Protein AF-A0A535MWT5-F1 (afdb_monomer_lite)

Radius of gyration: 46.68 Å; chains: 1; bounding box: 156×73×146 Å

Sequence (1055 aa):
MPNCHVFVDGTRLALDEEARLVSVDVDLDGELFGRCEVSFHDPSLKLIDGRQFQSGTAVQIDLGFGSQLSRIFDGEVVGLEPRFRRDVPPALHVICYERLHRLALSPATRAFNNVDDDEIVKNVARDHGLTGEAPTGSKSHILQSNVTDAVLLRRIAQKDGNRVRLDGKKIVVAAPSTSSQVVIAPGDGLKKVKVRINALSQVEEVTVHGWDPQARQEIVGKAKAAGGQRDEGAKKYGAGKTLSIAGHEHAPTDTATADRMAKGRLQKIADGFVTAEMELIGDPRLRPEVQVELQKVGTQIDGIYRVDRARHRFSKHGYLVSLKAVRISTPPPPAQAQQAPPPQQPQSAPAQPAAAAPPAALAAPAPQSAPKPAPKAKVDPVIGPAKVDVVVKKFFKDSTGATKPYTKPKRQKVVLSTSESFEAAGSGTFTRSNDSIKFFKSADKDDEIKFDGKDNVFKGSQLSGGVALYAEGAKPSAALDDVKLTLKLAGGSKTIGPDAVCKATSVEVTLDICKGRLSPAGDPPPLSQDDKIAVGRNLLVQDAAGHFERAQLIVRQVKPAAFSGSLVISAKGGVTAFTNEKPTKGEKEALPYTIADASKIPAKGDRTLWAEGKAPSADMLDAGFILALKGVEDDADHVVATAVQIQLDICQSRKKAGADPDAMSAENKVKVGRFVHEQDTASHHGRALLVVRKVKPEKFKGTLVLKGNNTARIELFPNELKTGGEAATAVPHEIDFDPKDATKKNEDKKFWVQGKTVSVALRDVSLWIHLKDDNPTNADTVLITVVKFKKLTADIPSTPAITNRAGNSPVNRHAWKIADPTPAANDFNEDYAVNKPIVLLENSILDKDRIKLSVAIEPAGVPVRWAVIRDRRPAPDGDHKDVIALKDNPEAPTLGSDAEGLTNTLLADAVGSFHICPFVNCNEGKTFEFMAKDGTRIDREPFIMMNLVLVRVQGVSNDSKGQKANCSPSPAVGQTAANFAGFTTSSSGGGAWTGANSGWHADAKVDVIGGGQDGKRGLDKVFGGWIQHIFLNNISSAYNLPPVGGVTPPARNHK

pLDDT: mean 84.39, std 17.43, range [23.22, 98.38]

Structure (mmCIF, N/CA/C/O backbone):
data_AF-A0A535MWT5-F1
#
_entry.id   AF-A0A535MWT5-F1
#
loop_
_atom_site.group_PDB
_atom_site.id
_atom_site.type_symbol
_atom_site.label_atom_id
_atom_site.label_alt_id
_atom_site.label_comp_id
_atom_site.label_asym_id
_atom_site.label_entity_id
_atom_site.label_seq_id
_atom_site.pdbx_PDB_ins_code
_atom_site.Cartn_x
_atom_site.Cartn_y
_atom_site.Cartn_z
_atom_site.occupancy
_atom_site.B_iso_or_equiv
_atom_site.auth_seq_id
_atom_site.auth_comp_id
_atom_site.auth_asym_id
_atom_site.auth_atom_id
_atom_site.pdbx_PDB_model_num
ATOM 1 N N . MET A 1 1 ? -30.677 -35.866 -1.584 1.00 81.38 1 MET A N 1
ATOM 2 C CA . MET A 1 1 ? -29.263 -35.506 -1.312 1.00 81.38 1 MET A CA 1
ATOM 3 C C . MET A 1 1 ? -28.815 -34.459 -2.325 1.00 81.38 1 MET A C 1
ATOM 5 O O . MET A 1 1 ? -29.409 -34.440 -3.403 1.00 81.38 1 MET A O 1
ATOM 9 N N . PRO A 1 2 ? -27.850 -33.577 -2.000 1.00 90.62 2 PRO A N 1
ATOM 10 C CA . PRO A 1 2 ? -27.228 -32.711 -3.000 1.00 90.62 2 PRO A CA 1
ATOM 11 C C . PRO A 1 2 ? -26.492 -33.564 -4.037 1.00 90.62 2 PRO A C 1
ATOM 13 O O . PRO A 1 2 ? -25.994 -34.638 -3.700 1.00 90.62 2 PRO A O 1
ATOM 16 N N . ASN A 1 3 ? -26.441 -33.096 -5.278 1.00 91.12 3 ASN A N 1
ATOM 17 C CA . ASN A 1 3 ? -25.836 -33.803 -6.404 1.00 91.12 3 ASN A CA 1
ATOM 18 C C . ASN A 1 3 ? -25.091 -32.796 -7.306 1.00 91.12 3 ASN A C 1
ATOM 20 O O . ASN A 1 3 ? -25.417 -31.606 -7.315 1.00 91.12 3 ASN A O 1
ATOM 24 N N . CYS A 1 4 ? -24.065 -33.269 -8.010 1.00 93.25 4 CYS A N 1
ATOM 25 C CA . CYS A 1 4 ? -23.170 -32.473 -8.845 1.00 93.25 4 CYS A CA 1
ATOM 26 C C . CYS A 1 4 ? -22.736 -33.307 -10.053 1.00 93.25 4 CYS A C 1
ATOM 28 O O . CYS A 1 4 ? -22.273 -34.432 -9.864 1.00 93.25 4 CYS A O 1
ATOM 30 N N . HIS A 1 5 ? -22.848 -32.755 -11.262 1.00 93.81 5 HIS A N 1
ATOM 31 C CA . HIS A 1 5 ? -22.303 -33.368 -12.474 1.00 93.81 5 HIS A CA 1
ATOM 32 C C . HIS A 1 5 ? -21.278 -32.445 -13.124 1.00 93.81 5 HIS A C 1
ATOM 34 O O . HIS A 1 5 ? -21.525 -31.254 -13.331 1.00 93.81 5 HIS A O 1
ATOM 40 N N . VAL A 1 6 ? -20.119 -33.022 -13.438 1.00 94.81 6 VAL A N 1
ATOM 41 C CA . VAL A 1 6 ? -19.010 -32.348 -14.116 1.00 94.81 6 VAL A CA 1
ATOM 42 C C . VAL A 1 6 ? -18.967 -32.847 -15.555 1.00 94.81 6 VAL A C 1
ATOM 44 O O . VAL A 1 6 ? -18.882 -34.053 -15.804 1.00 94.81 6 VAL A O 1
ATOM 47 N N . PHE A 1 7 ? -19.025 -31.912 -16.495 1.00 94.88 7 PHE A N 1
ATOM 48 C CA . PHE A 1 7 ? -18.915 -32.170 -17.925 1.00 94.88 7 PHE A CA 1
ATOM 49 C C . PHE A 1 7 ? -17.609 -31.574 -18.448 1.00 94.88 7 PHE A C 1
ATOM 51 O O . PHE A 1 7 ? -17.239 -30.458 -18.083 1.00 94.88 7 PHE A O 1
ATOM 58 N N . VAL A 1 8 ? -16.939 -32.325 -19.314 1.00 93.56 8 VAL A N 1
ATOM 59 C CA . VAL A 1 8 ? -15.618 -32.056 -19.882 1.00 93.56 8 VAL A CA 1
ATOM 60 C C . VAL A 1 8 ? -15.718 -32.260 -21.393 1.00 93.56 8 VAL A C 1
ATOM 62 O O . VAL A 1 8 ? -16.163 -33.314 -21.844 1.00 93.56 8 VAL A O 1
ATOM 65 N N . ASP A 1 9 ? -15.416 -31.217 -22.170 1.00 90.31 9 ASP A N 1
ATOM 66 C CA . ASP A 1 9 ? -15.679 -31.137 -23.619 1.00 90.31 9 ASP A CA 1
ATOM 67 C C . ASP A 1 9 ? -17.087 -31.647 -24.008 1.00 90.31 9 ASP A C 1
ATOM 69 O O . ASP A 1 9 ? -17.294 -32.383 -24.972 1.00 90.31 9 ASP A O 1
ATOM 73 N N . GLY A 1 10 ? -18.087 -31.260 -23.205 1.00 89.00 10 GLY A N 1
ATOM 74 C CA . GLY A 1 10 ? -19.501 -31.617 -23.383 1.00 89.00 10 GLY A CA 1
ATOM 75 C C . GLY A 1 10 ? -19.887 -33.035 -22.939 1.00 89.00 10 GLY A C 1
ATOM 76 O O . GLY A 1 10 ? -21.077 -33.338 -22.861 1.00 89.00 10 GLY A O 1
ATOM 77 N N . THR A 1 11 ? -18.923 -33.887 -22.591 1.00 92.50 11 THR A N 1
ATOM 78 C CA . THR A 1 11 ? -19.157 -35.256 -22.106 1.00 92.50 11 THR A CA 1
ATOM 79 C C . THR A 1 11 ? -19.148 -35.274 -20.578 1.00 92.50 11 THR A C 1
ATOM 81 O O . THR A 1 11 ? -18.255 -34.701 -19.960 1.00 92.50 11 THR A O 1
ATOM 84 N N . ARG A 1 12 ? -20.126 -35.915 -19.925 1.00 92.69 12 ARG A N 1
ATOM 85 C CA . ARG A 1 12 ? -20.088 -36.095 -18.459 1.00 92.69 12 ARG A CA 1
ATOM 86 C C . ARG A 1 12 ? -18.927 -37.020 -18.082 1.00 92.69 12 ARG A C 1
ATOM 88 O O . ARG A 1 12 ? -18.710 -38.016 -18.769 1.00 92.69 12 ARG A O 1
ATOM 95 N N . LEU A 1 13 ? -18.216 -36.712 -16.994 1.00 91.88 13 LEU A N 1
ATOM 96 C CA . LEU A 1 13 ? -17.162 -37.587 -16.468 1.00 91.88 13 LEU A CA 1
ATOM 97 C C . LEU A 1 13 ? -17.668 -39.018 -16.241 1.00 91.88 13 LEU A C 1
ATOM 99 O O . LEU A 1 13 ? -18.818 -39.237 -15.850 1.00 91.88 13 LEU A O 1
ATOM 103 N N . ALA A 1 14 ? -16.784 -39.995 -16.450 1.00 88.69 14 ALA A N 1
ATOM 104 C CA . ALA A 1 14 ? -17.088 -41.390 -16.161 1.00 88.69 14 ALA A CA 1
ATOM 105 C C . ALA A 1 14 ? -17.350 -41.589 -14.657 1.00 88.69 14 ALA A C 1
ATOM 107 O O . ALA A 1 14 ? -16.787 -40.889 -13.815 1.00 88.69 14 ALA A O 1
ATOM 108 N N . LEU A 1 15 ? -18.198 -42.559 -14.300 1.00 86.19 15 LEU A N 1
ATOM 109 C CA . LEU A 1 15 ? -18.636 -42.759 -12.911 1.00 86.19 15 LEU A CA 1
ATOM 110 C C . LEU A 1 15 ? -17.475 -43.053 -11.937 1.00 86.19 15 LEU A C 1
ATOM 112 O O . LEU A 1 15 ? -17.569 -42.695 -10.767 1.00 86.19 15 LEU A O 1
ATOM 116 N N . ASP A 1 16 ? -16.369 -43.646 -12.402 1.00 85.56 16 ASP A N 1
ATOM 117 C CA . ASP A 1 16 ? -15.155 -43.901 -11.605 1.00 85.56 16 ASP A CA 1
ATOM 118 C C . ASP A 1 16 ? -14.273 -42.655 -11.380 1.00 85.56 16 ASP A C 1
ATOM 120 O O . ASP A 1 16 ? -13.364 -42.673 -10.544 1.00 85.56 16 ASP A O 1
ATOM 124 N N . GLU A 1 17 ? -14.541 -41.577 -12.117 1.00 86.06 17 GLU A N 1
ATOM 125 C CA . GLU A 1 17 ? -13.866 -40.277 -12.037 1.00 86.06 17 GLU A CA 1
ATOM 126 C C . GLU A 1 17 ? -14.745 -39.251 -11.319 1.00 86.06 17 GLU A C 1
ATOM 128 O O . GLU A 1 17 ? -14.272 -38.511 -10.460 1.00 86.06 17 GLU A O 1
ATOM 133 N N . GLU A 1 18 ? -16.053 -39.266 -11.578 1.00 85.44 18 GLU A N 1
ATOM 134 C CA . GLU A 1 18 ? -17.039 -38.496 -10.820 1.00 85.44 18 GLU A CA 1
ATOM 135 C C . GLU A 1 18 ? -17.079 -38.952 -9.347 1.00 85.44 18 GLU A C 1
ATOM 137 O O . GLU A 1 18 ? -17.141 -38.119 -8.446 1.00 85.44 18 GLU A O 1
ATOM 142 N N . ALA A 1 19 ? -16.891 -40.251 -9.070 1.00 86.81 19 ALA A N 1
ATOM 143 C CA . ALA A 1 19 ? -16.713 -40.776 -7.711 1.00 86.81 19 ALA A CA 1
ATOM 144 C C . ALA A 1 19 ? -15.422 -40.304 -7.003 1.00 86.81 19 ALA A C 1
ATOM 146 O O . ALA A 1 19 ? -15.302 -40.467 -5.787 1.00 86.81 19 ALA A O 1
ATOM 147 N N . ARG A 1 20 ? -14.458 -39.705 -7.722 1.00 90.94 20 ARG A N 1
ATOM 148 C CA . ARG A 1 20 ? -13.252 -39.088 -7.132 1.00 90.94 20 ARG A CA 1
ATOM 149 C C . ARG A 1 20 ? -13.481 -37.643 -6.685 1.00 90.94 20 ARG A C 1
ATOM 151 O O . ARG A 1 20 ? -12.601 -37.072 -6.041 1.00 90.94 20 ARG A O 1
ATOM 158 N N . LEU A 1 21 ? -14.626 -37.041 -7.016 1.00 93.56 21 LEU A N 1
ATOM 159 C CA . LEU A 1 21 ? -14.931 -35.638 -6.747 1.00 93.56 21 LEU A CA 1
ATOM 160 C C . LEU A 1 21 ? -15.078 -35.357 -5.240 1.00 93.56 21 LEU A C 1
ATOM 162 O O . LEU A 1 21 ? -15.971 -35.867 -4.567 1.00 93.56 21 LEU A O 1
ATOM 166 N N . VAL A 1 22 ? -14.213 -34.492 -4.711 1.00 93.56 22 VAL A N 1
ATOM 167 C CA . VAL A 1 22 ? -14.158 -34.099 -3.290 1.00 93.56 22 VAL A CA 1
ATOM 168 C C . VAL A 1 22 ? -14.965 -32.829 -3.033 1.00 93.56 22 VAL A C 1
ATOM 170 O O . VAL A 1 22 ? -15.670 -32.714 -2.024 1.00 93.56 22 VAL A O 1
ATOM 173 N N . SER A 1 23 ? -14.836 -31.857 -3.936 1.00 95.75 23 SER A N 1
ATOM 174 C CA . SER A 1 23 ? -15.544 -30.582 -3.863 1.00 95.75 23 SER A CA 1
ATOM 175 C C . SER A 1 23 ? -15.542 -29.835 -5.191 1.00 95.75 23 SER A C 1
ATOM 177 O O . SER A 1 23 ? -14.571 -29.905 -5.946 1.00 95.75 23 SER A O 1
ATOM 179 N N . VAL A 1 24 ? -16.596 -29.048 -5.407 1.00 97.25 24 VAL A N 1
ATOM 180 C CA . VAL A 1 24 ? -16.644 -27.993 -6.425 1.00 97.25 24 VAL A CA 1
ATOM 181 C C . VAL A 1 24 ? -16.940 -26.671 -5.736 1.00 97.25 24 VAL A C 1
ATOM 183 O O . VAL A 1 24 ? -17.850 -26.590 -4.908 1.00 97.25 24 VAL A O 1
ATOM 186 N N . ASP A 1 25 ? -16.178 -25.643 -6.077 1.00 97.62 25 ASP A N 1
ATOM 187 C CA . ASP A 1 25 ? -16.343 -24.289 -5.566 1.00 97.62 25 ASP A CA 1
ATOM 188 C C . ASP A 1 25 ? -16.425 -23.329 -6.762 1.00 97.62 25 ASP A C 1
ATOM 190 O O . ASP A 1 25 ? -15.437 -23.125 -7.465 1.00 97.62 25 ASP A O 1
ATOM 194 N N . VAL A 1 26 ? -17.624 -22.808 -7.041 1.00 97.19 26 VAL A N 1
ATOM 195 C CA . VAL A 1 26 ? -17.880 -21.841 -8.120 1.00 97.19 26 VAL A CA 1
ATOM 196 C C . VAL A 1 26 ? -18.125 -20.475 -7.495 1.00 97.19 26 VAL A C 1
ATOM 198 O O . VAL A 1 26 ? -19.036 -20.326 -6.685 1.00 97.19 26 VAL A O 1
ATOM 201 N N . ASP A 1 27 ? -17.341 -19.477 -7.882 1.00 95.81 27 ASP A N 1
ATOM 202 C CA . ASP A 1 27 ? -17.408 -18.104 -7.383 1.00 95.81 27 ASP A CA 1
ATOM 203 C C . ASP A 1 27 ? -17.802 -17.187 -8.557 1.00 95.81 27 ASP A C 1
ATOM 205 O O . ASP A 1 27 ? -16.973 -16.868 -9.412 1.00 95.81 27 ASP A O 1
ATOM 209 N N . LEU A 1 28 ? -19.094 -16.843 -8.636 1.00 92.19 28 LEU A N 1
ATOM 210 C CA . LEU A 1 28 ? -19.694 -16.001 -9.679 1.00 92.19 28 LEU A CA 1
ATOM 211 C C . LEU A 1 28 ? -19.853 -14.569 -9.159 1.00 92.19 28 LEU A C 1
ATOM 213 O O . LEU A 1 28 ? -20.407 -14.361 -8.080 1.00 92.19 28 LEU A O 1
ATOM 217 N N . ASP A 1 29 ? -19.418 -13.576 -9.929 1.00 88.81 29 ASP A N 1
ATOM 218 C CA . ASP A 1 29 ? -19.327 -12.171 -9.515 1.00 88.81 29 ASP A CA 1
ATOM 219 C C . ASP A 1 29 ? -19.817 -11.260 -10.654 1.00 88.81 29 ASP A C 1
ATOM 221 O O . ASP A 1 29 ? -19.516 -11.516 -11.815 1.00 88.81 29 ASP A O 1
ATOM 225 N N . GLY A 1 30 ? -20.599 -10.225 -10.340 1.00 81.56 30 GLY A N 1
ATOM 226 C CA . GLY A 1 30 ? -21.219 -9.342 -11.336 1.00 81.56 30 GLY A CA 1
ATOM 227 C C . GLY A 1 30 ? -20.289 -8.286 -11.948 1.00 81.56 30 GLY A C 1
ATOM 228 O O . GLY A 1 30 ? -20.705 -7.578 -12.864 1.00 81.56 30 GLY A O 1
ATOM 229 N N . GLU A 1 31 ? -19.055 -8.130 -11.454 1.00 77.38 31 GLU A N 1
ATOM 230 C CA . GLU A 1 31 ? -18.044 -7.236 -12.050 1.00 77.38 31 GLU A CA 1
ATOM 231 C C . GLU A 1 31 ? -16.746 -7.964 -12.446 1.00 77.38 31 GLU A C 1
ATOM 233 O O . GLU A 1 31 ? -16.036 -7.510 -13.355 1.00 77.38 31 GLU A O 1
ATOM 238 N N . LEU A 1 32 ? -16.432 -9.097 -11.811 1.00 79.88 32 LEU A N 1
ATOM 239 C CA . LEU A 1 32 ? -15.292 -9.961 -12.146 1.00 79.88 32 LEU A CA 1
ATOM 240 C C . LEU A 1 32 ? -15.692 -11.110 -13.096 1.00 79.88 32 LEU A C 1
ATOM 242 O O . LEU A 1 32 ? -16.793 -11.128 -13.625 1.00 79.88 32 LEU A O 1
ATOM 246 N N . PHE A 1 33 ? -14.761 -12.016 -13.400 1.00 85.38 33 PHE A N 1
ATOM 247 C CA . PHE A 1 33 ? -15.061 -13.237 -14.159 1.00 85.38 33 PHE A CA 1
ATOM 248 C C . PHE A 1 33 ? -15.381 -14.377 -13.197 1.00 85.38 33 PHE A C 1
ATOM 250 O O . PHE A 1 33 ? -14.698 -14.513 -12.177 1.00 85.38 33 PHE A O 1
ATOM 257 N N . GLY A 1 34 ? -16.346 -15.222 -13.551 1.00 89.50 34 GLY A N 1
ATOM 258 C CA . GLY A 1 34 ? -16.626 -16.454 -12.827 1.00 89.50 34 GLY A CA 1
ATOM 259 C C . GLY A 1 34 ? -15.412 -17.387 -12.807 1.00 89.50 34 GLY A C 1
ATOM 260 O O . GLY A 1 34 ? -14.774 -17.639 -13.835 1.00 89.50 34 GLY A O 1
ATOM 261 N N . ARG A 1 35 ? -15.105 -17.913 -11.619 1.00 94.62 35 ARG A N 1
ATOM 262 C CA . ARG A 1 35 ? -14.041 -18.897 -11.363 1.00 94.62 35 ARG A CA 1
ATOM 263 C C . ARG A 1 35 ? -14.668 -20.180 -10.830 1.00 94.62 35 ARG A C 1
ATOM 265 O O . ARG A 1 35 ? -15.569 -20.121 -9.998 1.00 94.62 35 ARG A O 1
ATOM 272 N N . CYS A 1 36 ? -14.160 -21.330 -11.255 1.00 96.69 36 CYS A N 1
ATOM 273 C CA . CYS A 1 36 ? -14.532 -22.630 -10.707 1.00 96.69 36 CYS A CA 1
ATOM 274 C C . CYS A 1 36 ? -13.282 -23.422 -10.311 1.00 96.69 36 CYS A C 1
ATOM 276 O O . CYS A 1 36 ? -12.339 -23.542 -11.089 1.00 96.69 36 CYS A O 1
ATOM 278 N N . GLU A 1 37 ? -13.291 -23.995 -9.111 1.00 97.44 37 GLU A N 1
ATOM 279 C CA . GLU A 1 37 ? -12.282 -24.933 -8.623 1.00 97.44 37 GLU A CA 1
ATOM 280 C C . GLU A 1 37 ? -12.924 -26.311 -8.430 1.00 97.44 37 GLU A C 1
ATOM 282 O O . GLU A 1 37 ? -13.798 -26.493 -7.578 1.00 97.44 37 GLU A O 1
ATOM 287 N N . VAL A 1 38 ? -12.485 -27.292 -9.222 1.00 97.06 38 VAL A N 1
ATOM 288 C CA . VAL A 1 38 ? -12.937 -28.691 -9.151 1.00 97.06 38 VAL A CA 1
ATOM 289 C C . VAL A 1 38 ? -11.822 -29.514 -8.511 1.00 97.06 38 VAL A C 1
ATOM 291 O O . VAL A 1 38 ? -10.671 -29.419 -8.926 1.00 97.06 38 VAL A O 1
ATOM 294 N N . SER A 1 39 ? -12.128 -30.281 -7.466 1.00 95.94 39 SER A N 1
ATOM 295 C CA . SER A 1 39 ? -11.116 -30.980 -6.657 1.00 95.94 39 SER A CA 1
ATOM 296 C C . SER A 1 39 ? -11.386 -32.481 -6.609 1.00 95.94 39 SER A C 1
ATOM 298 O O . SER A 1 39 ? -12.457 -32.884 -6.157 1.00 95.94 39 SER A O 1
ATOM 300 N N . PHE A 1 40 ? -10.412 -33.301 -7.005 1.00 95.38 40 PHE A N 1
ATOM 301 C CA . PHE A 1 40 ? -10.508 -34.764 -7.044 1.00 95.38 40 PHE A CA 1
ATOM 302 C C . PHE A 1 40 ? -9.455 -35.428 -6.147 1.00 95.38 40 PHE A C 1
ATOM 304 O O . PHE A 1 40 ? -8.310 -34.982 -6.117 1.00 95.38 40 PHE A O 1
ATOM 311 N N . HIS A 1 41 ? -9.804 -36.526 -5.468 1.00 94.75 41 HIS A N 1
ATOM 312 C CA . HIS A 1 41 ? -8.821 -37.450 -4.891 1.00 94.75 41 HIS A CA 1
ATOM 313 C C . HIS A 1 41 ? -8.368 -38.428 -5.973 1.00 94.75 41 HIS A C 1
ATOM 315 O O . HIS A 1 41 ? -9.176 -39.188 -6.502 1.00 94.75 41 HIS A O 1
ATOM 321 N N . ASP A 1 42 ? -7.075 -38.458 -6.268 1.00 93.06 42 ASP A N 1
ATOM 322 C CA . ASP A 1 42 ? -6.520 -39.268 -7.346 1.00 93.06 42 ASP A CA 1
ATOM 323 C C . ASP A 1 42 ? -5.339 -40.135 -6.868 1.00 93.06 42 ASP A C 1
ATOM 325 O O . ASP A 1 42 ? -4.202 -39.956 -7.306 1.00 93.06 42 ASP A O 1
ATOM 329 N N . PRO A 1 43 ? -5.580 -41.106 -5.963 1.00 91.06 43 PRO A N 1
ATOM 330 C CA . PRO A 1 43 ? -4.526 -41.944 -5.382 1.00 91.06 43 PRO A CA 1
ATOM 331 C C . PRO A 1 43 ? -3.799 -42.837 -6.398 1.00 91.06 43 PRO A C 1
ATOM 333 O O . PRO A 1 43 ? -2.765 -43.406 -6.065 1.00 91.06 43 PRO A O 1
ATOM 336 N N . SER A 1 44 ? -4.337 -42.974 -7.614 1.00 88.88 44 SER A N 1
ATOM 337 C CA . SER A 1 44 ? -3.747 -43.742 -8.714 1.00 88.88 44 SER A CA 1
ATOM 338 C C . SER A 1 44 ? -3.211 -42.864 -9.853 1.00 88.88 44 SER A C 1
ATOM 340 O O . SER A 1 44 ? -2.959 -43.401 -10.925 1.00 88.88 44 SER A O 1
ATOM 342 N N . LEU A 1 45 ? -3.127 -41.540 -9.654 1.00 90.50 45 LEU A N 1
ATOM 343 C CA . LEU A 1 45 ? -2.645 -40.537 -10.621 1.00 90.50 45 LEU A CA 1
ATOM 344 C C . LEU A 1 45 ? -3.351 -40.544 -12.002 1.00 90.50 45 LEU A C 1
ATOM 346 O O . LEU A 1 45 ? -2.845 -39.970 -12.961 1.00 90.50 45 LEU A O 1
ATOM 350 N N . LYS A 1 46 ? -4.546 -41.149 -12.118 1.00 90.44 46 LYS A N 1
ATOM 351 C CA . LYS A 1 46 ? -5.266 -41.349 -13.396 1.00 90.44 46 LYS A CA 1
ATOM 352 C C . LYS A 1 46 ? -5.672 -40.019 -14.045 1.00 90.44 46 LYS A C 1
ATOM 354 O O . LYS A 1 46 ? -5.663 -39.899 -15.265 1.00 90.44 46 LYS A O 1
ATOM 359 N N . LEU A 1 47 ? -6.064 -39.048 -13.223 1.00 90.50 47 LEU A N 1
ATOM 360 C CA . LEU A 1 47 ? -6.491 -37.712 -13.635 1.00 90.50 47 LEU A CA 1
ATOM 361 C C . LEU A 1 47 ? -5.292 -36.760 -13.753 1.00 90.50 47 LEU A C 1
ATOM 363 O O . LEU A 1 47 ? -5.313 -35.869 -14.596 1.00 90.50 47 LEU A O 1
ATOM 367 N N . ILE A 1 48 ? -4.262 -36.948 -12.915 1.00 91.50 48 ILE A N 1
ATOM 368 C CA . ILE A 1 48 ? -3.021 -36.152 -12.911 1.00 91.50 48 ILE A CA 1
ATOM 369 C C . ILE A 1 48 ? -2.173 -36.431 -14.163 1.00 91.50 48 ILE A C 1
ATOM 371 O O . ILE A 1 48 ? -1.740 -35.484 -14.816 1.00 91.50 48 ILE A O 1
ATOM 375 N N . ASP A 1 49 ? -1.992 -37.703 -14.524 1.00 90.06 49 ASP A N 1
ATOM 376 C CA . ASP A 1 49 ? -1.274 -38.129 -15.738 1.00 90.06 49 ASP A CA 1
ATOM 377 C C . ASP A 1 49 ? -2.200 -38.172 -16.979 1.00 90.06 49 ASP A C 1
ATOM 379 O O . ASP A 1 49 ? -1.767 -38.433 -18.106 1.00 90.06 49 ASP A O 1
ATOM 383 N N . GLY A 1 50 ? -3.498 -37.923 -16.772 1.00 87.31 50 GLY A N 1
ATOM 384 C CA . GLY A 1 50 ? -4.538 -37.903 -17.796 1.00 87.31 50 GLY A CA 1
ATOM 385 C C . GLY A 1 50 ? -4.501 -36.661 -18.693 1.00 87.31 50 GLY A C 1
ATOM 386 O O . GLY A 1 50 ? -3.853 -35.654 -18.413 1.00 87.31 50 GLY A O 1
ATOM 387 N N . ARG A 1 51 ? -5.238 -36.713 -19.811 1.00 88.25 51 ARG A N 1
ATOM 388 C CA . ARG A 1 51 ? -5.347 -35.590 -20.769 1.00 88.25 51 ARG A CA 1
ATOM 389 C C . ARG A 1 51 ? -6.686 -34.851 -20.723 1.00 88.25 51 ARG A C 1
ATOM 391 O O . ARG A 1 51 ? -6.832 -33.846 -21.407 1.00 88.25 51 ARG A O 1
ATOM 398 N N . GLN A 1 52 ? -7.645 -35.304 -19.913 1.00 88.00 52 GLN A N 1
ATOM 399 C CA . GLN A 1 52 ? -9.011 -34.760 -19.906 1.00 88.00 52 GLN A CA 1
ATOM 400 C C . GLN A 1 52 ? -9.162 -33.363 -19.280 1.00 88.00 52 GLN A C 1
ATOM 402 O O . GLN A 1 52 ? -10.233 -32.787 -19.367 1.00 88.00 52 GLN A O 1
ATOM 407 N N . PHE A 1 53 ? -8.129 -32.799 -18.651 1.00 92.50 53 PHE A N 1
ATOM 408 C CA . PHE A 1 53 ? -8.176 -31.439 -18.096 1.00 92.50 53 PHE A CA 1
ATOM 409 C C . PHE A 1 53 ? -7.047 -30.553 -18.646 1.00 92.50 53 PHE A C 1
ATOM 411 O O . PHE A 1 53 ? -6.454 -29.760 -17.917 1.00 92.50 53 PHE A O 1
ATOM 418 N N . GLN A 1 54 ? -6.697 -30.698 -19.926 1.00 91.44 54 GLN A N 1
ATOM 419 C CA . GLN A 1 54 ? -5.703 -29.820 -20.552 1.00 91.44 54 GLN A CA 1
ATOM 420 C C . GLN A 1 54 ? -6.198 -28.364 -20.619 1.00 91.44 54 GLN A C 1
ATOM 422 O O . GLN A 1 54 ? -7.396 -28.088 -20.631 1.00 91.44 54 GLN A O 1
ATOM 427 N N . SER A 1 55 ? -5.265 -27.407 -20.626 1.00 90.06 55 SER A N 1
ATOM 428 C CA . SER A 1 55 ? -5.621 -25.983 -20.675 1.00 90.06 55 SER A CA 1
ATOM 429 C C . SER A 1 55 ? -6.386 -25.663 -21.965 1.00 90.06 55 SER A C 1
ATOM 431 O O . SER A 1 55 ? -5.967 -26.062 -23.052 1.00 90.06 55 SER A O 1
ATOM 433 N N . GLY A 1 56 ? -7.520 -24.974 -21.838 1.00 89.62 56 GLY A N 1
ATOM 434 C CA . GLY A 1 56 ? -8.473 -24.715 -22.919 1.00 89.62 56 GLY A CA 1
ATOM 435 C C . GLY A 1 56 ? -9.591 -25.757 -23.086 1.00 89.62 56 GLY A C 1
ATOM 436 O O . GLY A 1 56 ? -10.548 -25.464 -23.802 1.00 89.62 56 GLY A O 1
ATOM 437 N N . THR A 1 57 ? -9.531 -26.921 -22.421 1.00 94.50 57 THR A N 1
ATOM 438 C CA . THR A 1 57 ? -10.642 -27.895 -22.376 1.00 94.50 57 THR A CA 1
ATOM 439 C C . THR A 1 57 ? -11.882 -27.262 -21.743 1.00 94.50 57 THR A C 1
ATOM 441 O O . THR A 1 57 ? -11.787 -26.624 -20.690 1.00 94.50 57 THR A O 1
ATOM 444 N N . ALA A 1 58 ? -13.053 -27.441 -22.359 1.00 92.94 58 ALA A N 1
ATOM 445 C CA . ALA A 1 58 ? -14.299 -26.849 -21.882 1.00 92.94 58 ALA A CA 1
ATOM 446 C C . ALA A 1 58 ? -14.843 -27.602 -20.657 1.00 92.94 58 ALA A C 1
ATOM 448 O O . ALA A 1 58 ? -14.918 -28.830 -20.659 1.00 92.94 58 ALA A O 1
ATOM 449 N N . VAL A 1 59 ? -15.274 -26.865 -19.630 1.00 94.88 59 VAL A N 1
ATOM 450 C CA . VAL A 1 59 ? -15.816 -27.424 -18.382 1.00 94.88 59 VAL A CA 1
ATOM 451 C C . VAL A 1 59 ? -17.170 -26.800 -18.054 1.00 94.88 59 VAL A C 1
ATOM 453 O O . VAL A 1 59 ? -17.303 -25.578 -17.959 1.00 94.88 59 VAL A O 1
ATOM 456 N N . GLN A 1 60 ? -18.164 -27.658 -17.832 1.00 95.12 60 GLN A N 1
ATOM 457 C CA . GLN A 1 60 ? -19.499 -27.304 -17.346 1.00 95.12 60 GLN A CA 1
ATOM 458 C C . GLN A 1 60 ? -19.738 -27.964 -15.980 1.00 95.12 60 GLN A C 1
ATOM 460 O O . GLN A 1 60 ? -19.386 -29.127 -15.773 1.00 95.12 60 GLN A O 1
ATOM 465 N N . ILE A 1 61 ? -20.384 -27.232 -15.067 1.00 95.38 61 ILE A N 1
ATOM 466 C CA . ILE A 1 61 ? -20.795 -27.731 -13.746 1.00 95.38 61 ILE A CA 1
ATOM 467 C C . ILE A 1 61 ? -22.306 -27.582 -13.590 1.00 95.38 61 ILE A C 1
ATOM 469 O O . ILE A 1 61 ? -22.819 -26.458 -13.617 1.00 95.38 61 ILE A O 1
ATOM 473 N N . ASP A 1 62 ? -22.987 -28.692 -13.315 1.00 94.94 62 ASP A N 1
ATOM 474 C CA . ASP A 1 62 ? -24.412 -28.726 -12.987 1.00 94.94 62 ASP A CA 1
ATOM 475 C C . ASP A 1 62 ? -24.597 -29.098 -11.506 1.00 94.94 62 ASP A C 1
ATOM 477 O O . ASP A 1 62 ? -24.033 -30.085 -11.032 1.00 94.94 62 ASP A O 1
ATOM 481 N N . LEU A 1 63 ? -25.385 -28.313 -10.763 1.00 94.38 63 LEU A N 1
ATOM 482 C CA . LEU A 1 63 ? -25.591 -28.463 -9.312 1.00 94.38 63 LEU A CA 1
ATOM 483 C C . LEU A 1 63 ? -27.075 -28.434 -8.934 1.00 94.38 63 LEU A C 1
ATOM 485 O O . LEU A 1 63 ? -27.888 -27.794 -9.603 1.00 94.38 63 LEU A O 1
ATOM 489 N N . GLY A 1 64 ? -27.416 -29.100 -7.827 1.00 92.56 64 GLY A N 1
ATOM 490 C CA . GLY A 1 64 ? -28.771 -29.124 -7.276 1.00 92.56 64 GLY A CA 1
ATOM 491 C C . GLY A 1 64 ? -29.020 -30.302 -6.329 1.00 92.56 64 GLY A C 1
ATOM 492 O O . GLY A 1 64 ? -28.130 -30.704 -5.574 1.00 92.56 64 GLY A O 1
ATOM 493 N N . PHE A 1 65 ? -30.236 -30.854 -6.351 1.00 90.25 65 PHE A N 1
ATOM 494 C CA . PHE A 1 65 ? -30.681 -31.920 -5.446 1.00 90.25 65 PHE A CA 1
ATOM 495 C C . PHE A 1 65 ? -31.396 -33.052 -6.191 1.00 90.25 65 PHE A C 1
ATOM 497 O O . PHE A 1 65 ? -32.339 -32.832 -6.948 1.00 90.25 65 PHE A O 1
ATOM 504 N N . GLY A 1 66 ? -30.984 -34.295 -5.922 1.00 86.00 66 GLY A N 1
ATOM 505 C CA . GLY A 1 66 ? -31.539 -35.474 -6.592 1.00 86.00 66 GLY A CA 1
ATOM 506 C C . GLY A 1 66 ? -31.337 -35.408 -8.109 1.00 86.00 66 GLY A C 1
ATOM 507 O O . GLY A 1 66 ? -30.204 -35.290 -8.574 1.00 86.00 66 GLY A O 1
ATOM 508 N N . SER A 1 67 ? -32.439 -35.480 -8.858 1.00 82.56 67 SER A N 1
ATOM 509 C CA . SER A 1 67 ? -32.484 -35.323 -10.319 1.00 82.56 67 SER A CA 1
ATOM 510 C C . SER A 1 67 ? -32.658 -33.873 -10.791 1.00 82.56 67 SER A C 1
ATOM 512 O O . SER A 1 67 ? -32.515 -33.611 -11.982 1.00 82.56 67 SER A O 1
ATOM 514 N N . GLN A 1 68 ? -32.960 -32.926 -9.896 1.00 87.75 68 GLN A N 1
ATOM 515 C CA . GLN A 1 68 ? -33.093 -31.511 -10.242 1.00 87.75 68 GLN A CA 1
ATOM 516 C C . GLN A 1 68 ? -31.723 -30.834 -10.153 1.00 87.75 68 GLN A C 1
ATOM 518 O O . GLN A 1 68 ? -31.284 -30.425 -9.076 1.00 87.75 68 GLN A O 1
ATOM 523 N N . LEU A 1 69 ? -31.053 -30.747 -11.301 1.00 91.06 69 LEU A N 1
ATOM 524 C CA . LEU A 1 69 ? -29.767 -30.079 -11.491 1.00 91.06 69 LEU A CA 1
ATOM 525 C C . LEU A 1 69 ? -29.903 -28.941 -12.504 1.00 91.06 69 LEU A C 1
ATOM 527 O O . LEU A 1 69 ? -30.646 -29.062 -13.477 1.00 91.06 69 LEU A O 1
ATOM 531 N N . SER A 1 70 ? -29.130 -27.875 -12.306 1.00 91.69 70 SER A N 1
ATOM 532 C CA . SER A 1 70 ? -29.040 -26.749 -13.238 1.00 91.69 70 SER A CA 1
ATOM 533 C C . SER A 1 70 ? -27.582 -26.360 -13.471 1.00 91.69 70 SER A C 1
ATOM 535 O O . SER A 1 70 ? -26.798 -26.310 -12.521 1.00 91.69 70 SER A O 1
ATOM 537 N N . ARG A 1 71 ? -27.230 -26.007 -14.716 1.00 92.25 71 ARG A N 1
ATOM 538 C CA . ARG A 1 71 ? -25.896 -25.502 -15.080 1.00 92.25 71 ARG A CA 1
ATOM 539 C C . ARG A 1 71 ? -25.567 -24.226 -14.318 1.00 92.25 71 ARG A C 1
ATOM 541 O O . ARG A 1 71 ? -26.224 -23.208 -14.533 1.00 92.25 71 ARG A O 1
ATOM 548 N N . ILE A 1 72 ? -24.562 -24.277 -13.449 1.00 92.31 72 ILE A N 1
ATOM 549 C CA . ILE A 1 72 ? -24.052 -23.149 -12.656 1.00 92.31 72 ILE A CA 1
ATOM 550 C C . ILE A 1 72 ? -22.837 -22.492 -13.313 1.00 92.31 72 ILE A C 1
ATOM 552 O O . ILE A 1 72 ? -22.685 -21.280 -13.205 1.00 92.31 72 ILE A O 1
ATOM 556 N N . PHE A 1 73 ? -21.999 -23.267 -14.004 1.00 92.56 73 PHE A N 1
ATOM 557 C CA . PHE A 1 73 ? -20.763 -22.780 -14.619 1.00 92.56 73 PHE A CA 1
ATOM 558 C C . PHE A 1 73 ? -20.606 -23.316 -16.045 1.00 92.56 73 PHE A C 1
ATOM 560 O O . PHE A 1 73 ? -20.944 -24.472 -16.309 1.00 92.56 73 PHE A O 1
ATOM 567 N N . ASP A 1 74 ? -20.073 -22.479 -16.936 1.00 90.94 74 ASP A N 1
ATOM 568 C CA . ASP A 1 74 ? -19.666 -22.813 -18.305 1.00 90.94 74 ASP A CA 1
ATOM 569 C C . ASP A 1 74 ? -18.377 -22.039 -18.617 1.00 90.94 74 ASP A C 1
ATOM 571 O O . ASP A 1 74 ? -18.360 -20.806 -18.665 1.00 90.94 74 ASP A O 1
ATOM 575 N N . GLY A 1 75 ? -17.269 -22.754 -18.765 1.00 91.88 75 GLY A N 1
ATOM 576 C CA . GLY A 1 75 ? -15.949 -22.152 -18.891 1.00 91.88 75 GLY A CA 1
ATOM 577 C C . GLY A 1 75 ? -14.940 -23.130 -19.464 1.00 91.88 75 GLY A C 1
ATOM 578 O O . GLY A 1 75 ? -15.292 -24.051 -20.200 1.00 91.88 75 GLY A O 1
ATOM 579 N N . GLU A 1 76 ? -13.676 -22.921 -19.129 1.00 93.31 76 GLU A N 1
ATOM 580 C CA . GLU A 1 76 ? -12.563 -23.748 -19.591 1.00 93.31 76 GLU A CA 1
ATOM 581 C C . GLU A 1 76 ? -11.463 -23.843 -18.533 1.00 93.31 76 GLU A C 1
ATOM 583 O O . GLU A 1 76 ? -11.319 -22.946 -17.694 1.00 93.31 76 GLU A O 1
ATOM 588 N N . VAL A 1 77 ? -10.696 -24.936 -18.564 1.00 96.12 77 VAL A N 1
ATOM 589 C CA . VAL A 1 77 ? -9.524 -25.117 -17.698 1.00 96.12 77 VAL A CA 1
ATOM 590 C C . VAL A 1 77 ? -8.458 -24.090 -18.071 1.00 96.12 77 VAL A C 1
ATOM 592 O O . VAL A 1 77 ? -8.097 -23.971 -19.239 1.00 96.12 77 VAL A O 1
ATOM 595 N N . VAL A 1 78 ? -7.917 -23.388 -17.076 1.00 95.06 78 VAL A N 1
ATOM 596 C CA . VAL A 1 78 ? -6.785 -22.455 -17.244 1.00 95.06 78 VAL A CA 1
ATOM 597 C C . VAL A 1 78 ? -5.534 -22.892 -16.482 1.00 95.06 78 VAL A C 1
ATOM 599 O O . VAL A 1 78 ? -4.443 -22.401 -16.759 1.00 95.06 78 VAL A O 1
ATOM 602 N N . GLY A 1 79 ? -5.669 -23.812 -15.522 1.00 93.56 79 GLY A N 1
ATOM 603 C CA . GLY A 1 79 ? -4.546 -24.312 -14.736 1.00 93.56 79 GLY A CA 1
ATOM 604 C C . GLY A 1 79 ? -4.864 -25.602 -13.987 1.00 93.56 79 GLY A C 1
ATOM 605 O O . GLY A 1 79 ? -6.007 -25.851 -13.598 1.00 93.56 79 GLY A O 1
ATOM 606 N N . LEU A 1 80 ? -3.824 -26.405 -13.769 1.00 95.94 80 LEU A N 1
ATOM 607 C CA . LEU A 1 80 ? -3.859 -27.628 -12.974 1.00 95.94 80 LEU A CA 1
ATOM 608 C C . LEU A 1 80 ? -2.910 -27.495 -11.788 1.00 95.94 80 LEU A C 1
ATOM 610 O O . LEU A 1 80 ? -1.744 -27.146 -11.956 1.00 95.94 80 LEU A O 1
ATOM 614 N N . GLU A 1 81 ? -3.396 -27.844 -10.603 1.00 95.69 81 GLU A N 1
ATOM 615 C CA . GLU A 1 81 ? -2.589 -27.997 -9.397 1.00 95.69 81 GLU A CA 1
ATOM 616 C C . GLU A 1 81 ? -2.679 -29.448 -8.887 1.00 95.69 81 GLU A C 1
ATOM 618 O O . GLU A 1 81 ? -3.559 -29.775 -8.079 1.00 95.69 81 GLU A O 1
ATOM 623 N N . PRO A 1 82 ? -1.771 -30.341 -9.322 1.00 94.75 82 PRO A N 1
ATOM 624 C CA . PRO A 1 82 ? -1.505 -31.593 -8.625 1.00 94.75 82 PRO A CA 1
ATOM 625 C C . PRO A 1 82 ? -0.946 -31.284 -7.230 1.00 94.75 82 PRO A C 1
ATOM 627 O O . PRO A 1 82 ? 0.099 -30.645 -7.089 1.00 94.75 82 PRO A O 1
ATOM 630 N N . ARG A 1 83 ? -1.646 -31.711 -6.176 1.00 93.69 83 ARG A N 1
ATOM 631 C CA . ARG A 1 83 ? -1.263 -31.465 -4.781 1.00 93.69 83 ARG A CA 1
ATOM 632 C C . ARG A 1 83 ? -0.904 -32.775 -4.089 1.00 93.69 83 ARG A C 1
ATOM 634 O O . ARG A 1 83 ? -1.752 -33.633 -3.850 1.00 93.69 83 ARG A O 1
ATOM 641 N N . PHE A 1 84 ? 0.366 -32.878 -3.709 1.00 92.62 84 PHE A N 1
ATOM 642 C CA . PHE A 1 84 ? 0.927 -33.992 -2.951 1.00 92.62 84 PHE A CA 1
ATOM 643 C C . PHE A 1 84 ? 1.170 -33.554 -1.504 1.00 92.62 84 PHE A C 1
ATOM 645 O O . PHE A 1 84 ? 1.802 -32.528 -1.247 1.00 92.62 84 PHE A O 1
ATOM 652 N N . ARG A 1 85 ? 0.657 -34.322 -0.543 1.00 89.88 85 ARG A N 1
ATOM 653 C CA . ARG A 1 85 ? 0.827 -34.095 0.899 1.00 89.88 85 ARG A CA 1
ATOM 654 C C . ARG A 1 85 ? 1.029 -35.443 1.582 1.00 89.88 85 ARG A C 1
ATOM 656 O O . ARG A 1 85 ? 0.508 -36.443 1.111 1.00 89.88 85 ARG A O 1
ATOM 663 N N . ARG A 1 86 ? 1.768 -35.474 2.693 1.00 84.06 86 ARG A N 1
ATOM 664 C CA . ARG A 1 86 ? 2.085 -36.727 3.403 1.00 84.06 86 ARG A CA 1
ATOM 665 C C . ARG A 1 86 ? 0.849 -37.407 4.008 1.00 84.06 86 ARG A C 1
ATOM 667 O O . ARG A 1 86 ? 0.805 -38.628 4.071 1.00 84.06 86 ARG A O 1
ATOM 674 N N . ASP A 1 87 ? -0.130 -36.614 4.437 1.00 88.94 87 ASP A N 1
ATOM 675 C CA . ASP A 1 87 ? -1.194 -37.054 5.354 1.00 88.94 87 ASP A CA 1
ATOM 676 C C . ASP A 1 87 ? -2.580 -37.176 4.685 1.00 88.94 87 ASP A C 1
ATOM 678 O O . ASP A 1 87 ? -3.584 -37.392 5.361 1.00 88.94 87 ASP A O 1
ATOM 682 N N . VAL A 1 88 ? -2.655 -37.005 3.359 1.00 87.25 88 VAL A N 1
ATOM 683 C CA . VAL A 1 88 ? -3.865 -37.197 2.537 1.00 87.25 88 VAL A CA 1
ATOM 684 C C . VAL A 1 88 ? -3.482 -37.797 1.177 1.00 87.25 88 VAL A C 1
ATOM 686 O O . VAL A 1 88 ? -2.348 -37.594 0.742 1.00 87.25 88 VAL A O 1
ATOM 689 N N . PRO A 1 89 ? -4.392 -38.505 0.478 1.00 88.62 89 PRO A N 1
ATOM 690 C CA . PRO A 1 89 ? -4.135 -38.985 -0.879 1.00 88.62 89 PRO A CA 1
ATOM 691 C C . PRO A 1 89 ? -3.710 -37.857 -1.838 1.00 88.62 89 PRO A C 1
ATOM 693 O O . PRO A 1 89 ? -4.165 -36.721 -1.661 1.00 88.62 89 PRO A O 1
ATOM 696 N N . PRO A 1 90 ? -2.905 -38.157 -2.878 1.00 94.88 90 PRO A N 1
ATOM 697 C CA . PRO A 1 90 ? -2.697 -37.252 -4.005 1.00 94.88 90 PRO A CA 1
ATOM 698 C C . PRO A 1 90 ? -4.027 -36.718 -4.543 1.00 94.88 90 PRO A C 1
ATOM 700 O O . PRO A 1 90 ? -5.012 -37.456 -4.634 1.00 94.88 90 PRO A O 1
ATOM 703 N N . ALA A 1 91 ? -4.062 -35.432 -4.881 1.00 94.88 91 ALA A N 1
ATOM 704 C CA . ALA A 1 91 ? -5.271 -34.759 -5.336 1.00 94.88 91 ALA A CA 1
ATOM 705 C C . ALA A 1 91 ? -4.994 -33.881 -6.557 1.00 94.88 91 ALA A C 1
ATOM 707 O O . ALA A 1 91 ? -3.954 -33.227 -6.628 1.00 94.88 91 ALA A O 1
ATOM 708 N N . LEU A 1 92 ? -5.948 -33.818 -7.485 1.00 95.38 92 LEU A N 1
ATOM 709 C CA . LEU A 1 92 ? -5.932 -32.862 -8.588 1.00 95.38 92 LEU A CA 1
ATOM 710 C C . LEU A 1 92 ? -6.913 -31.731 -8.286 1.00 95.38 92 LEU A C 1
ATOM 712 O O . LEU A 1 92 ? -8.104 -31.977 -8.092 1.00 95.38 92 LEU A O 1
ATOM 716 N N . HIS A 1 93 ? -6.425 -30.492 -8.287 1.00 96.31 93 HIS A N 1
ATOM 717 C CA . HIS A 1 93 ? -7.275 -29.307 -8.316 1.00 96.31 93 HIS A CA 1
ATOM 718 C C . HIS 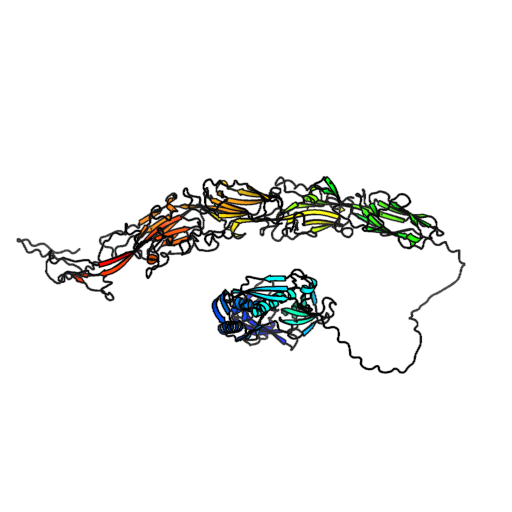A 1 93 ? -7.231 -28.694 -9.719 1.00 96.31 93 HIS A C 1
ATOM 720 O O . HIS A 1 93 ? -6.180 -28.264 -10.190 1.00 96.31 93 HIS A O 1
ATOM 726 N N . VAL A 1 94 ? -8.381 -28.669 -10.386 1.00 96.94 94 VAL A N 1
ATOM 727 C CA . VAL A 1 94 ? -8.575 -28.087 -11.716 1.00 96.94 94 VAL A CA 1
ATOM 728 C C . VAL A 1 94 ? -9.137 -26.680 -11.537 1.00 96.94 94 VAL A C 1
ATOM 730 O O . VAL A 1 94 ? -10.207 -26.508 -10.946 1.00 96.94 94 VAL A O 1
ATOM 733 N N . ILE A 1 95 ? -8.423 -25.672 -12.039 1.00 96.88 95 ILE A N 1
ATOM 734 C CA . ILE A 1 95 ? -8.845 -24.270 -12.002 1.00 96.88 95 ILE A CA 1
ATOM 735 C C . ILE A 1 95 ? -9.416 -23.909 -13.368 1.00 96.88 95 ILE A C 1
ATOM 737 O O . ILE A 1 95 ? -8.715 -23.953 -14.380 1.00 96.88 95 ILE A O 1
ATOM 741 N N . CYS A 1 96 ? -10.686 -23.518 -13.380 1.00 95.44 96 CYS A N 1
ATOM 742 C CA . CYS A 1 96 ? -11.412 -23.090 -14.567 1.00 95.44 96 CYS A CA 1
ATOM 743 C C . CYS A 1 96 ? -11.856 -21.631 -14.431 1.00 95.44 96 CYS A C 1
ATOM 745 O O . CYS A 1 96 ? -12.178 -21.167 -13.333 1.00 95.44 96 CYS A O 1
ATOM 747 N N . TYR A 1 97 ? -11.930 -20.921 -15.553 1.00 93.00 97 TYR A N 1
ATOM 748 C CA . TYR A 1 97 ? -12.520 -19.583 -15.641 1.00 93.00 97 TYR A CA 1
ATOM 749 C C . TYR A 1 97 ? -13.559 -19.543 -16.763 1.00 93.00 97 TYR A C 1
ATOM 751 O O . TYR A 1 97 ? -13.471 -20.290 -17.739 1.00 93.00 97 TYR A O 1
ATOM 759 N N . GLU A 1 98 ? -14.543 -18.654 -16.639 1.00 90.12 98 GLU A N 1
ATOM 760 C CA . GLU A 1 98 ? -15.427 -18.310 -17.755 1.00 90.12 98 GLU A CA 1
ATOM 761 C C . GLU A 1 98 ? -14.604 -17.864 -18.971 1.00 90.12 98 GLU A C 1
ATOM 763 O O . GLU A 1 98 ? -13.572 -17.198 -18.839 1.00 90.12 98 GLU A O 1
ATOM 768 N N . ARG A 1 99 ? -15.079 -18.170 -20.182 1.00 85.00 99 ARG A N 1
ATOM 769 C CA . ARG A 1 99 ? -14.350 -17.877 -21.435 1.00 85.00 99 ARG A CA 1
ATOM 770 C C . ARG A 1 99 ? -14.102 -16.377 -21.650 1.00 85.00 99 ARG A C 1
ATOM 772 O O . ARG A 1 99 ? -13.167 -15.996 -22.349 1.00 85.00 99 ARG A O 1
ATOM 779 N N . LEU A 1 100 ? -14.880 -15.523 -20.977 1.00 83.62 100 LEU A N 1
ATOM 780 C CA . LEU A 1 100 ? -14.702 -14.068 -20.941 1.00 83.62 100 LEU A CA 1
ATOM 781 C C . LEU A 1 100 ? -13.336 -13.639 -20.361 1.00 83.62 100 LEU A C 1
ATOM 783 O O . LEU A 1 100 ? -12.873 -12.538 -20.656 1.00 83.62 100 LEU A O 1
ATOM 787 N N . HIS A 1 101 ? -12.642 -14.505 -19.607 1.00 87.50 101 HIS A N 1
ATOM 788 C CA . HIS A 1 101 ? -11.283 -14.226 -19.134 1.00 87.50 101 HIS A CA 1
ATOM 789 C C . HIS A 1 101 ? -10.268 -14.060 -20.280 1.00 87.50 101 HIS A C 1
ATOM 791 O O . HIS A 1 101 ? -9.275 -13.355 -20.098 1.00 87.50 101 HIS A O 1
ATOM 797 N N . ARG A 1 102 ? -10.522 -14.636 -21.471 1.00 88.06 102 ARG A N 1
ATOM 798 C CA . ARG A 1 102 ? -9.655 -14.472 -22.654 1.00 88.06 102 ARG A CA 1
ATOM 799 C C . ARG A 1 102 ? -9.485 -13.005 -23.053 1.00 88.06 102 ARG A C 1
ATOM 801 O O . ARG A 1 102 ? -8.392 -12.600 -23.440 1.00 88.06 102 ARG A O 1
ATOM 808 N N . LEU A 1 103 ? -10.515 -12.181 -22.824 1.00 88.88 103 LEU A N 1
ATOM 809 C CA . LEU A 1 103 ? -10.478 -10.727 -23.026 1.00 88.88 103 LEU A CA 1
ATOM 810 C C . LEU A 1 103 ? -9.434 -10.008 -22.148 1.00 88.88 103 LEU A C 1
ATOM 812 O O . LEU A 1 103 ? -9.161 -8.829 -22.365 1.00 88.88 103 LEU A O 1
ATOM 816 N N . ALA A 1 104 ? -8.884 -10.670 -21.125 1.00 89.31 104 ALA A N 1
ATOM 817 C CA . ALA A 1 104 ? -7.893 -10.120 -20.204 1.00 89.31 104 ALA A CA 1
ATOM 818 C C . ALA A 1 104 ? -6.459 -10.639 -20.436 1.00 89.31 104 ALA A C 1
ATOM 820 O O . ALA A 1 104 ? -5.558 -10.214 -19.718 1.00 89.31 104 ALA A O 1
ATOM 821 N N . LEU A 1 105 ? -6.230 -11.529 -21.412 1.00 87.06 105 LEU A N 1
ATOM 822 C CA . LEU A 1 105 ? -4.924 -12.175 -21.626 1.00 87.06 105 LEU A CA 1
ATOM 823 C C . LEU A 1 105 ? -3.891 -11.294 -22.341 1.00 87.06 105 LEU A C 1
ATOM 825 O O . LEU A 1 105 ? -2.694 -11.556 -22.246 1.00 87.06 105 LEU A O 1
ATOM 829 N N . SER A 1 106 ? -4.315 -10.277 -23.092 1.00 87.31 106 SER A N 1
ATOM 830 C CA . SER A 1 106 ? -3.402 -9.424 -23.862 1.00 87.31 106 SER A CA 1
ATOM 831 C C . SER A 1 106 ? -3.905 -7.982 -23.922 1.00 87.31 106 SER A C 1
ATOM 833 O O . SER A 1 106 ? -5.100 -7.768 -24.143 1.00 87.31 106 SER A O 1
ATOM 835 N N . PRO A 1 107 ? -3.037 -6.976 -23.703 1.00 90.94 107 PRO A N 1
ATOM 836 C CA . PRO A 1 107 ? -3.378 -5.589 -23.966 1.00 90.94 107 PRO A CA 1
ATOM 837 C C . PRO A 1 107 ? -3.372 -5.322 -25.473 1.00 90.94 107 PRO A C 1
ATOM 839 O O . PRO A 1 107 ? -2.588 -5.913 -26.216 1.00 90.94 107 PRO A O 1
ATOM 842 N N . ALA A 1 108 ? -4.219 -4.400 -25.920 1.00 88.50 108 ALA A N 1
ATOM 843 C CA . ALA A 1 108 ? -4.233 -3.922 -27.294 1.00 88.50 108 ALA A CA 1
ATOM 844 C C . ALA A 1 108 ? -4.186 -2.389 -27.333 1.00 88.50 108 ALA A C 1
ATOM 846 O O . ALA A 1 108 ? -4.575 -1.710 -26.377 1.00 88.50 108 ALA A O 1
ATOM 847 N N . THR A 1 109 ? -3.729 -1.852 -28.465 1.00 91.50 109 THR A N 1
ATOM 848 C CA . THR A 1 109 ? -3.767 -0.418 -28.764 1.00 91.50 109 THR A CA 1
ATOM 849 C C . THR A 1 109 ? -4.578 -0.208 -30.037 1.00 91.50 109 THR A C 1
ATOM 851 O O . THR A 1 109 ? -4.155 -0.633 -31.110 1.00 91.50 109 THR A O 1
ATOM 854 N N . ARG A 1 110 ? -5.771 0.386 -29.915 1.00 91.25 110 ARG A N 1
ATOM 855 C CA . ARG A 1 110 ? -6.771 0.486 -30.992 1.00 91.25 110 ARG A CA 1
ATOM 856 C C . ARG A 1 110 ? -7.555 1.792 -30.918 1.00 91.25 110 ARG A C 1
ATOM 858 O O . ARG A 1 110 ? -8.055 2.153 -29.856 1.00 91.25 110 ARG A O 1
ATOM 865 N N . ALA A 1 111 ? -7.688 2.476 -32.052 1.00 90.38 111 ALA A N 1
ATOM 866 C CA . ALA A 1 111 ? -8.498 3.684 -32.179 1.00 90.38 111 ALA A CA 1
ATOM 867 C C . ALA A 1 111 ? -9.881 3.345 -32.755 1.00 90.38 111 ALA A C 1
ATOM 869 O O . ALA A 1 111 ? -10.007 2.958 -33.917 1.00 90.38 111 ALA A O 1
ATOM 870 N N . PHE A 1 112 ? -10.914 3.515 -31.938 1.00 90.00 112 PHE A N 1
ATOM 871 C CA . PHE A 1 112 ? -12.316 3.395 -32.315 1.00 90.00 112 PHE A CA 1
ATOM 872 C C . PHE A 1 112 ? -12.825 4.792 -32.693 1.00 90.00 112 PHE A C 1
ATOM 874 O O . PHE A 1 112 ? -12.974 5.649 -31.827 1.00 90.00 112 PHE A O 1
ATOM 881 N N . ASN A 1 113 ? -13.019 5.051 -33.991 1.00 90.44 113 ASN A N 1
ATOM 882 C CA . ASN A 1 113 ? -13.277 6.391 -34.532 1.00 90.44 113 ASN A CA 1
ATOM 883 C C . ASN A 1 113 ? -14.711 6.540 -35.052 1.00 90.44 113 ASN A C 1
ATOM 885 O O . ASN A 1 113 ? -15.109 5.791 -35.941 1.00 90.44 113 ASN A O 1
ATOM 889 N N . ASN A 1 114 ? -15.442 7.547 -34.561 1.00 88.62 114 ASN A N 1
ATOM 890 C CA . ASN A 1 114 ? -16.840 7.827 -34.915 1.00 88.62 114 ASN A CA 1
ATOM 891 C C . ASN A 1 114 ? -17.767 6.599 -34.758 1.00 88.62 114 ASN A C 1
ATOM 893 O O . ASN A 1 114 ? -18.585 6.281 -35.630 1.00 88.62 114 ASN A O 1
ATOM 897 N N . VAL A 1 115 ? -17.619 5.901 -33.629 1.00 90.69 115 VAL A N 1
ATOM 898 C CA . VAL A 1 115 ? -18.417 4.717 -33.273 1.00 90.69 115 VAL A CA 1
ATOM 899 C C . VAL A 1 115 ? -19.061 4.849 -31.898 1.00 90.69 115 VAL A C 1
ATOM 901 O O . VAL A 1 115 ? -18.578 5.609 -31.054 1.00 90.69 115 VAL A O 1
ATOM 904 N N . ASP A 1 116 ? -20.169 4.143 -31.689 1.00 90.75 116 ASP A N 1
ATOM 905 C CA . ASP A 1 116 ? -20.868 4.092 -30.404 1.00 90.75 116 ASP A CA 1
ATOM 906 C C . ASP A 1 116 ? -20.456 2.878 -29.547 1.00 90.75 116 ASP A C 1
ATOM 908 O O . ASP A 1 116 ? -19.618 2.057 -29.934 1.00 90.75 116 ASP A O 1
ATOM 912 N N . ASP A 1 117 ? -21.010 2.791 -28.335 1.00 90.06 117 ASP A N 1
ATOM 913 C CA . ASP A 1 117 ? -20.649 1.753 -27.364 1.00 90.06 117 ASP A CA 1
ATOM 914 C C . ASP A 1 117 ? -21.010 0.329 -27.860 1.00 90.06 117 ASP A C 1
ATOM 916 O O . ASP A 1 117 ? -20.301 -0.632 -27.548 1.00 90.06 117 ASP A O 1
ATOM 920 N N . ASP A 1 118 ? -22.066 0.183 -28.669 1.00 93.56 118 ASP A N 1
ATOM 921 C CA . ASP A 1 118 ? -22.531 -1.089 -29.240 1.00 93.56 118 ASP A CA 1
ATOM 922 C C . ASP A 1 118 ? -21.674 -1.544 -30.431 1.00 93.56 118 ASP A C 1
ATOM 924 O O . ASP A 1 118 ? -21.278 -2.710 -30.501 1.00 93.56 118 ASP A O 1
ATOM 928 N N . GLU A 1 119 ? -21.285 -0.629 -31.322 1.00 93.94 119 GLU A N 1
ATOM 929 C CA . GLU A 1 119 ? -20.313 -0.907 -32.383 1.00 93.94 119 GLU A CA 1
ATOM 930 C C . GLU A 1 119 ? -18.956 -1.351 -31.810 1.00 93.94 119 GLU A C 1
ATOM 932 O O . GLU A 1 119 ? -18.350 -2.293 -32.331 1.00 93.94 119 GLU A O 1
ATOM 937 N N . ILE A 1 120 ? -18.487 -0.746 -30.708 1.00 92.56 120 ILE A N 1
ATOM 938 C CA . ILE A 1 120 ? -17.255 -1.182 -30.025 1.00 92.56 120 ILE A CA 1
ATOM 939 C C . ILE A 1 120 ? -17.427 -2.587 -29.433 1.00 92.56 120 ILE A C 1
ATOM 941 O O . ILE A 1 120 ? -16.583 -3.454 -29.674 1.00 92.56 120 ILE A O 1
ATOM 945 N N . VAL A 1 121 ? -18.523 -2.848 -28.710 1.00 94.19 121 VAL A N 1
ATOM 946 C CA . VAL A 1 121 ? -18.812 -4.165 -28.111 1.00 94.19 121 VAL A CA 1
ATOM 947 C C . VAL A 1 121 ? -18.928 -5.255 -29.184 1.00 94.19 121 VAL A C 1
ATOM 949 O O . VAL A 1 121 ? -18.370 -6.340 -29.014 1.00 94.19 121 VAL A O 1
ATOM 952 N N . LYS A 1 122 ? -19.569 -4.969 -30.323 1.00 94.69 122 LYS A N 1
ATOM 953 C CA . LYS A 1 122 ? -19.665 -5.879 -31.477 1.00 94.69 122 LYS A CA 1
ATOM 954 C C . LYS A 1 122 ? -18.323 -6.127 -32.157 1.00 94.69 122 LYS A C 1
ATOM 956 O O . LYS A 1 122 ? -18.080 -7.248 -32.600 1.00 94.69 122 LYS A O 1
ATOM 961 N N . ASN A 1 123 ? -17.456 -5.119 -32.237 1.00 93.06 123 ASN A N 1
ATOM 962 C CA . ASN A 1 123 ? -16.111 -5.283 -32.783 1.00 93.06 123 ASN A CA 1
ATOM 963 C C . ASN A 1 123 ? -15.250 -6.172 -31.877 1.00 93.06 123 ASN A C 1
ATOM 965 O O . ASN A 1 123 ? -14.785 -7.211 -32.339 1.00 93.06 123 ASN A O 1
ATOM 969 N N . VAL A 1 124 ? -15.150 -5.842 -30.585 1.00 92.81 124 VAL A N 1
ATOM 970 C CA . VAL A 1 124 ? -14.401 -6.643 -29.601 1.00 92.81 124 VAL A CA 1
ATOM 971 C C . VAL A 1 124 ? -14.930 -8.079 -29.525 1.00 92.81 124 VAL A C 1
ATOM 973 O O . VAL A 1 124 ? -14.142 -9.018 -29.488 1.00 92.81 124 VAL A O 1
ATOM 976 N N . ALA A 1 125 ? -16.250 -8.287 -29.550 1.00 92.00 125 ALA A N 1
ATOM 977 C CA . ALA A 1 125 ? -16.811 -9.636 -29.551 1.00 92.00 125 ALA A CA 1
ATOM 978 C C . ALA A 1 125 ? -16.376 -10.452 -30.783 1.00 92.00 125 ALA A C 1
ATOM 980 O O . ALA A 1 125 ? -15.982 -11.612 -30.637 1.00 92.00 125 ALA A O 1
ATOM 981 N N . ARG A 1 126 ? -16.389 -9.842 -31.978 1.00 91.81 126 ARG A N 1
ATOM 982 C CA . ARG A 1 126 ? -16.016 -10.503 -33.239 1.00 91.81 126 ARG A CA 1
ATOM 983 C C . ARG A 1 126 ? -14.585 -11.037 -33.207 1.00 91.81 126 ARG A C 1
ATOM 985 O O . ARG A 1 126 ? -14.359 -12.163 -33.644 1.00 91.81 126 ARG A O 1
ATOM 992 N N . ASP A 1 127 ? -13.652 -10.264 -32.655 1.00 89.56 127 ASP A N 1
ATOM 993 C CA . ASP A 1 127 ? -12.229 -10.623 -32.586 1.00 89.56 127 ASP A CA 1
ATOM 994 C C . ASP A 1 127 ? -11.970 -11.883 -31.737 1.00 89.56 127 ASP A C 1
ATOM 996 O O . ASP A 1 127 ? -11.015 -12.616 -31.983 1.00 89.56 127 ASP A O 1
ATOM 1000 N N . HIS A 1 128 ? -12.854 -12.173 -30.774 1.00 87.56 128 HIS A N 1
ATOM 1001 C CA . HIS A 1 128 ? -12.801 -13.368 -29.918 1.00 87.56 128 HIS A CA 1
ATOM 1002 C C . HIS A 1 128 ? -13.785 -14.473 -30.353 1.00 87.56 128 HIS A C 1
ATOM 1004 O O . HIS A 1 128 ? -14.001 -15.436 -29.617 1.00 87.56 128 HIS A O 1
ATOM 1010 N N . GLY A 1 129 ? -14.390 -14.364 -31.544 1.00 87.81 129 GLY A N 1
ATOM 1011 C CA . GLY A 1 129 ? -15.335 -15.358 -32.077 1.00 87.81 129 GLY A CA 1
ATOM 1012 C C . GLY A 1 129 ? -16.707 -15.371 -31.385 1.00 87.81 129 GLY A C 1
ATOM 1013 O O . GLY A 1 129 ? -17.393 -16.397 -31.384 1.00 87.81 129 GLY A O 1
ATOM 1014 N N . LEU A 1 130 ? -17.095 -14.247 -30.779 1.00 90.12 130 LEU A N 1
ATOM 1015 C CA . LEU A 1 130 ? -18.341 -14.034 -30.041 1.00 90.12 130 LEU A CA 1
ATOM 1016 C C . LEU A 1 130 ? -19.251 -13.029 -30.771 1.00 90.12 130 LEU A C 1
ATOM 1018 O O . LEU A 1 130 ? -18.849 -12.359 -31.724 1.00 90.12 130 LEU A O 1
ATOM 1022 N N . THR A 1 131 ? -20.495 -12.898 -30.310 1.00 93.19 131 THR A N 1
ATOM 1023 C CA . THR A 1 131 ? -21.406 -11.808 -30.702 1.00 93.19 131 THR A CA 1
ATOM 1024 C C . THR A 1 131 ? -21.493 -10.752 -29.598 1.00 93.19 131 THR A C 1
ATOM 1026 O O . THR A 1 131 ? -21.152 -11.030 -28.450 1.00 93.19 131 THR A O 1
ATOM 1029 N N . GLY A 1 132 ? -21.907 -9.528 -29.932 1.00 92.56 132 GLY A N 1
ATOM 1030 C CA . GLY A 1 132 ? -21.948 -8.397 -28.999 1.00 92.56 132 GLY A CA 1
ATOM 1031 C C . GLY A 1 132 ? -23.261 -7.614 -29.066 1.00 92.56 132 GLY A C 1
ATOM 1032 O O . GLY A 1 132 ? -23.894 -7.558 -30.122 1.00 92.56 132 GLY A O 1
ATOM 1033 N N . GLU A 1 133 ? -23.657 -7.023 -27.941 1.00 94.00 133 GLU A N 1
ATOM 1034 C CA . GLU A 1 133 ? -24.796 -6.107 -27.808 1.00 94.00 133 GLU A CA 1
ATOM 1035 C C . GLU A 1 133 ? -24.571 -5.119 -26.656 1.00 94.00 133 GLU A C 1
ATOM 1037 O O . GLU A 1 133 ? -24.197 -5.522 -25.550 1.00 94.00 133 GLU A O 1
ATOM 1042 N N . ALA A 1 134 ? -24.859 -3.843 -26.906 1.00 91.50 134 ALA A N 1
ATOM 1043 C CA . ALA A 1 134 ? -24.991 -2.802 -25.889 1.00 91.50 134 ALA A CA 1
ATOM 1044 C C . ALA A 1 134 ? -26.102 -1.797 -26.268 1.00 91.50 134 ALA A C 1
ATOM 1046 O O . ALA A 1 134 ? -26.602 -1.825 -27.395 1.00 91.50 134 ALA A O 1
ATOM 1047 N N . PRO A 1 135 ? -26.503 -0.885 -25.362 1.00 86.62 135 PRO A N 1
ATOM 1048 C CA . PRO A 1 135 ? -27.271 0.296 -25.730 1.00 86.62 135 PRO A CA 1
ATOM 1049 C C . PRO A 1 135 ? -26.552 1.117 -26.805 1.00 86.62 135 PRO A C 1
ATOM 1051 O O . PRO A 1 135 ? -25.425 1.566 -26.600 1.00 86.62 135 PRO A O 1
ATOM 1054 N N . THR A 1 136 ? -27.234 1.352 -27.924 1.00 85.12 136 THR A N 1
ATOM 1055 C CA . THR A 1 136 ? -26.792 2.303 -28.950 1.00 85.12 136 THR A CA 1
ATOM 1056 C C . THR A 1 136 ? -26.768 3.725 -28.394 1.00 85.12 136 THR A C 1
ATOM 1058 O O . THR A 1 136 ? -27.626 4.084 -27.579 1.00 85.12 136 THR A O 1
ATOM 1061 N N . GLY A 1 137 ? -25.853 4.570 -28.864 1.00 81.94 137 GLY A N 1
ATOM 1062 C CA . GLY A 1 137 ? -25.711 5.932 -28.346 1.00 81.94 137 GLY A CA 1
ATOM 1063 C C . GLY A 1 137 ? -24.930 6.883 -29.247 1.00 81.94 137 GLY A C 1
ATOM 1064 O O . GLY A 1 137 ? -24.726 6.639 -30.433 1.00 81.94 137 GLY A O 1
ATOM 1065 N N . SER A 1 138 ? -24.500 8.003 -28.668 1.00 83.62 138 SER A N 1
ATOM 1066 C CA . SER A 1 138 ? -23.676 8.998 -29.353 1.00 83.62 138 SER A CA 1
ATOM 1067 C C . SER A 1 138 ? -22.354 8.395 -29.825 1.00 83.62 138 SER A C 1
ATOM 1069 O O . SER A 1 138 ? -21.598 7.826 -29.033 1.00 83.62 138 SER A O 1
ATOM 1071 N N . LYS A 1 139 ? -22.057 8.561 -31.116 1.00 86.06 139 LYS A N 1
ATOM 1072 C CA . LYS A 1 139 ? -20.773 8.168 -31.701 1.00 86.06 139 LYS A CA 1
ATOM 1073 C C . LYS A 1 139 ? -19.645 9.050 -31.165 1.00 86.06 139 LYS A C 1
ATOM 1075 O O . LYS A 1 139 ? -19.815 10.251 -30.965 1.00 86.06 139 LYS A O 1
ATOM 1080 N N . SER A 1 140 ? -18.488 8.443 -30.924 1.00 82.50 140 SER A N 1
ATOM 1081 C CA . SER A 1 140 ? -17.356 9.067 -30.237 1.00 82.50 140 SER A CA 1
ATOM 1082 C C . SER A 1 140 ? -16.009 8.585 -30.792 1.00 82.50 140 SER A C 1
ATOM 1084 O O . SER A 1 140 ? -15.954 7.735 -31.685 1.00 82.50 140 SER A O 1
ATOM 1086 N N . HIS A 1 141 ? -14.915 9.145 -30.272 1.00 85.00 141 HIS A N 1
ATOM 1087 C CA . HIS A 1 141 ? -13.554 8.674 -30.527 1.00 85.00 141 HIS A CA 1
ATOM 1088 C C . HIS A 1 141 ? -12.965 8.110 -29.231 1.00 85.00 141 HIS A C 1
ATOM 1090 O O . HIS A 1 141 ? -12.754 8.855 -28.275 1.00 85.00 141 HIS A O 1
ATOM 1096 N N . ILE A 1 142 ? -12.700 6.803 -29.194 1.00 86.50 142 ILE A N 1
ATOM 1097 C CA . ILE A 1 142 ? -12.166 6.100 -28.020 1.00 86.50 142 ILE A CA 1
ATOM 1098 C C . ILE A 1 142 ? -10.850 5.415 -28.393 1.00 86.50 142 ILE A C 1
ATOM 1100 O O . ILE A 1 142 ? -10.788 4.589 -29.303 1.00 86.50 142 ILE A O 1
ATOM 1104 N N . LEU A 1 143 ? -9.784 5.740 -27.660 1.00 87.50 143 LEU A N 1
ATOM 1105 C CA . LEU A 1 143 ? -8.495 5.065 -27.771 1.00 87.50 143 LEU A CA 1
ATOM 1106 C C . LEU A 1 143 ? -8.384 3.987 -26.689 1.00 87.50 143 LEU A C 1
ATOM 1108 O O . LEU A 1 143 ? -8.179 4.281 -25.510 1.00 87.50 143 LEU A O 1
ATOM 1112 N N . GLN A 1 144 ? -8.431 2.723 -27.100 1.00 90.25 144 GLN A N 1
ATOM 1113 C CA . GLN A 1 144 ? -7.860 1.645 -26.306 1.00 90.25 144 GLN A CA 1
ATOM 1114 C C . GLN A 1 144 ? -6.341 1.861 -26.301 1.00 90.25 144 GLN A C 1
ATOM 1116 O O . GLN A 1 144 ? -5.702 1.713 -27.338 1.00 90.25 144 GLN A O 1
ATOM 1121 N N . SER A 1 145 ? -5.772 2.282 -25.170 1.00 88.31 145 SER A N 1
ATOM 1122 C CA . SER A 1 145 ? -4.343 2.607 -25.044 1.00 88.31 145 SER A CA 1
ATOM 1123 C C . SER A 1 145 ? -3.647 1.578 -24.157 1.00 88.31 145 SER A C 1
ATOM 1125 O O . SER A 1 145 ? -3.745 1.663 -22.934 1.00 88.31 145 SER A O 1
ATOM 1127 N N . ASN A 1 146 ? -3.004 0.579 -24.773 1.00 90.81 146 ASN A N 1
ATOM 1128 C CA . ASN A 1 146 ? -2.284 -0.516 -24.110 1.00 90.81 146 ASN A CA 1
ATOM 1129 C C . ASN A 1 146 ? -3.041 -1.159 -22.923 1.00 90.81 146 ASN A C 1
ATOM 1131 O O . ASN A 1 146 ? -2.472 -1.415 -21.861 1.00 90.81 146 ASN A O 1
ATOM 1135 N N . VAL A 1 147 ? -4.341 -1.416 -23.093 1.00 93.25 147 VAL A N 1
ATOM 1136 C CA . VAL A 1 147 ? -5.180 -2.106 -22.096 1.00 93.25 147 VAL A CA 1
ATOM 1137 C C . VAL A 1 147 ? -5.886 -3.299 -22.715 1.00 93.25 147 VAL A C 1
ATOM 1139 O O . VAL A 1 147 ? -6.120 -3.340 -23.920 1.00 93.25 147 VAL A O 1
ATOM 1142 N N . THR A 1 148 ? -6.241 -4.273 -21.885 1.00 94.44 148 THR A N 1
ATOM 1143 C CA . THR A 1 148 ? -6.950 -5.476 -22.327 1.00 94.44 148 THR A CA 1
ATOM 1144 C C . THR A 1 148 ? -8.400 -5.163 -22.703 1.00 94.44 148 THR A C 1
ATOM 1146 O O . THR A 1 148 ? -8.991 -4.191 -22.219 1.00 94.44 148 THR A O 1
ATOM 1149 N N . ASP A 1 149 ? -8.995 -5.997 -23.551 1.00 92.88 149 ASP A N 1
ATOM 1150 C CA . ASP A 1 149 ? -10.387 -5.840 -23.991 1.00 92.88 149 ASP A CA 1
ATOM 1151 C C . ASP A 1 149 ? -11.360 -5.893 -22.804 1.00 92.88 149 ASP A C 1
ATOM 1153 O O . ASP A 1 149 ? -12.315 -5.123 -22.729 1.00 92.88 149 ASP A O 1
ATOM 1157 N N . ALA A 1 150 ? -11.051 -6.713 -21.797 1.00 90.94 150 ALA A N 1
ATOM 1158 C CA . ALA A 1 150 ? -11.766 -6.765 -20.527 1.00 90.94 150 ALA A CA 1
ATOM 1159 C C . ALA A 1 150 ? -11.811 -5.413 -19.796 1.00 90.94 150 ALA A C 1
ATOM 1161 O O . ALA A 1 150 ? -12.816 -5.084 -19.166 1.00 90.94 150 ALA A O 1
ATOM 1162 N N . VAL A 1 151 ? -10.727 -4.632 -19.853 1.00 91.31 151 VAL A N 1
ATOM 1163 C CA . VAL A 1 151 ? -10.659 -3.294 -19.246 1.00 91.31 151 VAL A CA 1
ATOM 1164 C C . VAL A 1 151 ? -11.441 -2.283 -20.085 1.00 91.31 151 VAL A C 1
ATOM 1166 O O . VAL A 1 151 ? -12.166 -1.470 -19.514 1.00 91.31 151 VAL A O 1
ATOM 1169 N N . LEU A 1 152 ? -11.366 -2.362 -21.419 1.00 91.00 152 LEU A N 1
ATOM 1170 C CA . LEU A 1 152 ? -12.162 -1.519 -22.319 1.00 91.00 152 LEU A CA 1
ATOM 1171 C C . LEU A 1 152 ? -13.671 -1.736 -22.109 1.00 91.00 152 LEU A C 1
ATOM 1173 O O . LEU A 1 152 ? -14.395 -0.779 -21.842 1.00 91.00 152 LEU A O 1
ATOM 1177 N N . LEU A 1 153 ? -14.140 -2.988 -22.140 1.00 90.62 153 LEU A N 1
ATOM 1178 C CA . LEU A 1 153 ? -15.559 -3.301 -21.949 1.00 90.62 153 LEU A CA 1
ATOM 1179 C C . LEU A 1 153 ? -16.053 -2.937 -20.541 1.00 90.62 153 LEU A C 1
ATOM 1181 O O . LEU A 1 153 ? -17.157 -2.414 -20.399 1.00 90.62 153 LEU A O 1
ATOM 1185 N N . ARG A 1 154 ? -15.237 -3.141 -19.494 1.00 89.25 154 ARG A N 1
ATOM 1186 C CA . ARG A 1 154 ? -15.580 -2.690 -18.132 1.00 89.25 154 ARG A CA 1
ATOM 1187 C C . ARG A 1 154 ? -15.681 -1.167 -18.032 1.00 89.25 154 ARG A C 1
ATOM 1189 O O . ARG A 1 154 ? -16.590 -0.693 -17.358 1.00 89.25 154 ARG A O 1
ATOM 1196 N N . ARG A 1 155 ? -14.808 -0.403 -18.702 1.00 87.69 155 ARG A N 1
ATOM 1197 C CA . ARG A 1 155 ? -14.900 1.069 -18.773 1.00 87.69 155 ARG A CA 1
ATOM 1198 C C . ARG A 1 155 ? -16.201 1.512 -19.449 1.00 87.69 155 ARG A C 1
ATOM 1200 O O . ARG A 1 155 ? -16.932 2.308 -18.864 1.00 87.69 155 ARG A O 1
ATOM 1207 N N . ILE A 1 156 ? -16.526 0.932 -20.607 1.00 88.06 156 ILE A N 1
ATOM 1208 C CA . ILE A 1 156 ? -17.768 1.201 -21.354 1.00 88.06 156 ILE A CA 1
ATOM 1209 C C . ILE A 1 156 ? -19.011 0.853 -20.520 1.00 88.06 156 ILE A C 1
ATOM 1211 O O . ILE A 1 156 ? -19.945 1.641 -20.453 1.00 88.06 156 ILE A O 1
ATOM 1215 N N . ALA A 1 157 ? -19.018 -0.274 -19.804 1.00 88.38 157 ALA A N 1
ATOM 1216 C CA . ALA A 1 157 ? -20.133 -0.623 -18.923 1.00 88.38 157 ALA A CA 1
ATOM 1217 C C . ALA A 1 157 ? -20.253 0.328 -17.714 1.00 88.38 157 ALA A C 1
ATOM 1219 O O . ALA A 1 157 ? -21.340 0.811 -17.396 1.00 88.38 157 ALA A O 1
ATOM 1220 N N . GLN A 1 158 ? -19.138 0.636 -17.043 1.00 84.06 158 GLN A N 1
ATOM 1221 C CA . GLN A 1 158 ? -19.135 1.499 -15.857 1.00 84.06 158 GLN A CA 1
ATOM 1222 C C . GLN A 1 158 ? -19.436 2.974 -16.157 1.00 84.06 158 GLN A C 1
ATOM 1224 O O . GLN A 1 158 ? -19.811 3.685 -15.224 1.00 84.06 158 GLN A O 1
ATOM 1229 N N . LYS A 1 159 ? -19.311 3.407 -17.421 1.00 81.25 159 LYS A N 1
ATOM 1230 C CA . LYS A 1 159 ? -19.764 4.704 -17.954 1.00 81.25 159 LYS A CA 1
ATOM 1231 C C . LYS A 1 159 ? -21.189 5.012 -17.491 1.00 81.25 159 LYS A C 1
ATOM 1233 O O . LYS A 1 159 ? -21.383 5.962 -16.747 1.00 81.25 159 LYS A O 1
ATOM 1238 N N . ASP A 1 160 ? -22.134 4.134 -17.823 1.00 80.88 160 ASP A N 1
ATOM 1239 C CA . ASP A 1 160 ? -23.577 4.314 -17.592 1.00 80.88 160 ASP A CA 1
ATOM 1240 C C . ASP A 1 160 ? -24.096 3.558 -16.350 1.00 80.88 160 ASP A C 1
ATOM 1242 O O . ASP A 1 160 ? -25.289 3.562 -16.052 1.00 80.88 160 ASP A O 1
ATOM 1246 N N . GLY A 1 161 ? -23.212 2.880 -15.609 1.00 80.25 161 GLY A N 1
ATOM 1247 C CA . GLY A 1 161 ? -23.588 2.005 -14.490 1.00 80.25 161 GLY A CA 1
ATOM 1248 C C . GLY A 1 161 ? -24.080 0.610 -14.903 1.00 80.25 161 GLY A C 1
ATOM 1249 O O . GLY A 1 161 ? -24.581 -0.128 -14.050 1.00 80.25 161 GLY A O 1
ATOM 1250 N N . ASN A 1 162 ? -23.893 0.234 -16.170 1.00 87.94 162 ASN A N 1
ATOM 1251 C CA . ASN A 1 162 ? -24.155 -1.093 -16.735 1.00 87.94 162 ASN A CA 1
ATOM 1252 C C . ASN A 1 162 ? -23.164 -2.155 -16.198 1.00 87.94 162 ASN A C 1
ATOM 1254 O O . ASN A 1 162 ? -22.237 -1.853 -15.438 1.00 87.94 162 ASN A O 1
ATOM 1258 N N . ARG A 1 163 ? -23.347 -3.421 -16.584 1.00 86.69 163 ARG A N 1
ATOM 1259 C CA . ARG A 1 163 ? -22.414 -4.542 -16.368 1.00 86.69 163 ARG A CA 1
ATOM 1260 C C . ARG A 1 163 ? -22.110 -5.258 -17.679 1.00 86.69 163 ARG A C 1
ATOM 1262 O O . ARG A 1 163 ? -22.876 -5.152 -18.630 1.00 86.69 163 ARG A O 1
ATOM 1269 N N . VAL A 1 164 ? -20.973 -5.955 -17.716 1.00 87.44 164 VAL A N 1
ATOM 1270 C CA . VAL A 1 164 ? -20.570 -6.837 -18.822 1.00 87.44 164 VAL A CA 1
ATOM 1271 C C . VAL A 1 164 ? -20.863 -8.269 -18.388 1.00 87.44 164 VAL A C 1
ATOM 1273 O O . VAL A 1 164 ? -20.293 -8.719 -17.397 1.00 87.44 164 VAL A O 1
ATOM 1276 N N . ARG A 1 165 ? -21.714 -8.985 -19.124 1.00 83.69 165 ARG A N 1
ATOM 1277 C CA . ARG A 1 165 ? -22.028 -10.402 -18.878 1.00 83.69 165 ARG A CA 1
ATOM 1278 C C . ARG A 1 165 ? -21.885 -11.225 -20.158 1.00 83.69 165 ARG A C 1
ATOM 1280 O O . ARG A 1 165 ? -21.973 -10.681 -21.259 1.00 83.69 165 ARG A O 1
ATOM 1287 N N . LEU A 1 166 ? -21.674 -12.533 -20.016 1.00 82.25 166 LEU A N 1
ATOM 1288 C CA . LEU A 1 166 ? -21.644 -13.480 -21.132 1.00 82.25 166 LEU A CA 1
ATOM 1289 C C . LEU A 1 166 ? -22.937 -14.307 -21.143 1.00 82.25 166 LEU A C 1
ATOM 1291 O O . LEU A 1 166 ? -23.261 -14.983 -20.171 1.00 82.25 166 LEU A O 1
ATOM 1295 N N . ASP A 1 167 ? -23.667 -14.251 -22.252 1.00 79.94 167 ASP A N 1
ATOM 1296 C CA . ASP A 1 167 ? -24.915 -14.973 -22.498 1.00 79.94 167 ASP A CA 1
ATOM 1297 C C . ASP A 1 167 ? -24.652 -16.051 -23.566 1.00 79.94 167 ASP A C 1
ATOM 1299 O O . ASP A 1 167 ? -24.747 -15.822 -24.777 1.00 79.94 167 ASP A O 1
ATOM 1303 N N . GLY A 1 168 ? -24.145 -17.206 -23.123 1.00 78.38 168 GLY A N 1
ATOM 1304 C CA . GLY A 1 168 ? -23.647 -18.274 -23.997 1.00 78.38 168 GLY A CA 1
ATOM 1305 C C . GLY A 1 168 ? -22.437 -17.839 -24.837 1.00 78.38 168 GLY A C 1
ATOM 1306 O O . GLY A 1 168 ? -21.297 -17.930 -24.390 1.00 78.38 168 GLY A O 1
ATOM 1307 N N . LYS A 1 169 ? -22.685 -17.375 -26.071 1.00 83.44 169 LYS A N 1
ATOM 1308 C CA . LYS A 1 169 ? -21.669 -16.810 -26.987 1.00 83.44 169 LYS A CA 1
ATOM 1309 C C . LYS A 1 169 ? -21.852 -15.308 -27.266 1.00 83.44 169 LYS A C 1
ATOM 1311 O O . LYS A 1 169 ? -21.192 -14.777 -28.158 1.00 83.44 169 LYS A O 1
ATOM 1316 N N . LYS A 1 170 ? -22.737 -14.628 -26.531 1.00 89.19 170 LYS A N 1
ATOM 1317 C CA . LYS A 1 170 ? -23.052 -13.205 -26.699 1.00 89.19 170 LYS A CA 1
ATOM 1318 C C . LYS A 1 170 ? -22.533 -12.396 -25.511 1.00 89.19 170 LYS A C 1
ATOM 1320 O O . LYS A 1 170 ? -22.975 -12.601 -24.386 1.00 89.19 170 LYS A O 1
ATOM 1325 N N . ILE A 1 171 ? -21.611 -11.470 -25.746 1.00 90.62 171 ILE A N 1
ATOM 1326 C CA . ILE A 1 171 ? -21.265 -10.430 -24.774 1.00 90.62 171 ILE A CA 1
ATOM 1327 C C . ILE A 1 171 ? -22.430 -9.440 -24.733 1.00 90.62 171 ILE A C 1
ATOM 1329 O O . ILE A 1 171 ? -22.800 -8.875 -25.762 1.00 90.62 171 ILE A O 1
ATOM 1333 N N . VAL A 1 172 ? -22.992 -9.221 -23.548 1.00 89.50 172 VAL A N 1
ATOM 1334 C CA . VAL A 1 172 ? -24.054 -8.238 -23.319 1.00 89.50 172 VAL A CA 1
ATOM 1335 C C . VAL A 1 172 ? -23.537 -7.188 -22.343 1.00 89.50 172 VAL A C 1
ATOM 1337 O O . VAL A 1 172 ? -23.118 -7.520 -21.231 1.00 89.50 172 VAL A O 1
ATOM 1340 N N . VAL A 1 173 ? -23.580 -5.921 -22.752 1.00 91.00 173 VAL A N 1
ATOM 1341 C CA . VAL A 1 173 ? -23.356 -4.770 -21.873 1.00 91.00 173 VAL A CA 1
ATOM 1342 C C . VAL A 1 173 ? -24.702 -4.113 -21.604 1.00 91.00 173 VAL A C 1
ATOM 1344 O O . VAL A 1 173 ? -25.263 -3.488 -22.493 1.00 91.00 173 VAL A O 1
ATOM 1347 N N . ALA A 1 174 ? -25.249 -4.259 -20.398 1.00 87.81 174 ALA A N 1
ATOM 1348 C CA . ALA A 1 174 ? -26.599 -3.785 -20.077 1.00 87.81 174 ALA A CA 1
ATOM 1349 C C . ALA A 1 174 ? -26.734 -3.352 -18.611 1.00 87.81 174 ALA A C 1
ATOM 1351 O O . ALA A 1 174 ? -25.867 -3.638 -17.784 1.00 87.81 174 ALA A O 1
ATOM 1352 N N . ALA A 1 175 ? -27.830 -2.671 -18.277 1.00 83.06 175 ALA A N 1
ATOM 1353 C CA . ALA A 1 175 ? -28.202 -2.451 -16.883 1.00 83.06 175 ALA A CA 1
ATOM 1354 C C . ALA A 1 175 ? -28.480 -3.810 -16.200 1.00 83.06 175 ALA A C 1
ATOM 1356 O O . ALA A 1 175 ? -29.020 -4.697 -16.869 1.00 83.06 175 ALA A O 1
ATOM 1357 N N . PRO A 1 176 ? -28.153 -3.986 -14.901 1.00 75.56 176 PRO A N 1
ATOM 1358 C CA . PRO A 1 176 ? -28.383 -5.248 -14.199 1.00 75.56 176 PRO A CA 1
ATOM 1359 C C . PRO A 1 176 ? -29.836 -5.713 -14.321 1.00 75.56 176 PRO A C 1
ATOM 1361 O O . PRO A 1 176 ? -30.759 -4.938 -14.057 1.00 75.56 176 PRO A O 1
ATOM 1364 N N . SER A 1 177 ? -30.034 -6.961 -14.740 1.00 68.12 177 SER A N 1
ATOM 1365 C CA . SER A 1 177 ? -31.351 -7.468 -15.117 1.00 68.12 177 SER A CA 1
ATOM 1366 C C . SER A 1 177 ? -32.321 -7.586 -13.935 1.00 68.12 177 SER A C 1
ATOM 1368 O O . SER A 1 177 ? -31.967 -7.948 -12.814 1.00 68.12 177 SER A O 1
ATOM 1370 N N . THR A 1 178 ? -33.596 -7.294 -14.195 1.00 63.16 178 THR A N 1
ATOM 1371 C CA . THR A 1 178 ? -34.697 -7.468 -13.234 1.00 63.16 178 THR A CA 1
ATOM 1372 C C . THR A 1 178 ? -35.168 -8.926 -13.256 1.00 63.16 178 THR A C 1
ATOM 1374 O O . THR A 1 178 ? -36.277 -9.223 -13.700 1.00 63.16 178 THR A O 1
ATOM 1377 N N . SER A 1 179 ? -34.287 -9.859 -12.886 1.00 62.78 179 SER A N 1
ATOM 1378 C CA . SER A 1 179 ? -34.565 -11.295 -12.991 1.00 62.78 179 SER A CA 1
ATOM 1379 C C . SER A 1 179 ? -35.404 -11.832 -11.819 1.00 62.78 179 SER A C 1
ATOM 1381 O O . SER A 1 179 ? -35.761 -11.108 -10.891 1.00 62.78 179 SER A O 1
ATOM 1383 N N . SER A 1 180 ? -35.732 -13.126 -11.876 1.00 66.38 180 SER A N 1
ATOM 1384 C CA . SER A 1 180 ? -36.634 -13.819 -10.947 1.00 66.38 180 SER A CA 1
ATOM 1385 C C . SER A 1 180 ? -36.328 -13.594 -9.460 1.00 66.38 180 SER A C 1
ATOM 1387 O O . SER A 1 180 ? -35.185 -13.682 -9.018 1.00 66.38 180 SER A O 1
ATOM 1389 N N . GLN A 1 181 ? -37.391 -13.370 -8.685 1.00 79.38 181 GLN A N 1
ATOM 1390 C CA . GLN A 1 181 ? -37.357 -13.170 -7.238 1.00 79.38 181 GLN A CA 1
ATOM 1391 C C . GLN A 1 181 ? -37.331 -14.518 -6.498 1.00 79.38 181 GLN A C 1
ATOM 1393 O O . GLN A 1 181 ? -38.260 -15.319 -6.611 1.00 79.38 181 GLN A O 1
ATOM 1398 N N . VAL A 1 182 ? -36.269 -14.771 -5.730 1.00 87.12 182 VAL A N 1
ATOM 1399 C CA . VAL A 1 182 ? -36.144 -15.925 -4.827 1.00 87.12 182 VAL A CA 1
ATOM 1400 C C . VAL A 1 182 ? -36.432 -15.467 -3.399 1.00 87.12 182 VAL A C 1
ATOM 1402 O O . VAL A 1 182 ? -35.691 -14.661 -2.841 1.00 87.12 182 VAL A O 1
ATOM 1405 N N . VAL A 1 183 ? -37.508 -15.971 -2.796 1.00 89.56 183 VAL A N 1
ATOM 1406 C CA . VAL A 1 183 ? -37.832 -15.689 -1.388 1.00 89.56 183 VAL A CA 1
ATOM 1407 C C . VAL A 1 183 ? -36.916 -16.508 -0.478 1.00 89.56 183 VAL A C 1
ATOM 1409 O O . VAL A 1 183 ? -36.715 -17.698 -0.718 1.00 89.56 183 VAL A O 1
ATOM 1412 N N . ILE A 1 184 ? -36.369 -15.873 0.561 1.00 89.62 184 ILE A N 1
ATOM 1413 C CA . ILE A 1 184 ? -35.568 -16.512 1.609 1.00 89.62 184 ILE A CA 1
ATOM 1414 C C . ILE A 1 184 ? -36.054 -16.017 2.978 1.00 89.62 184 ILE A C 1
ATOM 1416 O O . ILE A 1 184 ? -35.902 -14.844 3.327 1.00 89.62 184 ILE A O 1
ATOM 1420 N N . ALA A 1 185 ? -36.583 -16.928 3.787 1.00 87.50 185 ALA A N 1
ATOM 1421 C CA . ALA A 1 185 ? -36.850 -16.742 5.208 1.00 87.50 185 ALA A CA 1
ATOM 1422 C C . ALA A 1 185 ? -35.925 -17.641 6.063 1.00 87.50 185 ALA A C 1
ATOM 1424 O O . ALA A 1 185 ? -35.288 -18.559 5.539 1.00 87.50 185 ALA A O 1
ATOM 1425 N N . PRO A 1 186 ? -35.854 -17.449 7.398 1.00 85.12 186 PRO A N 1
ATOM 1426 C CA . PRO A 1 186 ? -35.056 -18.302 8.287 1.00 85.12 186 PRO A CA 1
ATOM 1427 C C . PRO A 1 186 ? -35.344 -19.811 8.195 1.00 85.12 186 PRO A C 1
ATOM 1429 O O . PRO A 1 186 ? -34.469 -20.614 8.505 1.00 85.12 186 PRO A O 1
ATOM 1432 N N . GLY A 1 187 ? -36.549 -20.204 7.766 1.00 82.25 187 GLY A N 1
ATOM 1433 C CA . GLY A 1 187 ? -36.919 -21.609 7.564 1.00 82.25 187 GLY A CA 1
ATOM 1434 C C . GLY A 1 187 ? -36.292 -22.257 6.323 1.00 82.25 187 GLY A C 1
ATOM 1435 O O . GLY A 1 187 ? -36.106 -23.472 6.306 1.00 82.25 187 GLY A O 1
ATOM 1436 N N . ASP A 1 188 ? -35.897 -21.470 5.319 1.00 82.38 188 ASP A N 1
ATOM 1437 C CA . ASP A 1 188 ? -35.494 -21.953 3.988 1.00 82.38 188 ASP A CA 1
ATOM 1438 C C . ASP A 1 188 ? -34.006 -22.359 3.930 1.00 82.38 188 ASP A C 1
ATOM 1440 O O . ASP A 1 188 ? -33.294 -22.132 2.952 1.00 82.38 188 ASP A O 1
ATOM 1444 N N . GLY A 1 189 ? -33.494 -22.941 5.020 1.00 82.62 189 GLY A N 1
ATOM 1445 C CA . GLY A 1 189 ? -32.097 -23.373 5.131 1.00 82.62 189 GLY A CA 1
ATOM 1446 C C . GLY A 1 189 ? -31.082 -22.237 5.313 1.00 82.62 189 GLY A C 1
ATOM 1447 O O . GLY A 1 189 ? -29.888 -22.445 5.081 1.00 82.62 189 GLY A O 1
ATOM 1448 N N . LEU A 1 190 ? -31.533 -21.048 5.716 1.00 91.69 190 LEU A N 1
ATOM 1449 C CA . LEU A 1 190 ? -30.701 -19.871 5.963 1.00 91.69 190 LEU A CA 1
ATOM 1450 C C . LEU A 1 190 ? -29.835 -20.058 7.222 1.00 91.69 190 LEU A C 1
ATOM 1452 O O . LEU A 1 190 ? -30.339 -20.113 8.340 1.00 91.69 190 LEU A O 1
ATOM 1456 N N . LYS A 1 191 ? -28.512 -20.148 7.046 1.00 91.69 191 LYS A N 1
ATOM 1457 C CA . LYS A 1 191 ? -27.550 -20.426 8.130 1.00 91.69 191 LYS A CA 1
ATOM 1458 C C . LYS A 1 191 ? -26.978 -19.175 8.778 1.00 91.69 191 LYS A C 1
ATOM 1460 O O . LYS A 1 191 ? -26.651 -19.187 9.963 1.00 91.69 191 LYS A O 1
ATOM 1465 N N . LYS A 1 192 ? -26.772 -18.118 7.991 1.00 92.19 192 LYS A N 1
ATOM 1466 C CA . LYS A 1 192 ? -26.086 -16.901 8.433 1.00 92.19 192 LYS A CA 1
ATOM 1467 C C . LYS A 1 192 ? -26.552 -15.701 7.625 1.00 92.19 192 LYS A C 1
ATOM 1469 O O . LYS A 1 192 ? -26.600 -15.763 6.401 1.00 92.19 192 LYS A O 1
ATOM 1474 N N . VAL A 1 193 ? -26.800 -14.592 8.312 1.00 92.38 193 VAL A N 1
ATOM 1475 C CA . VAL A 1 193 ? -27.009 -13.272 7.710 1.00 92.38 193 VAL A CA 1
ATOM 1476 C C . VAL A 1 193 ? -26.128 -12.266 8.435 1.00 92.38 193 VAL A C 1
ATOM 1478 O O . VAL A 1 193 ? -25.991 -12.306 9.658 1.00 92.38 193 VAL A O 1
ATOM 1481 N N . LYS A 1 194 ? -25.535 -11.349 7.678 1.00 93.94 194 LYS A N 1
ATOM 1482 C CA . LYS A 1 194 ? -24.829 -10.173 8.179 1.00 93.94 194 LYS A CA 1
ATOM 1483 C C . LYS A 1 194 ? -25.177 -8.997 7.275 1.00 93.94 194 LYS A C 1
ATOM 1485 O O . LYS A 1 194 ? -24.671 -8.905 6.159 1.00 93.94 194 LYS A O 1
ATOM 1490 N N . VAL A 1 195 ? -26.027 -8.101 7.765 1.00 92.38 195 VAL A N 1
ATOM 1491 C CA . VAL A 1 195 ? -26.351 -6.845 7.078 1.00 92.38 195 VAL A CA 1
ATOM 1492 C C . VAL A 1 195 ? -25.435 -5.735 7.587 1.00 92.38 195 VAL A C 1
ATOM 1494 O O . VAL A 1 195 ? -25.175 -5.627 8.785 1.00 92.38 195 VAL A O 1
ATOM 1497 N N . ARG A 1 196 ? -24.936 -4.909 6.670 1.00 92.50 196 ARG A N 1
ATOM 1498 C CA . ARG A 1 196 ? -24.181 -3.685 6.938 1.00 92.50 196 ARG A CA 1
ATOM 1499 C C . ARG A 1 196 ? -24.928 -2.518 6.301 1.00 92.50 196 ARG A C 1
ATOM 1501 O O . ARG A 1 196 ? -25.080 -2.474 5.081 1.00 92.50 196 ARG A O 1
ATOM 1508 N N . ILE A 1 197 ? -25.309 -1.560 7.138 1.00 89.81 197 ILE A N 1
ATOM 1509 C CA . ILE A 1 197 ? -25.826 -0.252 6.731 1.00 89.81 197 ILE A CA 1
ATOM 1510 C C . ILE A 1 197 ? -24.658 0.742 6.808 1.00 89.81 197 ILE A C 1
ATOM 1512 O O . ILE A 1 197 ? -23.963 0.784 7.824 1.00 89.81 197 ILE A O 1
ATOM 1516 N N . ASN A 1 198 ? -24.392 1.497 5.740 1.00 89.19 198 ASN A N 1
ATOM 1517 C CA . ASN A 1 198 ? -23.232 2.385 5.628 1.00 89.19 198 ASN A CA 1
ATOM 1518 C C . ASN A 1 198 ? -23.587 3.728 4.969 1.00 89.19 198 ASN A C 1
ATOM 1520 O O . ASN A 1 198 ? -23.728 3.827 3.751 1.00 89.19 198 ASN A O 1
ATOM 1524 N N . ALA A 1 199 ? -23.658 4.787 5.775 1.00 86.00 199 ALA A N 1
ATOM 1525 C CA . ALA A 1 199 ? -23.952 6.140 5.303 1.00 86.00 199 ALA A CA 1
ATOM 1526 C C . ALA A 1 199 ? -22.729 6.909 4.750 1.00 86.00 199 ALA A C 1
ATOM 1528 O O . ALA A 1 199 ? -22.917 7.946 4.121 1.00 86.00 199 ALA A O 1
ATOM 1529 N N . LEU A 1 200 ? -21.491 6.430 4.960 1.00 85.56 200 LEU A N 1
ATOM 1530 C CA . LEU A 1 200 ? -20.257 7.227 4.796 1.00 85.56 200 LEU A CA 1
ATOM 1531 C C . LEU A 1 200 ? -20.043 7.842 3.403 1.00 85.56 200 LEU A C 1
ATOM 1533 O O . LEU A 1 200 ? -19.376 8.866 3.293 1.00 85.56 200 LEU A O 1
ATOM 1537 N N . SER A 1 201 ? -20.575 7.216 2.354 1.00 84.81 201 SER A N 1
ATOM 1538 C CA . SER A 1 201 ? -20.372 7.631 0.957 1.00 84.81 201 SER A CA 1
ATOM 1539 C C . SER A 1 201 ? -21.630 8.201 0.294 1.00 84.81 201 SER A C 1
ATOM 1541 O O . SER A 1 201 ? -21.608 8.449 -0.906 1.00 84.81 201 SER A O 1
ATOM 1543 N N . GLN A 1 202 ? -22.733 8.367 1.032 1.00 89.81 202 GLN A N 1
ATOM 1544 C CA . GLN A 1 202 ? -24.016 8.790 0.463 1.00 89.81 202 GLN A CA 1
ATOM 1545 C C . GLN A 1 202 ? -24.017 10.284 0.100 1.00 89.81 202 GLN A C 1
ATOM 1547 O O . GLN A 1 202 ? -23.553 11.122 0.873 1.00 89.81 202 GLN A O 1
ATOM 1552 N N . VAL A 1 203 ? -24.570 10.610 -1.070 1.00 90.62 203 VAL A N 1
ATOM 1553 C CA . VAL A 1 203 ? -24.701 11.973 -1.618 1.00 90.62 203 VAL A CA 1
ATOM 1554 C C . VAL A 1 203 ? -26.100 12.154 -2.202 1.00 90.62 203 VAL A C 1
ATOM 1556 O O . VAL A 1 203 ? -26.734 11.172 -2.580 1.00 90.62 203 VAL A O 1
ATOM 1559 N N . GLU A 1 204 ? -26.604 13.385 -2.251 1.00 88.75 204 GLU A N 1
ATOM 1560 C CA . GLU A 1 204 ? -27.962 13.673 -2.737 1.00 88.75 204 GLU A CA 1
ATOM 1561 C C . GLU A 1 204 ? -28.019 13.812 -4.268 1.00 88.75 204 GLU A C 1
ATOM 1563 O O . GLU A 1 204 ? -29.021 13.465 -4.895 1.00 88.75 204 GLU A O 1
ATOM 1568 N N . GLU A 1 205 ? -26.933 14.296 -4.870 1.00 90.75 205 GLU A N 1
ATOM 1569 C CA . GLU A 1 205 ? -26.797 14.538 -6.306 1.00 90.75 205 GLU A CA 1
ATOM 1570 C C . GLU A 1 205 ? -25.388 14.145 -6.780 1.00 90.75 205 GLU A C 1
ATOM 1572 O O . GLU A 1 205 ? -24.410 14.251 -6.037 1.00 90.75 205 GLU A O 1
ATOM 1577 N N . VAL A 1 206 ? -25.275 13.712 -8.034 1.00 92.19 206 VAL A N 1
ATOM 1578 C CA . VAL A 1 206 ? -24.014 13.607 -8.777 1.00 92.19 206 VAL A CA 1
ATOM 1579 C C . VAL A 1 206 ? -24.117 14.503 -10.008 1.00 92.19 206 VAL A C 1
ATOM 1581 O O . VAL A 1 206 ? -25.115 14.442 -10.729 1.00 92.19 206 VAL A O 1
ATOM 1584 N N . THR A 1 207 ? -23.082 15.298 -10.279 1.00 92.62 207 THR A N 1
ATOM 1585 C CA . THR A 1 207 ? -22.952 16.050 -11.536 1.00 92.62 207 THR A CA 1
ATOM 1586 C C . THR A 1 207 ? -21.714 15.591 -12.296 1.00 92.62 207 THR A C 1
ATOM 1588 O O . THR A 1 207 ? -20.656 15.368 -11.708 1.00 92.62 207 THR A O 1
ATOM 1591 N N . VAL A 1 208 ? -21.846 15.419 -13.611 1.00 91.38 208 VAL A N 1
ATOM 1592 C CA . VAL A 1 208 ? -20.763 14.978 -14.499 1.00 91.38 208 VAL A CA 1
ATOM 1593 C C . VAL A 1 208 ? -20.515 16.063 -15.533 1.00 91.38 208 VAL A C 1
ATOM 1595 O O . VAL A 1 208 ? -21.428 16.460 -16.256 1.00 91.38 208 VAL A O 1
ATOM 1598 N N . HIS A 1 209 ? -19.273 16.535 -15.572 1.00 89.50 209 HIS A N 1
ATOM 1599 C CA . HIS A 1 209 ? -18.849 17.698 -16.337 1.00 89.50 209 HIS A CA 1
ATOM 1600 C C . HIS A 1 209 ? -17.935 17.279 -17.496 1.00 89.50 209 HIS A C 1
ATOM 1602 O O . HIS A 1 209 ? -17.003 16.485 -17.325 1.00 89.50 209 HIS A O 1
ATOM 1608 N N . GLY A 1 210 ? -18.196 17.839 -18.672 1.00 87.31 210 GLY A N 1
ATOM 1609 C CA . GLY A 1 210 ? -17.402 17.709 -19.889 1.00 87.31 210 GLY A CA 1
ATOM 1610 C C . GLY A 1 210 ? -17.366 19.025 -20.665 1.00 87.31 210 GLY A C 1
ATOM 1611 O O . GLY A 1 210 ? -17.848 20.055 -20.197 1.00 87.31 210 GLY A O 1
ATOM 1612 N N . TRP A 1 211 ? -16.793 18.995 -21.863 1.00 87.31 211 TRP A N 1
ATOM 1613 C CA . TRP A 1 211 ? -16.611 20.183 -22.693 1.00 87.31 211 TRP A CA 1
ATOM 1614 C C . TRP A 1 211 ? -16.855 19.849 -24.160 1.00 87.31 211 TRP A C 1
ATOM 1616 O O . TRP A 1 211 ? -16.231 18.927 -24.687 1.00 87.31 211 TRP A O 1
ATOM 1626 N N . ASP A 1 212 ? -17.720 20.616 -24.819 1.00 83.44 212 ASP A N 1
ATOM 1627 C CA . ASP A 1 212 ? -17.902 20.560 -26.267 1.00 83.44 212 ASP A CA 1
ATOM 1628 C C . ASP A 1 212 ? -16.855 21.473 -26.943 1.00 83.44 212 ASP A C 1
ATOM 1630 O O . ASP A 1 212 ? -16.925 22.699 -26.801 1.00 83.44 212 ASP A O 1
ATOM 1634 N N . PRO A 1 213 ? -15.877 20.927 -27.694 1.00 80.06 213 PRO A N 1
ATOM 1635 C CA . PRO A 1 213 ? -14.864 21.732 -28.374 1.00 80.06 213 PRO A CA 1
ATOM 1636 C C . PRO A 1 213 ? -15.394 22.484 -29.610 1.00 80.06 213 PRO A C 1
ATOM 1638 O O . PRO A 1 213 ? -14.754 23.445 -30.039 1.00 80.06 213 PRO A O 1
ATOM 1641 N N . GLN A 1 214 ? -16.534 22.073 -30.179 1.00 81.25 214 GLN A N 1
ATOM 1642 C CA . GLN A 1 214 ? -17.176 22.720 -31.328 1.00 81.25 214 GLN A CA 1
ATOM 1643 C C . GLN A 1 214 ? -18.076 23.870 -30.869 1.00 81.25 214 GLN A C 1
ATOM 1645 O O . GLN A 1 214 ? -17.884 25.007 -31.302 1.00 81.25 214 GLN A O 1
ATOM 1650 N N . ALA A 1 215 ? -19.004 23.607 -29.940 1.00 84.06 215 ALA A N 1
ATOM 1651 C CA . ALA A 1 215 ? -19.869 24.641 -29.364 1.00 84.06 215 ALA A CA 1
ATOM 1652 C C . ALA A 1 215 ? -19.122 25.587 -28.406 1.00 84.06 215 ALA A C 1
ATOM 1654 O O . ALA A 1 215 ? -19.578 26.707 -28.176 1.00 84.06 215 ALA A O 1
ATOM 1655 N N . ARG A 1 216 ? -17.966 25.157 -27.871 1.00 86.88 216 ARG A N 1
ATOM 1656 C CA . ARG A 1 216 ? -17.167 25.856 -26.842 1.00 86.88 216 ARG A CA 1
ATOM 1657 C C . ARG A 1 216 ? -17.969 26.106 -25.562 1.00 86.88 216 ARG A C 1
ATOM 1659 O O . ARG A 1 216 ? -17.948 27.204 -25.007 1.00 86.88 216 ARG A O 1
ATOM 1666 N N . GLN A 1 217 ? -18.704 25.084 -25.132 1.00 87.94 217 GLN A N 1
ATOM 1667 C CA . GLN A 1 217 ? -19.615 25.128 -23.989 1.00 87.94 217 GLN A CA 1
ATOM 1668 C C . GLN A 1 217 ? -19.376 23.946 -23.046 1.00 87.94 217 GLN A C 1
ATOM 1670 O O . GLN A 1 217 ? -18.899 22.883 -23.448 1.00 87.94 217 GLN A O 1
ATOM 1675 N N . GLU A 1 218 ? -19.721 24.142 -21.775 1.00 89.94 218 GLU A N 1
ATOM 1676 C CA . GLU A 1 218 ? -19.670 23.093 -20.762 1.00 89.94 218 GLU A CA 1
ATOM 1677 C C . GLU A 1 218 ? -20.840 22.115 -20.941 1.00 89.94 218 GLU A C 1
ATOM 1679 O O . GLU A 1 218 ? -21.999 22.518 -21.047 1.00 89.94 218 GLU A O 1
ATOM 1684 N N . ILE A 1 219 ? -20.539 20.818 -20.933 1.00 90.25 219 ILE A N 1
ATOM 1685 C CA . ILE A 1 219 ? -21.536 19.747 -20.901 1.00 90.25 219 ILE A CA 1
ATOM 1686 C C . ILE A 1 219 ? -21.737 19.371 -19.433 1.00 90.25 219 ILE A C 1
ATOM 1688 O O . ILE A 1 219 ? -20.820 18.832 -18.817 1.00 90.25 219 ILE A O 1
ATOM 1692 N N . VAL A 1 220 ? -22.922 19.622 -18.871 1.00 91.12 220 VAL A N 1
ATOM 1693 C CA . VAL A 1 220 ? -23.236 19.290 -17.469 1.00 91.12 220 VAL A CA 1
ATOM 1694 C C . VAL A 1 220 ? -24.431 18.348 -17.408 1.00 91.12 220 VAL A C 1
ATOM 1696 O O . VAL A 1 220 ? -25.571 18.779 -17.562 1.00 91.12 220 VAL A O 1
ATOM 1699 N N . GLY A 1 221 ? -24.166 17.071 -17.138 1.00 90.31 221 GLY A N 1
ATOM 1700 C CA . GLY A 1 221 ? -25.200 16.090 -16.808 1.00 90.31 221 GLY A CA 1
ATOM 1701 C C . GLY A 1 221 ? -25.417 15.991 -15.303 1.00 90.31 221 GLY A C 1
ATOM 1702 O O . GLY A 1 221 ? -24.477 16.171 -14.520 1.00 90.31 221 GLY A O 1
ATOM 1703 N N . LYS A 1 222 ? -26.651 15.710 -14.879 1.00 92.38 222 LYS A N 1
ATOM 1704 C CA . LYS A 1 222 ? -27.043 15.698 -13.464 1.00 92.38 222 LYS A CA 1
ATOM 1705 C C . LYS A 1 222 ? -27.955 14.525 -13.130 1.00 92.38 222 LYS A C 1
ATOM 1707 O O . LYS A 1 222 ? -28.959 14.282 -13.790 1.00 92.38 222 LYS A O 1
ATOM 1712 N N . ALA A 1 223 ? -27.660 13.854 -12.022 1.00 91.00 223 ALA A N 1
ATOM 1713 C CA . ALA A 1 223 ? -28.551 12.869 -11.429 1.00 91.00 223 ALA A CA 1
ATOM 1714 C C . ALA A 1 223 ? -28.752 13.178 -9.950 1.00 91.00 223 ALA A C 1
ATOM 1716 O O . ALA A 1 223 ? -27.805 13.159 -9.165 1.00 91.00 223 ALA A O 1
ATOM 1717 N N . LYS A 1 224 ? -30.004 13.423 -9.572 1.00 89.12 224 LYS A N 1
ATOM 1718 C CA . LYS A 1 224 ? -30.430 13.616 -8.188 1.00 89.12 224 LYS A CA 1
ATOM 1719 C C . LYS A 1 224 ? -31.192 12.387 -7.700 1.00 89.12 224 LYS A C 1
ATOM 1721 O O . LYS A 1 224 ? -31.900 11.753 -8.481 1.00 89.12 224 LYS A O 1
ATOM 1726 N N . ALA A 1 225 ? -31.053 12.062 -6.417 1.00 83.06 225 ALA A N 1
ATOM 1727 C CA . ALA A 1 225 ? -31.805 10.997 -5.764 1.00 83.06 225 ALA A CA 1
ATOM 1728 C C . ALA A 1 225 ? -33.316 11.179 -5.998 1.00 83.06 225 ALA A C 1
ATOM 1730 O O . ALA A 1 225 ? -33.895 12.196 -5.612 1.00 83.06 225 ALA A O 1
ATOM 1731 N N . ALA A 1 226 ? -33.965 10.178 -6.597 1.00 72.81 226 ALA A N 1
ATOM 1732 C CA . ALA A 1 226 ? -35.394 10.206 -6.917 1.00 72.81 226 ALA A CA 1
ATOM 1733 C C . ALA A 1 226 ? -36.277 9.988 -5.672 1.00 72.81 226 ALA A C 1
ATOM 1735 O O . ALA A 1 226 ? -37.503 10.054 -5.739 1.00 72.81 226 ALA A O 1
ATOM 1736 N N . GLY A 1 227 ? -35.657 9.715 -4.520 1.00 60.34 227 GLY A N 1
ATOM 1737 C CA . GLY A 1 227 ? -36.327 9.558 -3.232 1.00 60.34 227 GLY A CA 1
ATOM 1738 C C . GLY A 1 227 ? -37.038 8.216 -3.054 1.00 60.34 227 GLY A C 1
ATOM 1739 O O . GLY A 1 227 ? -37.786 8.068 -2.082 1.00 60.34 227 GLY A O 1
ATOM 1740 N N . GLY A 1 228 ? -36.796 7.265 -3.963 1.00 67.19 228 GLY A N 1
ATOM 1741 C CA . GLY A 1 228 ? -37.206 5.868 -3.841 1.00 67.19 228 GLY A CA 1
ATOM 1742 C C . GLY A 1 228 ? -36.385 5.109 -2.794 1.00 67.19 228 GLY A C 1
ATOM 1743 O O . GLY A 1 228 ? -35.417 5.620 -2.238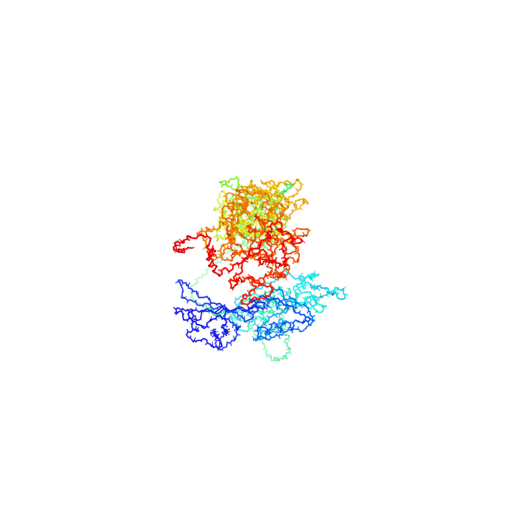 1.00 67.19 228 GLY A O 1
ATOM 1744 N N . GLN A 1 229 ? -36.762 3.861 -2.519 1.00 70.62 229 GLN A N 1
ATOM 1745 C CA . GLN A 1 229 ? -36.186 3.083 -1.411 1.00 70.62 229 GLN A CA 1
ATOM 1746 C C . GLN A 1 229 ? -34.712 2.694 -1.619 1.00 70.62 229 GLN A C 1
ATOM 1748 O O . GLN A 1 229 ? -33.969 2.592 -0.648 1.00 70.62 229 GLN A O 1
ATOM 1753 N N . ARG A 1 230 ? -34.265 2.549 -2.872 1.00 73.56 230 ARG A N 1
ATOM 1754 C CA . ARG A 1 230 ? -32.842 2.382 -3.216 1.00 73.56 230 ARG A CA 1
ATOM 1755 C C . ARG A 1 230 ? -32.009 3.621 -2.856 1.00 73.56 230 ARG A C 1
ATOM 1757 O O . ARG A 1 230 ? -30.862 3.491 -2.451 1.00 73.56 230 ARG A O 1
ATOM 1764 N N . ASP A 1 231 ? -32.627 4.801 -2.900 1.00 77.50 231 ASP A N 1
ATOM 1765 C CA . ASP A 1 231 ? -32.010 6.092 -2.581 1.00 77.50 231 ASP A CA 1
ATOM 1766 C C . ASP A 1 231 ? -32.194 6.483 -1.096 1.00 77.50 231 ASP A C 1
ATOM 1768 O O . ASP A 1 231 ? -31.982 7.639 -0.722 1.00 77.50 231 ASP A O 1
ATOM 1772 N N . GLU A 1 232 ? -32.605 5.551 -0.222 1.00 81.62 232 GLU A N 1
ATOM 1773 C CA . GLU A 1 232 ? -32.848 5.818 1.205 1.00 81.62 232 GLU A CA 1
ATOM 1774 C C . GLU A 1 232 ? -31.618 6.444 1.888 1.00 81.62 232 GLU A C 1
ATOM 1776 O O . GLU A 1 232 ? -31.758 7.383 2.676 1.00 81.62 232 GLU A O 1
ATOM 1781 N N . GLY A 1 233 ? -30.417 5.966 1.545 1.00 80.62 233 GLY A N 1
ATOM 1782 C CA . GLY A 1 233 ? -29.150 6.484 2.059 1.00 80.62 233 GLY A CA 1
ATOM 1783 C C . GLY A 1 233 ? -28.883 7.924 1.622 1.00 80.62 233 GLY A C 1
ATOM 1784 O O . GLY A 1 233 ? -28.641 8.789 2.465 1.00 80.62 233 GLY A O 1
ATOM 1785 N N . ALA A 1 234 ? -29.003 8.195 0.322 1.00 81.19 234 ALA A N 1
ATOM 1786 C CA . ALA A 1 234 ? -28.895 9.530 -0.261 1.00 81.19 234 ALA A CA 1
ATOM 1787 C C . ALA A 1 234 ? -29.885 10.517 0.382 1.00 81.19 234 ALA A C 1
ATOM 1789 O O . ALA A 1 234 ? -29.494 11.605 0.801 1.00 81.19 234 ALA A O 1
ATOM 1790 N N . LYS A 1 235 ? -31.150 10.113 0.553 1.00 80.38 235 LYS A N 1
ATOM 1791 C CA . LYS A 1 235 ? -32.206 10.959 1.131 1.00 80.38 235 LYS A CA 1
ATOM 1792 C C . LYS A 1 235 ? -32.028 11.229 2.630 1.00 80.38 235 LYS A C 1
ATOM 1794 O O . LYS A 1 235 ? -32.370 12.316 3.086 1.00 80.38 235 LYS A O 1
ATOM 1799 N N . LYS A 1 236 ? -31.530 10.259 3.408 1.00 82.06 236 LYS A N 1
ATOM 1800 C CA . LYS A 1 236 ? -31.344 10.404 4.866 1.00 82.06 236 LYS A CA 1
ATOM 1801 C C . LYS A 1 236 ? -30.009 11.037 5.265 1.00 82.06 236 LYS A C 1
ATOM 1803 O O . LYS A 1 236 ? -29.951 11.678 6.309 1.00 82.06 236 LYS A O 1
ATOM 1808 N N . TYR A 1 237 ? -28.952 10.838 4.474 1.00 84.25 237 TYR A N 1
ATOM 1809 C CA . TYR A 1 237 ? -27.575 11.173 4.867 1.00 84.25 237 TYR A CA 1
ATOM 1810 C C . TYR A 1 237 ? -26.796 12.000 3.831 1.00 84.25 237 TYR A C 1
ATOM 1812 O O . TYR A 1 237 ? -25.751 12.549 4.175 1.00 84.25 237 TYR A O 1
ATOM 1820 N N . GLY A 1 238 ? -27.297 12.138 2.596 1.00 77.69 238 GLY A N 1
ATOM 1821 C CA . GLY A 1 238 ? -26.685 12.980 1.561 1.00 77.69 238 GLY A CA 1
ATOM 1822 C C . GLY A 1 238 ? -26.761 14.478 1.876 1.00 77.69 238 GLY A C 1
ATOM 1823 O O . GLY A 1 238 ? -25.812 15.199 1.585 1.00 77.69 238 GLY A O 1
ATOM 1824 N N . ALA A 1 239 ? -27.836 14.927 2.536 1.00 79.06 239 ALA A N 1
ATOM 1825 C CA . ALA A 1 239 ? -27.958 16.241 3.182 1.00 79.06 239 ALA A CA 1
ATOM 1826 C C . ALA A 1 239 ? -27.486 17.436 2.320 1.00 79.06 239 ALA A C 1
ATOM 1828 O O . ALA A 1 239 ? -26.617 18.208 2.732 1.00 79.06 239 ALA A O 1
ATOM 1829 N N . GLY A 1 240 ? -28.026 17.570 1.105 1.00 78.38 240 GLY A N 1
ATOM 1830 C CA . GLY A 1 240 ? -27.699 18.647 0.167 1.00 78.38 240 GLY A CA 1
ATOM 1831 C C . GLY A 1 240 ? -26.328 18.541 -0.510 1.00 78.38 240 GLY A C 1
ATOM 1832 O O . GLY A 1 240 ? -25.951 19.454 -1.240 1.00 78.38 240 GLY A O 1
ATOM 1833 N N . LYS A 1 241 ? -25.558 17.466 -0.286 1.00 86.44 241 LYS A N 1
ATOM 1834 C CA . LYS A 1 241 ? -24.236 17.292 -0.904 1.00 86.44 241 LYS A CA 1
ATOM 1835 C C . LYS A 1 241 ? -24.345 16.776 -2.334 1.00 86.44 241 LYS A C 1
ATOM 1837 O O . LYS A 1 241 ? -24.839 15.669 -2.564 1.00 86.44 241 LYS A O 1
ATOM 1842 N N . THR A 1 242 ? -23.778 17.546 -3.252 1.00 90.06 242 THR A N 1
ATOM 1843 C CA . THR A 1 242 ? -23.541 17.172 -4.647 1.00 90.06 242 THR A CA 1
ATOM 1844 C C . THR A 1 242 ? -22.107 16.666 -4.820 1.00 90.06 242 THR A C 1
ATOM 1846 O O . THR A 1 242 ? -21.158 17.325 -4.395 1.00 90.06 242 THR A O 1
ATOM 1849 N N . LEU A 1 243 ? -21.928 15.504 -5.453 1.00 89.44 243 LEU A N 1
ATOM 1850 C CA . LEU A 1 243 ? -20.626 15.013 -5.912 1.00 89.44 243 LEU A CA 1
ATOM 1851 C C . LEU A 1 243 ? -20.409 15.443 -7.366 1.00 89.44 243 LEU A C 1
ATOM 1853 O O . LEU A 1 243 ? -20.926 14.812 -8.287 1.00 89.44 243 LEU A O 1
ATOM 1857 N N . SER A 1 244 ? -19.638 16.507 -7.568 1.00 88.94 244 SER A N 1
ATOM 1858 C CA . SER A 1 244 ? -19.252 16.964 -8.905 1.00 88.94 244 SER A CA 1
ATOM 1859 C C . SER A 1 244 ? -18.006 16.238 -9.401 1.00 88.94 244 SER A C 1
ATOM 1861 O O . SER A 1 244 ? -17.021 16.107 -8.674 1.00 88.94 244 SER A O 1
ATOM 1863 N N . ILE A 1 245 ? -18.050 15.764 -10.647 1.00 83.31 245 ILE A N 1
ATOM 1864 C CA . ILE A 1 245 ? -16.982 14.981 -11.267 1.00 83.31 245 ILE A CA 1
ATOM 1865 C C . ILE A 1 245 ? -16.607 15.590 -12.620 1.00 83.31 245 ILE A C 1
ATOM 1867 O O . ILE A 1 245 ? -17.432 15.669 -13.528 1.00 83.31 245 ILE A O 1
ATOM 1871 N N . ALA A 1 246 ? -15.335 15.954 -12.761 1.00 76.88 246 ALA A N 1
ATOM 1872 C CA . ALA A 1 246 ? -14.698 16.372 -14.007 1.00 76.88 246 ALA A CA 1
ATOM 1873 C C . ALA A 1 246 ? -13.430 15.529 -14.238 1.00 76.88 246 ALA A C 1
ATOM 1875 O O . ALA A 1 246 ? -12.854 15.005 -13.284 1.00 76.88 246 ALA A O 1
ATOM 1876 N N . GLY A 1 247 ? -12.987 15.388 -15.491 1.00 59.03 247 GLY A N 1
ATOM 1877 C CA . GLY A 1 247 ? -11.733 14.686 -15.813 1.00 59.03 247 GLY A CA 1
ATOM 1878 C C . GLY A 1 247 ? -11.770 13.158 -15.655 1.00 59.03 247 GLY A C 1
ATOM 1879 O O . GLY A 1 247 ? -10.757 12.547 -15.323 1.00 59.03 247 GLY A O 1
ATOM 1880 N N . HIS A 1 248 ? -12.924 12.519 -15.876 1.00 56.16 248 HIS A N 1
ATOM 1881 C CA . HIS A 1 248 ? -12.997 11.059 -16.019 1.00 56.16 248 HIS A CA 1
ATOM 1882 C C . HIS A 1 248 ? -12.233 10.559 -17.260 1.00 56.16 248 HIS A C 1
ATOM 1884 O O . HIS A 1 248 ? -12.090 11.285 -18.239 1.00 56.16 248 HIS A O 1
ATOM 1890 N N . GLU A 1 249 ? -11.829 9.279 -17.256 1.00 57.72 249 GLU A N 1
ATOM 1891 C CA . GLU A 1 249 ? -11.171 8.613 -18.403 1.00 57.72 249 GLU A CA 1
ATOM 1892 C C . GLU A 1 249 ? -11.975 8.693 -19.713 1.00 57.72 249 GLU A C 1
ATOM 1894 O O . GLU A 1 249 ? -11.413 8.531 -20.791 1.00 57.72 249 GLU A O 1
ATOM 1899 N N . HIS A 1 250 ? -13.290 8.903 -19.614 1.00 69.06 250 HIS A N 1
ATOM 1900 C CA . HIS A 1 250 ? -14.183 9.197 -20.728 1.00 69.06 250 HIS A CA 1
ATOM 1901 C C . HIS A 1 250 ? -14.946 10.477 -20.374 1.00 69.06 250 HIS A C 1
ATOM 1903 O O . HIS A 1 250 ? -15.740 10.478 -19.431 1.00 69.06 250 HIS A O 1
ATOM 1909 N N . ALA A 1 251 ? -14.703 11.560 -21.112 1.00 75.88 251 ALA A N 1
ATOM 1910 C CA . ALA A 1 251 ? -15.550 12.747 -21.053 1.00 75.88 251 ALA A CA 1
ATOM 1911 C C . ALA A 1 251 ? -16.901 12.453 -21.739 1.00 75.88 251 ALA A C 1
ATOM 1913 O O . ALA A 1 251 ? -16.929 11.690 -22.711 1.00 75.88 251 ALA A O 1
ATOM 1914 N N . PRO A 1 252 ? -18.024 13.027 -21.272 1.00 83.31 252 PRO A N 1
ATOM 1915 C CA . PRO A 1 252 ? -19.282 12.928 -21.998 1.00 83.31 252 PRO A CA 1
ATOM 1916 C C . PRO A 1 252 ? -19.199 13.717 -23.311 1.00 83.31 252 PRO A C 1
ATOM 1918 O O . PRO A 1 252 ? -18.723 14.849 -23.331 1.00 83.31 252 PRO A O 1
ATOM 1921 N N . THR A 1 253 ? -19.691 13.122 -24.396 1.00 81.06 253 THR A N 1
ATOM 1922 C CA . THR A 1 253 ? -19.804 13.753 -25.724 1.00 81.06 253 THR A CA 1
ATOM 1923 C C . THR A 1 253 ? -20.965 14.737 -25.835 1.00 81.06 253 THR A C 1
ATOM 1925 O O . THR A 1 253 ? -20.999 15.546 -26.753 1.00 81.06 253 THR A O 1
ATOM 1928 N N . ASP A 1 254 ? -21.935 14.629 -24.929 1.00 85.50 254 ASP A N 1
ATOM 1929 C CA . ASP A 1 254 ? -23.219 15.321 -24.959 1.00 85.50 254 ASP A CA 1
ATOM 1930 C C . ASP A 1 254 ? -23.913 15.192 -23.590 1.00 85.50 254 ASP A C 1
ATOM 1932 O O . ASP A 1 254 ? -23.541 14.348 -22.763 1.00 85.50 254 ASP A O 1
ATOM 1936 N N . THR A 1 255 ? -24.946 16.003 -23.353 1.00 87.50 255 THR A N 1
ATOM 1937 C CA . THR A 1 255 ? -25.671 16.040 -22.073 1.00 87.50 255 THR A CA 1
ATOM 1938 C C . THR A 1 255 ? -26.368 14.719 -21.741 1.00 87.50 255 THR A C 1
ATOM 1940 O O . THR A 1 255 ? -26.302 14.280 -20.599 1.00 87.50 255 THR A O 1
ATOM 1943 N N . ALA A 1 256 ? -26.956 14.019 -22.719 1.00 86.44 256 ALA A N 1
ATOM 1944 C CA . ALA A 1 256 ? -27.648 12.748 -22.471 1.00 86.44 256 ALA A CA 1
ATOM 1945 C C . ALA A 1 256 ? -26.674 11.618 -22.078 1.00 86.44 256 ALA A C 1
ATOM 1947 O O . ALA A 1 256 ? -27.019 10.707 -21.322 1.00 86.44 256 ALA A O 1
ATOM 1948 N N . THR A 1 257 ? -25.430 11.677 -22.551 1.00 85.56 257 THR A N 1
ATOM 1949 C CA . THR A 1 257 ? -24.321 10.836 -22.088 1.00 85.56 257 THR A CA 1
ATOM 1950 C C . THR A 1 257 ? -23.864 11.240 -20.686 1.00 85.56 257 THR A C 1
ATOM 1952 O O . THR A 1 257 ? -23.665 10.368 -19.842 1.00 85.56 257 THR A O 1
ATOM 1955 N N . ALA A 1 258 ? -23.768 12.538 -20.386 1.00 88.00 258 ALA A N 1
ATOM 1956 C CA . ALA A 1 258 ? -23.427 13.018 -19.045 1.00 88.00 258 ALA A CA 1
ATOM 1957 C C . ALA A 1 258 ? -24.493 12.650 -17.988 1.00 88.00 258 ALA A C 1
ATOM 1959 O O . ALA A 1 258 ? -24.144 12.257 -16.875 1.00 88.00 258 ALA A O 1
ATOM 1960 N N . ASP A 1 259 ? -25.783 12.705 -18.333 1.00 89.44 259 ASP A N 1
ATOM 1961 C CA . ASP A 1 259 ? -26.897 12.312 -17.459 1.00 89.44 259 ASP A CA 1
ATOM 1962 C C . ASP A 1 259 ? -26.892 10.804 -17.169 1.00 89.44 259 ASP A C 1
ATOM 1964 O O . ASP A 1 259 ? -27.077 10.387 -16.021 1.00 89.44 259 ASP A O 1
ATOM 1968 N N . ARG A 1 260 ? -26.616 9.968 -18.185 1.00 87.06 260 ARG A N 1
ATOM 1969 C CA . ARG A 1 260 ? -26.406 8.520 -18.000 1.00 87.06 260 ARG A CA 1
ATOM 1970 C C . ARG A 1 260 ? -25.226 8.242 -17.070 1.00 87.06 260 ARG A C 1
ATOM 1972 O O . ARG A 1 260 ? -25.380 7.460 -16.130 1.00 87.06 260 ARG A O 1
ATOM 1979 N N . MET A 1 261 ? -24.101 8.937 -17.259 1.00 88.12 261 MET A N 1
ATOM 1980 C CA . MET A 1 261 ? -22.941 8.834 -16.369 1.00 88.12 261 MET A CA 1
ATOM 1981 C C . MET A 1 261 ? -23.280 9.229 -14.928 1.00 88.12 261 MET A C 1
ATOM 1983 O O . MET A 1 261 ? -22.991 8.478 -13.993 1.00 88.12 261 MET A O 1
ATOM 1987 N N . ALA A 1 262 ? -23.936 10.375 -14.728 1.00 89.38 262 ALA A N 1
ATOM 1988 C CA . ALA A 1 262 ? -24.335 10.844 -13.406 1.00 89.38 262 ALA A CA 1
ATOM 1989 C C . ALA A 1 262 ? -25.269 9.836 -12.713 1.00 89.38 262 ALA A C 1
ATOM 1991 O O . ALA A 1 262 ? -25.058 9.487 -11.548 1.00 89.38 262 ALA A O 1
ATOM 1992 N N . LYS A 1 263 ? -26.251 9.295 -13.447 1.00 88.88 263 LYS A N 1
ATOM 1993 C CA . LYS A 1 263 ? -27.211 8.296 -12.954 1.00 88.88 263 LYS A CA 1
ATOM 1994 C C . LYS A 1 263 ? -26.528 6.984 -12.570 1.00 88.88 263 LYS A C 1
ATOM 1996 O O . LYS A 1 263 ? -26.790 6.463 -11.485 1.00 88.88 263 LYS A O 1
ATOM 2001 N N . GLY A 1 264 ? -25.626 6.474 -13.410 1.00 87.00 264 GLY A N 1
ATOM 2002 C CA . GLY A 1 264 ? -24.849 5.264 -13.134 1.00 87.00 264 GLY A CA 1
ATOM 2003 C C . GLY A 1 264 ? -23.939 5.405 -11.909 1.00 87.00 264 GLY A C 1
ATOM 2004 O O . GLY A 1 264 ? -23.864 4.498 -11.075 1.00 87.00 264 GLY A O 1
ATOM 2005 N N . ARG A 1 265 ? -23.295 6.571 -11.749 1.00 88.56 265 ARG A N 1
ATOM 2006 C CA . ARG A 1 265 ? -22.462 6.898 -10.579 1.00 88.56 265 ARG A CA 1
ATOM 2007 C C . ARG A 1 265 ? -23.283 7.021 -9.295 1.00 88.56 265 ARG A C 1
ATOM 2009 O O . ARG A 1 265 ? -22.943 6.355 -8.317 1.00 88.56 265 ARG A O 1
ATOM 2016 N N . LEU A 1 266 ? -24.376 7.791 -9.303 1.00 87.94 266 LEU A N 1
ATOM 2017 C CA . LEU A 1 266 ? -25.289 7.916 -8.159 1.00 87.94 266 LEU A CA 1
ATOM 2018 C C . LEU A 1 266 ? -25.824 6.542 -7.733 1.00 87.94 266 LEU A C 1
ATOM 2020 O O . LEU A 1 266 ? -25.822 6.210 -6.550 1.00 87.94 266 LEU A O 1
ATOM 2024 N N . GLN A 1 267 ? -26.211 5.705 -8.696 1.00 86.19 267 GLN A N 1
ATOM 2025 C CA . GLN A 1 267 ? -26.754 4.382 -8.411 1.00 86.19 267 GLN A CA 1
ATOM 2026 C C . GLN A 1 267 ? -25.713 3.411 -7.825 1.00 86.19 267 GLN A C 1
ATOM 2028 O O . GLN A 1 267 ? -26.047 2.649 -6.919 1.00 86.19 267 GLN A O 1
ATOM 2033 N N . LYS A 1 268 ? -24.441 3.468 -8.252 1.00 87.06 268 LYS A N 1
ATOM 2034 C CA . LYS A 1 268 ? -23.366 2.676 -7.619 1.00 87.06 268 LYS A CA 1
ATOM 2035 C C . LYS A 1 268 ? -23.022 3.162 -6.201 1.00 87.06 268 LYS A C 1
ATOM 2037 O O . LYS A 1 268 ? -22.566 2.362 -5.388 1.00 87.06 268 LYS A O 1
ATOM 2042 N N . ILE A 1 269 ? -23.275 4.434 -5.881 1.00 89.12 269 ILE A N 1
ATOM 2043 C CA . ILE A 1 269 ? -23.182 4.964 -4.510 1.00 89.12 269 ILE A CA 1
ATOM 2044 C C . ILE A 1 269 ? -24.364 4.482 -3.653 1.00 89.12 269 ILE A C 1
ATOM 2046 O O . ILE A 1 269 ? -24.157 4.021 -2.528 1.00 89.12 269 ILE A O 1
ATOM 2050 N N . ALA A 1 270 ? -25.588 4.542 -4.185 1.00 87.56 270 ALA A N 1
ATOM 2051 C CA . ALA A 1 270 ? -26.807 4.104 -3.504 1.00 87.56 270 ALA A CA 1
ATOM 2052 C C . ALA A 1 270 ? -26.759 2.610 -3.123 1.00 87.56 270 ALA A C 1
ATOM 2054 O O . ALA A 1 270 ? -27.021 2.258 -1.973 1.00 87.56 270 ALA A O 1
ATOM 2055 N N . ASP A 1 271 ? -26.300 1.745 -4.037 1.00 88.00 271 ASP A N 1
ATOM 2056 C CA . ASP A 1 271 ? -26.111 0.303 -3.794 1.00 88.00 271 ASP A CA 1
ATOM 2057 C C . ASP A 1 271 ? -25.165 0.008 -2.607 1.00 88.00 271 ASP A C 1
ATOM 2059 O O . ASP A 1 271 ? -25.282 -1.026 -1.949 1.00 88.00 271 ASP A O 1
ATOM 2063 N N . GLY A 1 272 ? -24.256 0.932 -2.273 1.00 89.38 272 GLY A N 1
ATOM 2064 C CA . GLY A 1 272 ? -23.370 0.826 -1.111 1.00 89.38 272 GLY A CA 1
ATOM 2065 C C . GLY A 1 272 ? -24.035 1.089 0.250 1.00 89.38 272 GLY A C 1
ATOM 2066 O O . GLY A 1 272 ? -23.385 0.870 1.277 1.00 89.38 272 GLY A O 1
ATOM 2067 N N . PHE A 1 273 ? -25.290 1.558 0.290 1.00 90.06 273 PHE A N 1
ATOM 2068 C CA . PHE A 1 273 ? -25.962 1.958 1.533 1.00 90.06 273 PHE A CA 1
ATOM 2069 C C . PHE A 1 273 ? -26.367 0.771 2.415 1.00 90.06 273 PHE A C 1
ATOM 2071 O O . PHE A 1 273 ? -26.092 0.797 3.614 1.00 90.06 273 PHE A O 1
ATOM 2078 N N . VAL A 1 274 ? -26.989 -0.273 1.854 1.00 91.00 274 VAL A N 1
ATOM 2079 C CA . VAL A 1 274 ? -27.362 -1.494 2.593 1.00 91.00 274 VAL A CA 1
ATOM 2080 C C . VAL A 1 274 ? -26.867 -2.722 1.839 1.00 91.00 274 VAL A C 1
ATOM 2082 O O . VAL A 1 274 ? -27.360 -3.060 0.765 1.00 91.00 274 VAL A O 1
ATOM 2085 N N . THR A 1 275 ? -25.905 -3.414 2.446 1.00 93.44 275 THR A N 1
ATOM 2086 C CA . THR A 1 275 ? -25.277 -4.631 1.912 1.00 93.44 275 THR A CA 1
ATOM 2087 C C . THR A 1 275 ? -25.573 -5.818 2.822 1.00 93.44 275 THR A C 1
ATOM 2089 O O . THR A 1 275 ? -25.532 -5.685 4.045 1.00 93.44 275 THR A O 1
ATOM 2092 N N . ALA A 1 276 ? -25.843 -6.986 2.245 1.00 93.44 276 ALA A N 1
ATOM 2093 C CA . ALA A 1 276 ? -26.074 -8.235 2.962 1.00 93.44 276 ALA A CA 1
ATOM 2094 C C . ALA A 1 276 ? -25.070 -9.309 2.521 1.00 93.44 276 ALA A C 1
ATOM 2096 O O . ALA A 1 276 ? -24.909 -9.580 1.331 1.00 93.44 276 ALA A O 1
ATOM 2097 N N . GLU A 1 277 ? -24.412 -9.942 3.492 1.00 96.19 277 GLU A N 1
ATOM 2098 C CA . GLU A 1 277 ? -23.662 -11.187 3.310 1.00 96.19 277 GLU A CA 1
ATOM 2099 C C . GLU A 1 277 ? -24.508 -12.329 3.898 1.00 96.19 277 GLU A C 1
ATOM 2101 O O . GLU A 1 277 ? -24.863 -12.289 5.080 1.00 96.19 277 GLU A O 1
ATOM 2106 N N . MET A 1 278 ? -24.866 -13.323 3.082 1.00 94.12 278 MET A N 1
ATOM 2107 C CA . MET A 1 278 ? -25.776 -14.418 3.458 1.00 94.12 278 MET A CA 1
ATOM 2108 C C . MET A 1 278 ? -25.135 -15.781 3.180 1.00 94.12 278 MET A C 1
ATOM 2110 O O . MET A 1 278 ? -24.385 -15.923 2.220 1.00 94.12 278 MET A O 1
ATOM 2114 N N . GLU A 1 279 ? -25.435 -16.793 3.992 1.00 95.50 279 GLU A N 1
ATOM 2115 C CA . GLU A 1 279 ? -25.078 -18.195 3.735 1.00 95.50 279 GLU A CA 1
ATOM 2116 C C . GLU A 1 279 ? -26.298 -19.083 3.981 1.00 95.50 279 GLU A C 1
ATOM 2118 O O . GLU A 1 279 ? -26.931 -18.987 5.036 1.00 95.50 279 GLU A O 1
ATOM 2123 N N . LEU A 1 280 ? -26.615 -19.952 3.023 1.00 94.75 280 LEU A N 1
ATOM 2124 C CA . LEU A 1 280 ? -27.748 -20.872 3.091 1.00 94.75 280 LEU A CA 1
ATOM 2125 C C . LEU A 1 280 ? -27.457 -22.207 2.386 1.00 94.75 280 LEU A C 1
ATOM 2127 O O . LEU A 1 280 ? -26.402 -22.397 1.772 1.00 94.75 280 LEU A O 1
ATOM 2131 N N . ILE A 1 281 ? -28.400 -23.145 2.494 1.00 93.00 281 ILE A N 1
ATOM 2132 C CA . ILE A 1 281 ? -28.450 -24.348 1.652 1.00 93.00 281 ILE A CA 1
ATOM 2133 C C . ILE A 1 281 ? -28.470 -23.924 0.171 1.00 93.00 281 ILE A C 1
ATOM 2135 O O . ILE A 1 281 ? -29.144 -22.967 -0.197 1.00 93.00 281 ILE A O 1
ATOM 2139 N N . GLY A 1 282 ? -27.674 -24.590 -0.669 1.00 88.62 282 GLY A N 1
ATOM 2140 C CA . GLY A 1 282 ? -27.418 -24.149 -2.041 1.00 88.62 282 GLY A CA 1
ATOM 2141 C C . GLY A 1 282 ? -28.642 -24.219 -2.957 1.00 88.62 282 GLY A C 1
ATOM 2142 O O . GLY A 1 282 ? -29.148 -25.302 -3.217 1.00 88.62 282 GLY A O 1
ATOM 2143 N N . ASP A 1 283 ? -29.067 -23.084 -3.509 1.00 91.25 283 ASP A N 1
ATOM 2144 C CA . ASP A 1 283 ? -30.070 -23.013 -4.578 1.00 91.25 283 ASP A CA 1
ATOM 2145 C C . ASP A 1 283 ? -29.385 -22.586 -5.893 1.00 91.25 283 ASP A C 1
ATOM 2147 O O . ASP A 1 283 ? -28.782 -21.506 -5.937 1.00 91.25 283 ASP A O 1
ATOM 2151 N N . PRO A 1 284 ? -29.458 -23.386 -6.977 1.00 90.25 284 PRO A N 1
ATOM 2152 C CA . PRO A 1 284 ? -28.781 -23.084 -8.237 1.00 90.25 284 PRO A CA 1
ATOM 2153 C C . PRO A 1 284 ? -29.472 -21.984 -9.072 1.00 90.25 284 PRO A C 1
ATOM 2155 O O . PRO A 1 284 ? -29.011 -21.637 -10.168 1.00 90.25 284 PRO A O 1
ATOM 2158 N N . ARG A 1 285 ? -30.577 -21.414 -8.577 1.00 89.81 285 ARG A N 1
ATOM 2159 C CA . ARG A 1 285 ? -31.189 -20.189 -9.111 1.00 89.81 285 ARG A CA 1
ATOM 2160 C C . ARG A 1 285 ? -30.458 -18.925 -8.653 1.00 89.81 285 ARG A C 1
ATOM 2162 O O . ARG A 1 285 ? -30.560 -17.918 -9.335 1.00 89.81 285 ARG A O 1
ATOM 2169 N N . LEU A 1 286 ? -29.727 -18.959 -7.535 1.00 91.38 286 LEU A N 1
ATOM 2170 C CA . LEU A 1 286 ? -29.090 -17.779 -6.936 1.00 91.38 286 LEU A CA 1
ATOM 2171 C C . LEU A 1 286 ? -27.759 -17.451 -7.627 1.00 91.38 286 LEU A C 1
ATOM 2173 O O . LEU A 1 286 ? -26.773 -18.147 -7.426 1.00 91.38 286 LEU A O 1
ATOM 2177 N N . ARG A 1 287 ? -27.731 -16.385 -8.432 1.00 89.94 287 ARG A N 1
ATOM 2178 C CA . ARG A 1 287 ? -26.589 -15.952 -9.266 1.00 89.94 287 ARG A CA 1
ATOM 2179 C C . ARG A 1 287 ? -26.446 -14.425 -9.204 1.00 89.94 287 ARG A C 1
ATOM 2181 O O . ARG A 1 287 ? -27.365 -13.781 -8.702 1.00 89.94 287 ARG A O 1
ATOM 2188 N N . PRO A 1 288 ? -25.357 -13.814 -9.705 1.00 89.62 288 PRO A N 1
ATOM 2189 C CA . PRO A 1 288 ? -25.326 -12.369 -9.931 1.00 89.62 288 PRO A CA 1
ATOM 2190 C C . PRO A 1 288 ? -26.551 -11.880 -10.725 1.00 89.62 288 PRO A C 1
ATOM 2192 O O . PRO A 1 288 ? -27.096 -12.615 -11.545 1.00 89.62 288 PRO A O 1
ATOM 2195 N N . GLU A 1 289 ? -26.988 -10.654 -10.441 1.00 85.38 289 GLU A N 1
ATOM 2196 C CA . GLU A 1 289 ? -28.230 -10.010 -10.913 1.00 85.38 289 GLU A CA 1
ATOM 2197 C C . GLU A 1 289 ? -29.553 -10.596 -10.374 1.00 85.38 289 GLU A C 1
ATOM 2199 O O . GLU A 1 289 ? -30.583 -9.931 -10.463 1.00 85.38 289 GLU A O 1
ATOM 2204 N N . VAL A 1 290 ? -29.544 -11.759 -9.710 1.00 89.19 290 VAL A N 1
ATOM 2205 C CA . VAL A 1 290 ? -30.770 -12.373 -9.167 1.00 89.19 290 VAL A CA 1
ATOM 2206 C C . VAL A 1 290 ? -31.323 -11.591 -7.981 1.00 89.19 290 VAL A C 1
ATOM 2208 O O . VAL A 1 290 ? -30.580 -11.166 -7.092 1.00 89.19 290 VAL A O 1
ATOM 2211 N N . GLN A 1 291 ? -32.645 -11.410 -7.955 1.00 91.12 291 GLN A N 1
ATOM 2212 C CA . GLN A 1 291 ? -33.333 -10.737 -6.861 1.00 91.12 291 GLN A CA 1
ATOM 2213 C C . GLN A 1 291 ? -33.698 -11.732 -5.760 1.00 91.12 291 GLN A C 1
ATOM 2215 O O . GLN A 1 291 ? -34.236 -12.809 -6.008 1.00 91.12 291 GLN A O 1
ATOM 2220 N N . VAL A 1 292 ? -33.400 -11.358 -4.523 1.00 91.25 292 VAL A N 1
ATOM 2221 C CA . VAL A 1 292 ? -33.616 -12.147 -3.314 1.00 91.25 292 VAL A CA 1
ATOM 2222 C C . VAL A 1 292 ? -34.508 -11.352 -2.380 1.00 91.25 292 VAL A C 1
ATOM 2224 O O . VAL A 1 292 ? -34.129 -10.267 -1.944 1.00 91.25 292 VAL A O 1
ATOM 2227 N N . GLU A 1 293 ? -35.682 -11.879 -2.053 1.00 91.12 293 GLU A N 1
ATOM 2228 C CA . GLU A 1 293 ? -36.548 -11.278 -1.043 1.00 91.12 293 GLU A CA 1
ATOM 2229 C C . GLU A 1 293 ? -36.252 -11.904 0.319 1.00 91.12 293 GLU A C 1
ATOM 2231 O O . GLU A 1 293 ? -36.624 -13.045 0.591 1.00 91.12 293 GLU A O 1
ATOM 2236 N N . LEU A 1 294 ? -35.579 -11.144 1.180 1.00 90.62 294 LEU A N 1
ATOM 2237 C CA . LEU A 1 294 ? -35.313 -11.540 2.554 1.00 90.62 294 LEU A CA 1
ATOM 2238 C C . LEU A 1 294 ? -36.542 -11.206 3.413 1.00 90.62 294 LEU A C 1
ATOM 2240 O O . LEU A 1 294 ? -36.917 -10.036 3.519 1.00 90.62 294 LEU A O 1
ATOM 2244 N N . GLN A 1 295 ? -37.159 -12.219 4.022 1.00 89.69 295 GLN A N 1
ATOM 2245 C CA . GLN A 1 295 ? -38.354 -12.078 4.864 1.00 89.69 295 GLN A CA 1
ATOM 2246 C C . GLN A 1 295 ? -38.129 -12.634 6.274 1.00 89.69 295 GLN A C 1
ATOM 2248 O O . GLN A 1 295 ? -37.432 -13.632 6.452 1.00 89.69 295 GLN A O 1
ATOM 2253 N N . LYS A 1 296 ? -38.833 -12.081 7.271 1.00 84.00 296 LYS A N 1
ATOM 2254 C CA . LYS A 1 296 ? -38.933 -12.614 8.645 1.00 84.00 296 LYS A CA 1
ATOM 2255 C C . LYS A 1 296 ? -37.583 -12.676 9.381 1.00 84.00 296 LYS A C 1
ATOM 2257 O O . LYS A 1 296 ? -37.435 -13.455 10.320 1.00 84.00 296 LYS A O 1
ATOM 2262 N N . VAL A 1 297 ? -36.611 -11.850 8.983 1.00 84.81 297 VAL A N 1
ATOM 2263 C CA . VAL A 1 297 ? -35.326 -11.666 9.682 1.00 84.81 297 VAL A CA 1
ATOM 2264 C C . VAL A 1 297 ? -35.394 -10.448 10.608 1.00 84.81 297 VAL A C 1
ATOM 2266 O O . VAL A 1 297 ? -34.859 -10.480 11.715 1.00 84.81 297 VAL A O 1
ATOM 2269 N N . GLY A 1 298 ? -36.091 -9.388 10.194 1.00 82.25 298 GLY A N 1
ATOM 2270 C CA . GLY A 1 298 ? -36.412 -8.235 11.034 1.00 82.25 298 GLY A CA 1
ATOM 2271 C C . GLY A 1 298 ? -36.864 -7.030 10.212 1.00 82.25 298 GLY A C 1
ATOM 2272 O O . GLY A 1 298 ? -36.361 -6.795 9.120 1.00 82.25 298 GLY A O 1
ATOM 2273 N N . THR A 1 299 ? -37.769 -6.209 10.747 1.00 78.00 299 THR A N 1
ATOM 2274 C CA . THR A 1 299 ? -38.480 -5.150 9.993 1.00 78.00 299 THR A CA 1
ATOM 2275 C C . THR A 1 299 ? -37.596 -4.090 9.324 1.00 78.00 299 THR A C 1
ATOM 2277 O O . THR A 1 299 ? -38.032 -3.452 8.371 1.00 78.00 299 THR A O 1
ATOM 2280 N N . GLN A 1 300 ? -36.359 -3.889 9.790 1.00 76.00 300 GLN A N 1
ATOM 2281 C CA . GLN A 1 300 ? -35.386 -2.991 9.148 1.00 76.00 300 GLN A CA 1
ATOM 2282 C C . GLN A 1 300 ? -34.511 -3.697 8.093 1.00 76.00 300 GLN A C 1
ATOM 2284 O O . GLN A 1 300 ? -33.976 -3.032 7.206 1.00 76.00 300 GLN A O 1
ATOM 2289 N N . ILE A 1 301 ? -34.385 -5.024 8.183 1.00 83.56 301 ILE A N 1
ATOM 2290 C CA . ILE A 1 301 ? -33.523 -5.893 7.366 1.00 83.56 301 ILE A CA 1
ATOM 2291 C C . ILE A 1 301 ? -34.280 -6.481 6.170 1.00 83.56 301 ILE A C 1
ATOM 2293 O O . ILE A 1 301 ? -33.713 -6.542 5.077 1.00 83.56 301 ILE A O 1
ATOM 2297 N N . ASP A 1 302 ? -35.534 -6.888 6.371 1.00 87.81 302 ASP A N 1
ATOM 2298 C CA . ASP A 1 302 ? -36.384 -7.499 5.348 1.00 87.81 302 ASP A CA 1
ATOM 2299 C C . ASP A 1 302 ? -36.489 -6.592 4.103 1.00 87.81 302 ASP A C 1
ATOM 2301 O O . ASP A 1 302 ? -36.509 -5.359 4.206 1.00 87.81 302 ASP A O 1
ATOM 2305 N N . GLY A 1 303 ? -36.522 -7.177 2.906 1.00 88.38 303 GLY A N 1
ATOM 2306 C CA . GLY A 1 303 ? -36.529 -6.425 1.647 1.00 88.38 303 GLY A CA 1
ATOM 2307 C C . GLY A 1 303 ? -36.001 -7.198 0.449 1.00 88.38 303 GLY A C 1
ATOM 2308 O O . GLY A 1 303 ? -35.570 -8.342 0.577 1.00 88.38 303 GLY A O 1
ATOM 2309 N N . ILE A 1 304 ? -36.024 -6.550 -0.716 1.00 90.12 304 ILE A N 1
ATOM 2310 C CA . ILE A 1 304 ? -35.505 -7.120 -1.960 1.00 90.12 304 ILE A CA 1
ATOM 2311 C C . ILE A 1 304 ? -34.048 -6.686 -2.131 1.00 90.12 304 ILE A C 1
ATOM 2313 O O . ILE A 1 304 ? -33.720 -5.495 -2.105 1.00 90.12 304 ILE A O 1
ATOM 2317 N N . TYR A 1 305 ? -33.177 -7.671 -2.316 1.00 91.31 305 TYR A N 1
ATOM 2318 C CA . TYR A 1 305 ? -31.741 -7.532 -2.500 1.00 91.31 305 TYR A CA 1
ATOM 2319 C C . TYR A 1 305 ? -31.333 -8.076 -3.874 1.00 91.31 305 TYR A C 1
ATOM 2321 O O . TYR A 1 305 ? -31.666 -9.210 -4.204 1.00 91.31 305 TYR A O 1
ATOM 2329 N N . ARG A 1 306 ? -30.572 -7.316 -4.666 1.00 91.06 306 ARG A N 1
ATOM 2330 C CA . ARG A 1 306 ? -29.906 -7.840 -5.870 1.00 91.06 306 ARG A CA 1
ATOM 2331 C C . ARG A 1 306 ? -28.611 -8.528 -5.455 1.00 91.06 306 ARG A C 1
ATOM 2333 O O . ARG A 1 306 ? -27.782 -7.909 -4.789 1.00 91.06 306 ARG A O 1
ATOM 2340 N N . VAL A 1 307 ? -28.414 -9.777 -5.856 1.00 92.69 307 VAL A N 1
ATOM 2341 C CA . VAL A 1 307 ? -27.146 -10.491 -5.684 1.00 92.69 307 VAL A CA 1
ATOM 2342 C C . VAL A 1 307 ? -26.093 -9.895 -6.621 1.00 92.69 307 VAL A C 1
ATOM 2344 O O . VAL A 1 307 ? -26.280 -9.857 -7.832 1.00 92.69 307 VAL A O 1
ATOM 2347 N N . ASP A 1 308 ? -24.965 -9.468 -6.058 1.00 91.25 308 ASP A N 1
ATOM 2348 C CA . ASP A 1 308 ? -23.791 -9.005 -6.812 1.00 91.25 308 ASP A CA 1
ATOM 2349 C C . ASP A 1 308 ? -22.716 -10.096 -6.919 1.00 91.25 308 ASP A C 1
ATOM 2351 O O . ASP A 1 308 ? -21.889 -10.067 -7.827 1.00 91.25 308 ASP A O 1
ATOM 2355 N N . ARG A 1 309 ? -22.729 -11.083 -6.012 1.00 94.25 309 ARG A N 1
ATOM 2356 C CA . ARG A 1 309 ? -21.827 -12.242 -6.041 1.00 94.25 309 ARG A CA 1
ATOM 2357 C C . ARG A 1 309 ? -22.489 -13.468 -5.417 1.00 94.25 309 ARG A C 1
ATOM 2359 O O . ARG A 1 309 ? -23.033 -13.369 -4.316 1.00 94.25 309 ARG A O 1
ATOM 2366 N N . ALA A 1 310 ? -22.388 -14.617 -6.079 1.00 95.44 310 ALA A N 1
ATOM 2367 C CA . ALA A 1 310 ? -22.873 -15.907 -5.598 1.00 95.44 310 ALA A CA 1
ATOM 2368 C C . ALA A 1 310 ? -21.747 -16.947 -5.635 1.00 95.44 310 ALA A C 1
ATOM 2370 O O . ALA A 1 310 ? -21.227 -17.280 -6.698 1.00 95.44 310 ALA A O 1
ATOM 2371 N N . ARG A 1 311 ? -21.383 -17.477 -4.464 1.00 96.94 311 ARG A N 1
ATOM 2372 C CA . ARG A 1 311 ? -20.370 -18.524 -4.324 1.00 96.94 311 ARG A CA 1
ATOM 2373 C C . ARG A 1 311 ? -21.015 -19.847 -3.931 1.00 96.94 311 ARG A C 1
ATOM 2375 O O . ARG A 1 311 ? -21.417 -20.029 -2.783 1.00 96.94 311 ARG A O 1
ATOM 2382 N N . HIS A 1 312 ? -21.107 -20.767 -4.880 1.00 97.25 312 HIS A N 1
ATOM 2383 C CA . HIS A 1 312 ? -21.639 -22.114 -4.707 1.00 97.25 312 HIS A CA 1
ATOM 2384 C C . HIS A 1 312 ? -20.531 -23.074 -4.263 1.00 97.25 312 HIS A C 1
ATOM 2386 O O . HIS A 1 312 ? -19.508 -23.186 -4.932 1.00 97.25 312 HIS A O 1
ATOM 2392 N N . ARG A 1 313 ? -20.746 -23.817 -3.174 1.00 97.06 313 ARG A N 1
ATOM 2393 C CA . ARG A 1 313 ? -19.814 -24.846 -2.695 1.00 97.06 313 ARG A CA 1
ATOM 2394 C C . ARG A 1 313 ? -20.520 -26.182 -2.515 1.00 97.06 313 ARG A C 1
ATOM 2396 O O . ARG A 1 313 ? -21.356 -26.328 -1.625 1.00 97.06 313 ARG A O 1
ATOM 2403 N N . PHE A 1 314 ? -20.126 -27.165 -3.313 1.00 96.38 314 PHE A N 1
ATOM 2404 C CA . PHE A 1 314 ? -20.444 -28.579 -3.134 1.00 96.38 314 PHE A CA 1
ATOM 2405 C C . PHE A 1 314 ? -19.256 -29.283 -2.472 1.00 96.38 314 PHE A C 1
ATOM 2407 O O . PHE A 1 314 ? -18.112 -29.089 -2.879 1.00 96.38 314 PHE A O 1
ATOM 2414 N N . SER A 1 315 ? -19.498 -30.069 -1.422 1.00 94.69 315 SER A N 1
ATOM 2415 C CA . SER A 1 315 ? -18.453 -30.790 -0.679 1.00 94.69 315 SER A CA 1
ATOM 2416 C C . SER A 1 315 ? -19.053 -31.883 0.214 1.00 94.69 315 SER A C 1
ATOM 2418 O O . SER A 1 315 ? -20.274 -31.994 0.334 1.00 94.69 315 SER A O 1
ATOM 2420 N N . LYS A 1 316 ? -18.210 -32.596 0.976 1.00 90.38 316 LYS A N 1
ATOM 2421 C CA . LYS A 1 316 ? -18.643 -33.480 2.082 1.00 90.38 316 LYS A CA 1
ATOM 2422 C C . LYS A 1 316 ? -19.553 -32.820 3.140 1.00 90.38 316 LYS A C 1
ATOM 2424 O O . LYS A 1 316 ? -20.183 -33.526 3.917 1.00 90.38 316 LYS A O 1
ATOM 2429 N N . HIS A 1 317 ? -19.621 -31.486 3.193 1.00 88.25 317 HIS A N 1
ATOM 2430 C CA . HIS A 1 317 ? -20.523 -30.729 4.075 1.00 88.25 317 HIS A CA 1
ATOM 2431 C C . HIS A 1 317 ? -21.867 -30.365 3.406 1.00 88.25 317 HIS A C 1
ATOM 2433 O O . HIS A 1 317 ? -22.639 -29.574 3.952 1.00 88.25 317 HIS A O 1
ATOM 2439 N N . GLY A 1 318 ? -22.148 -30.941 2.233 1.00 91.81 318 GLY A N 1
ATOM 2440 C CA . GLY A 1 318 ? -23.326 -30.680 1.411 1.00 91.81 318 GLY A CA 1
ATOM 2441 C C . GLY A 1 318 ? -23.105 -29.588 0.360 1.00 91.81 318 GLY A C 1
ATOM 2442 O O . GLY A 1 318 ? -21.973 -29.183 0.081 1.00 91.81 318 GLY A O 1
ATOM 2443 N N . TYR A 1 319 ? -24.215 -29.125 -0.219 1.00 94.88 319 TYR A N 1
ATOM 2444 C CA . TYR A 1 319 ? -24.270 -27.984 -1.132 1.00 94.88 319 TYR A CA 1
ATOM 2445 C C . TYR A 1 319 ? -24.725 -26.738 -0.367 1.00 94.88 319 TYR A C 1
ATOM 2447 O O . TYR A 1 319 ? -25.821 -26.717 0.198 1.00 94.88 319 TYR A O 1
ATOM 2455 N N . LEU A 1 320 ? -23.877 -25.712 -0.341 1.00 95.31 320 LEU A N 1
ATOM 2456 C CA . LEU A 1 320 ? -24.139 -24.404 0.261 1.00 95.31 320 LEU A CA 1
ATOM 2457 C C . LEU A 1 320 ? -23.929 -23.300 -0.776 1.00 95.31 320 LEU A C 1
ATOM 2459 O O . LEU A 1 320 ? -23.191 -23.479 -1.748 1.00 95.31 320 LEU A O 1
ATOM 2463 N N . VAL A 1 321 ? -24.539 -22.143 -0.541 1.00 96.19 321 VAL A N 1
ATOM 2464 C CA . VAL A 1 321 ? -24.252 -20.921 -1.296 1.00 96.19 321 VAL A CA 1
ATOM 2465 C C . VAL A 1 321 ? -24.030 -19.749 -0.346 1.00 96.19 321 VAL A C 1
ATOM 2467 O O . VAL A 1 321 ? -24.785 -19.547 0.607 1.00 96.19 321 VAL A O 1
ATOM 2470 N N . SER A 1 322 ? -22.969 -18.987 -0.603 1.00 96.88 322 SER A N 1
ATOM 2471 C CA . SER A 1 322 ? -22.670 -17.723 0.066 1.00 96.88 322 SER A CA 1
ATOM 2472 C C . SER A 1 322 ? -22.939 -16.569 -0.898 1.00 96.88 322 SER A C 1
ATOM 2474 O O . SER A 1 322 ? -22.362 -16.524 -1.984 1.00 96.88 322 SER A O 1
ATOM 2476 N N . LEU A 1 323 ? -23.795 -15.630 -0.508 1.00 96.12 323 LEU A N 1
ATOM 2477 C CA . LEU A 1 323 ? -24.177 -14.473 -1.315 1.00 96.12 323 LEU A CA 1
ATOM 2478 C C . LEU A 1 323 ? -23.558 -13.187 -0.769 1.00 96.12 323 LEU A C 1
ATOM 2480 O O . LEU A 1 323 ? -23.463 -13.000 0.448 1.00 96.12 323 LEU A O 1
ATOM 2484 N N . LYS A 1 324 ? -23.248 -12.258 -1.675 1.00 95.94 324 LYS A N 1
ATOM 2485 C CA . LYS A 1 324 ? -23.195 -10.823 -1.379 1.00 95.94 324 LYS A CA 1
ATOM 2486 C C . LYS A 1 324 ? -24.250 -10.117 -2.215 1.00 95.94 324 LYS A C 1
ATOM 2488 O O . LYS A 1 324 ? -24.316 -10.336 -3.424 1.00 95.94 324 LYS A O 1
ATOM 2493 N N . ALA A 1 325 ? -25.066 -9.292 -1.574 1.00 93.31 325 ALA A N 1
ATOM 2494 C CA . ALA A 1 325 ? -26.202 -8.641 -2.209 1.00 93.31 325 ALA A CA 1
ATOM 2495 C C . ALA A 1 325 ? -26.399 -7.203 -1.701 1.00 93.31 325 ALA A C 1
ATOM 2497 O O . ALA A 1 325 ? -26.047 -6.888 -0.561 1.00 93.31 325 ALA A O 1
ATOM 2498 N N . VAL A 1 326 ? -26.979 -6.342 -2.535 1.00 91.81 326 VAL A N 1
ATOM 2499 C CA . VAL A 1 326 ? -27.294 -4.934 -2.235 1.00 91.81 326 VAL A CA 1
ATOM 2500 C C . VAL A 1 326 ? -28.805 -4.734 -2.183 1.00 91.81 326 VAL A C 1
ATOM 2502 O O . VAL A 1 326 ? -29.528 -5.293 -3.007 1.00 91.81 326 VAL A O 1
ATOM 2505 N N . ARG A 1 327 ? -29.315 -3.963 -1.218 1.00 89.25 327 ARG A N 1
ATOM 2506 C CA . ARG A 1 327 ? -30.761 -3.712 -1.107 1.00 89.25 327 ARG A CA 1
ATOM 2507 C C . ARG A 1 327 ? -31.219 -2.802 -2.246 1.00 89.25 327 ARG A C 1
ATOM 2509 O O . ARG A 1 327 ? -30.671 -1.719 -2.429 1.00 89.25 327 ARG A O 1
ATOM 2516 N N . ILE A 1 328 ? -32.253 -3.218 -2.970 1.00 85.69 328 ILE A N 1
ATOM 2517 C CA . ILE A 1 328 ? -32.880 -2.427 -4.039 1.00 85.69 328 ILE A CA 1
ATOM 2518 C C . ILE A 1 328 ? -34.277 -1.916 -3.653 1.00 85.69 328 ILE A C 1
ATOM 2520 O O . ILE A 1 328 ? -34.696 -0.879 -4.166 1.00 85.69 328 ILE A O 1
ATOM 2524 N N . SER A 1 329 ? -34.967 -2.570 -2.709 1.00 80.31 329 SER A N 1
ATOM 2525 C CA . SER A 1 329 ? -36.203 -2.064 -2.093 1.00 80.31 329 SER A CA 1
ATOM 2526 C C . SER A 1 329 ? -36.460 -2.672 -0.703 1.00 80.31 329 SER A C 1
ATOM 2528 O O . SER A 1 329 ? -35.813 -3.635 -0.284 1.00 80.31 329 SER A O 1
ATOM 2530 N N . THR A 1 330 ? -37.439 -2.134 0.025 1.00 63.25 330 THR A N 1
ATOM 2531 C CA . THR A 1 330 ? -38.110 -2.857 1.121 1.00 63.25 330 THR A CA 1
ATOM 2532 C C . THR A 1 330 ? -39.154 -3.818 0.525 1.00 63.25 330 THR A C 1
ATOM 2534 O O . THR A 1 330 ? -39.405 -3.762 -0.685 1.00 63.25 330 THR A O 1
ATOM 2537 N N . PRO A 1 331 ? -39.797 -4.691 1.322 1.00 53.69 331 PRO A N 1
ATOM 2538 C CA . PRO A 1 331 ? -40.957 -5.435 0.850 1.00 53.69 331 PRO A CA 1
ATOM 2539 C C . PRO A 1 331 ? -42.098 -4.453 0.530 1.00 53.69 331 PRO A C 1
ATOM 2541 O O . PRO A 1 331 ? -42.141 -3.363 1.124 1.00 53.69 331 PRO A O 1
ATOM 2544 N N . PRO A 1 332 ? -43.033 -4.810 -0.368 1.00 43.84 332 PRO A N 1
ATOM 2545 C CA . PRO A 1 332 ? -44.292 -4.084 -0.480 1.00 43.84 332 PRO A CA 1
ATOM 2546 C C . PRO A 1 332 ? -45.061 -4.155 0.854 1.00 43.84 332 PRO A C 1
ATOM 2548 O O . PRO A 1 332 ? -44.889 -5.116 1.612 1.00 43.84 332 PRO A O 1
ATOM 2551 N N . PRO A 1 333 ? -45.943 -3.185 1.158 1.00 40.00 333 PRO A N 1
ATOM 2552 C CA . PRO A 1 333 ? -46.913 -3.356 2.234 1.00 40.00 333 PRO A CA 1
ATOM 2553 C C . PRO A 1 333 ? -47.703 -4.653 2.002 1.00 40.00 333 PRO A C 1
ATOM 2555 O O . PRO A 1 333 ? -48.023 -4.946 0.845 1.00 40.00 333 PRO A O 1
ATOM 2558 N N . PRO A 1 334 ? -48.044 -5.428 3.050 1.00 35.56 334 PRO A N 1
ATOM 2559 C CA . PRO A 1 334 ? -48.893 -6.600 2.878 1.00 35.56 334 PRO A CA 1
ATOM 2560 C C . PRO A 1 334 ? -50.189 -6.160 2.196 1.00 35.56 334 PRO A C 1
ATOM 2562 O O . PRO A 1 334 ? -50.853 -5.231 2.665 1.00 35.56 334 PRO A O 1
ATOM 2565 N N . ALA A 1 335 ? -50.507 -6.788 1.062 1.00 32.66 335 ALA A N 1
ATOM 2566 C CA . ALA A 1 335 ? -51.682 -6.436 0.279 1.00 32.66 335 ALA A CA 1
ATOM 2567 C C . ALA A 1 335 ? -52.917 -6.473 1.186 1.00 32.66 335 ALA A C 1
ATOM 2569 O O . ALA A 1 335 ? -53.130 -7.453 1.903 1.00 32.66 335 ALA A O 1
ATOM 2570 N N . GLN A 1 336 ? -53.709 -5.397 1.175 1.00 33.94 336 GLN A N 1
ATOM 2571 C CA . GLN A 1 336 ? -54.947 -5.346 1.944 1.00 33.94 336 GLN A CA 1
ATOM 2572 C C . GLN A 1 336 ? -55.847 -6.483 1.463 1.00 33.94 336 GLN A C 1
ATOM 2574 O O . GLN A 1 336 ? -56.338 -6.453 0.333 1.00 33.94 336 GLN A O 1
ATOM 2579 N N . ALA A 1 337 ? -56.020 -7.501 2.308 1.00 30.86 337 ALA A N 1
ATOM 2580 C CA . ALA A 1 337 ? -56.890 -8.623 2.006 1.00 30.86 337 ALA A CA 1
ATOM 2581 C C . ALA A 1 337 ? -58.297 -8.077 1.747 1.00 30.86 337 ALA A C 1
ATOM 2583 O O . ALA A 1 337 ? -58.892 -7.436 2.617 1.00 30.86 337 ALA A O 1
ATOM 2584 N N . GLN A 1 338 ? -58.796 -8.289 0.530 1.00 31.03 338 GLN A N 1
ATOM 2585 C CA . GLN A 1 338 ? -60.122 -7.834 0.132 1.00 31.03 338 GLN A CA 1
ATOM 2586 C C . GLN A 1 338 ? -61.158 -8.432 1.087 1.00 31.03 338 GLN A C 1
ATOM 2588 O O . GLN A 1 338 ? -61.130 -9.629 1.375 1.00 31.03 338 GLN A O 1
ATOM 2593 N N . GLN A 1 339 ? -62.058 -7.591 1.595 1.00 37.84 339 GLN A N 1
ATOM 2594 C CA . GLN A 1 339 ? -63.100 -8.020 2.522 1.00 37.84 339 GLN A CA 1
ATOM 2595 C C . GLN A 1 339 ? -64.090 -8.940 1.797 1.00 37.84 339 GLN A C 1
ATOM 2597 O O . GLN A 1 339 ? -64.980 -8.476 1.086 1.00 37.84 339 GLN A O 1
ATOM 2602 N N . ALA A 1 340 ? -63.934 -10.250 1.985 1.00 28.11 340 ALA A N 1
ATOM 2603 C CA . ALA A 1 340 ? -64.969 -11.221 1.657 1.00 28.11 340 ALA A CA 1
ATOM 2604 C C . ALA A 1 340 ? -66.115 -11.140 2.696 1.00 28.11 340 ALA A C 1
ATOM 2606 O O . ALA A 1 340 ? -65.857 -10.774 3.848 1.00 28.11 340 ALA A O 1
ATOM 2607 N N . PRO A 1 341 ? -67.376 -11.451 2.329 1.00 28.72 341 PRO A N 1
ATOM 2608 C CA . PRO A 1 341 ? -68.527 -11.179 3.193 1.00 28.72 341 PRO A CA 1
ATOM 2609 C C . PRO A 1 341 ? -68.568 -12.051 4.462 1.00 28.72 341 PRO A C 1
ATOM 2611 O O . PRO A 1 341 ? -68.097 -13.189 4.432 1.00 28.72 341 PRO A O 1
ATOM 2614 N N . PRO A 1 342 ? -69.178 -11.570 5.563 1.00 27.00 342 PRO A N 1
ATOM 2615 C CA . PRO A 1 342 ? -69.302 -12.336 6.800 1.00 27.00 342 PRO A CA 1
ATOM 2616 C C . PRO A 1 342 ? -70.362 -13.451 6.687 1.00 27.00 342 PRO A C 1
ATOM 2618 O O . PRO A 1 342 ? -71.534 -13.151 6.440 1.00 27.00 342 PRO A O 1
ATOM 2621 N N . PRO A 1 343 ? -70.016 -14.727 6.946 1.00 26.38 343 PRO A N 1
ATOM 2622 C CA . PRO A 1 343 ? -71.004 -15.766 7.218 1.00 26.38 343 PRO A CA 1
ATOM 2623 C C . PRO A 1 343 ? -71.670 -15.499 8.574 1.00 26.38 343 PRO A C 1
ATOM 2625 O O . PRO A 1 343 ? -70.990 -15.243 9.569 1.00 26.38 343 PRO A O 1
ATOM 2628 N N . GLN A 1 344 ? -73.000 -15.543 8.625 1.00 28.11 344 GLN A N 1
ATOM 2629 C CA . GLN A 1 344 ? -73.756 -15.266 9.847 1.00 28.11 344 GLN A CA 1
ATOM 2630 C C . GLN A 1 344 ? -73.703 -16.437 10.841 1.00 28.11 344 GLN A C 1
ATOM 2632 O O . GLN A 1 344 ? -73.741 -17.606 10.460 1.00 28.11 344 GLN A O 1
ATOM 2637 N N . GLN A 1 345 ? -73.669 -16.107 12.134 1.00 27.62 345 GLN A N 1
ATOM 2638 C CA . GLN A 1 345 ? -73.886 -17.060 13.224 1.00 27.62 345 GLN A CA 1
ATOM 2639 C C . GLN A 1 345 ? -75.356 -17.499 13.283 1.00 27.62 345 GLN A C 1
ATOM 2641 O O . GLN A 1 345 ? -76.253 -16.682 13.067 1.00 27.62 345 GLN A O 1
ATOM 2646 N N . PRO A 1 346 ? -75.607 -18.739 13.722 1.00 26.23 346 PRO A N 1
ATOM 2647 C CA . PRO A 1 346 ? -76.587 -18.955 14.789 1.00 26.23 346 PRO A CA 1
ATOM 2648 C C . PRO A 1 346 ? -75.951 -18.959 16.189 1.00 26.23 346 PRO A C 1
ATOM 2650 O O . PRO A 1 346 ? -74.788 -19.315 16.371 1.00 26.23 346 PRO A O 1
ATOM 2653 N N . GLN A 1 347 ? -76.733 -18.532 17.179 1.00 29.73 347 GLN A N 1
ATOM 2654 C CA . GLN A 1 347 ? -76.398 -18.497 18.614 1.00 29.73 347 GLN A CA 1
ATOM 2655 C C . GLN A 1 347 ? -76.515 -19.925 19.223 1.00 29.73 347 GLN A C 1
ATOM 2657 O O . GLN A 1 347 ? -77.020 -20.821 18.554 1.00 29.73 347 GLN A O 1
ATOM 2662 N N . SER A 1 348 ? -76.061 -20.257 20.441 1.00 24.59 348 SER A N 1
ATOM 2663 C CA . SER A 1 348 ? -76.046 -19.482 21.697 1.00 24.59 348 SER A CA 1
ATOM 2664 C C . SER A 1 348 ? -74.950 -19.905 22.705 1.00 24.59 348 SER A C 1
ATOM 2666 O O . SER A 1 348 ? -74.195 -20.844 22.476 1.00 24.59 348 SER A O 1
ATOM 2668 N N . ALA A 1 349 ? -74.873 -19.202 23.843 1.00 26.42 349 ALA A N 1
ATOM 2669 C CA . ALA A 1 349 ? -73.906 -19.387 24.945 1.00 26.42 349 ALA A CA 1
ATOM 2670 C C . ALA A 1 349 ? -74.655 -19.599 26.296 1.00 26.42 349 ALA A C 1
ATOM 2672 O O . ALA A 1 349 ? -75.879 -19.741 26.238 1.00 26.42 349 ALA A O 1
ATOM 2673 N N . PRO A 1 350 ? -74.045 -19.510 27.507 1.00 41.72 350 PRO A N 1
ATOM 2674 C CA . PRO A 1 350 ? -72.635 -19.658 27.929 1.00 41.72 350 PRO A CA 1
ATOM 2675 C C . PRO A 1 350 ? -72.432 -20.613 29.150 1.00 41.72 350 PRO A C 1
ATOM 2677 O O . PRO A 1 350 ? -73.386 -20.973 29.834 1.00 41.72 350 PRO A O 1
ATOM 2680 N N . ALA A 1 351 ? -71.178 -20.931 29.516 1.00 23.31 351 ALA A N 1
ATOM 2681 C CA . ALA A 1 351 ? -70.809 -21.470 30.844 1.00 23.31 351 ALA A CA 1
ATOM 2682 C C . ALA A 1 351 ? -69.351 -21.113 31.238 1.00 23.31 351 ALA A C 1
ATOM 2684 O O . ALA A 1 351 ? -68.548 -20.755 30.377 1.00 23.31 351 ALA A O 1
ATOM 2685 N N . GLN A 1 352 ? -69.017 -21.180 32.535 1.00 26.30 352 GLN A N 1
ATOM 2686 C CA . GLN A 1 352 ? -67.720 -20.767 33.114 1.00 26.30 352 GLN A CA 1
ATOM 2687 C C . GLN A 1 352 ? -66.700 -21.930 33.239 1.00 26.30 352 GLN A C 1
ATOM 2689 O O . GLN A 1 352 ? -67.115 -23.083 33.346 1.00 26.30 352 GLN A O 1
ATOM 2694 N N . PRO A 1 353 ? -65.375 -21.656 33.269 1.00 29.44 353 PRO A N 1
ATOM 2695 C CA . PRO A 1 353 ? -64.327 -22.677 33.405 1.00 29.44 353 PRO A CA 1
ATOM 2696 C C . PRO A 1 353 ? -63.959 -23.003 34.867 1.00 29.44 353 PRO A C 1
ATOM 2698 O O . PRO A 1 353 ? -64.012 -22.128 35.732 1.00 29.44 353 PRO A O 1
ATOM 2701 N N . ALA A 1 354 ? -63.488 -24.231 35.134 1.00 23.22 354 ALA A N 1
ATOM 2702 C CA . ALA A 1 354 ? -62.966 -24.634 36.446 1.00 23.22 354 ALA A CA 1
ATOM 2703 C C . ALA A 1 354 ? -61.903 -25.759 36.395 1.00 23.22 354 ALA A C 1
ATOM 2705 O O . ALA A 1 354 ? -62.070 -26.731 35.668 1.00 23.22 354 ALA A O 1
ATOM 2706 N N . ALA A 1 355 ? -60.903 -25.633 37.282 1.00 25.70 355 ALA A N 1
ATOM 2707 C CA . ALA A 1 355 ? -60.075 -26.679 37.917 1.00 25.70 355 ALA A CA 1
ATOM 2708 C C . ALA A 1 355 ? -59.140 -27.608 37.090 1.00 25.70 355 ALA A C 1
ATOM 2710 O O . ALA A 1 355 ? -59.323 -27.876 35.909 1.00 25.70 355 ALA A O 1
ATOM 2711 N N . ALA A 1 356 ? -58.125 -28.135 37.794 1.00 34.53 356 ALA A N 1
ATOM 2712 C CA . ALA A 1 356 ? -57.192 -29.196 37.384 1.00 34.53 356 ALA A CA 1
ATOM 2713 C C . ALA A 1 356 ? -56.893 -30.118 38.596 1.00 34.53 356 ALA A C 1
ATOM 2715 O O . ALA A 1 356 ? -56.952 -29.640 39.729 1.00 34.53 356 ALA A O 1
ATOM 2716 N N . ALA A 1 357 ? -56.602 -31.413 38.386 1.00 27.33 357 ALA A N 1
ATOM 2717 C CA . ALA A 1 357 ? -56.376 -32.439 39.436 1.00 27.33 357 ALA A CA 1
ATOM 2718 C C . ALA A 1 357 ? -55.868 -33.780 38.832 1.00 27.33 357 ALA A C 1
ATOM 2720 O O . ALA A 1 357 ? -55.872 -33.882 37.600 1.00 27.33 357 ALA A O 1
ATOM 2721 N N . PRO A 1 358 ? -55.556 -34.850 39.617 1.00 52.06 358 PRO A N 1
ATOM 2722 C CA . PRO A 1 358 ? -55.253 -34.980 41.064 1.00 52.06 358 PRO A CA 1
ATOM 2723 C C . PRO A 1 358 ? -53.719 -35.231 41.215 1.00 52.06 358 PRO A C 1
ATOM 2725 O O . PRO A 1 358 ? -53.007 -34.453 40.575 1.00 52.06 358 PRO A O 1
ATOM 2728 N N . PRO A 1 359 ? -53.123 -36.271 41.879 1.00 39.94 359 PRO A N 1
ATOM 2729 C CA . PRO A 1 359 ? -53.448 -37.122 43.073 1.00 39.94 359 PRO A CA 1
ATOM 2730 C C . PRO A 1 359 ? -53.664 -36.342 44.408 1.00 39.94 359 PRO A C 1
ATOM 2732 O O . PRO A 1 359 ? -53.708 -35.119 44.355 1.00 39.94 359 PRO A O 1
ATOM 2735 N N . ALA A 1 360 ? -53.905 -36.871 45.634 1.00 30.09 360 ALA A N 1
ATOM 2736 C CA . ALA A 1 360 ? -53.878 -38.211 46.293 1.00 30.09 360 ALA A CA 1
ATOM 2737 C C . ALA A 1 360 ? -52.481 -38.792 46.687 1.00 30.09 360 ALA A C 1
ATOM 2739 O O . ALA A 1 360 ? -51.513 -38.536 45.988 1.00 30.09 360 ALA A O 1
ATOM 2740 N N . ALA A 1 361 ? -52.247 -39.605 47.739 1.00 30.08 361 ALA A N 1
ATOM 2741 C CA . ALA A 1 361 ? -52.929 -40.011 49.001 1.00 30.08 361 ALA A CA 1
ATOM 2742 C C . ALA A 1 361 ? -51.938 -40.937 49.806 1.00 30.08 361 ALA A C 1
ATOM 2744 O O . ALA A 1 361 ? -50.979 -41.398 49.196 1.00 30.08 361 ALA A O 1
ATOM 2745 N N . LEU A 1 362 ? -52.030 -41.320 51.100 1.00 29.38 362 LEU A N 1
ATOM 2746 C CA . LEU A 1 362 ? -52.852 -40.977 52.289 1.00 29.38 362 LEU A CA 1
ATOM 2747 C C . LEU A 1 362 ? -52.186 -41.552 53.583 1.00 29.38 362 LEU A C 1
ATOM 2749 O O . LEU A 1 362 ? -51.736 -42.692 53.537 1.00 29.38 362 LEU A O 1
ATOM 2753 N N . ALA A 1 363 ? -52.201 -40.850 54.734 1.00 28.58 363 ALA A N 1
ATOM 2754 C CA . ALA A 1 363 ? -52.042 -41.409 56.106 1.00 28.58 363 ALA A CA 1
ATOM 2755 C C . ALA A 1 363 ? -52.425 -40.369 57.204 1.00 28.58 363 ALA A C 1
ATOM 2757 O O . ALA A 1 363 ? -52.460 -39.176 56.913 1.00 28.58 363 ALA A O 1
ATOM 2758 N N . ALA A 1 364 ? -52.719 -40.802 58.444 1.00 33.91 364 ALA A N 1
ATOM 2759 C CA . ALA A 1 364 ? -53.250 -39.996 59.580 1.00 33.91 364 ALA A CA 1
ATOM 2760 C C . ALA A 1 364 ? -52.420 -40.238 60.892 1.00 33.91 364 ALA A C 1
ATOM 2762 O O . ALA A 1 364 ? -51.479 -41.028 60.775 1.00 33.91 364 ALA A O 1
ATOM 2763 N N . PRO A 1 365 ? -52.666 -39.654 62.112 1.00 38.53 365 PRO A N 1
ATOM 2764 C CA . PRO A 1 365 ? -53.940 -39.208 62.732 1.00 38.53 365 PRO A CA 1
ATOM 2765 C C . PRO A 1 365 ? -53.907 -37.852 63.525 1.00 38.53 365 PRO A C 1
ATOM 2767 O O . PRO A 1 365 ? -53.040 -37.012 63.312 1.00 38.53 365 PRO A O 1
ATOM 2770 N N . ALA A 1 366 ? -54.900 -37.630 64.408 1.00 33.28 366 ALA A N 1
ATOM 2771 C CA . ALA A 1 366 ? -55.191 -36.429 65.238 1.00 33.28 366 ALA A CA 1
ATOM 2772 C C . ALA A 1 366 ? -54.679 -36.582 66.718 1.00 33.28 366 ALA A C 1
ATOM 2774 O O . ALA A 1 366 ? -54.112 -37.645 66.981 1.00 33.28 366 ALA A O 1
ATOM 2775 N N . PRO A 1 367 ? -54.872 -35.654 67.713 1.00 39.25 367 PRO A N 1
ATOM 2776 C CA . PRO A 1 367 ? -55.759 -34.472 67.793 1.00 39.25 367 PRO A CA 1
ATOM 2777 C C . PRO A 1 367 ? -55.119 -33.156 68.352 1.00 39.25 367 PRO A C 1
ATOM 2779 O O . PRO A 1 367 ? -53.923 -32.923 68.224 1.00 39.25 367 PRO A O 1
ATOM 2782 N N . GLN A 1 368 ? -55.950 -32.244 68.888 1.00 42.34 368 GLN A N 1
ATOM 2783 C CA . GLN A 1 368 ? -55.712 -30.796 69.087 1.00 42.34 368 GLN A CA 1
ATOM 2784 C C . GLN A 1 368 ? -55.005 -30.374 70.400 1.00 42.34 368 GLN A C 1
ATOM 2786 O O . GLN A 1 368 ? -55.142 -31.025 71.432 1.00 42.34 368 GLN A O 1
ATOM 2791 N N . SER A 1 369 ? -54.401 -29.173 70.400 1.00 27.98 369 SER A N 1
ATOM 2792 C CA . SER A 1 369 ? -54.271 -28.298 71.587 1.00 27.98 369 SER A CA 1
ATOM 2793 C C . SER A 1 369 ? -54.324 -26.800 71.194 1.00 27.98 369 SER A C 1
ATOM 2795 O O . SER A 1 369 ? -54.305 -26.470 70.008 1.00 27.98 369 SER A O 1
ATOM 2797 N N . ALA A 1 370 ? -54.517 -25.898 72.166 1.00 35.69 370 ALA A N 1
ATOM 2798 C CA . ALA A 1 370 ? -55.028 -24.531 71.951 1.00 35.69 370 ALA A CA 1
ATOM 2799 C C . ALA A 1 370 ? -53.993 -23.485 71.443 1.00 35.69 370 ALA A C 1
ATOM 2801 O O . ALA A 1 370 ? -52.800 -23.603 71.734 1.00 35.69 370 ALA A O 1
ATOM 2802 N N . PRO A 1 371 ? -54.428 -22.422 70.726 1.00 38.69 371 PRO A N 1
ATOM 2803 C CA . PRO A 1 371 ? -53.530 -21.422 70.141 1.00 38.69 371 PRO A CA 1
ATOM 2804 C C . PRO A 1 371 ? -52.980 -20.402 71.154 1.00 38.69 371 PRO A C 1
ATOM 2806 O O . PRO A 1 371 ? -53.674 -19.940 72.059 1.00 38.69 371 PRO A O 1
ATOM 2809 N N . LYS A 1 372 ? -51.725 -19.991 70.939 1.00 39.16 372 LYS A N 1
ATOM 2810 C CA . LYS A 1 372 ? -51.005 -18.945 71.691 1.00 39.16 372 LYS A CA 1
ATOM 2811 C C . LYS A 1 372 ? -51.033 -17.612 70.907 1.00 39.16 372 LYS A C 1
ATOM 2813 O O . LYS A 1 372 ? -51.075 -17.670 69.678 1.00 39.16 372 LYS A O 1
ATOM 2818 N N . PRO A 1 373 ? -51.010 -16.423 71.551 1.00 38.03 373 PRO A N 1
ATOM 2819 C CA . PRO A 1 373 ? -51.164 -15.145 70.844 1.00 38.03 373 PRO A CA 1
ATOM 2820 C C . PRO A 1 373 ? -50.102 -14.884 69.768 1.00 38.03 373 PRO A C 1
ATOM 2822 O O . PRO A 1 373 ? -48.923 -15.190 69.958 1.00 38.03 373 PRO A O 1
ATOM 2825 N N . ALA A 1 374 ? -50.521 -14.277 68.655 1.00 43.41 374 ALA A N 1
ATOM 2826 C CA . ALA A 1 374 ? -49.642 -13.944 67.537 1.00 43.41 374 ALA A CA 1
ATOM 2827 C C . ALA A 1 374 ? -48.652 -12.808 67.890 1.00 43.41 374 ALA A C 1
ATOM 2829 O O . ALA A 1 374 ? -49.037 -11.845 68.560 1.00 43.41 374 ALA A O 1
ATOM 2830 N N . PRO A 1 375 ? -47.386 -12.878 67.433 1.00 47.00 375 PRO A N 1
ATOM 2831 C CA . PRO A 1 375 ? -46.419 -11.798 67.612 1.00 47.00 375 PRO A CA 1
ATOM 2832 C C . PRO A 1 375 ? -46.749 -10.585 66.727 1.00 47.00 375 PRO A C 1
ATOM 2834 O O . PRO A 1 375 ? -47.368 -10.711 65.670 1.00 47.00 375 PRO A O 1
ATOM 2837 N N . LYS A 1 376 ? -46.284 -9.397 67.136 1.00 52.19 376 LYS A N 1
ATOM 2838 C CA . LYS A 1 376 ? -46.354 -8.182 66.307 1.00 52.19 376 LYS A CA 1
ATOM 2839 C C . LYS A 1 376 ? -45.552 -8.360 65.014 1.00 52.19 376 LYS A C 1
ATOM 2841 O O . LYS A 1 376 ? -44.505 -9.007 65.017 1.00 52.19 376 LYS A O 1
ATOM 2846 N N . ALA A 1 377 ? -46.008 -7.727 63.933 1.00 66.19 377 ALA A N 1
ATOM 2847 C CA . ALA A 1 377 ? -45.277 -7.701 62.669 1.00 66.19 377 ALA A CA 1
ATOM 2848 C C . ALA A 1 377 ? -43.873 -7.093 62.854 1.00 66.19 377 ALA A C 1
ATOM 2850 O O . ALA A 1 377 ? -43.713 -6.038 63.478 1.00 66.19 377 ALA A O 1
ATOM 2851 N N . LYS A 1 378 ? -42.867 -7.774 62.301 1.00 83.00 378 LYS A N 1
ATOM 2852 C CA . LYS A 1 378 ? -41.457 -7.375 62.324 1.00 83.00 378 LYS A CA 1
ATOM 2853 C C . LYS A 1 378 ? -41.101 -6.624 61.040 1.00 83.00 378 LYS A C 1
ATOM 2855 O O . LYS A 1 378 ? -41.658 -6.917 59.986 1.00 83.00 378 LYS A O 1
ATOM 2860 N N . VAL A 1 379 ? -40.187 -5.662 61.132 1.00 88.69 379 VAL A N 1
ATOM 2861 C CA . VAL A 1 379 ? -39.639 -4.942 59.978 1.00 88.69 379 VAL A CA 1
ATOM 2862 C C . VAL A 1 379 ? -38.121 -4.847 60.099 1.00 88.69 379 VAL A C 1
ATOM 2864 O O . VAL A 1 379 ? -37.591 -4.298 61.066 1.00 88.69 379 VAL A O 1
ATOM 2867 N N . ASP A 1 380 ? -37.413 -5.415 59.128 1.00 91.19 380 ASP A N 1
ATOM 2868 C CA . ASP A 1 380 ? -35.956 -5.372 59.044 1.00 91.19 380 ASP A CA 1
ATOM 2869 C C . ASP A 1 380 ? -35.519 -4.314 58.017 1.00 91.19 380 ASP A C 1
ATOM 2871 O O . ASP A 1 380 ? -36.128 -4.218 56.947 1.00 91.19 380 ASP A O 1
ATOM 2875 N N . PRO A 1 381 ? -34.472 -3.517 58.288 1.00 93.62 381 PRO A N 1
ATOM 2876 C CA . PRO A 1 381 ? -33.810 -2.734 57.249 1.00 93.62 381 PRO A CA 1
ATOM 2877 C C . PRO A 1 381 ? -33.119 -3.647 56.225 1.00 93.62 381 PRO A C 1
ATOM 2879 O O . PRO A 1 381 ? -32.685 -4.755 56.542 1.00 93.62 381 PRO A O 1
ATOM 2882 N N . VAL A 1 382 ? -32.970 -3.162 54.993 1.00 93.25 382 VAL A N 1
ATOM 2883 C CA . VAL A 1 382 ? -32.292 -3.862 53.895 1.00 93.25 382 VAL A CA 1
ATOM 2884 C C . VAL A 1 382 ? -31.417 -2.874 53.118 1.00 93.25 382 VAL A C 1
ATOM 2886 O O . VAL A 1 382 ? -31.839 -1.762 52.803 1.00 93.25 382 VAL A O 1
ATOM 2889 N N . ILE A 1 383 ? -30.191 -3.295 52.794 1.00 94.38 383 ILE A N 1
ATOM 2890 C CA . ILE A 1 383 ? -29.297 -2.613 51.848 1.00 94.38 383 ILE A CA 1
ATOM 2891 C C . ILE A 1 383 ? -28.979 -3.606 50.727 1.00 94.38 383 ILE A C 1
ATOM 2893 O O . ILE A 1 383 ? -28.499 -4.706 51.003 1.00 94.38 383 ILE A O 1
ATOM 2897 N N . GLY A 1 384 ? -29.250 -3.233 49.476 1.00 89.88 384 GLY A N 1
ATOM 2898 C CA . GLY A 1 384 ? -28.944 -4.046 48.294 1.00 89.88 384 GLY A CA 1
ATOM 2899 C C . GLY A 1 384 ? -28.098 -3.279 47.268 1.00 89.88 384 GLY A C 1
ATOM 2900 O O . GLY A 1 384 ? -28.413 -2.119 47.008 1.00 89.88 384 GLY A O 1
ATOM 2901 N N . PRO A 1 385 ? -27.075 -3.884 46.635 1.00 90.31 385 PRO A N 1
ATOM 2902 C CA . PRO A 1 385 ? -26.556 -5.238 46.862 1.00 90.31 385 PRO A CA 1
ATOM 2903 C C . PRO A 1 385 ? -25.835 -5.377 48.217 1.00 90.31 385 PRO A C 1
ATOM 2905 O O . PRO A 1 385 ? -25.499 -4.385 48.852 1.00 90.31 385 PRO A O 1
ATOM 2908 N N . ALA A 1 386 ? -25.585 -6.617 48.653 1.00 83.00 386 ALA A N 1
ATOM 2909 C CA . ALA A 1 386 ? -24.957 -6.918 49.951 1.00 83.00 386 ALA A CA 1
ATOM 2910 C C . ALA A 1 386 ? -23.454 -6.564 50.037 1.00 83.00 386 ALA A C 1
ATOM 2912 O O . ALA A 1 386 ? -22.884 -6.508 51.131 1.00 83.00 386 ALA A O 1
ATOM 2913 N N . LYS A 1 387 ? -22.816 -6.332 48.883 1.00 88.31 387 LYS A N 1
ATOM 2914 C CA . LYS A 1 387 ? -21.464 -5.789 48.744 1.00 88.31 387 LYS A CA 1
ATOM 2915 C C . LYS A 1 387 ? -21.428 -4.800 47.576 1.00 88.31 387 LYS A C 1
ATOM 2917 O O . LYS A 1 387 ? -22.053 -5.054 46.547 1.00 88.31 387 LYS A O 1
ATOM 2922 N N . VAL A 1 388 ? -20.690 -3.700 47.736 1.00 93.00 388 VAL A N 1
ATOM 2923 C CA . VAL A 1 388 ? -20.532 -2.636 46.729 1.00 93.00 388 VAL A CA 1
ATOM 2924 C C . VAL A 1 388 ? -19.045 -2.331 46.533 1.00 93.00 388 VAL A C 1
ATOM 2926 O O . VAL A 1 388 ? -18.405 -1.798 47.434 1.00 93.00 388 VAL A O 1
ATOM 2929 N N . ASP A 1 389 ? -18.488 -2.624 45.362 1.00 93.81 389 ASP A N 1
ATOM 2930 C CA . ASP A 1 389 ? -17.139 -2.172 44.994 1.00 93.81 389 ASP A CA 1
ATOM 2931 C C . ASP A 1 389 ? -17.249 -0.977 44.035 1.00 93.81 389 ASP A C 1
ATOM 2933 O O . ASP A 1 389 ? -18.031 -1.016 43.087 1.00 93.81 389 ASP A O 1
ATOM 2937 N N . VAL A 1 390 ? -16.490 0.095 44.281 1.00 95.56 390 VAL A N 1
ATOM 2938 C CA . VAL A 1 390 ? -16.445 1.307 43.438 1.00 95.56 390 VAL A CA 1
ATOM 2939 C C . VAL A 1 390 ? -15.010 1.632 43.036 1.00 95.56 390 VAL A C 1
ATOM 2941 O O . VAL A 1 390 ? -14.076 1.285 43.753 1.00 95.56 390 VAL A O 1
ATOM 2944 N N . VAL A 1 391 ? -14.823 2.339 41.921 1.00 96.44 391 VAL A N 1
ATOM 2945 C CA . VAL A 1 391 ? -13.499 2.804 41.475 1.00 96.44 391 VAL A CA 1
ATOM 2946 C C . VAL A 1 391 ? -13.215 4.225 41.967 1.00 96.44 391 VAL A C 1
ATOM 2948 O O . VAL A 1 391 ? -14.097 5.086 41.960 1.00 96.44 391 VAL A O 1
ATOM 2951 N N . VAL A 1 392 ? -11.967 4.471 42.375 1.00 96.12 392 VAL A N 1
ATOM 2952 C CA . VAL A 1 392 ? -11.449 5.798 42.741 1.00 96.12 392 VAL A CA 1
ATOM 2953 C C . VAL A 1 392 ? -11.299 6.683 41.506 1.00 96.12 392 VAL A C 1
ATOM 2955 O O . VAL A 1 392 ? -10.519 6.386 40.604 1.00 96.12 392 VAL A O 1
ATOM 2958 N N . LYS A 1 393 ? -12.003 7.816 41.503 1.00 93.81 393 LYS A N 1
ATOM 2959 C CA . LYS A 1 393 ? -11.958 8.826 40.440 1.00 93.81 393 LYS A CA 1
ATOM 2960 C C . LYS A 1 393 ? -10.580 9.485 40.336 1.00 93.81 393 LYS A C 1
ATOM 2962 O O . LYS A 1 393 ? -10.062 10.020 41.316 1.00 93.81 393 LYS A O 1
ATOM 2967 N N . LYS A 1 394 ? -9.995 9.463 39.138 1.00 94.50 394 LYS A N 1
ATOM 2968 C CA . LYS A 1 394 ? -8.637 9.938 38.856 1.00 94.50 394 LYS A CA 1
ATOM 2969 C C . LYS A 1 394 ? -8.599 11.373 38.330 1.00 94.50 394 LYS A C 1
ATOM 2971 O O . LYS A 1 394 ? -9.482 11.810 37.591 1.00 94.50 394 LYS A O 1
ATOM 2976 N N . PHE A 1 395 ? -7.517 12.073 38.674 1.00 93.69 395 PHE A N 1
ATOM 2977 C CA . PHE A 1 395 ? -7.260 13.469 38.321 1.00 93.69 395 PHE A CA 1
ATOM 2978 C C . PHE A 1 395 ? -5.835 13.656 37.781 1.00 93.69 395 PHE A C 1
ATOM 2980 O O . PHE A 1 395 ? -4.927 12.904 38.139 1.00 93.69 395 PHE A O 1
ATOM 2987 N N . PHE A 1 396 ? -5.654 14.674 36.944 1.00 94.56 396 PHE A N 1
ATOM 2988 C CA . PHE A 1 396 ? -4.368 15.136 36.416 1.00 94.56 396 PHE A CA 1
ATOM 2989 C C . PHE A 1 396 ? -4.318 16.669 36.458 1.00 94.56 396 PHE A C 1
ATOM 2991 O O . PHE A 1 396 ? -5.363 17.319 36.558 1.00 94.56 396 PHE A O 1
ATOM 2998 N N . LYS A 1 397 ? -3.128 17.258 36.377 1.00 93.25 397 LYS A N 1
ATOM 2999 C CA . LYS A 1 397 ? -2.937 18.690 36.123 1.00 93.25 397 LYS A CA 1
ATOM 3000 C C . LYS A 1 397 ? -2.758 18.926 34.631 1.00 93.25 397 LYS A C 1
ATOM 3002 O O . LYS A 1 397 ? -1.956 18.255 33.986 1.00 93.25 397 LYS A O 1
ATOM 3007 N N . ASP A 1 398 ? -3.478 19.902 34.093 1.00 86.56 398 ASP A N 1
ATOM 3008 C CA . ASP A 1 398 ? -3.249 20.351 32.721 1.00 86.56 398 ASP A CA 1
ATOM 3009 C C . ASP A 1 398 ? -2.039 21.299 32.604 1.00 86.56 398 ASP A C 1
ATOM 3011 O O . ASP A 1 398 ? -1.363 21.616 33.584 1.00 86.56 398 ASP A O 1
ATOM 3015 N N . SER A 1 399 ? -1.779 21.797 31.393 1.00 81.81 399 SER A N 1
ATOM 3016 C CA . SER A 1 399 ? -0.688 22.737 31.099 1.00 81.81 399 SER A CA 1
ATOM 3017 C C . SER A 1 399 ? -0.819 24.120 31.757 1.00 81.81 399 SER A C 1
ATOM 3019 O O . SER A 1 399 ? 0.105 24.923 31.656 1.00 81.81 399 SER A O 1
ATOM 3021 N N . THR A 1 400 ? -1.928 24.407 32.449 1.00 89.19 400 THR A N 1
ATOM 3022 C CA . THR A 1 400 ? -2.105 25.597 33.302 1.00 89.19 400 THR A CA 1
ATOM 3023 C C . THR A 1 400 ? -1.910 25.289 34.793 1.00 89.19 400 THR A C 1
ATOM 3025 O O . THR A 1 400 ? -2.001 26.184 35.629 1.00 89.19 400 THR A O 1
ATOM 3028 N N . GLY A 1 401 ? -1.635 24.026 35.140 1.00 88.50 401 GLY A N 1
ATOM 3029 C CA . GLY A 1 401 ? -1.542 23.530 36.513 1.00 88.50 401 GLY A CA 1
ATOM 3030 C C . GLY A 1 401 ? -2.897 23.208 37.156 1.00 88.50 401 GLY A C 1
ATOM 3031 O O . GLY A 1 401 ? -2.933 22.836 38.330 1.00 88.50 401 GLY A O 1
ATOM 3032 N N . ALA A 1 402 ? -4.007 23.333 36.420 1.00 92.12 402 ALA A N 1
ATOM 3033 C CA . ALA A 1 402 ? -5.348 23.128 36.953 1.00 92.12 402 ALA A CA 1
ATOM 3034 C C . ALA A 1 402 ? -5.676 21.631 37.079 1.00 92.12 402 ALA A C 1
ATOM 3036 O O . ALA A 1 402 ? -5.657 20.893 36.092 1.00 92.12 402 ALA A O 1
ATOM 3037 N N . THR A 1 403 ? -6.020 21.192 38.292 1.00 94.56 403 THR A N 1
ATOM 3038 C CA . THR A 1 403 ? -6.434 19.810 38.574 1.00 94.56 403 THR A CA 1
ATOM 3039 C C . THR A 1 403 ? -7.800 19.510 37.952 1.00 94.56 403 THR A C 1
ATOM 3041 O O . THR A 1 403 ? -8.803 20.123 38.320 1.00 94.56 403 THR A O 1
ATOM 3044 N N . LYS A 1 404 ? -7.860 18.533 37.043 1.00 92.62 404 LYS A N 1
ATOM 3045 C CA . LYS A 1 404 ? -9.068 18.108 36.320 1.00 92.62 404 LYS A CA 1
ATOM 3046 C C . LYS A 1 404 ? -9.252 16.586 36.404 1.00 92.62 404 LYS A C 1
ATOM 3048 O O . LYS A 1 404 ? -8.257 15.861 36.371 1.00 92.62 404 LYS A O 1
ATOM 3053 N N . PRO A 1 405 ? -10.489 16.070 36.523 1.00 92.56 405 PRO A N 1
ATOM 3054 C CA . PRO A 1 405 ? -10.744 14.639 36.389 1.00 92.56 405 PRO A CA 1
ATOM 3055 C C . PRO A 1 405 ? -10.566 14.207 34.926 1.00 92.56 405 PRO A C 1
ATOM 3057 O O . PRO A 1 405 ? -10.945 14.956 34.026 1.00 92.56 405 PRO A O 1
ATOM 3060 N N . TYR A 1 406 ? -10.027 13.007 34.691 1.00 93.81 406 TYR A N 1
ATOM 3061 C CA . TYR A 1 406 ? -9.945 12.413 33.341 1.00 93.81 406 TYR A CA 1
ATOM 3062 C C . TYR A 1 406 ? -10.784 11.136 33.196 1.00 93.81 406 TYR A C 1
ATOM 3064 O O . TYR A 1 406 ? -11.441 10.958 32.176 1.00 93.81 406 TYR A O 1
ATOM 3072 N N . THR A 1 407 ? -10.871 10.310 34.243 1.00 94.31 407 THR A N 1
ATOM 3073 C CA . THR A 1 407 ? -11.876 9.236 34.355 1.00 94.31 407 THR A CA 1
ATOM 3074 C C . THR A 1 407 ? -13.223 9.801 34.827 1.00 94.31 407 THR A C 1
ATOM 3076 O O . THR A 1 407 ? -13.242 10.648 35.731 1.00 94.31 407 THR A O 1
ATOM 3079 N N . LYS A 1 408 ? -14.353 9.253 34.357 1.00 91.31 408 LYS A N 1
ATOM 3080 C CA . LYS A 1 408 ? -15.688 9.472 34.962 1.00 91.31 408 LYS A CA 1
ATOM 3081 C C . LYS A 1 408 ? -16.307 8.131 35.405 1.00 91.31 408 LYS A C 1
ATOM 3083 O O . LYS A 1 408 ? -17.206 7.652 34.713 1.00 91.31 408 LYS A O 1
ATOM 3088 N N . PRO A 1 409 ? -15.882 7.544 36.544 1.00 92.38 409 PRO A N 1
ATOM 3089 C CA . PRO A 1 409 ? -16.393 6.247 36.963 1.00 92.38 409 PRO A CA 1
ATOM 3090 C C . PRO A 1 409 ? -17.913 6.229 37.156 1.00 92.38 409 PRO A C 1
ATOM 3092 O O . PRO A 1 409 ? -18.511 7.140 37.741 1.00 92.38 409 PRO A O 1
ATOM 3095 N N . LYS A 1 410 ? -18.531 5.157 36.675 1.00 92.44 410 LYS A N 1
ATOM 3096 C CA . LYS A 1 410 ? -19.937 4.811 36.804 1.00 92.44 410 LYS A CA 1
ATOM 3097 C C . LYS A 1 410 ? -20.285 4.581 38.270 1.00 92.44 410 LYS A C 1
ATOM 3099 O O . LYS A 1 410 ? -19.768 3.678 38.933 1.00 92.44 410 LYS A O 1
ATOM 3104 N N . ARG A 1 411 ? -21.229 5.377 38.769 1.00 93.81 411 ARG A N 1
ATOM 3105 C CA . ARG A 1 411 ? -21.705 5.246 40.145 1.00 93.81 411 ARG A CA 1
ATOM 3106 C C . ARG A 1 411 ? -22.516 3.971 40.332 1.00 93.81 411 ARG A C 1
ATOM 3108 O O . ARG A 1 411 ? -23.450 3.702 39.574 1.00 93.81 411 ARG A O 1
ATOM 3115 N N . GLN A 1 412 ? -22.200 3.216 41.376 1.00 94.56 412 GLN A N 1
ATOM 3116 C CA . GLN A 1 412 ? -22.849 1.933 41.642 1.00 94.56 412 GLN A CA 1
ATOM 3117 C C . GLN A 1 412 ? -24.137 2.138 42.441 1.00 94.56 412 GLN A C 1
ATOM 3119 O O . GLN A 1 412 ? -24.155 2.865 43.435 1.00 94.56 412 GLN A O 1
ATOM 3124 N N . LYS A 1 413 ? -25.237 1.525 41.992 1.00 94.88 413 LYS A N 1
ATOM 3125 C CA . LYS A 1 413 ? -26.559 1.710 42.603 1.00 94.88 413 LYS A CA 1
ATOM 3126 C C . LYS A 1 413 ? -26.661 0.936 43.920 1.00 94.88 413 LYS A C 1
ATOM 3128 O O . LYS A 1 413 ? -26.465 -0.275 43.940 1.00 94.88 413 LYS A O 1
ATOM 3133 N N . VAL A 1 414 ? -27.054 1.632 44.983 1.00 95.75 414 VAL A N 1
ATOM 3134 C CA . VAL A 1 414 ? -27.332 1.078 46.313 1.00 95.75 414 VAL A CA 1
ATOM 3135 C C . VAL A 1 414 ? -28.780 1.399 46.668 1.00 95.75 414 VAL A C 1
ATOM 3137 O O . VAL A 1 414 ? -29.187 2.554 46.617 1.00 95.75 414 VAL A O 1
ATOM 3140 N N . VAL A 1 415 ? -29.581 0.393 47.000 1.00 95.94 415 VAL A N 1
ATOM 3141 C CA . VAL A 1 415 ? -30.993 0.547 47.370 1.00 95.94 415 VAL A CA 1
ATOM 3142 C C . VAL A 1 415 ? -31.142 0.352 48.872 1.00 95.94 415 VAL A C 1
ATOM 3144 O O . VAL A 1 415 ? -30.765 -0.692 49.404 1.00 95.94 415 VAL A O 1
ATOM 3147 N N . LEU A 1 416 ? -31.701 1.361 49.537 1.00 96.19 416 LEU A N 1
ATOM 3148 C CA . LEU A 1 416 ? -32.095 1.329 50.942 1.00 96.19 416 LEU A CA 1
ATOM 3149 C C . LEU A 1 416 ? -33.592 1.028 51.022 1.00 96.19 416 LEU A C 1
ATOM 3151 O O . LEU A 1 416 ? -34.404 1.766 50.459 1.00 96.19 416 LEU A O 1
ATOM 3155 N N . SER A 1 417 ? -33.967 -0.040 51.713 1.00 94.75 417 SER A N 1
ATOM 3156 C CA . SER A 1 417 ? -35.360 -0.472 51.821 1.00 94.75 417 SER A CA 1
ATOM 3157 C C . SER A 1 417 ? -35.651 -1.146 53.162 1.00 94.75 417 SER A C 1
ATOM 3159 O O . SER A 1 417 ? -34.792 -1.218 54.044 1.00 94.75 417 SER A O 1
ATOM 3161 N N . THR A 1 418 ? -36.882 -1.616 53.336 1.00 93.88 418 THR A N 1
ATOM 3162 C CA . THR A 1 418 ? -37.297 -2.467 54.454 1.00 93.88 418 THR A CA 1
ATOM 3163 C C . THR A 1 418 ? -37.866 -3.790 53.941 1.00 93.88 418 THR A C 1
ATOM 3165 O O . THR A 1 418 ? -38.387 -3.855 52.829 1.00 93.88 418 THR A O 1
ATOM 3168 N N . SER A 1 419 ? -37.765 -4.855 54.741 1.00 89.88 419 SER A N 1
ATOM 3169 C CA . SER A 1 419 ? -38.286 -6.199 54.421 1.00 89.88 419 SER A CA 1
ATOM 3170 C C . SER A 1 419 ? -39.808 -6.249 54.270 1.00 89.88 419 SER A C 1
ATOM 3172 O O . SER A 1 419 ? -40.353 -7.184 53.699 1.00 89.88 419 SER A O 1
ATOM 3174 N N . GLU A 1 420 ? -40.472 -5.253 54.843 1.00 86.88 420 GLU A N 1
ATOM 3175 C CA . GLU A 1 420 ? -41.908 -5.086 54.977 1.00 86.88 420 GLU A CA 1
ATOM 3176 C C . GLU A 1 420 ? -42.246 -3.598 54.853 1.00 86.88 420 GLU A C 1
ATOM 3178 O O . GLU A 1 420 ? -41.373 -2.735 54.987 1.00 86.88 420 GLU A O 1
ATOM 3183 N N . SER A 1 421 ? -43.525 -3.279 54.665 1.00 86.38 421 SER A N 1
ATOM 3184 C CA . SER A 1 421 ? -44.011 -1.891 54.746 1.00 86.38 421 SER A CA 1
ATOM 3185 C C . SER A 1 421 ? -43.647 -1.238 56.094 1.00 86.38 421 SER A C 1
ATOM 3187 O O . SER A 1 421 ? -43.775 -1.869 57.145 1.00 86.38 421 SER A O 1
ATOM 3189 N N . PHE A 1 422 ? -43.229 0.028 56.094 1.00 90.00 422 PHE A N 1
ATOM 3190 C CA . PHE A 1 422 ? -42.829 0.772 57.296 1.00 90.00 422 PHE A CA 1
ATOM 3191 C C . PHE A 1 422 ? -43.537 2.133 57.347 1.00 90.00 422 PHE A C 1
ATOM 3193 O O . PHE A 1 422 ? -43.637 2.829 56.334 1.00 90.00 422 PHE A O 1
ATOM 3200 N N . GLU A 1 423 ? -44.095 2.507 58.502 1.00 85.62 423 GLU A N 1
ATOM 3201 C CA . GLU A 1 423 ? -45.035 3.630 58.564 1.00 85.62 423 GLU A CA 1
ATOM 3202 C C . GLU A 1 423 ? -44.358 4.996 58.354 1.00 85.62 423 GLU A C 1
ATOM 3204 O O . GLU A 1 423 ? -43.166 5.178 58.592 1.00 85.62 423 GLU A O 1
ATOM 3209 N N . ALA A 1 424 ? -45.141 6.012 57.978 1.00 81.75 424 ALA A N 1
ATOM 3210 C CA . ALA A 1 424 ? -44.655 7.391 57.839 1.00 81.75 424 ALA A CA 1
ATOM 3211 C C . ALA A 1 424 ? -44.159 8.025 59.162 1.00 81.75 424 ALA A C 1
ATOM 3213 O O . ALA A 1 424 ? -43.468 9.040 59.121 1.00 81.75 424 ALA A O 1
ATOM 3214 N N . ALA A 1 425 ? -44.497 7.425 60.312 1.00 83.00 425 ALA A N 1
ATOM 3215 C CA . ALA A 1 425 ? -43.974 7.773 61.638 1.00 83.00 425 ALA A CA 1
ATOM 3216 C C . ALA A 1 425 ? -42.652 7.052 61.991 1.00 83.00 425 ALA A C 1
ATOM 3218 O O . ALA A 1 425 ? -42.092 7.281 63.062 1.00 83.00 425 ALA A O 1
ATOM 3219 N N . GLY A 1 426 ? -42.168 6.165 61.118 1.00 87.94 426 GLY A N 1
ATOM 3220 C CA . GLY A 1 426 ? -40.834 5.582 61.179 1.00 87.94 426 GLY A CA 1
ATOM 3221 C C . GLY A 1 426 ? -39.835 6.337 60.298 1.00 87.94 426 GLY A C 1
ATOM 3222 O O . GLY A 1 426 ? -40.205 7.042 59.353 1.00 87.94 426 GLY A O 1
ATOM 3223 N N . SER A 1 427 ? -38.550 6.168 60.583 1.00 92.19 427 SER A N 1
ATOM 3224 C CA . SER A 1 427 ? -37.435 6.678 59.784 1.00 92.19 427 SER A CA 1
ATOM 3225 C C . SER A 1 427 ? -36.283 5.674 59.737 1.00 92.19 427 SER A C 1
ATOM 3227 O O . SER A 1 427 ? -36.209 4.751 60.548 1.00 92.19 427 SER A O 1
ATOM 3229 N N . GLY A 1 428 ? -35.381 5.841 58.771 1.00 94.00 428 GLY A N 1
ATOM 3230 C CA . GLY A 1 428 ? -34.126 5.105 58.698 1.00 94.00 428 GLY A CA 1
ATOM 3231 C C . GLY A 1 428 ? -32.952 6.031 58.404 1.00 94.00 428 GLY A C 1
ATOM 3232 O O . GLY A 1 428 ? -32.982 6.795 57.439 1.00 94.00 428 GLY A O 1
ATOM 3233 N N . THR A 1 429 ? -31.914 5.950 59.232 1.00 95.62 429 THR A N 1
ATOM 3234 C CA . THR A 1 429 ? -30.680 6.732 59.103 1.00 95.62 429 THR A CA 1
ATOM 3235 C C . THR A 1 429 ? -29.604 5.883 58.437 1.00 95.62 429 THR A C 1
ATOM 3237 O O . THR A 1 429 ? -29.292 4.787 58.909 1.00 95.62 429 THR A O 1
ATOM 3240 N N . PHE A 1 430 ? -29.020 6.401 57.357 1.00 96.69 430 PHE A N 1
ATOM 3241 C CA . PHE A 1 430 ? -27.933 5.763 56.616 1.00 96.69 430 PHE A CA 1
ATOM 3242 C C . PHE A 1 430 ? -26.574 6.340 57.034 1.00 96.69 430 PHE A C 1
ATOM 3244 O O . PHE A 1 430 ? -26.400 7.558 57.064 1.00 96.69 430 PHE A O 1
ATOM 3251 N N . THR A 1 431 ? -25.594 5.496 57.353 1.00 94.81 431 THR A N 1
ATOM 3252 C CA . THR A 1 431 ? -24.247 5.921 57.776 1.00 94.81 431 THR A CA 1
ATOM 3253 C C . THR A 1 431 ? -23.142 5.110 57.095 1.00 94.81 431 THR A C 1
ATOM 3255 O O . THR A 1 431 ? -23.371 4.006 56.600 1.00 94.81 431 THR A O 1
ATOM 3258 N N . ARG A 1 432 ? -21.927 5.671 57.071 1.00 94.38 432 ARG A N 1
ATOM 3259 C CA . ARG A 1 432 ? -20.696 5.064 56.536 1.00 94.38 432 ARG A CA 1
ATOM 3260 C C . ARG A 1 432 ? -19.581 5.143 57.588 1.00 94.38 432 ARG A C 1
ATOM 3262 O O . ARG A 1 432 ? -19.524 6.132 58.315 1.00 94.38 432 ARG A O 1
ATOM 3269 N N . SER A 1 433 ? -18.707 4.137 57.677 1.00 93.56 433 SER A N 1
ATOM 3270 C CA . SER A 1 433 ? -17.589 4.118 58.646 1.00 93.56 433 SER A CA 1
ATOM 3271 C C . SER A 1 433 ? -16.465 5.109 58.334 1.00 93.56 433 SER A C 1
ATOM 3273 O O . SER A 1 433 ? -15.764 5.537 59.247 1.00 93.56 433 SER A O 1
ATOM 3275 N N . ASN A 1 434 ? -16.273 5.455 57.062 1.00 92.94 434 ASN A N 1
ATOM 3276 C CA . ASN A 1 434 ? -15.262 6.398 56.593 1.00 92.94 434 ASN A CA 1
ATOM 3277 C C . ASN A 1 434 ? -15.771 7.165 55.358 1.00 92.94 434 ASN A C 1
ATOM 3279 O O . ASN A 1 434 ? -16.861 6.909 54.848 1.00 92.94 434 ASN A O 1
ATOM 3283 N N . ASP A 1 435 ? -14.985 8.125 54.882 1.00 92.69 435 ASP A N 1
ATOM 3284 C CA . ASP A 1 435 ? -15.285 9.007 53.752 1.00 92.69 435 ASP A CA 1
ATOM 3285 C C . ASP A 1 435 ? -14.750 8.510 52.391 1.00 92.69 435 ASP A C 1
ATOM 3287 O O . ASP A 1 435 ? -14.827 9.246 51.409 1.00 92.69 435 ASP A O 1
ATOM 3291 N N . SER A 1 436 ? -14.243 7.272 52.291 1.00 94.06 436 SER A N 1
ATOM 3292 C CA . SER A 1 436 ? -13.643 6.744 51.051 1.00 94.06 436 SER A CA 1
ATOM 3293 C C . SER A 1 436 ? -14.631 6.577 49.889 1.00 94.06 436 SER A C 1
ATOM 3295 O O . SER A 1 436 ? -14.213 6.572 48.730 1.00 94.06 436 SER A O 1
ATOM 3297 N N . ILE A 1 437 ? -15.935 6.495 50.182 1.00 94.88 437 ILE A N 1
ATOM 3298 C CA . ILE A 1 437 ? -17.025 6.388 49.199 1.00 94.88 437 ILE A CA 1
ATOM 3299 C C . ILE A 1 437 ? -18.044 7.510 49.431 1.00 94.88 437 ILE A C 1
ATOM 3301 O O . ILE A 1 437 ? -18.587 7.654 50.532 1.00 94.88 437 ILE A O 1
ATOM 3305 N N . LYS A 1 438 ? -18.323 8.293 48.385 1.00 94.75 438 LYS A N 1
ATOM 3306 C CA . LYS A 1 438 ? -19.381 9.316 48.330 1.00 94.75 438 LYS A CA 1
ATOM 3307 C C . LYS A 1 438 ? -20.696 8.726 47.824 1.00 94.75 438 LYS A C 1
ATOM 3309 O O . LYS A 1 438 ? -20.687 7.729 47.110 1.00 94.75 438 LYS A O 1
ATOM 3314 N N . PHE A 1 439 ? -21.815 9.357 48.177 1.00 95.62 439 PHE A N 1
ATOM 3315 C CA . PHE A 1 439 ? -23.163 8.914 47.809 1.00 95.62 439 PHE A CA 1
ATOM 3316 C C . PHE A 1 439 ? -23.967 10.064 47.211 1.00 95.62 439 PHE A C 1
ATOM 3318 O O . PHE A 1 439 ? -23.911 11.177 47.718 1.00 95.62 439 PHE A O 1
ATOM 3325 N N . PHE A 1 440 ? -24.732 9.779 46.162 1.00 95.81 440 PHE A N 1
ATOM 3326 C CA . PHE A 1 440 ? -25.498 10.749 45.379 1.00 95.81 440 PHE A CA 1
ATOM 3327 C C . PHE A 1 440 ? -26.955 10.298 45.228 1.00 95.81 440 PHE A C 1
ATOM 3329 O O . PHE A 1 440 ? -27.249 9.100 45.301 1.00 95.81 440 PHE A O 1
ATOM 3336 N N . LYS A 1 441 ? -27.868 11.250 45.005 1.00 93.62 441 LYS A N 1
ATOM 3337 C CA . LYS A 1 441 ? -29.303 10.983 44.780 1.00 93.62 441 LYS A CA 1
ATOM 3338 C C . LYS A 1 441 ? -29.576 10.559 43.324 1.00 93.62 441 LYS A C 1
ATOM 3340 O O . LYS A 1 441 ? -30.555 9.865 43.064 1.00 93.62 441 LYS A O 1
ATOM 3345 N N . SER A 1 442 ? -28.676 10.895 42.396 1.00 92.75 442 SER A N 1
ATOM 3346 C CA . SER A 1 442 ? -28.718 10.529 40.975 1.00 92.75 442 SER A CA 1
ATOM 3347 C C . SER A 1 442 ? -27.425 9.858 40.490 1.00 92.75 442 SER A C 1
ATOM 3349 O O . SER A 1 442 ? -26.330 10.117 40.994 1.00 92.75 442 SER A O 1
ATOM 3351 N N . ALA A 1 443 ? -27.533 9.062 39.422 1.00 90.44 443 ALA A N 1
ATOM 3352 C CA . ALA A 1 443 ? -26.375 8.481 38.737 1.00 90.44 443 ALA A CA 1
ATOM 3353 C C . ALA A 1 443 ? -25.449 9.551 38.117 1.00 90.44 443 ALA A C 1
ATOM 3355 O O . ALA A 1 443 ? -24.232 9.427 38.209 1.00 90.44 443 ALA A O 1
ATOM 3356 N N . ASP A 1 444 ? -26.024 10.616 37.540 1.00 88.62 444 ASP A N 1
ATOM 3357 C CA . ASP A 1 444 ? -25.299 11.585 36.697 1.00 88.62 444 ASP A CA 1
ATOM 3358 C C . ASP A 1 444 ? -25.333 13.048 37.172 1.00 88.62 444 ASP A C 1
ATOM 3360 O O . ASP A 1 444 ? -24.675 13.893 36.567 1.00 88.62 444 ASP A O 1
ATOM 3364 N N . LYS A 1 445 ? -26.085 13.378 38.231 1.00 89.56 445 LYS A N 1
ATOM 3365 C CA . LYS A 1 445 ? -26.154 14.749 38.779 1.00 89.56 445 LYS A CA 1
ATOM 3366 C C . LYS A 1 445 ? -25.229 14.902 39.978 1.00 89.56 445 LYS A C 1
ATOM 3368 O O . LYS A 1 445 ? -24.992 13.939 40.700 1.00 89.56 445 LYS A O 1
ATOM 3373 N N . ASP A 1 446 ? -24.751 16.112 40.239 1.00 87.19 446 ASP A N 1
ATOM 3374 C CA . ASP A 1 446 ? -23.889 16.392 41.395 1.00 87.19 446 ASP A CA 1
ATOM 3375 C C . ASP A 1 446 ? -24.712 16.665 42.674 1.00 87.19 446 ASP A C 1
ATOM 3377 O O . ASP A 1 446 ? -24.635 17.720 43.295 1.00 87.19 446 ASP A O 1
ATOM 3381 N N . ASP A 1 447 ? -25.581 15.714 43.032 1.00 92.38 447 ASP A N 1
ATOM 3382 C CA . ASP A 1 447 ? -26.501 15.775 44.174 1.00 92.38 447 ASP A CA 1
ATOM 3383 C C . ASP A 1 447 ? -26.019 14.918 45.364 1.00 92.38 447 ASP A C 1
ATOM 3385 O O . ASP A 1 447 ? -26.712 14.009 45.834 1.00 92.38 447 ASP A O 1
ATOM 3389 N N . GLU A 1 448 ? -24.801 15.212 45.842 1.00 94.50 448 GLU A N 1
ATOM 3390 C CA . GLU A 1 448 ? -24.149 14.494 46.948 1.00 94.50 448 GLU A CA 1
ATOM 3391 C C . GLU A 1 448 ? -24.972 14.554 48.248 1.00 94.50 448 GLU A C 1
ATOM 3393 O O . GLU A 1 448 ? -25.440 15.609 48.683 1.00 94.50 448 GLU A O 1
ATOM 3398 N N . ILE A 1 449 ? -25.110 13.399 48.896 1.00 93.38 449 ILE A N 1
ATOM 3399 C CA . ILE A 1 449 ? -25.769 13.219 50.187 1.00 93.38 449 ILE A CA 1
ATOM 3400 C C . ILE A 1 449 ? -24.777 13.525 51.299 1.00 93.38 449 ILE A C 1
ATOM 3402 O O . ILE A 1 449 ? -23.768 12.838 51.477 1.00 93.38 449 ILE A O 1
ATOM 3406 N N . LYS A 1 450 ? -25.106 14.537 52.099 1.00 92.00 450 LYS A N 1
ATOM 3407 C CA . LYS A 1 450 ? -24.359 14.870 53.308 1.00 92.00 450 LYS A CA 1
ATOM 3408 C C . LYS A 1 450 ? -24.742 13.907 54.428 1.00 92.00 450 LYS A C 1
ATOM 3410 O O . LYS A 1 450 ? -25.911 13.621 54.660 1.00 92.00 450 LYS A O 1
ATOM 3415 N N . PHE A 1 451 ? -23.737 13.419 55.147 1.00 90.94 451 PHE A N 1
ATOM 3416 C CA . PHE A 1 451 ? -23.919 12.595 56.343 1.00 90.94 451 PHE A CA 1
ATOM 3417 C C . PHE A 1 451 ? -24.013 13.500 57.583 1.00 90.94 451 PHE A C 1
ATOM 3419 O O . PHE A 1 451 ? -23.205 13.399 58.501 1.00 90.94 451 PHE A O 1
ATOM 3426 N N . ASP A 1 452 ? -24.959 14.443 57.556 1.00 90.06 452 ASP A N 1
ATOM 3427 C CA . ASP A 1 452 ? -25.111 15.543 58.522 1.00 90.06 452 ASP A CA 1
ATOM 3428 C C . ASP A 1 452 ? -26.254 15.332 59.537 1.00 90.06 452 ASP A C 1
ATOM 3430 O O . ASP A 1 452 ? -26.541 16.212 60.349 1.00 90.06 452 ASP A O 1
ATOM 3434 N N . GLY A 1 453 ? -26.923 14.177 59.485 1.00 86.94 453 GLY A N 1
ATOM 3435 C CA . GLY A 1 453 ? -28.112 13.871 60.281 1.00 86.94 453 GLY A CA 1
ATOM 3436 C C . GLY A 1 453 ? -29.421 14.385 59.671 1.00 86.94 453 GLY A C 1
ATOM 3437 O O . GLY A 1 453 ? -30.458 14.288 60.326 1.00 86.94 453 GLY A O 1
ATOM 3438 N N . LYS A 1 454 ? -29.397 14.925 58.443 1.00 88.00 454 LYS A N 1
ATOM 3439 C CA . LYS A 1 454 ? -30.574 15.433 57.721 1.00 88.00 454 LYS A CA 1
ATOM 3440 C C . LYS A 1 454 ? -30.677 14.828 56.324 1.00 88.00 454 LYS A C 1
ATOM 3442 O O . LYS A 1 454 ? -31.673 14.180 56.019 1.00 88.00 454 LYS A O 1
ATOM 3447 N N . ASP A 1 455 ? -29.650 15.000 55.492 1.00 89.50 455 ASP A N 1
ATOM 3448 C CA . ASP A 1 455 ? -29.636 14.525 54.098 1.00 89.50 455 ASP A CA 1
ATOM 3449 C C . ASP A 1 455 ? -29.574 12.986 54.003 1.00 89.50 455 ASP A C 1
ATOM 3451 O O . ASP A 1 455 ? -30.012 12.399 53.013 1.00 89.50 455 ASP A O 1
ATOM 3455 N N . ASN A 1 456 ? -29.055 12.332 55.047 1.00 93.56 456 ASN A N 1
ATOM 3456 C CA . ASN A 1 456 ? -28.902 10.881 55.172 1.00 93.56 456 ASN A CA 1
ATOM 3457 C C . ASN A 1 456 ? -30.001 10.196 56.019 1.00 93.56 456 ASN A C 1
ATOM 3459 O O . ASN A 1 456 ? -29.808 9.059 56.462 1.00 93.56 456 ASN A O 1
ATOM 3463 N N . VAL A 1 457 ? -31.132 10.869 56.265 1.00 94.12 457 VAL A N 1
ATOM 3464 C CA . VAL A 1 457 ? -32.281 10.331 57.018 1.00 94.12 457 VAL A CA 1
ATOM 3465 C C . VAL A 1 457 ? -33.509 10.241 56.112 1.00 94.12 457 VAL A C 1
ATOM 3467 O O . VAL A 1 457 ? -33.972 11.237 55.559 1.00 94.12 457 VAL A O 1
ATOM 3470 N N . PHE A 1 458 ? -34.071 9.040 55.987 1.00 94.38 458 PHE A N 1
ATOM 3471 C CA . PHE A 1 458 ? -35.189 8.734 55.092 1.00 94.38 458 PHE A CA 1
ATOM 3472 C C . PHE A 1 458 ? -36.447 8.374 55.889 1.00 94.38 458 PHE A C 1
ATOM 3474 O O . PHE A 1 458 ? -36.363 7.742 56.942 1.00 94.38 458 PHE A O 1
ATOM 3481 N N . LYS A 1 459 ? -37.635 8.748 55.402 1.00 93.06 459 LYS A N 1
ATOM 3482 C CA . LYS A 1 459 ? -38.916 8.378 56.033 1.00 93.06 459 LYS A CA 1
ATOM 3483 C C . LYS A 1 459 ? -39.257 6.912 55.746 1.00 93.06 459 LYS A C 1
ATOM 3485 O O . LYS A 1 459 ? -38.949 6.410 54.664 1.00 93.06 459 LYS A O 1
ATOM 3490 N N . GLY A 1 460 ? -39.959 6.240 56.659 1.00 88.56 460 GLY A N 1
ATOM 3491 C CA . GLY A 1 460 ? -40.349 4.831 56.506 1.00 88.56 460 GLY A CA 1
ATOM 3492 C C . GLY A 1 460 ? -41.167 4.554 55.240 1.00 88.56 460 GLY A C 1
ATOM 3493 O O . GLY A 1 460 ? -40.939 3.558 54.555 1.00 88.56 460 GLY A O 1
ATOM 3494 N N . SER A 1 461 ? -42.012 5.504 54.831 1.00 89.38 461 SER A N 1
ATOM 3495 C CA . SER A 1 461 ? -42.751 5.444 53.563 1.00 89.38 461 SER A CA 1
ATOM 3496 C C . SER A 1 461 ? -41.864 5.534 52.312 1.00 89.38 461 SER A C 1
ATOM 3498 O O . SER A 1 461 ? -42.226 4.978 51.280 1.00 89.38 461 SER A O 1
ATOM 3500 N N . GLN A 1 462 ? -40.693 6.179 52.384 1.00 91.19 462 GLN A N 1
ATOM 3501 C CA . GLN A 1 462 ? -39.719 6.203 51.283 1.00 91.19 462 GLN A CA 1
ATOM 3502 C C . GLN A 1 462 ? -38.945 4.881 51.212 1.00 91.19 462 GLN A C 1
ATOM 3504 O O . GLN A 1 462 ? -38.772 4.326 50.131 1.00 91.19 462 GLN A O 1
ATOM 3509 N N . LEU A 1 463 ? -38.530 4.344 52.365 1.00 91.44 463 LEU A N 1
ATOM 3510 C CA . LEU A 1 463 ? -37.838 3.051 52.457 1.00 91.44 463 LEU A CA 1
ATOM 3511 C C . LEU A 1 463 ? -38.743 1.885 52.025 1.00 91.44 463 LEU A C 1
ATOM 3513 O O . LEU A 1 463 ? -38.275 0.972 51.350 1.00 91.44 463 LEU A O 1
ATOM 3517 N N . SER A 1 464 ? -40.048 1.975 52.298 1.00 89.81 464 SER A N 1
ATOM 3518 C CA . SER A 1 464 ? -41.063 1.026 51.809 1.00 89.81 464 SER A CA 1
ATOM 3519 C C . SER A 1 464 ? -41.133 0.938 50.278 1.00 89.81 464 SER A C 1
ATOM 3521 O O . SER A 1 464 ? -41.519 -0.097 49.747 1.00 89.81 464 SER A O 1
ATOM 3523 N N . GLY A 1 465 ? -40.778 2.014 49.563 1.00 85.12 465 GLY A N 1
ATOM 3524 C CA . GLY A 1 465 ? -40.710 2.048 48.096 1.00 85.12 465 GLY A CA 1
ATOM 3525 C C . GLY A 1 465 ? -39.317 1.767 47.515 1.00 85.12 465 GLY A C 1
ATOM 3526 O O . GLY A 1 465 ? -39.183 1.667 46.298 1.00 85.12 465 GLY A O 1
ATOM 3527 N N . GLY A 1 466 ? -38.289 1.646 48.362 1.00 91.19 466 GLY A N 1
ATOM 3528 C CA . GLY A 1 466 ? -36.886 1.519 47.966 1.00 91.19 466 GLY A CA 1
ATOM 3529 C C . GLY A 1 466 ? -36.253 2.847 47.532 1.00 91.19 466 GLY A C 1
ATOM 3530 O O . GLY A 1 466 ? -36.487 3.349 46.434 1.00 91.19 466 GLY A O 1
ATOM 3531 N N . VAL A 1 467 ? -35.371 3.399 48.368 1.00 95.19 467 VAL A N 1
ATOM 3532 C CA . VAL A 1 467 ? -34.602 4.613 48.058 1.00 95.19 467 VAL A CA 1
ATOM 3533 C C . VAL A 1 467 ? -33.323 4.231 47.315 1.00 95.19 467 VAL A C 1
ATOM 3535 O O . VAL A 1 467 ? -32.448 3.576 47.876 1.00 95.19 467 VAL A O 1
ATOM 3538 N N . ALA A 1 468 ? -33.197 4.647 46.054 1.00 95.44 468 ALA A N 1
ATOM 3539 C CA . ALA A 1 468 ? -31.994 4.428 45.253 1.00 95.44 468 ALA A CA 1
ATOM 3540 C C . ALA A 1 468 ? -30.961 5.548 45.460 1.00 95.44 468 ALA A C 1
ATOM 3542 O O . ALA A 1 468 ? -31.231 6.707 45.153 1.00 95.44 468 ALA A O 1
ATOM 3543 N N . LEU A 1 469 ? -29.773 5.171 45.928 1.00 96.06 469 LEU A N 1
ATOM 3544 C CA . LEU A 1 469 ? -28.570 5.993 46.031 1.00 96.06 469 LEU A CA 1
ATOM 3545 C C . LEU A 1 469 ? -27.503 5.507 45.038 1.00 96.06 469 LEU A C 1
ATOM 3547 O O . LEU A 1 469 ? -27.569 4.380 44.541 1.00 96.06 469 LEU A O 1
ATOM 3551 N N . TYR A 1 470 ? -26.497 6.339 44.775 1.00 95.81 470 TYR A N 1
ATOM 3552 C CA . TYR A 1 470 ? -25.434 6.058 43.805 1.00 95.81 470 TYR A CA 1
ATOM 3553 C C . TYR A 1 470 ? -24.052 6.336 44.409 1.00 95.81 470 TYR A C 1
ATOM 3555 O O . TYR A 1 470 ? -23.780 7.456 44.833 1.00 95.81 470 TYR A O 1
ATOM 3563 N N . ALA A 1 471 ? -23.191 5.318 44.469 1.00 94.81 471 ALA A N 1
ATOM 3564 C CA . ALA A 1 471 ? -21.895 5.349 45.148 1.00 94.81 471 ALA A CA 1
ATOM 3565 C C . ALA A 1 471 ? -20.724 5.676 44.195 1.00 94.81 471 ALA A C 1
ATOM 3567 O O . ALA A 1 471 ? -20.627 5.079 43.124 1.00 94.81 471 ALA A O 1
ATOM 3568 N N . GLU A 1 472 ? -19.816 6.574 44.595 1.00 94.44 472 GLU A N 1
ATOM 3569 C CA . GLU A 1 472 ? -18.622 7.008 43.837 1.00 94.44 472 GLU A CA 1
ATOM 3570 C C . GLU A 1 472 ? -17.358 6.898 44.718 1.00 94.44 472 GLU A C 1
ATOM 3572 O O . GLU A 1 472 ? -17.381 7.314 45.880 1.00 94.44 472 GLU A O 1
ATOM 3577 N N . GLY A 1 473 ? -16.252 6.353 44.197 1.00 93.88 473 GLY A N 1
ATOM 3578 C CA . GLY A 1 473 ? -14.996 6.215 44.945 1.00 93.88 473 GLY A CA 1
ATOM 3579 C C . GLY A 1 473 ? -14.208 7.526 45.008 1.00 93.88 473 GLY A C 1
ATOM 3580 O O . GLY A 1 473 ? -13.818 8.074 43.976 1.00 93.88 473 GLY A O 1
ATOM 3581 N N . ALA A 1 474 ? -13.950 8.023 46.221 1.00 90.88 474 ALA A N 1
ATOM 3582 C CA . ALA A 1 474 ? -13.268 9.302 46.457 1.00 90.88 474 ALA A CA 1
ATOM 3583 C C . ALA A 1 474 ? -11.769 9.153 46.774 1.00 90.88 474 ALA A C 1
ATOM 3585 O O . ALA A 1 474 ? -10.968 10.002 46.392 1.00 90.88 474 ALA A O 1
ATOM 3586 N N . LYS A 1 475 ? -11.388 8.077 47.469 1.00 94.12 475 LYS A N 1
ATOM 3587 C CA . LYS A 1 475 ? -9.999 7.687 47.784 1.00 94.12 475 LYS A CA 1
ATOM 3588 C C . LYS A 1 475 ? -9.951 6.173 48.041 1.00 94.12 475 LYS A C 1
ATOM 3590 O O . LYS A 1 475 ? -11.004 5.616 48.362 1.00 94.12 475 LYS A O 1
ATOM 3595 N N . PRO A 1 476 ? -8.804 5.487 47.888 1.00 95.38 476 PRO A N 1
ATOM 3596 C CA . PRO A 1 476 ? -8.741 4.040 48.085 1.00 95.38 476 PRO A CA 1
ATOM 3597 C C . PRO A 1 476 ? -9.083 3.621 49.520 1.00 95.38 476 PRO A C 1
ATOM 3599 O O . PRO A 1 476 ? -8.745 4.309 50.486 1.00 95.38 476 PRO A O 1
ATOM 3602 N N . SER A 1 477 ? -9.719 2.459 49.642 1.00 95.31 477 SER A N 1
ATOM 3603 C CA . SER A 1 477 ? -9.858 1.717 50.894 1.00 95.31 477 SER A CA 1
ATOM 3604 C C . SER A 1 477 ? -8.489 1.245 51.395 1.00 95.31 477 SER A C 1
ATOM 3606 O O . SER A 1 477 ? -7.624 0.845 50.611 1.00 95.31 477 SER A O 1
ATOM 3608 N N . ALA A 1 478 ? -8.300 1.269 52.713 1.00 91.81 478 ALA A N 1
ATOM 3609 C CA . ALA A 1 478 ? -7.094 0.788 53.380 1.00 91.81 478 ALA A CA 1
ATOM 3610 C C . ALA A 1 478 ? -7.052 -0.749 53.446 1.00 91.81 478 ALA A C 1
ATOM 3612 O O . ALA A 1 478 ? -5.976 -1.343 53.379 1.00 91.81 478 ALA A O 1
ATOM 3613 N N . ALA A 1 479 ? -8.218 -1.393 53.534 1.00 93.00 479 ALA A N 1
ATOM 3614 C CA . ALA A 1 479 ? -8.372 -2.845 53.493 1.00 93.00 479 ALA A CA 1
ATOM 3615 C C . ALA A 1 479 ? -9.584 -3.255 52.641 1.00 93.00 479 ALA A C 1
ATOM 3617 O O . ALA A 1 479 ? -10.453 -2.442 52.330 1.00 93.00 479 ALA A O 1
ATOM 3618 N N . LEU A 1 480 ? -9.642 -4.529 52.244 1.00 92.69 480 LEU A N 1
ATOM 3619 C CA . LEU A 1 480 ? -10.817 -5.086 51.571 1.00 92.69 480 LEU A CA 1
ATOM 3620 C C . LEU A 1 480 ? -12.038 -4.985 52.500 1.00 92.69 480 LEU A C 1
ATOM 3622 O O . LEU A 1 480 ? -11.921 -5.293 53.686 1.00 92.69 480 LEU A O 1
ATOM 3626 N N . ASP A 1 481 ? -13.197 -4.594 51.959 1.00 91.88 481 ASP A N 1
ATOM 3627 C CA . ASP A 1 481 ? -14.463 -4.482 52.697 1.00 91.88 481 ASP A CA 1
ATOM 3628 C C . ASP A 1 481 ? -14.467 -3.481 53.890 1.00 91.88 481 ASP A C 1
ATOM 3630 O O . ASP A 1 481 ? -15.285 -3.614 54.807 1.00 91.88 481 ASP A O 1
ATOM 3634 N N . ASP A 1 482 ? -13.572 -2.483 53.917 1.00 90.62 482 ASP A N 1
ATOM 3635 C CA . ASP A 1 482 ? -13.396 -1.581 55.074 1.00 90.62 482 ASP A CA 1
ATOM 3636 C C . ASP A 1 482 ? -14.491 -0.508 55.261 1.00 90.62 482 ASP A C 1
ATOM 3638 O O . ASP A 1 482 ? -14.664 0.030 56.365 1.00 90.62 482 ASP A O 1
ATOM 3642 N N . VAL A 1 483 ? -15.271 -0.210 54.216 1.00 92.75 483 VAL A N 1
ATOM 3643 C CA . VAL A 1 483 ? -16.374 0.752 54.289 1.00 92.75 483 VAL A CA 1
ATOM 3644 C C . VAL A 1 483 ? -17.638 0.026 54.746 1.00 92.75 483 VAL A C 1
ATOM 3646 O O . VAL A 1 483 ? -18.349 -0.604 53.963 1.00 92.75 483 VAL A O 1
ATOM 3649 N N . LYS A 1 484 ? -17.946 0.128 56.041 1.00 93.56 484 LYS A N 1
ATOM 3650 C CA . LYS A 1 484 ? -19.191 -0.376 56.623 1.00 93.56 484 LYS A CA 1
ATOM 3651 C C . LYS A 1 484 ? -20.308 0.635 56.370 1.00 93.56 484 LYS A C 1
ATOM 3653 O O . LYS A 1 484 ? -20.323 1.708 56.975 1.00 93.56 484 LYS A O 1
ATOM 3658 N N . LEU A 1 485 ? -21.256 0.270 55.516 1.00 95.00 485 LEU A N 1
ATOM 3659 C CA . LEU A 1 485 ? -22.493 1.007 55.274 1.00 95.00 485 LEU A CA 1
ATOM 3660 C C . LEU A 1 485 ? -23.577 0.447 56.200 1.00 95.00 485 LEU A C 1
ATOM 3662 O O . LEU A 1 485 ? -23.773 -0.767 56.242 1.00 95.00 485 LEU A O 1
ATOM 3666 N N . THR A 1 486 ? -24.259 1.304 56.959 1.00 94.88 486 THR A N 1
ATOM 3667 C CA . THR A 1 486 ? -25.258 0.880 57.956 1.00 94.88 486 THR A CA 1
ATOM 3668 C C . THR A 1 486 ? -26.581 1.614 57.751 1.00 94.88 486 THR A C 1
ATOM 3670 O O . THR A 1 486 ? -26.583 2.831 57.583 1.00 94.88 486 THR A O 1
ATOM 3673 N N . LEU A 1 487 ? -27.705 0.894 57.791 1.00 95.62 487 LEU A N 1
ATOM 3674 C CA . LEU A 1 487 ? -29.061 1.452 57.777 1.00 95.62 487 LEU A CA 1
ATOM 3675 C C . LEU A 1 487 ? -29.772 1.056 59.074 1.00 95.62 487 LEU A C 1
ATOM 3677 O O . LEU A 1 487 ? -30.069 -0.118 59.301 1.00 95.62 487 LEU A O 1
ATOM 3681 N N . LYS A 1 488 ? -30.043 2.054 59.915 1.00 94.62 488 LYS A N 1
ATOM 3682 C CA . LYS A 1 488 ? -30.682 1.905 61.226 1.00 94.62 488 LYS A CA 1
ATOM 3683 C C . LYS A 1 488 ? -32.094 2.471 61.196 1.00 94.62 488 LYS A C 1
ATOM 3685 O O . LYS A 1 488 ? -32.246 3.644 60.868 1.00 94.62 488 LYS A O 1
ATOM 3690 N N . LEU A 1 489 ? -33.100 1.677 61.567 1.00 93.00 489 LEU A N 1
ATOM 3691 C CA . LEU A 1 489 ? -34.487 2.147 61.684 1.00 93.00 489 LEU A CA 1
ATOM 3692 C C . LEU A 1 489 ? -34.776 2.731 63.078 1.00 93.00 489 LEU A C 1
ATOM 3694 O O . LEU A 1 489 ? -34.165 2.331 64.070 1.00 93.00 489 LEU A O 1
ATOM 3698 N N . ALA A 1 490 ? -35.745 3.642 63.153 1.00 90.19 490 ALA A N 1
ATOM 3699 C CA . ALA A 1 490 ? -36.312 4.181 64.388 1.00 90.19 490 ALA A CA 1
ATOM 3700 C C . ALA A 1 490 ? -37.795 4.563 64.195 1.00 90.19 490 ALA A C 1
ATOM 3702 O O . ALA A 1 490 ? -38.215 4.883 63.085 1.00 90.19 490 ALA A O 1
ATOM 3703 N N . GLY A 1 491 ? -38.586 4.570 65.272 1.00 86.81 491 GLY A N 1
ATOM 3704 C CA . GLY A 1 491 ? -40.016 4.921 65.226 1.00 86.81 491 GLY A CA 1
ATOM 3705 C C . GLY A 1 491 ? -40.913 3.857 64.572 1.00 86.81 491 GLY A C 1
ATOM 3706 O O . GLY A 1 491 ? -40.505 2.715 64.385 1.00 86.81 491 GLY A O 1
ATOM 3707 N N . GLY A 1 492 ? -42.149 4.235 64.229 1.00 81.81 492 GLY A N 1
ATOM 3708 C CA . GLY A 1 492 ? -43.174 3.307 63.719 1.00 81.81 492 GLY A CA 1
ATOM 3709 C C . GLY A 1 492 ? -43.849 2.447 64.803 1.00 81.81 492 GLY A C 1
ATOM 3710 O O . GLY A 1 492 ? -43.609 2.633 65.997 1.00 81.81 492 GLY A O 1
ATOM 3711 N N . SER A 1 493 ? -44.736 1.531 64.391 1.00 78.81 493 SER A N 1
ATOM 3712 C CA . SER A 1 493 ? -45.508 0.658 65.309 1.00 78.81 493 SER A CA 1
ATOM 3713 C C . SER A 1 493 ? -45.047 -0.808 65.322 1.00 78.81 493 SER A C 1
ATOM 3715 O O . SER A 1 493 ? -45.309 -1.545 66.282 1.00 78.81 493 SER A O 1
ATOM 3717 N N . LYS A 1 494 ? -44.346 -1.221 64.259 1.00 82.88 494 LYS A N 1
ATOM 3718 C CA . LYS A 1 494 ? -43.788 -2.566 64.060 1.00 82.88 494 LYS A CA 1
ATOM 3719 C C . LYS A 1 494 ? -42.537 -2.809 64.910 1.00 82.88 494 LYS A C 1
ATOM 3721 O O . LYS A 1 494 ? -41.840 -1.882 65.316 1.00 82.88 494 LYS A O 1
ATOM 3726 N N . THR A 1 495 ? -42.217 -4.078 65.156 1.00 85.19 495 THR A N 1
ATOM 3727 C CA . THR A 1 495 ? -40.974 -4.454 65.844 1.00 85.19 495 THR A CA 1
ATOM 3728 C C . THR A 1 495 ? -39.791 -4.323 64.884 1.00 85.19 495 THR A C 1
ATOM 3730 O O . THR A 1 495 ? -39.680 -5.086 63.927 1.00 85.19 495 THR A O 1
ATOM 3733 N N . ILE A 1 496 ? -38.906 -3.361 65.147 1.00 88.94 496 ILE A N 1
ATOM 3734 C CA . ILE A 1 496 ? -37.681 -3.128 64.371 1.00 88.94 496 ILE A CA 1
ATOM 3735 C C . ILE A 1 496 ? -36.674 -4.275 64.579 1.00 88.94 496 ILE A 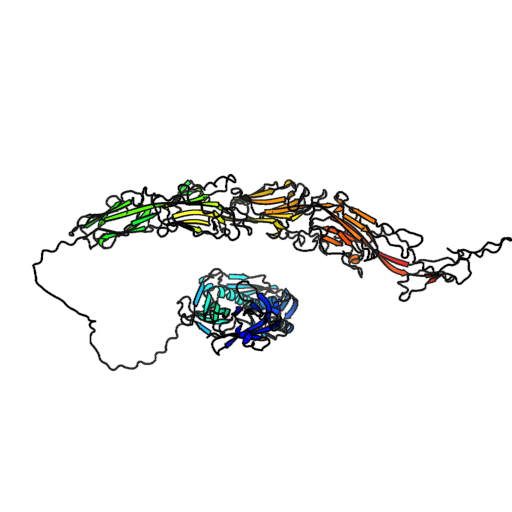C 1
ATOM 3737 O O . ILE A 1 496 ? -36.438 -4.713 65.706 1.00 88.94 496 ILE A O 1
ATOM 3741 N N . GLY A 1 497 ? -36.091 -4.761 63.480 1.00 85.62 497 GLY A N 1
ATOM 3742 C CA . GLY A 1 497 ? -34.974 -5.709 63.461 1.00 85.62 497 GLY A CA 1
ATOM 3743 C C . GLY A 1 497 ? -33.589 -5.068 63.673 1.00 85.62 497 GLY A C 1
ATOM 3744 O O . GLY A 1 497 ? -33.488 -3.864 63.896 1.00 85.62 497 GLY A O 1
ATOM 3745 N N . PRO A 1 498 ? -32.498 -5.855 63.621 1.00 90.94 498 PRO A N 1
ATOM 3746 C CA . PRO A 1 498 ? -31.138 -5.331 63.756 1.00 90.94 498 PRO A CA 1
ATOM 3747 C C . PRO A 1 498 ? -30.753 -4.387 62.603 1.00 90.94 498 PRO A C 1
ATOM 3749 O O . PRO A 1 498 ? -31.226 -4.546 61.479 1.00 90.94 498 PRO A O 1
ATOM 3752 N N . ASP A 1 499 ? -29.853 -3.435 62.877 1.00 93.50 499 ASP A N 1
ATOM 3753 C CA . ASP A 1 499 ? -29.314 -2.494 61.882 1.00 93.50 499 ASP A CA 1
ATOM 3754 C C . ASP A 1 499 ? -28.719 -3.254 60.673 1.00 93.50 499 ASP A C 1
ATOM 3756 O O . ASP A 1 499 ? -27.856 -4.122 60.839 1.00 93.50 499 ASP A O 1
ATOM 3760 N N . ALA A 1 500 ? -29.139 -2.916 59.449 1.00 92.94 500 ALA A N 1
ATOM 3761 C CA . ALA A 1 500 ? -28.646 -3.583 58.244 1.00 92.94 500 ALA A CA 1
ATOM 3762 C C . ALA A 1 500 ? -27.235 -3.108 57.914 1.00 92.94 500 ALA A C 1
ATOM 3764 O O . ALA A 1 500 ? -26.957 -1.909 57.951 1.00 92.94 500 ALA A O 1
ATOM 3765 N N . VAL A 1 501 ? -26.361 -4.045 57.546 1.00 92.38 501 VAL A N 1
ATOM 3766 C CA . VAL A 1 501 ? -24.955 -3.775 57.243 1.00 92.38 501 VAL A CA 1
ATOM 3767 C C . VAL A 1 501 ? -24.607 -4.294 55.853 1.00 92.38 501 VAL A C 1
ATOM 3769 O O . VAL A 1 501 ? -24.690 -5.491 55.595 1.00 92.38 501 VAL A O 1
ATOM 3772 N N . CYS A 1 502 ? -24.146 -3.393 54.990 1.00 92.75 502 CYS A N 1
ATOM 3773 C CA . CYS A 1 502 ? -23.472 -3.713 53.735 1.00 92.75 502 CYS A CA 1
ATOM 3774 C C . CYS A 1 502 ? -21.985 -3.376 53.887 1.00 92.75 502 CYS A C 1
ATOM 3776 O O . CYS A 1 502 ? -21.629 -2.390 54.540 1.00 92.75 502 CYS A O 1
ATOM 3778 N N . LYS A 1 503 ? -21.109 -4.172 53.274 1.00 93.69 503 LYS A N 1
ATOM 3779 C CA . LYS A 1 503 ? -19.685 -3.832 53.166 1.00 93.69 503 LYS A CA 1
ATOM 3780 C C . LYS A 1 503 ? -19.382 -3.250 51.790 1.00 93.69 503 LYS A C 1
ATOM 3782 O O . LYS A 1 503 ? -20.037 -3.608 50.812 1.00 93.69 503 LYS A O 1
ATOM 3787 N N . ALA A 1 504 ? -18.396 -2.370 51.705 1.00 94.25 504 ALA A N 1
ATOM 3788 C CA . ALA A 1 504 ? -17.990 -1.775 50.445 1.00 94.25 504 ALA A CA 1
ATOM 3789 C C . ALA A 1 504 ? -16.475 -1.537 50.379 1.00 94.25 504 ALA A C 1
ATOM 3791 O O . ALA A 1 504 ? -15.823 -1.362 51.411 1.00 94.25 504 ALA A O 1
ATOM 3792 N N . THR A 1 505 ? -15.932 -1.526 49.160 1.00 95.81 505 THR A N 1
ATOM 3793 C CA . THR A 1 505 ? -14.512 -1.251 48.887 1.00 95.81 505 THR A CA 1
ATOM 3794 C C . THR A 1 505 ? -14.392 -0.124 47.868 1.00 95.81 505 THR A C 1
ATOM 3796 O O . THR A 1 505 ? -15.047 -0.148 46.826 1.00 95.81 505 THR A O 1
ATOM 3799 N N . SER A 1 506 ? -13.522 0.843 48.140 1.00 96.31 506 SER A N 1
ATOM 3800 C CA . SER A 1 506 ? -13.097 1.850 47.170 1.00 96.31 506 SER A CA 1
ATOM 3801 C C . SER A 1 506 ? -11.760 1.420 46.567 1.00 96.31 506 SER A C 1
ATOM 3803 O O . SER A 1 506 ? -10.751 1.345 47.268 1.00 96.31 506 SER A O 1
ATOM 3805 N N . VAL A 1 507 ? -11.758 1.069 45.284 1.00 97.12 507 VAL A N 1
ATOM 3806 C CA . VAL A 1 507 ? -10.640 0.410 44.601 1.00 97.12 507 VAL A CA 1
ATOM 3807 C C . VAL A 1 507 ? -9.872 1.422 43.754 1.00 97.12 507 VAL A C 1
ATOM 3809 O O . VAL A 1 507 ? -10.427 2.032 42.841 1.00 97.12 507 VAL A O 1
ATOM 3812 N N . GLU A 1 508 ? -8.577 1.583 44.023 1.00 96.62 508 GLU A N 1
ATOM 3813 C CA . GLU A 1 508 ? -7.665 2.282 43.118 1.00 96.62 508 GLU A CA 1
ATOM 3814 C C . GLU A 1 508 ? -6.872 1.270 42.284 1.00 96.62 508 GLU A C 1
ATOM 3816 O O . GLU A 1 508 ? -6.077 0.492 42.814 1.00 96.62 508 GLU A O 1
ATOM 3821 N N . VAL A 1 509 ? -7.042 1.339 40.966 1.00 96.75 509 VAL A N 1
ATOM 3822 C CA . VAL A 1 509 ? -6.138 0.742 39.973 1.00 96.75 509 VAL A CA 1
ATOM 3823 C C . VAL A 1 509 ? -5.265 1.839 39.362 1.00 96.75 509 VAL A C 1
ATOM 3825 O O . VAL A 1 509 ? -5.670 3.000 39.377 1.00 96.75 509 VAL A O 1
ATOM 3828 N N . THR A 1 510 ? -4.088 1.507 38.821 1.00 97.12 510 THR A N 1
ATOM 3829 C CA . THR A 1 510 ? -3.293 2.470 38.037 1.00 97.12 510 THR A CA 1
ATOM 3830 C C . THR A 1 510 ? -2.630 1.803 36.831 1.00 97.12 510 THR A C 1
ATOM 3832 O O . THR A 1 510 ? -1.991 0.760 36.986 1.00 97.12 510 THR A O 1
ATOM 3835 N N . LEU A 1 511 ? -2.753 2.425 35.657 1.00 98.00 511 LEU A N 1
ATOM 3836 C CA . LEU A 1 511 ? -2.052 2.082 34.418 1.00 98.00 511 LEU A CA 1
ATOM 3837 C C . LEU A 1 511 ? -1.024 3.174 34.083 1.00 98.00 511 LEU A C 1
ATOM 3839 O O . LEU A 1 511 ? -1.378 4.352 34.022 1.00 98.00 511 LEU A O 1
ATOM 3843 N N . ASP A 1 512 ? 0.217 2.776 33.807 1.00 97.56 512 ASP A N 1
ATOM 3844 C CA . ASP A 1 512 ? 1.275 3.654 33.299 1.00 97.56 512 ASP A CA 1
ATOM 3845 C C . ASP A 1 512 ? 1.792 3.166 31.935 1.00 97.56 512 ASP A C 1
ATOM 3847 O O . ASP A 1 512 ? 1.685 1.987 31.590 1.00 97.56 512 ASP A O 1
ATOM 3851 N N . ILE A 1 513 ? 2.419 4.076 31.186 1.00 95.94 513 ILE A N 1
ATOM 3852 C CA . ILE A 1 513 ? 3.182 3.795 29.963 1.00 95.94 513 ILE A CA 1
ATOM 3853 C C . ILE A 1 513 ? 4.560 4.457 30.062 1.00 95.94 513 ILE A C 1
ATOM 3855 O O . ILE A 1 513 ? 4.689 5.531 30.656 1.00 95.94 513 ILE A O 1
ATOM 3859 N N . CYS A 1 514 ? 5.598 3.823 29.517 1.00 93.12 514 CYS A N 1
ATOM 3860 C CA . CYS A 1 514 ? 6.979 4.284 29.665 1.00 93.12 514 CYS A CA 1
ATOM 3861 C C . CYS A 1 514 ? 7.521 5.108 28.486 1.00 93.12 514 CYS A C 1
ATOM 3863 O O . CYS A 1 514 ? 7.108 4.962 27.333 1.00 93.12 514 CYS A O 1
ATOM 3865 N N . LYS A 1 515 ? 8.508 5.959 28.794 1.00 88.81 515 LYS A N 1
ATOM 3866 C CA . LYS A 1 515 ? 9.392 6.635 27.827 1.00 88.81 515 LYS A CA 1
ATOM 3867 C C . LYS A 1 515 ? 10.350 5.621 27.176 1.00 88.81 515 LYS A C 1
ATOM 3869 O O . LYS A 1 515 ? 10.367 4.451 27.559 1.00 88.81 515 LYS A O 1
ATOM 3874 N N . GLY A 1 516 ? 11.147 6.053 26.198 1.00 81.12 516 GLY A N 1
ATOM 3875 C CA . GLY A 1 516 ? 12.261 5.250 25.682 1.00 81.12 516 GLY A CA 1
ATOM 3876 C C . GLY A 1 516 ? 13.275 4.900 26.784 1.00 81.12 516 GLY A C 1
ATOM 3877 O O . GLY A 1 516 ? 13.358 5.584 27.811 1.00 81.12 516 GLY A O 1
ATOM 3878 N N . ARG A 1 517 ? 14.046 3.820 26.601 1.00 79.12 517 ARG A N 1
ATOM 3879 C CA . ARG A 1 517 ? 15.106 3.442 27.552 1.00 79.12 517 ARG A CA 1
ATOM 3880 C C . ARG A 1 517 ? 16.253 4.457 27.518 1.00 79.12 517 ARG A C 1
ATOM 3882 O O . ARG A 1 517 ? 16.677 4.884 26.451 1.00 79.12 517 ARG A O 1
ATOM 3889 N N . LEU A 1 518 ? 16.808 4.775 28.688 1.00 76.25 518 LEU A N 1
ATOM 3890 C CA . LEU A 1 518 ? 17.996 5.636 28.813 1.00 76.25 518 LEU A CA 1
ATOM 3891 C C . LEU A 1 518 ? 19.320 4.870 28.618 1.00 76.25 518 LEU A C 1
ATOM 3893 O O . LEU A 1 518 ? 20.369 5.480 28.438 1.00 76.25 518 LEU A O 1
ATOM 3897 N N . SER A 1 519 ? 19.287 3.535 28.661 1.00 73.19 519 SER A N 1
ATOM 3898 C CA . SER A 1 519 ? 20.414 2.660 28.320 1.00 73.19 519 SER A CA 1
ATOM 3899 C C . SER A 1 519 ? 19.910 1.272 27.889 1.00 73.19 519 SER A C 1
ATOM 3901 O O . SER A 1 519 ? 18.811 0.886 28.295 1.00 73.19 519 SER A O 1
ATOM 3903 N N . PRO A 1 520 ? 20.688 0.478 27.125 1.00 72.19 520 PRO A N 1
ATOM 3904 C CA . PRO A 1 520 ? 20.242 -0.829 26.622 1.00 72.19 520 PRO A CA 1
ATOM 3905 C C . PRO A 1 520 ? 19.867 -1.867 27.695 1.00 72.19 520 PRO A C 1
ATOM 3907 O O . PRO A 1 520 ? 19.193 -2.841 27.379 1.00 72.19 520 PRO A O 1
ATOM 3910 N N . ALA A 1 521 ? 20.305 -1.676 28.945 1.00 74.12 521 ALA A N 1
ATOM 3911 C CA . ALA A 1 521 ? 20.078 -2.601 30.060 1.00 74.12 521 ALA A CA 1
ATOM 3912 C C . ALA A 1 521 ? 19.195 -2.023 31.188 1.00 74.12 521 ALA A C 1
ATOM 3914 O O . ALA A 1 521 ? 18.893 -2.732 32.146 1.00 74.12 521 ALA A O 1
ATOM 3915 N N . GLY A 1 522 ? 18.797 -0.748 31.112 1.00 79.56 522 GLY A N 1
ATOM 3916 C CA . GLY A 1 522 ? 17.964 -0.097 32.128 1.00 79.56 522 GLY A CA 1
ATOM 3917 C C . GLY A 1 522 ? 16.470 -0.219 31.829 1.00 79.56 522 GLY A C 1
ATOM 3918 O O . GLY A 1 522 ? 16.060 -0.063 30.678 1.00 79.56 522 GLY A O 1
ATOM 3919 N N . ASP A 1 523 ? 15.646 -0.468 32.851 1.00 83.62 523 ASP A N 1
ATOM 3920 C CA . ASP A 1 523 ? 14.179 -0.420 32.732 1.00 83.62 523 ASP A CA 1
ATOM 3921 C C . ASP A 1 523 ? 13.711 0.947 32.187 1.00 83.62 523 ASP A C 1
ATOM 3923 O O . ASP A 1 523 ? 14.203 1.985 32.643 1.00 83.62 523 ASP A O 1
ATOM 3927 N N . PRO A 1 524 ? 12.744 0.987 31.249 1.00 88.25 524 PRO A N 1
ATOM 3928 C CA . PRO A 1 524 ? 12.228 2.244 30.724 1.00 88.25 524 PRO A CA 1
ATOM 3929 C C . PRO A 1 524 ? 11.403 2.971 31.808 1.00 88.25 524 PRO A C 1
ATOM 3931 O O . PRO A 1 524 ? 10.543 2.348 32.443 1.00 88.25 524 PRO A O 1
ATOM 3934 N N . PRO A 1 525 ? 11.633 4.275 32.055 1.00 90.81 525 PRO A N 1
ATOM 3935 C CA . PRO A 1 525 ? 10.933 5.001 33.110 1.00 90.81 525 PRO A CA 1
ATOM 3936 C C . PRO A 1 525 ? 9.484 5.332 32.699 1.00 90.81 525 PRO A C 1
ATOM 3938 O O . PRO A 1 525 ? 9.254 5.722 31.550 1.00 90.81 525 PRO A O 1
ATOM 3941 N N . PRO A 1 526 ? 8.501 5.226 33.616 1.00 94.06 526 PRO A N 1
ATOM 3942 C CA . PRO A 1 526 ? 7.116 5.611 33.346 1.00 94.06 526 PRO A CA 1
ATOM 3943 C C . PRO A 1 526 ? 6.987 7.119 33.072 1.00 94.06 526 PRO A C 1
ATOM 3945 O O . PRO A 1 526 ? 7.786 7.927 33.557 1.00 94.06 526 PRO A O 1
ATOM 3948 N N . LEU A 1 527 ? 5.953 7.509 32.323 1.00 94.06 527 LEU A N 1
ATOM 3949 C CA . LEU A 1 527 ? 5.448 8.885 32.326 1.00 94.06 527 LEU A CA 1
ATOM 3950 C C . LEU A 1 527 ? 4.981 9.285 33.736 1.00 94.06 527 LEU A C 1
ATOM 3952 O O . LEU A 1 527 ? 4.625 8.428 34.548 1.00 94.06 527 LEU A O 1
ATOM 3956 N N . SER A 1 528 ? 4.961 10.587 34.035 1.00 94.25 528 SER A N 1
ATOM 3957 C CA . SER A 1 528 ? 4.305 11.058 35.257 1.00 94.25 528 SER A CA 1
ATOM 3958 C C . SER A 1 528 ? 2.780 10.927 35.151 1.00 94.25 528 SER A C 1
ATOM 3960 O O . SER A 1 528 ? 2.218 10.810 34.060 1.00 94.25 528 SER A O 1
ATOM 3962 N N . GLN A 1 529 ? 2.101 10.977 36.299 1.00 90.75 529 GLN A N 1
ATOM 3963 C CA . GLN A 1 529 ? 0.638 10.924 36.382 1.00 90.75 529 GLN A CA 1
ATOM 3964 C C . GLN A 1 529 ? -0.048 12.079 35.622 1.00 90.75 529 GLN A C 1
ATOM 3966 O O . GLN A 1 529 ? -1.176 11.914 35.163 1.00 90.75 529 GLN A O 1
ATOM 3971 N N . ASP A 1 530 ? 0.638 13.212 35.447 1.00 93.69 530 ASP A N 1
ATOM 3972 C CA . ASP A 1 530 ? 0.150 14.336 34.647 1.00 93.69 530 ASP A CA 1
ATOM 3973 C C . ASP A 1 530 ? 0.523 14.157 33.159 1.00 93.69 530 ASP A C 1
ATOM 3975 O O . ASP A 1 530 ? -0.350 14.233 32.290 1.00 93.69 530 ASP A O 1
ATOM 3979 N N . ASP A 1 531 ? 1.782 13.802 32.854 1.00 93.88 531 ASP A N 1
ATOM 3980 C CA . ASP A 1 531 ? 2.258 13.580 31.475 1.00 93.88 531 ASP A CA 1
ATOM 3981 C C . ASP A 1 531 ? 1.441 12.510 30.739 1.00 93.88 531 ASP A C 1
ATOM 3983 O O . ASP A 1 531 ? 1.125 12.693 29.565 1.00 93.88 531 ASP A O 1
ATOM 3987 N N . LYS A 1 532 ? 1.071 11.404 31.408 1.00 94.69 532 LYS A N 1
ATOM 3988 C CA . LYS A 1 532 ? 0.371 10.267 30.775 1.00 94.69 532 LYS A CA 1
ATOM 3989 C C . LYS A 1 532 ? -0.999 10.632 30.183 1.00 94.69 532 LYS A C 1
ATOM 3991 O O . LYS A 1 532 ? -1.533 9.850 29.398 1.00 94.69 532 LYS A O 1
ATOM 3996 N N . ILE A 1 533 ? -1.545 11.792 30.563 1.00 95.31 533 ILE A N 1
ATOM 3997 C CA . ILE A 1 533 ? -2.805 12.360 30.065 1.00 95.31 533 ILE A CA 1
ATOM 3998 C C . ILE A 1 533 ? -2.556 13.640 29.250 1.00 95.31 533 ILE A C 1
ATOM 4000 O O . ILE A 1 533 ? -3.101 13.782 28.159 1.00 95.31 533 ILE A O 1
ATOM 4004 N N . ALA A 1 534 ? -1.734 14.568 29.757 1.00 91.38 534 ALA A N 1
ATOM 4005 C CA . ALA A 1 534 ? -1.545 15.897 29.164 1.00 91.38 534 ALA A CA 1
ATOM 4006 C C . ALA A 1 534 ? -0.582 15.931 27.961 1.00 91.38 534 ALA A C 1
ATOM 4008 O O . ALA A 1 534 ? -0.697 16.815 27.113 1.00 91.38 534 ALA A O 1
ATOM 4009 N N . VAL A 1 535 ? 0.372 14.995 27.901 1.00 90.19 535 VAL A N 1
ATOM 4010 C CA . VAL A 1 535 ? 1.418 14.902 26.859 1.00 90.19 535 VAL A CA 1
ATOM 4011 C C . VAL A 1 535 ? 1.332 13.572 26.103 1.00 90.19 535 VAL A C 1
ATOM 4013 O O . VAL A 1 535 ? 1.640 13.511 24.916 1.00 90.19 535 VAL A O 1
ATOM 4016 N N . GLY A 1 536 ? 0.881 12.515 26.782 1.00 92.38 536 GLY A N 1
ATOM 4017 C CA . GLY A 1 536 ? 0.763 11.164 26.252 1.00 92.38 536 GLY A CA 1
ATOM 4018 C C . GLY A 1 536 ? 2.100 10.551 25.826 1.00 92.38 536 GLY A C 1
ATOM 4019 O O . GLY A 1 536 ? 3.186 11.041 26.147 1.00 92.38 536 GLY A O 1
ATOM 4020 N N . ARG A 1 537 ? 2.018 9.443 25.086 1.00 92.81 537 ARG A N 1
ATOM 4021 C CA . ARG A 1 537 ? 3.168 8.774 24.463 1.00 92.81 537 ARG A CA 1
ATOM 4022 C C . ARG A 1 537 ? 3.007 8.729 22.945 1.00 92.81 537 ARG A C 1
ATOM 4024 O O . ARG A 1 537 ? 2.073 8.113 22.439 1.00 92.81 537 ARG A O 1
ATOM 4031 N N . ASN A 1 538 ? 3.950 9.314 22.213 1.00 92.56 538 ASN A N 1
ATOM 4032 C CA . ASN A 1 538 ? 4.107 9.010 20.789 1.00 92.56 538 ASN A CA 1
ATOM 4033 C C . ASN A 1 538 ? 4.576 7.552 20.655 1.00 92.56 538 ASN A C 1
ATOM 4035 O O . ASN A 1 538 ? 5.545 7.171 21.309 1.00 92.56 538 ASN A O 1
ATOM 4039 N N . LEU A 1 539 ? 3.888 6.745 19.849 1.00 92.31 539 LEU A N 1
ATOM 4040 C CA . LEU A 1 539 ? 4.205 5.343 19.565 1.00 92.31 539 LEU A CA 1
ATOM 4041 C C . LEU A 1 539 ? 4.353 5.182 18.056 1.00 92.31 539 LEU A C 1
ATOM 4043 O O . LEU A 1 539 ? 3.432 5.531 17.320 1.00 92.31 539 LEU A O 1
ATOM 4047 N N . LEU A 1 540 ? 5.482 4.656 17.583 1.00 90.88 540 LEU A N 1
ATOM 4048 C CA . LEU A 1 540 ? 5.669 4.446 16.149 1.00 90.88 540 LEU A CA 1
ATOM 4049 C C . LEU A 1 540 ? 4.728 3.348 15.631 1.00 90.88 540 LEU A C 1
ATOM 4051 O O . LEU A 1 540 ? 4.557 2.305 16.266 1.00 90.88 540 LEU A O 1
ATOM 4055 N N . VAL A 1 541 ? 4.115 3.597 14.474 1.00 91.50 541 VAL A N 1
ATOM 4056 C CA . VAL A 1 541 ? 3.379 2.588 13.703 1.00 91.50 541 VAL A CA 1
ATOM 4057 C C . VAL A 1 541 ? 4.393 1.673 13.032 1.00 91.50 541 VAL A C 1
ATOM 4059 O O . VAL A 1 541 ? 5.229 2.183 12.292 1.00 91.50 541 VAL A O 1
ATOM 4062 N N . GLN A 1 542 ? 4.335 0.361 13.283 1.00 85.56 542 GLN A N 1
ATOM 4063 C CA . GLN A 1 542 ? 5.340 -0.584 12.770 1.00 85.56 542 GLN A CA 1
ATOM 4064 C C . GLN A 1 542 ? 5.520 -0.515 11.249 1.00 85.56 542 GLN A C 1
ATOM 4066 O O . GLN A 1 542 ? 4.557 -0.362 10.491 1.00 85.56 542 GLN A O 1
ATOM 4071 N N . ASP A 1 543 ? 6.764 -0.700 10.810 1.00 77.12 543 ASP A N 1
ATOM 4072 C CA . ASP A 1 543 ? 7.067 -0.990 9.414 1.00 77.12 543 ASP A CA 1
ATOM 4073 C C . ASP A 1 543 ? 6.790 -2.470 9.079 1.00 77.12 543 ASP A C 1
ATOM 4075 O O . ASP A 1 543 ? 6.508 -3.300 9.945 1.00 77.12 543 ASP A O 1
ATOM 4079 N N . ALA A 1 544 ? 6.867 -2.828 7.796 1.00 69.12 544 ALA A N 1
ATOM 4080 C CA . ALA A 1 544 ? 6.573 -4.189 7.337 1.00 69.12 544 ALA A CA 1
ATOM 4081 C C . ALA A 1 544 ? 7.602 -5.252 7.790 1.00 69.12 544 ALA A C 1
ATOM 4083 O O . ALA A 1 544 ? 7.404 -6.441 7.530 1.00 69.12 544 ALA A O 1
ATOM 4084 N N . ALA A 1 545 ? 8.696 -4.838 8.437 1.00 68.69 545 ALA A N 1
ATOM 4085 C CA . ALA A 1 545 ? 9.768 -5.703 8.920 1.00 68.69 545 ALA A CA 1
ATOM 4086 C C . ALA A 1 545 ? 9.789 -5.847 10.456 1.00 68.69 545 ALA A C 1
ATOM 4088 O O . ALA A 1 545 ? 10.414 -6.780 10.961 1.00 68.69 545 ALA A O 1
ATOM 4089 N N . GLY A 1 546 ? 9.074 -4.986 11.190 1.00 75.06 546 GLY A N 1
ATOM 4090 C CA . GLY A 1 546 ? 9.018 -4.993 12.652 1.00 75.06 546 GLY A CA 1
ATOM 4091 C C . GLY A 1 546 ? 10.257 -4.377 13.304 1.00 75.06 546 GLY A C 1
ATOM 4092 O O . GLY A 1 546 ? 10.717 -4.872 14.331 1.00 75.06 546 GLY A O 1
ATOM 4093 N N . HIS A 1 547 ? 10.843 -3.339 12.698 1.00 75.00 547 HIS A N 1
ATOM 4094 C CA . HIS A 1 547 ? 12.085 -2.743 13.199 1.00 75.00 547 HIS A CA 1
ATOM 4095 C C . HIS A 1 547 ? 11.912 -1.869 14.451 1.00 75.00 547 HIS A C 1
ATOM 4097 O O . HIS A 1 547 ? 12.895 -1.661 15.167 1.00 75.00 547 HIS A O 1
ATOM 4103 N N . PHE A 1 548 ? 10.718 -1.329 14.720 1.00 81.44 548 PHE A N 1
ATOM 4104 C CA . PHE A 1 548 ? 10.541 -0.320 15.768 1.00 81.44 548 PHE A CA 1
ATOM 4105 C C . PHE A 1 548 ? 10.354 -0.959 17.150 1.00 81.44 548 PHE A C 1
ATOM 4107 O O . PHE A 1 548 ? 9.622 -1.937 17.323 1.00 81.44 548 PHE A O 1
ATOM 4114 N N . GLU A 1 549 ? 11.027 -0.391 18.150 1.00 82.12 549 GLU A N 1
ATOM 4115 C CA . GLU A 1 549 ? 10.973 -0.855 19.539 1.00 82.12 549 GLU A CA 1
ATOM 4116 C C . GLU A 1 549 ? 9.682 -0.374 20.226 1.00 82.12 549 GLU A C 1
ATOM 4118 O O . GLU A 1 549 ? 9.166 0.708 19.937 1.00 82.12 549 GLU A O 1
ATOM 4123 N N . ARG A 1 550 ? 9.131 -1.200 21.122 1.00 89.94 550 ARG A N 1
ATOM 4124 C CA . ARG A 1 550 ? 7.824 -0.974 21.759 1.00 89.94 550 ARG A CA 1
ATOM 4125 C C . ARG A 1 550 ? 7.953 -0.268 23.110 1.00 89.94 550 ARG A C 1
ATOM 4127 O O . ARG A 1 550 ? 8.950 -0.423 23.811 1.00 89.94 550 ARG A O 1
ATOM 4134 N N . ALA A 1 551 ? 6.913 0.450 23.535 1.00 92.00 551 ALA A N 1
ATOM 4135 C CA . ALA A 1 551 ? 6.885 1.102 24.849 1.00 92.00 551 ALA A CA 1
ATOM 4136 C C . ALA A 1 551 ? 6.281 0.184 25.925 1.00 92.00 551 ALA A C 1
ATOM 4138 O O . ALA A 1 551 ? 5.191 -0.351 25.739 1.00 92.00 551 ALA A O 1
ATOM 4139 N N . GLN A 1 552 ? 6.939 0.021 27.075 1.00 94.56 552 GLN A N 1
ATOM 4140 C CA . GLN A 1 552 ? 6.394 -0.801 28.164 1.00 94.56 552 GLN A CA 1
ATOM 4141 C C . GLN A 1 552 ? 5.108 -0.189 28.748 1.00 94.56 552 GLN A C 1
ATOM 4143 O O . GLN A 1 552 ? 5.059 1.010 29.036 1.00 94.56 552 GLN A O 1
ATOM 4148 N N . LEU A 1 553 ? 4.096 -1.030 28.968 1.00 97.38 553 LEU A N 1
ATOM 4149 C CA . LEU A 1 553 ? 2.928 -0.743 29.804 1.00 97.38 553 LEU A CA 1
ATOM 4150 C C . LEU A 1 553 ? 3.132 -1.350 31.197 1.00 97.38 553 LEU A C 1
ATOM 4152 O O . LEU A 1 553 ? 3.732 -2.418 31.334 1.00 97.38 553 LEU A O 1
ATOM 4156 N N . ILE A 1 554 ? 2.613 -0.684 32.232 1.00 97.38 554 ILE A N 1
ATOM 4157 C CA . ILE A 1 554 ? 2.688 -1.163 33.617 1.00 97.38 554 ILE A CA 1
ATOM 4158 C C . ILE A 1 554 ? 1.314 -1.068 34.283 1.00 97.38 554 ILE A C 1
ATOM 4160 O O . ILE A 1 554 ? 0.803 0.034 34.478 1.00 97.38 554 ILE A O 1
ATOM 4164 N N . VAL A 1 555 ? 0.749 -2.198 34.721 1.00 97.69 555 VAL A N 1
ATOM 4165 C CA . VAL A 1 555 ? -0.378 -2.187 35.673 1.00 97.69 555 VAL A CA 1
ATOM 4166 C C . VAL A 1 555 ? 0.195 -2.208 37.078 1.00 97.69 555 VAL A C 1
ATOM 4168 O O . VAL A 1 555 ? 0.878 -3.157 37.462 1.00 97.69 555 VAL A O 1
ATOM 4171 N N . ARG A 1 556 ? -0.054 -1.167 37.868 1.00 97.12 556 ARG A N 1
ATOM 4172 C CA . ARG A 1 556 ? 0.393 -1.120 39.265 1.00 97.12 556 ARG A CA 1
ATOM 4173 C C . ARG A 1 556 ? -0.440 -2.054 40.136 1.00 97.12 556 ARG A C 1
ATOM 4175 O O . ARG A 1 556 ? -1.594 -2.344 39.832 1.00 97.12 556 ARG A O 1
ATOM 4182 N N . GLN A 1 557 ? 0.145 -2.478 41.255 1.00 96.31 557 GLN A N 1
ATOM 4183 C CA . GLN A 1 557 ? -0.583 -3.207 42.287 1.00 96.31 557 GLN A CA 1
ATOM 4184 C C . GLN A 1 557 ? -1.812 -2.402 42.737 1.00 96.31 557 GLN A C 1
ATOM 4186 O O . GLN A 1 557 ? -1.703 -1.219 43.069 1.00 96.31 557 GLN A O 1
ATOM 4191 N N . VAL A 1 558 ? -2.973 -3.058 42.720 1.00 96.25 558 VAL A N 1
ATOM 4192 C CA . VAL A 1 558 ? -4.261 -2.486 43.132 1.00 96.25 558 VAL A CA 1
ATOM 4193 C C . VAL A 1 558 ? -4.234 -2.069 44.608 1.00 96.25 558 VAL A C 1
ATOM 4195 O O . VAL A 1 558 ? -3.526 -2.670 45.418 1.00 96.25 558 VAL A O 1
ATOM 4198 N N . LYS A 1 559 ? -5.023 -1.059 44.984 1.00 95.94 559 LYS A N 1
ATOM 4199 C CA . LYS A 1 559 ? -5.271 -0.699 46.389 1.00 95.94 559 LYS A CA 1
ATOM 4200 C C . LYS A 1 559 ? -6.765 -0.856 46.703 1.00 95.94 559 LYS A C 1
ATOM 4202 O O . LYS A 1 559 ? -7.572 -0.272 45.980 1.00 95.94 559 LYS A O 1
ATOM 4207 N N . PRO A 1 560 ? -7.149 -1.591 47.762 1.00 96.56 560 PRO A N 1
ATOM 4208 C CA . PRO A 1 560 ? -6.290 -2.371 48.659 1.00 96.56 560 PRO A CA 1
ATOM 4209 C C . PRO A 1 560 ? -5.694 -3.604 47.954 1.00 96.56 560 PRO A C 1
ATOM 4211 O O . PRO A 1 560 ? -6.378 -4.264 47.179 1.00 96.56 560 PRO A O 1
ATOM 4214 N N . ALA A 1 561 ? -4.441 -3.964 48.258 1.00 94.50 561 ALA A N 1
ATOM 4215 C CA . ALA A 1 561 ? -3.705 -5.031 47.553 1.00 94.50 561 ALA A CA 1
ATOM 4216 C C . ALA A 1 561 ? -4.296 -6.450 47.711 1.00 94.50 561 ALA A C 1
ATOM 4218 O O . ALA A 1 561 ? -3.943 -7.358 46.965 1.00 94.50 561 ALA A O 1
ATOM 4219 N N . ALA A 1 562 ? -5.217 -6.640 48.661 1.00 94.44 562 ALA A N 1
ATOM 4220 C CA . ALA A 1 562 ? -5.985 -7.874 48.831 1.00 94.44 562 ALA A CA 1
ATOM 4221 C C . ALA A 1 562 ? -7.209 -7.981 47.893 1.00 94.44 562 ALA A C 1
ATOM 4223 O O . ALA A 1 562 ? -7.917 -8.985 47.928 1.00 94.44 562 ALA A O 1
ATOM 4224 N N . PHE A 1 563 ? -7.499 -6.958 47.082 1.00 95.88 563 PHE A N 1
ATOM 4225 C CA . PHE A 1 563 ? -8.621 -6.969 46.147 1.00 95.88 563 PHE A CA 1
ATOM 4226 C C . PHE A 1 563 ? -8.343 -7.900 44.957 1.00 95.88 563 PHE A C 1
ATOM 4228 O O . PHE A 1 563 ? -7.387 -7.702 44.212 1.00 95.88 563 PHE A O 1
ATOM 4235 N N . SER A 1 564 ? -9.201 -8.904 44.765 1.00 95.44 564 SER A N 1
ATOM 4236 C CA . SER A 1 564 ? -9.017 -9.996 43.798 1.00 95.44 564 SER A CA 1
ATOM 4237 C C . SER A 1 564 ? -9.918 -9.925 42.557 1.00 95.44 564 SER A C 1
ATOM 4239 O O . SER A 1 564 ? -10.054 -10.909 41.832 1.00 95.44 564 SER A O 1
ATOM 4241 N N . GLY A 1 565 ? -10.543 -8.774 42.287 1.00 94.75 565 GLY A N 1
ATOM 4242 C CA . GLY A 1 565 ? -11.329 -8.574 41.065 1.00 94.75 565 GLY A CA 1
ATOM 4243 C C . GLY A 1 565 ? -10.476 -8.645 39.791 1.00 94.75 565 GLY A C 1
ATOM 4244 O O . GLY A 1 565 ? -9.260 -8.454 39.826 1.00 94.75 565 GLY A O 1
ATOM 4245 N N . SER A 1 566 ? -11.122 -8.909 38.653 1.00 97.50 566 SER A N 1
ATOM 4246 C CA . SER A 1 566 ? -10.439 -9.034 37.360 1.00 97.50 566 SER A CA 1
ATOM 4247 C C . SER A 1 566 ? -10.308 -7.682 36.655 1.00 97.50 566 SER A C 1
ATOM 4249 O O . SER A 1 566 ? -11.284 -6.938 36.539 1.00 97.50 566 SER A O 1
ATOM 4251 N N . LEU A 1 567 ? -9.111 -7.386 36.145 1.00 98.06 567 LEU A N 1
ATOM 4252 C CA . LEU A 1 567 ? -8.833 -6.200 35.333 1.00 98.06 567 LEU A CA 1
ATOM 4253 C C . LEU A 1 567 ? -8.703 -6.578 33.858 1.00 98.06 567 LEU A C 1
ATOM 4255 O O . LEU A 1 567 ? -8.191 -7.652 33.534 1.00 98.06 567 LEU A O 1
ATOM 4259 N N . VAL A 1 568 ? -9.126 -5.687 32.962 1.00 98.12 568 VAL A N 1
ATOM 4260 C CA . VAL A 1 568 ? -8.998 -5.871 31.509 1.00 98.12 568 VAL A CA 1
ATOM 4261 C C . VAL A 1 568 ? -8.361 -4.633 30.889 1.00 98.12 568 VAL A C 1
ATOM 4263 O O . VAL A 1 568 ? -8.844 -3.527 31.104 1.00 98.12 568 VAL A O 1
ATOM 4266 N N . ILE A 1 569 ? -7.302 -4.812 30.099 1.00 98.25 569 ILE A N 1
ATOM 4267 C CA . ILE A 1 569 ? -6.721 -3.748 29.271 1.00 98.25 569 ILE A CA 1
ATOM 4268 C C . ILE A 1 569 ? -7.288 -3.851 27.859 1.00 98.25 569 ILE A C 1
ATOM 4270 O O . ILE A 1 569 ? -7.290 -4.925 27.252 1.00 98.25 569 ILE A O 1
ATOM 4274 N N . SER A 1 570 ? -7.710 -2.714 27.316 1.00 97.69 570 SER A N 1
ATOM 4275 C CA . SER A 1 570 ? -8.172 -2.561 25.937 1.00 97.69 570 SER A CA 1
ATOM 4276 C C . SER A 1 570 ? -7.456 -1.401 25.238 1.00 97.69 570 SER A C 1
ATOM 4278 O O . SER A 1 570 ? -6.947 -0.489 25.891 1.00 97.69 570 SER A O 1
ATOM 4280 N N . ALA A 1 571 ? -7.386 -1.447 23.907 1.00 97.38 571 ALA A N 1
ATOM 4281 C CA . ALA A 1 571 ? -6.839 -0.363 23.094 1.00 97.38 571 ALA A CA 1
ATOM 4282 C C . ALA A 1 571 ? -7.932 0.637 22.689 1.00 97.38 571 ALA A C 1
ATOM 4284 O O . ALA A 1 571 ? -9.057 0.253 22.365 1.00 97.38 571 ALA A O 1
ATOM 4285 N N . LYS A 1 572 ? -7.560 1.917 22.637 1.00 95.81 572 LYS A N 1
ATOM 4286 C CA . LYS A 1 572 ? -8.347 3.031 22.103 1.00 95.81 572 LYS A CA 1
ATOM 4287 C C . LYS A 1 572 ? -7.604 3.611 20.899 1.00 95.81 572 LYS A C 1
ATOM 4289 O O . LYS A 1 572 ? -6.425 3.935 21.005 1.00 95.81 572 LYS A O 1
ATOM 4294 N N . GLY A 1 573 ? -8.287 3.791 19.771 1.00 94.44 573 GLY A N 1
ATOM 4295 C CA . GLY A 1 573 ? -7.677 4.362 18.565 1.00 94.44 573 GLY A CA 1
ATOM 4296 C C . GLY A 1 573 ? -6.648 3.434 17.901 1.00 94.44 573 GLY A C 1
ATOM 4297 O O . GLY A 1 573 ? -6.790 2.213 17.920 1.00 94.44 573 GLY A O 1
ATOM 4298 N N . GLY A 1 574 ? -5.629 4.022 17.271 1.00 94.12 574 GLY A N 1
ATOM 4299 C CA . GLY A 1 574 ? -4.688 3.344 16.368 1.00 94.12 574 GLY A CA 1
ATOM 4300 C C . GLY A 1 574 ? -3.553 2.540 17.017 1.00 94.12 574 GLY A C 1
ATOM 4301 O O . GLY A 1 574 ? -2.492 2.425 16.412 1.00 94.12 574 GLY A O 1
ATOM 4302 N N . VAL A 1 575 ? -3.716 1.994 18.225 1.00 97.00 575 VAL A N 1
ATOM 4303 C CA . VAL A 1 575 ? -2.636 1.308 18.973 1.00 97.00 575 VAL A CA 1
ATOM 4304 C C . VAL A 1 575 ? -2.970 -0.149 19.300 1.00 97.00 575 VAL A C 1
ATOM 4306 O O . VAL A 1 575 ? -4.126 -0.566 19.248 1.00 97.00 575 VAL A O 1
ATOM 4309 N N . THR A 1 576 ? -1.952 -0.937 19.646 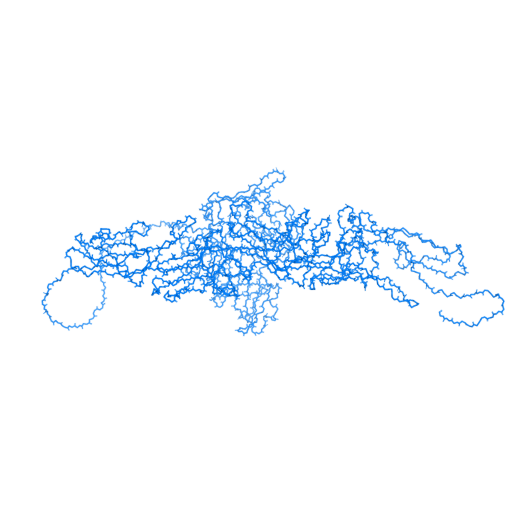1.00 96.88 576 THR A N 1
ATOM 4310 C CA . THR A 1 576 ? -2.113 -2.281 20.224 1.00 96.88 576 THR A CA 1
ATOM 4311 C C . THR A 1 576 ? -0.946 -2.620 21.157 1.00 96.88 576 THR A C 1
ATOM 4313 O O . THR A 1 576 ? -0.041 -1.804 21.332 1.00 96.88 576 THR A O 1
ATOM 4316 N N . ALA A 1 577 ? -0.963 -3.796 21.786 1.00 97.12 577 ALA A N 1
ATOM 4317 C CA . ALA A 1 577 ? 0.134 -4.272 22.625 1.00 97.12 577 ALA A CA 1
ATOM 4318 C C . ALA A 1 577 ? 0.419 -5.769 22.439 1.00 97.12 577 ALA A C 1
ATOM 4320 O O . ALA A 1 577 ? -0.448 -6.545 22.034 1.00 97.12 577 ALA A O 1
ATOM 4321 N N . PHE A 1 578 ? 1.647 -6.155 22.768 1.00 96.06 578 PHE A N 1
ATOM 4322 C CA . PHE A 1 578 ? 2.253 -7.475 22.586 1.00 96.06 578 PHE A CA 1
ATOM 4323 C C . PHE A 1 578 ? 3.001 -7.913 23.854 1.00 96.06 578 PHE A C 1
ATOM 4325 O O . PHE A 1 578 ? 3.145 -7.121 24.784 1.00 96.06 578 PHE A O 1
ATOM 4332 N N . THR A 1 579 ? 3.488 -9.157 23.906 1.00 95.50 579 THR A N 1
ATOM 4333 C CA . THR A 1 579 ? 4.243 -9.673 25.065 1.00 95.50 579 THR A CA 1
ATOM 4334 C C . THR A 1 579 ? 5.758 -9.496 24.959 1.00 95.50 579 THR A C 1
ATOM 4336 O O . THR A 1 579 ? 6.437 -9.526 25.983 1.00 95.50 579 THR A O 1
ATOM 4339 N N . ASN A 1 580 ? 6.305 -9.279 23.758 1.00 91.75 580 ASN A N 1
ATOM 4340 C CA . ASN A 1 580 ? 7.732 -9.016 23.553 1.00 91.75 580 ASN A CA 1
ATOM 4341 C C . ASN A 1 580 ? 7.989 -7.534 23.248 1.00 91.75 580 ASN A C 1
ATOM 4343 O O . ASN A 1 580 ? 7.231 -6.911 22.509 1.00 91.75 580 ASN A O 1
ATOM 4347 N N . GLU A 1 581 ? 9.098 -6.987 23.754 1.00 88.38 581 GLU A N 1
ATOM 4348 C CA . GLU A 1 581 ? 9.555 -5.609 23.488 1.00 88.38 581 GLU A CA 1
ATOM 4349 C C . GLU A 1 581 ? 9.943 -5.368 22.025 1.00 88.38 581 GLU A C 1
ATOM 4351 O O . GLU A 1 581 ? 9.727 -4.282 21.484 1.00 88.38 581 GLU A O 1
ATOM 4356 N N . LYS A 1 582 ? 10.529 -6.383 21.386 1.00 87.25 582 LYS A N 1
ATOM 4357 C CA . LYS A 1 582 ? 10.958 -6.343 19.988 1.00 87.25 582 LYS A CA 1
ATOM 4358 C C . LYS A 1 582 ? 10.036 -7.252 19.169 1.00 87.25 582 LYS A C 1
ATOM 4360 O O . LYS A 1 582 ? 9.814 -8.383 19.609 1.00 87.25 582 LYS A O 1
ATOM 4365 N N . PRO A 1 583 ? 9.483 -6.790 18.032 1.00 86.00 583 PRO A N 1
ATOM 4366 C CA . PRO A 1 583 ? 8.571 -7.589 17.221 1.00 86.00 583 PRO A CA 1
ATOM 4367 C C . PRO A 1 583 ? 9.154 -8.945 16.818 1.00 86.00 583 PRO A C 1
ATOM 4369 O O . PRO A 1 583 ? 10.301 -9.047 16.383 1.00 86.00 583 PRO A O 1
ATOM 4372 N N . THR A 1 584 ? 8.343 -9.998 16.933 1.00 85.06 584 THR A N 1
ATOM 4373 C CA . THR A 1 584 ? 8.722 -11.354 16.509 1.00 85.06 584 THR A CA 1
ATOM 4374 C C . THR A 1 584 ? 7.823 -11.864 15.379 1.00 85.06 584 THR A C 1
ATOM 4376 O O . THR A 1 584 ? 6.643 -11.522 15.269 1.00 85.06 584 THR A O 1
ATOM 4379 N N . LYS A 1 585 ? 8.379 -12.672 14.467 1.00 82.44 585 LYS A N 1
ATOM 4380 C CA . LYS A 1 585 ? 7.660 -13.097 13.257 1.00 82.44 585 LYS A CA 1
ATOM 4381 C C . LYS A 1 585 ? 6.500 -14.038 13.603 1.00 82.44 585 LYS A C 1
ATOM 4383 O O . LYS A 1 585 ? 6.724 -15.180 13.992 1.00 82.44 585 LYS A O 1
ATOM 4388 N N . GLY A 1 586 ? 5.269 -13.578 13.378 1.00 83.50 586 GLY A N 1
ATOM 4389 C CA . GLY A 1 586 ? 4.049 -14.336 13.685 1.00 83.50 586 GLY A CA 1
ATOM 4390 C C . GLY A 1 586 ? 3.546 -14.172 15.124 1.00 83.50 586 GLY A C 1
ATOM 4391 O O . GLY A 1 586 ? 2.696 -14.950 15.558 1.00 83.50 586 GLY A O 1
ATOM 4392 N N . GLU A 1 587 ? 4.054 -13.176 15.857 1.00 91.25 587 GLU A N 1
ATOM 4393 C CA . GLU A 1 587 ? 3.522 -12.780 17.161 1.00 91.25 587 GLU A CA 1
ATOM 4394 C C . GLU A 1 587 ? 2.037 -12.387 17.070 1.00 91.25 587 GLU A C 1
ATOM 4396 O O . GLU A 1 587 ? 1.558 -11.919 16.034 1.00 91.25 587 GLU A O 1
ATOM 4401 N N . LYS A 1 588 ? 1.297 -12.569 18.166 1.00 93.06 588 LYS A N 1
ATOM 4402 C CA . LYS A 1 588 ? -0.119 -12.197 18.262 1.00 93.06 588 LYS A CA 1
ATOM 4403 C C . LYS A 1 588 ? -0.284 -10.993 19.173 1.00 93.06 588 LYS A C 1
ATOM 4405 O O . LYS A 1 588 ? 0.356 -10.928 20.219 1.00 93.06 588 LYS A O 1
ATOM 4410 N N . GLU A 1 589 ? -1.188 -10.096 18.794 1.00 94.62 589 GLU A N 1
ATOM 4411 C CA . GLU A 1 589 ? -1.646 -9.017 19.669 1.00 94.62 589 GLU A CA 1
ATOM 4412 C C . GLU A 1 589 ? -2.165 -9.609 20.988 1.00 94.62 589 GLU A C 1
ATOM 4414 O O . GLU A 1 589 ? -2.943 -10.565 20.994 1.00 94.62 589 GLU A O 1
ATOM 4419 N N . ALA A 1 590 ? -1.720 -9.043 22.107 1.00 96.44 590 ALA A N 1
ATOM 4420 C CA . ALA A 1 590 ? -2.050 -9.497 23.455 1.00 96.44 590 ALA A CA 1
ATOM 4421 C C . ALA A 1 590 ? -3.356 -8.883 23.996 1.00 96.44 590 ALA A C 1
ATOM 4423 O O . ALA A 1 590 ? -3.778 -9.218 25.103 1.00 96.44 590 ALA A O 1
ATOM 4424 N N . LEU A 1 591 ? -3.987 -7.974 23.241 1.00 96.25 591 LEU A N 1
ATOM 4425 C CA . LEU A 1 591 ? -5.191 -7.254 23.654 1.00 96.25 591 LEU A CA 1
ATOM 4426 C C . LEU A 1 591 ? -6.482 -7.886 23.090 1.00 96.25 591 LEU A C 1
ATOM 4428 O O . LEU A 1 591 ? -6.507 -8.275 21.922 1.00 96.25 591 LEU A O 1
ATOM 4432 N N . PRO A 1 592 ? -7.582 -7.935 23.872 1.00 96.56 592 PRO A N 1
ATOM 4433 C CA . PRO A 1 592 ? -7.706 -7.446 25.248 1.00 96.56 592 PRO A CA 1
ATOM 4434 C C . PRO A 1 592 ? -7.013 -8.364 26.271 1.00 96.56 592 PRO A C 1
ATOM 4436 O O . PRO A 1 592 ? -7.303 -9.557 26.356 1.00 96.56 592 PRO A O 1
ATOM 4439 N N . TYR A 1 593 ? -6.122 -7.791 27.082 1.00 97.19 593 TYR A N 1
ATOM 4440 C CA . TYR A 1 593 ? -5.358 -8.528 28.091 1.00 97.19 593 TYR A CA 1
ATOM 4441 C C . TYR A 1 593 ? -6.149 -8.578 29.397 1.00 97.19 593 TYR A C 1
ATOM 4443 O O . TYR A 1 593 ? -6.656 -7.551 29.841 1.00 97.19 593 TYR A O 1
ATOM 4451 N N . THR A 1 594 ? -6.274 -9.752 30.018 1.00 97.31 594 THR A N 1
ATOM 4452 C CA . THR A 1 594 ? -7.078 -9.937 31.238 1.00 97.31 594 THR A CA 1
ATOM 4453 C C . THR A 1 594 ? -6.216 -10.429 32.394 1.00 97.31 594 THR A C 1
ATOM 4455 O O . THR A 1 594 ? -5.728 -11.557 32.369 1.00 97.31 594 THR A O 1
ATOM 4458 N N . ILE A 1 595 ? -6.120 -9.624 33.452 1.00 97.00 595 ILE A N 1
ATOM 4459 C CA . ILE A 1 595 ? -5.616 -10.058 34.756 1.00 97.00 595 ILE A CA 1
ATOM 4460 C C . ILE A 1 595 ? -6.813 -10.649 35.507 1.00 97.00 595 ILE A C 1
ATOM 4462 O O . ILE A 1 595 ? -7.780 -9.947 35.808 1.00 97.00 595 ILE A O 1
ATOM 4466 N N . ALA A 1 596 ? -6.794 -11.957 35.763 1.00 96.56 596 ALA A N 1
ATOM 4467 C CA . ALA A 1 596 ? -7.934 -12.659 36.362 1.00 96.56 596 ALA A CA 1
ATOM 4468 C C . ALA A 1 596 ? -8.142 -12.328 37.854 1.00 96.56 596 ALA A C 1
ATOM 4470 O O . ALA A 1 596 ? -9.279 -12.312 38.313 1.00 96.56 596 ALA A O 1
ATOM 4471 N N . ASP A 1 597 ? -7.057 -12.047 38.580 1.00 96.44 597 ASP A N 1
ATOM 4472 C CA . ASP A 1 597 ? -7.037 -11.758 40.017 1.00 96.44 597 ASP A CA 1
ATOM 4473 C C . ASP A 1 597 ? -6.024 -10.635 40.296 1.00 96.44 597 ASP A C 1
ATOM 4475 O O . ASP A 1 597 ? -4.808 -10.852 40.256 1.00 96.44 597 ASP A O 1
ATOM 4479 N N . ALA A 1 598 ? -6.516 -9.424 40.572 1.00 95.50 598 ALA A N 1
ATOM 4480 C CA . ALA A 1 598 ? -5.671 -8.253 40.809 1.00 95.50 598 ALA A CA 1
ATOM 4481 C C . ALA A 1 598 ? -4.774 -8.358 42.062 1.00 95.50 598 ALA A C 1
ATOM 4483 O O . ALA A 1 598 ? -3.758 -7.664 42.135 1.00 95.50 598 ALA A O 1
ATOM 4484 N N . SER A 1 599 ? -5.060 -9.269 43.004 1.00 94.94 599 SER A N 1
ATOM 4485 C CA . SER A 1 599 ? -4.210 -9.493 44.186 1.00 94.94 599 SER A CA 1
ATOM 4486 C C . SER A 1 599 ? -2.869 -10.153 43.843 1.00 94.94 599 SER A C 1
ATOM 4488 O O . SER A 1 599 ? -1.957 -10.188 44.668 1.00 94.94 599 SER A O 1
ATOM 4490 N N . LYS A 1 600 ? -2.730 -10.683 42.618 1.00 96.25 600 LYS A N 1
ATOM 4491 C CA . LYS A 1 600 ? -1.496 -11.299 42.108 1.00 96.25 600 LYS A CA 1
ATOM 4492 C C . LYS A 1 600 ? -0.572 -10.312 41.391 1.00 96.25 600 LYS A C 1
ATOM 4494 O O . LYS A 1 600 ? 0.531 -10.698 41.014 1.00 96.25 600 LYS A O 1
ATOM 4499 N N . ILE A 1 601 ? -0.980 -9.049 41.231 1.00 95.56 601 ILE A N 1
ATOM 4500 C CA . ILE A 1 601 ? -0.145 -8.015 40.609 1.00 95.56 601 ILE A CA 1
ATOM 4501 C C . ILE A 1 601 ? 1.058 -7.717 41.529 1.00 95.56 601 ILE A C 1
ATOM 4503 O O . ILE A 1 601 ? 0.853 -7.344 42.691 1.00 95.56 601 ILE A O 1
ATOM 4507 N N . PRO A 1 602 ? 2.313 -7.854 41.050 1.00 94.69 602 PRO A N 1
ATOM 4508 C CA . PRO A 1 602 ? 3.500 -7.597 41.862 1.00 94.69 602 PRO A CA 1
ATOM 4509 C C . PRO A 1 602 ? 3.580 -6.150 42.359 1.00 94.69 602 PRO A C 1
ATOM 4511 O O . PRO A 1 602 ? 3.134 -5.224 41.686 1.00 94.69 602 PRO A O 1
ATOM 4514 N N . ALA A 1 603 ? 4.277 -5.915 43.475 1.00 92.25 603 ALA A N 1
ATOM 4515 C CA . ALA A 1 603 ? 4.509 -4.562 44.002 1.00 92.25 603 ALA A CA 1
ATOM 4516 C C . ALA A 1 603 ? 5.261 -3.625 43.020 1.00 92.25 603 ALA A C 1
ATOM 4518 O O . ALA A 1 603 ? 5.122 -2.405 43.088 1.00 92.25 603 ALA A O 1
ATOM 4519 N N . LYS A 1 604 ? 6.029 -4.181 42.066 1.00 89.25 604 LYS A N 1
ATOM 4520 C CA . LYS A 1 604 ? 6.675 -3.438 40.958 1.00 89.25 604 LYS A CA 1
ATOM 4521 C C . LYS A 1 604 ? 5.758 -3.191 39.741 1.00 89.25 604 LYS A C 1
ATOM 4523 O O . LYS A 1 604 ? 6.194 -2.543 38.785 1.00 89.25 604 LYS A O 1
ATOM 4528 N N . GLY A 1 605 ? 4.518 -3.676 39.801 1.00 93.69 605 GLY A N 1
ATOM 4529 C CA . GLY A 1 605 ? 3.551 -3.758 38.710 1.00 93.69 605 GLY A CA 1
ATOM 4530 C C . GLY A 1 605 ? 3.688 -5.027 37.862 1.00 93.69 605 GLY A C 1
ATOM 4531 O O . GLY A 1 605 ? 4.745 -5.659 37.835 1.00 93.69 605 GLY A O 1
ATOM 4532 N N . ASP A 1 606 ? 2.613 -5.379 37.160 1.00 94.81 606 ASP A N 1
ATOM 4533 C CA . ASP A 1 606 ? 2.663 -6.250 35.983 1.00 94.81 606 ASP A CA 1
ATOM 4534 C C . ASP A 1 606 ? 3.276 -5.450 34.823 1.00 94.81 606 ASP A C 1
ATOM 4536 O O . ASP A 1 606 ? 2.909 -4.294 34.606 1.00 94.81 606 ASP A O 1
ATOM 4540 N N . ARG A 1 607 ? 4.240 -6.054 34.124 1.00 93.62 607 ARG A N 1
ATOM 4541 C CA . ARG A 1 607 ? 5.047 -5.463 33.041 1.00 93.62 607 ARG A CA 1
ATOM 4542 C C . ARG A 1 607 ? 5.084 -6.346 31.788 1.00 93.62 607 ARG A C 1
ATOM 4544 O O . ARG A 1 607 ? 6.015 -6.262 30.990 1.00 93.62 607 ARG A O 1
ATOM 4551 N N . THR A 1 608 ? 4.106 -7.239 31.642 1.00 93.81 608 THR A N 1
ATOM 4552 C CA . THR A 1 608 ? 4.026 -8.206 30.534 1.00 93.81 608 THR A CA 1
ATOM 4553 C C . THR A 1 608 ? 3.747 -7.583 29.168 1.00 93.81 608 THR A C 1
ATOM 4555 O O . THR A 1 608 ? 3.968 -8.255 28.164 1.00 93.81 608 THR A O 1
ATOM 4558 N N . LEU A 1 609 ? 3.264 -6.337 29.106 1.00 96.75 609 LEU A N 1
ATOM 4559 C CA . LEU A 1 609 ? 2.777 -5.720 27.873 1.00 96.75 609 LEU A CA 1
ATOM 4560 C C . LEU A 1 609 ? 3.690 -4.627 27.308 1.00 96.75 609 LEU A C 1
ATOM 4562 O O . LEU A 1 609 ? 4.216 -3.773 28.023 1.00 96.75 609 LEU A O 1
ATOM 4566 N N . TRP A 1 610 ? 3.770 -4.623 25.980 1.00 95.44 610 TRP A N 1
ATOM 4567 C CA . TRP A 1 610 ? 4.592 -3.739 25.164 1.00 95.44 610 TRP A CA 1
ATOM 4568 C C . TRP A 1 610 ? 3.752 -3.135 24.035 1.00 95.44 610 TRP A C 1
ATOM 4570 O O . TRP A 1 610 ? 3.275 -3.850 23.157 1.00 95.44 610 TRP A O 1
ATOM 4580 N N . ALA A 1 611 ? 3.539 -1.824 24.089 1.00 95.12 611 ALA A N 1
ATOM 4581 C CA . ALA A 1 611 ? 2.664 -1.053 23.214 1.00 95.12 611 ALA A CA 1
ATOM 4582 C C . ALA A 1 611 ? 3.341 -0.597 21.911 1.00 95.12 611 ALA A C 1
ATOM 4584 O O . ALA A 1 611 ? 4.495 -0.161 21.920 1.00 95.12 611 ALA A O 1
ATOM 4585 N N . GLU A 1 612 ? 2.582 -0.600 20.813 1.00 93.00 612 GLU A N 1
ATOM 4586 C CA . GLU A 1 612 ? 2.979 -0.049 19.510 1.00 93.00 612 GLU A CA 1
ATOM 4587 C C . GLU A 1 612 ? 1.826 0.669 18.792 1.00 93.00 612 GLU A C 1
ATOM 4589 O O . GLU A 1 612 ? 0.646 0.487 19.114 1.00 93.00 612 GLU A O 1
ATOM 4594 N N . GLY A 1 613 ? 2.171 1.473 17.783 1.00 93.25 613 GLY A N 1
ATOM 4595 C CA . GLY A 1 613 ? 1.209 1.960 16.804 1.00 93.25 613 GLY A CA 1
ATOM 4596 C C . GLY A 1 613 ? 0.803 0.837 15.844 1.00 93.25 613 GLY A C 1
ATOM 4597 O O . GLY A 1 613 ? 1.645 0.176 15.240 1.00 93.25 613 GLY A O 1
ATOM 4598 N N . LYS A 1 614 ? -0.504 0.652 15.674 1.00 92.81 614 LYS A N 1
ATOM 4599 C CA . LYS A 1 614 ? -1.128 -0.310 14.752 1.00 92.81 614 LYS A CA 1
ATOM 4600 C C . LYS A 1 614 ? -1.653 0.361 13.478 1.00 92.81 614 LYS A C 1
ATOM 4602 O O . LYS A 1 614 ? -1.680 -0.250 12.415 1.00 92.81 614 LYS A O 1
ATOM 4607 N N . ALA A 1 615 ? -2.078 1.615 13.587 1.00 94.31 615 ALA A N 1
ATOM 4608 C CA . ALA A 1 615 ? -2.475 2.481 12.483 1.00 94.31 615 ALA A CA 1
ATOM 4609 C C . ALA A 1 615 ? -2.221 3.940 12.895 1.00 94.31 615 ALA A C 1
ATOM 4611 O O . ALA A 1 615 ? -2.348 4.239 14.079 1.00 94.31 615 ALA A O 1
ATOM 4612 N N . PRO A 1 616 ? -1.873 4.856 11.975 1.00 95.00 616 PRO A N 1
ATOM 4613 C CA . PRO A 1 616 ? -1.639 6.251 12.335 1.00 95.00 616 PRO A CA 1
ATOM 4614 C C . PRO A 1 616 ? -2.881 6.893 12.963 1.00 95.00 616 PRO A C 1
ATOM 4616 O O . PRO A 1 616 ? -4.000 6.686 12.490 1.00 95.00 616 PRO A O 1
ATOM 4619 N N . SER A 1 617 ? -2.659 7.700 13.999 1.00 96.25 617 SER A N 1
ATOM 4620 C CA . SER A 1 617 ? -3.676 8.560 14.602 1.00 96.25 617 SER A CA 1
ATOM 4621 C C . SER A 1 617 ? -4.235 9.567 13.588 1.00 96.25 617 SER A C 1
ATOM 4623 O O . SER A 1 617 ? -3.568 9.942 12.618 1.00 96.25 617 SER A O 1
ATOM 4625 N N . ALA A 1 618 ? -5.460 10.030 13.832 1.00 93.25 618 ALA A N 1
ATOM 4626 C CA . ALA A 1 618 ? -6.093 11.121 13.096 1.00 93.25 618 ALA A CA 1
ATOM 4627 C C . ALA A 1 618 ? -5.727 12.495 13.689 1.00 93.25 618 ALA A C 1
ATOM 4629 O O . ALA A 1 618 ? -5.584 13.470 12.948 1.00 93.25 618 ALA A O 1
ATOM 4630 N N . ASP A 1 619 ? -5.535 12.569 15.008 1.00 94.44 619 ASP A N 1
ATOM 4631 C CA . ASP A 1 619 ? -5.091 13.766 15.729 1.00 94.44 619 ASP A CA 1
ATOM 4632 C C . ASP A 1 619 ? -4.033 13.419 16.793 1.00 94.44 619 ASP A C 1
ATOM 4634 O O . ASP A 1 619 ? -3.805 12.252 17.111 1.00 94.44 619 ASP A O 1
ATOM 4638 N N . MET A 1 620 ? -3.376 14.426 17.365 1.00 94.06 620 MET A N 1
ATOM 4639 C CA . MET A 1 620 ? -2.551 14.213 18.556 1.00 94.06 620 MET A CA 1
ATOM 4640 C C . MET A 1 620 ? -3.439 13.747 19.720 1.00 94.06 620 MET A C 1
ATOM 4642 O O . MET A 1 620 ? -4.527 14.286 19.920 1.00 94.06 620 MET A O 1
ATOM 4646 N N . LEU A 1 621 ? -2.946 12.800 20.526 1.00 94.31 621 LEU A N 1
ATOM 4647 C CA . LEU A 1 621 ? -3.591 12.344 21.769 1.00 94.31 621 LEU A CA 1
ATOM 4648 C C . LEU A 1 621 ? -4.952 11.625 21.594 1.00 94.31 621 LEU A C 1
ATOM 4650 O O . LEU A 1 621 ? -5.723 11.513 22.551 1.00 94.31 621 LEU A O 1
ATOM 4654 N N . ASP A 1 622 ? -5.268 11.119 20.396 1.00 95.12 622 ASP A N 1
ATOM 4655 C CA . ASP A 1 622 ? -6.547 10.439 20.122 1.00 95.12 622 ASP A CA 1
ATOM 4656 C C . ASP A 1 622 ? -6.592 8.954 20.548 1.00 95.12 622 ASP A C 1
ATOM 4658 O O . ASP A 1 622 ? -7.677 8.401 20.780 1.00 95.12 622 ASP A O 1
ATOM 4662 N N . ALA A 1 623 ? -5.427 8.324 20.707 1.00 97.31 623 ALA A N 1
ATOM 4663 C CA . ALA A 1 623 ? -5.261 6.906 20.996 1.00 97.31 623 ALA A CA 1
ATOM 4664 C C . ALA A 1 623 ? -4.867 6.662 22.463 1.00 97.31 623 ALA A C 1
ATOM 4666 O O . ALA A 1 623 ? -4.716 7.592 23.259 1.00 97.31 623 ALA A O 1
ATOM 4667 N N . GLY A 1 624 ? -4.725 5.396 22.856 1.00 97.38 624 GLY A N 1
ATOM 4668 C CA . GLY A 1 624 ? -4.308 5.037 24.209 1.00 97.38 624 GLY A CA 1
ATOM 4669 C C . GLY A 1 624 ? -4.695 3.626 24.633 1.00 97.38 624 GLY A C 1
ATOM 4670 O O . GLY A 1 624 ? -5.156 2.817 23.828 1.00 97.38 624 GLY A O 1
ATOM 4671 N N . PHE A 1 625 ? -4.546 3.352 25.926 1.00 98.38 625 PHE A N 1
ATOM 4672 C CA . PHE A 1 625 ? -4.947 2.088 26.544 1.00 98.38 625 PHE A CA 1
ATOM 4673 C C . PHE A 1 625 ? -5.812 2.360 27.770 1.00 98.38 625 PHE A C 1
ATOM 4675 O O . PHE A 1 625 ? -5.474 3.222 28.581 1.00 98.38 625 PHE A O 1
ATOM 4682 N N . ILE A 1 626 ? -6.917 1.626 27.887 1.00 97.88 626 ILE A N 1
ATOM 4683 C CA . ILE A 1 626 ? -7.906 1.758 28.961 1.00 97.88 626 ILE A CA 1
ATOM 4684 C C . ILE A 1 626 ? -7.842 0.507 29.837 1.00 97.88 626 ILE A C 1
ATOM 4686 O O . ILE A 1 626 ? -7.907 -0.613 29.320 1.00 97.88 626 ILE A O 1
ATOM 4690 N N . LEU A 1 627 ? -7.727 0.706 31.149 1.00 98.06 627 LEU A N 1
ATOM 4691 C CA . LEU A 1 627 ? -7.800 -0.317 32.186 1.00 98.06 627 LEU A CA 1
ATOM 4692 C C . LEU A 1 627 ? -9.211 -0.312 32.791 1.00 98.06 627 LEU A C 1
ATOM 4694 O O . LEU A 1 627 ? -9.600 0.629 33.479 1.00 98.06 627 LEU A O 1
ATOM 4698 N N . ALA A 1 628 ? -9.962 -1.382 32.552 1.00 97.50 628 ALA A N 1
ATOM 4699 C CA . ALA A 1 628 ? -11.296 -1.619 33.094 1.00 97.50 628 ALA A CA 1
ATOM 4700 C C . ALA A 1 628 ? -11.240 -2.502 34.354 1.00 97.50 628 ALA A C 1
ATOM 4702 O O . ALA A 1 628 ? -10.412 -3.417 34.443 1.00 97.50 628 ALA A O 1
ATOM 4703 N N . LEU A 1 629 ? -12.171 -2.293 35.292 1.00 96.56 629 LEU A N 1
ATOM 4704 C CA . LEU A 1 629 ? -12.455 -3.213 36.399 1.00 96.56 629 LEU A CA 1
ATOM 4705 C C . LEU A 1 629 ? -13.707 -4.027 36.044 1.00 96.56 629 LEU A C 1
ATOM 4707 O O . LEU A 1 629 ? -14.839 -3.554 36.159 1.00 96.56 629 LEU A O 1
ATOM 4711 N N . LYS A 1 630 ? -13.496 -5.266 35.596 1.00 95.19 630 LYS A N 1
ATOM 4712 C CA . LYS A 1 630 ? -14.492 -6.071 34.880 1.00 95.19 630 LYS A CA 1
ATOM 4713 C C . LYS A 1 630 ? -15.796 -6.243 35.667 1.00 95.19 630 LYS A C 1
ATOM 4715 O O . LYS A 1 630 ? -15.829 -6.921 36.690 1.00 95.19 630 LYS A O 1
ATOM 4720 N N . GLY A 1 631 ? -16.884 -5.685 35.133 1.00 90.50 631 GLY A N 1
ATOM 4721 C CA . GLY A 1 631 ? -18.227 -5.757 35.722 1.00 90.50 631 GLY A CA 1
ATOM 4722 C C . GLY A 1 631 ? -18.568 -4.630 36.706 1.00 90.50 631 GLY A C 1
ATOM 4723 O O . GLY A 1 631 ? -19.720 -4.542 37.123 1.00 90.50 631 GLY A O 1
ATOM 4724 N N . VAL A 1 632 ? -17.610 -3.756 37.032 1.00 93.00 632 VAL A N 1
ATOM 4725 C CA . VAL A 1 632 ? -17.817 -2.544 37.845 1.00 93.00 632 VAL A CA 1
ATOM 4726 C C . VAL A 1 632 ? -17.681 -1.296 36.974 1.00 93.00 632 VAL A C 1
ATOM 4728 O O . VAL A 1 632 ? -18.590 -0.465 36.954 1.00 93.00 632 VAL A O 1
ATOM 4731 N N . GLU A 1 633 ? -16.568 -1.194 36.243 1.00 94.94 633 GLU A N 1
ATOM 4732 C CA . GLU A 1 633 ? -16.135 0.002 35.521 1.00 94.94 633 GLU A CA 1
ATOM 4733 C C . GLU A 1 633 ? -15.421 -0.353 34.209 1.00 94.94 633 GLU A C 1
ATOM 4735 O O . GLU A 1 633 ? -14.580 -1.253 34.189 1.00 94.94 633 GLU A O 1
ATOM 4740 N N . ASP A 1 634 ? -15.711 0.394 33.143 1.00 94.69 634 ASP A N 1
ATOM 4741 C CA . ASP A 1 634 ? -15.125 0.213 31.812 1.00 94.69 634 ASP A CA 1
ATOM 4742 C C . ASP A 1 634 ? -13.939 1.176 31.553 1.00 94.69 634 ASP A C 1
ATOM 4744 O O . ASP A 1 634 ? -13.068 0.851 30.749 1.00 94.69 634 ASP A O 1
ATOM 4748 N N . ASP A 1 635 ? -13.853 2.310 32.268 1.00 95.69 635 ASP A N 1
ATOM 4749 C CA . ASP A 1 635 ? -12.720 3.259 32.261 1.00 95.69 635 ASP A CA 1
ATOM 4750 C C . ASP A 1 635 ? -12.272 3.611 33.698 1.00 95.69 635 ASP A C 1
ATOM 4752 O O . ASP A 1 635 ? -12.681 4.619 34.283 1.00 95.69 635 ASP A O 1
ATOM 4756 N N . ALA A 1 636 ? -11.458 2.734 34.304 1.00 96.00 636 ALA A N 1
ATOM 4757 C CA . ALA A 1 636 ? -11.016 2.862 35.697 1.00 96.00 636 ALA A CA 1
ATOM 4758 C C . ALA A 1 636 ? -9.667 3.595 35.846 1.00 96.00 636 ALA A C 1
ATOM 4760 O O . ALA A 1 636 ? -9.428 4.265 36.852 1.00 96.00 636 ALA A O 1
ATOM 4761 N N . ASP A 1 637 ? -8.795 3.475 34.845 1.00 97.56 637 ASP A N 1
ATOM 4762 C CA . ASP A 1 637 ? -7.649 4.350 34.574 1.00 97.56 637 ASP A CA 1
ATOM 4763 C C . ASP A 1 637 ? -7.273 4.200 33.087 1.00 97.56 637 ASP A C 1
ATOM 4765 O O . ASP A 1 637 ? -7.518 3.152 32.488 1.00 97.56 637 ASP A O 1
ATOM 4769 N N . HIS A 1 638 ? -6.642 5.203 32.484 1.00 97.50 638 HIS A N 1
ATOM 4770 C CA . HIS A 1 638 ? -6.154 5.118 31.111 1.00 97.50 638 HIS A CA 1
ATOM 4771 C C . HIS A 1 638 ? -4.865 5.912 30.890 1.00 97.50 638 HIS A C 1
ATOM 4773 O O . HIS A 1 638 ? -4.510 6.816 31.644 1.00 97.50 638 HIS A O 1
ATOM 4779 N N . VAL A 1 639 ? -4.160 5.570 29.813 1.00 97.56 639 VAL A N 1
ATOM 4780 C CA . VAL A 1 639 ? -2.991 6.305 29.311 1.00 97.56 639 VAL A CA 1
ATOM 4781 C C . VAL A 1 639 ? -3.257 6.772 27.889 1.00 97.56 639 VAL A C 1
ATOM 4783 O O . VAL A 1 639 ? -3.852 6.042 27.094 1.00 97.56 639 VAL A O 1
ATOM 4786 N N . VAL A 1 640 ? -2.814 7.983 27.571 1.00 96.94 640 VAL A N 1
ATOM 4787 C CA . VAL A 1 640 ? -3.047 8.638 26.281 1.00 96.94 640 VAL A CA 1
ATOM 4788 C C . VAL A 1 640 ? -1.829 8.466 25.371 1.00 96.94 640 VAL A C 1
ATOM 4790 O O . VAL A 1 640 ? -0.682 8.487 25.824 1.00 96.94 640 VAL A O 1
ATOM 4793 N N . ALA A 1 641 ? -2.066 8.281 24.076 1.00 96.12 641 ALA A N 1
ATOM 4794 C CA . ALA A 1 641 ? -1.028 8.057 23.080 1.00 96.12 641 ALA A CA 1
ATOM 4795 C C . ALA A 1 641 ? -1.357 8.718 21.733 1.00 96.12 641 ALA A C 1
ATOM 4797 O O . ALA A 1 641 ? -2.513 9.002 21.421 1.00 96.12 641 ALA A O 1
ATOM 4798 N N . THR A 1 642 ? -0.324 8.892 20.913 1.00 95.50 642 THR A N 1
ATOM 4799 C CA . THR A 1 642 ? -0.447 9.215 19.486 1.00 95.50 642 THR A CA 1
ATOM 4800 C C . THR A 1 642 ? 0.260 8.117 18.703 1.00 95.50 642 THR A C 1
ATOM 4802 O O . THR A 1 642 ? 1.444 7.871 18.933 1.00 95.50 642 THR A O 1
ATOM 4805 N N . ALA A 1 643 ? -0.429 7.459 17.774 1.00 94.81 643 ALA A N 1
ATOM 4806 C CA . ALA A 1 643 ? 0.196 6.510 16.862 1.00 94.81 643 ALA A CA 1
ATOM 4807 C C . ALA A 1 643 ? 0.809 7.280 15.681 1.00 94.81 643 ALA A C 1
ATOM 4809 O O . ALA A 1 643 ? 0.092 7.834 14.844 1.00 94.81 643 ALA A O 1
ATOM 4810 N N . VAL A 1 644 ? 2.139 7.353 15.636 1.00 93.50 644 VAL A N 1
ATOM 4811 C CA . VAL A 1 644 ? 2.896 8.193 14.702 1.00 93.50 644 VAL A CA 1
ATOM 4812 C C . VAL A 1 644 ? 3.446 7.346 13.555 1.00 93.50 644 VAL A C 1
ATOM 4814 O O . VAL A 1 644 ? 4.183 6.390 13.789 1.00 93.50 644 VAL A O 1
ATOM 4817 N N . GLN A 1 645 ? 3.127 7.699 12.308 1.00 93.31 645 GLN A N 1
ATOM 4818 C CA . GLN A 1 645 ? 3.754 7.093 11.126 1.00 93.31 645 GLN A CA 1
ATOM 4819 C C . GLN A 1 645 ? 4.820 8.038 10.561 1.00 93.31 645 GLN A C 1
ATOM 4821 O O . GLN A 1 645 ? 4.512 9.178 10.209 1.00 93.31 645 GLN A O 1
ATOM 4826 N N . ILE A 1 646 ? 6.048 7.528 10.442 1.00 91.81 646 ILE A N 1
ATOM 4827 C CA . ILE A 1 646 ? 7.198 8.173 9.792 1.00 91.81 646 ILE A CA 1
ATOM 4828 C C . ILE A 1 646 ? 7.647 7.318 8.600 1.00 91.81 646 ILE A C 1
ATOM 4830 O O . ILE A 1 646 ? 7.422 6.108 8.604 1.00 91.81 646 ILE A O 1
ATOM 4834 N N . GLN A 1 647 ? 8.263 7.930 7.585 1.00 92.62 647 GLN A N 1
ATOM 4835 C CA . GLN A 1 647 ? 8.805 7.219 6.422 1.00 92.62 647 GLN A CA 1
ATOM 4836 C C . GLN A 1 647 ? 9.979 7.994 5.799 1.00 92.62 647 GLN A C 1
ATOM 4838 O O . GLN A 1 647 ? 9.892 9.209 5.599 1.00 92.62 647 GLN A O 1
ATOM 4843 N N . LEU A 1 648 ? 11.058 7.276 5.484 1.00 94.25 648 LEU A N 1
ATOM 4844 C CA . LEU A 1 648 ? 12.254 7.756 4.793 1.00 94.25 648 LEU A CA 1
ATOM 4845 C C . LEU A 1 648 ? 12.410 7.018 3.464 1.00 94.25 648 LEU A C 1
ATOM 4847 O O . LEU A 1 648 ? 12.760 5.837 3.436 1.00 94.25 648 LEU A O 1
ATOM 4851 N N . ASP A 1 649 ? 12.198 7.720 2.358 1.00 95.44 649 ASP A N 1
ATOM 4852 C CA . ASP A 1 649 ? 12.448 7.176 1.026 1.00 95.44 649 ASP A CA 1
ATOM 4853 C C . ASP A 1 649 ? 13.811 7.636 0.507 1.00 95.44 649 ASP A C 1
ATOM 4855 O O . ASP A 1 649 ? 14.199 8.790 0.677 1.00 95.44 649 ASP A O 1
ATOM 4859 N N . ILE A 1 650 ? 14.507 6.744 -0.193 1.00 95.56 650 ILE A N 1
ATOM 4860 C CA . ILE A 1 650 ? 15.544 7.102 -1.163 1.00 95.56 650 ILE A CA 1
ATOM 4861 C C . ILE A 1 650 ? 14.985 6.747 -2.541 1.00 95.56 650 ILE A C 1
ATOM 4863 O O . ILE A 1 650 ? 14.348 5.702 -2.707 1.00 95.56 650 ILE A O 1
ATOM 4867 N N . CYS A 1 651 ? 15.159 7.624 -3.519 1.00 95.06 651 CYS A N 1
ATOM 4868 C CA . CYS A 1 651 ? 14.597 7.431 -4.846 1.00 95.06 651 CYS A CA 1
ATOM 4869 C C . CYS A 1 651 ? 15.507 6.605 -5.762 1.00 95.06 651 CYS A C 1
ATOM 4871 O O . CYS A 1 651 ? 16.732 6.566 -5.606 1.00 95.06 651 CYS A O 1
ATOM 4873 N N . GLN A 1 652 ? 14.874 5.986 -6.758 1.00 92.81 652 GLN A N 1
ATOM 4874 C CA . GLN A 1 652 ? 15.492 5.448 -7.968 1.00 92.81 652 GLN A CA 1
ATOM 4875 C C . GLN A 1 652 ? 16.167 6.585 -8.758 1.00 92.81 652 GLN A C 1
ATOM 4877 O O . GLN A 1 652 ? 16.361 7.700 -8.255 1.00 92.81 652 GLN A O 1
ATOM 4882 N N . SER A 1 653 ? 16.557 6.328 -10.000 1.00 89.75 653 SER A N 1
ATOM 4883 C CA . SER A 1 653 ? 16.899 7.405 -10.924 1.00 89.75 653 SER A CA 1
ATOM 4884 C C . SER A 1 653 ? 15.658 7.960 -11.633 1.00 89.75 653 SER A C 1
ATOM 4886 O O . SER A 1 653 ? 14.545 7.435 -11.540 1.00 89.75 653 SER A O 1
ATOM 4888 N N . ARG A 1 654 ? 15.813 9.126 -12.252 1.00 88.06 654 ARG A N 1
ATOM 4889 C CA . ARG A 1 654 ? 14.736 9.835 -12.942 1.00 88.06 654 ARG A CA 1
ATOM 4890 C C . ARG A 1 654 ? 14.520 9.209 -14.322 1.00 88.06 654 ARG A C 1
ATOM 4892 O O . ARG A 1 654 ? 15.464 9.006 -15.069 1.00 88.06 654 ARG A O 1
ATOM 4899 N N . LYS A 1 655 ? 13.253 8.977 -14.678 1.00 87.56 655 LYS A N 1
ATOM 4900 C CA . LYS A 1 655 ? 12.828 8.387 -15.969 1.00 87.56 655 LYS A CA 1
ATOM 4901 C C . LYS A 1 655 ? 12.352 9.428 -16.994 1.00 87.56 655 LYS A C 1
ATOM 4903 O O . LYS A 1 655 ? 12.033 9.094 -18.129 1.00 87.56 655 LYS A O 1
ATOM 4908 N N . LYS A 1 656 ? 12.243 10.700 -16.591 1.00 86.06 656 LYS A N 1
ATOM 4909 C CA . LYS A 1 656 ? 11.848 11.826 -17.450 1.00 86.06 656 LYS A CA 1
ATOM 4910 C C . LYS A 1 656 ? 12.394 13.146 -16.910 1.00 86.06 656 LYS A C 1
ATOM 4912 O O . LYS A 1 656 ? 12.204 13.446 -15.733 1.00 86.06 656 LYS A O 1
ATOM 4917 N N . ALA A 1 657 ? 13.005 13.950 -17.779 1.00 84.75 657 ALA A N 1
ATOM 4918 C CA . ALA A 1 657 ? 13.486 15.296 -17.467 1.00 84.75 657 ALA A CA 1
ATOM 4919 C C . ALA A 1 657 ? 12.438 16.138 -16.704 1.00 84.75 657 ALA A C 1
ATOM 4921 O O . ALA A 1 657 ? 11.264 16.174 -17.082 1.00 84.75 657 ALA A O 1
ATOM 4922 N N . GLY A 1 658 ? 12.862 16.808 -15.628 1.00 82.62 658 GLY A N 1
ATOM 4923 C CA . GLY A 1 658 ? 12.018 17.712 -14.832 1.00 82.62 658 GLY A CA 1
ATOM 4924 C C . GLY A 1 658 ? 10.977 17.057 -13.909 1.00 82.62 658 GLY A C 1
ATOM 4925 O O . GLY A 1 658 ? 10.278 17.781 -13.206 1.00 82.62 658 GLY A O 1
ATOM 4926 N N . ALA A 1 659 ? 10.862 15.725 -13.871 1.00 87.06 659 ALA A N 1
ATOM 4927 C CA . ALA A 1 659 ? 10.018 15.017 -12.902 1.00 87.06 659 ALA A CA 1
ATOM 4928 C C . ALA A 1 659 ? 10.796 14.662 -11.618 1.00 87.06 659 ALA A C 1
ATOM 4930 O O . ALA A 1 659 ? 12.013 14.472 -11.660 1.00 87.06 659 ALA A O 1
ATOM 4931 N N . ASP A 1 660 ? 10.116 14.515 -10.478 1.00 87.44 660 ASP A N 1
ATOM 4932 C CA . ASP A 1 660 ? 10.720 13.841 -9.320 1.00 87.44 660 ASP A CA 1
ATOM 4933 C C . ASP A 1 660 ? 10.977 12.353 -9.652 1.00 87.44 660 ASP A C 1
ATOM 4935 O O . ASP A 1 660 ? 10.132 11.728 -10.298 1.00 87.44 660 ASP A O 1
ATOM 4939 N N . PRO A 1 661 ? 12.116 11.763 -9.239 1.00 91.69 661 PRO A N 1
ATOM 4940 C CA . PRO A 1 661 ? 12.360 10.329 -9.388 1.00 91.69 661 PRO A CA 1
ATOM 4941 C C . PRO A 1 661 ? 11.487 9.499 -8.430 1.00 91.69 661 PRO A C 1
ATOM 4943 O O . PRO A 1 661 ? 11.250 9.894 -7.285 1.00 91.69 661 PRO A O 1
ATOM 4946 N N . ASP A 1 662 ? 11.056 8.319 -8.885 1.00 92.62 662 ASP A N 1
ATOM 4947 C CA . ASP A 1 662 ? 10.246 7.383 -8.094 1.00 92.62 662 ASP A CA 1
ATOM 4948 C C . ASP A 1 662 ? 10.986 6.915 -6.832 1.00 92.62 662 ASP A C 1
ATOM 4950 O O . ASP A 1 662 ? 12.197 6.701 -6.859 1.00 92.62 662 ASP A O 1
ATOM 4954 N N . ALA A 1 663 ? 10.264 6.665 -5.737 1.00 93.94 663 ALA A N 1
ATOM 4955 C CA . ALA A 1 663 ? 10.845 6.023 -4.558 1.00 93.94 663 ALA A CA 1
ATOM 4956 C C . ALA A 1 663 ? 11.347 4.597 -4.883 1.00 93.94 663 ALA A C 1
ATOM 4958 O O . ALA A 1 663 ? 10.729 3.865 -5.661 1.00 93.94 663 ALA A O 1
ATOM 4959 N N . MET A 1 664 ? 12.451 4.166 -4.264 1.00 92.62 664 MET A N 1
ATOM 4960 C CA . MET A 1 664 ? 12.778 2.737 -4.204 1.00 92.62 664 MET A CA 1
ATOM 4961 C C . MET A 1 664 ? 11.739 2.014 -3.340 1.00 92.62 664 MET A C 1
ATOM 4963 O O . MET A 1 664 ? 11.256 2.568 -2.350 1.00 92.62 664 MET A O 1
ATOM 4967 N N . SER A 1 665 ? 11.418 0.761 -3.669 1.00 90.69 665 SER A N 1
ATOM 4968 C CA . SER A 1 665 ? 10.549 -0.045 -2.807 1.00 90.69 665 SER A CA 1
ATOM 4969 C C . SER A 1 665 ? 11.147 -0.215 -1.400 1.00 90.69 665 SER A C 1
ATOM 4971 O O . SER A 1 665 ? 12.369 -0.216 -1.220 1.00 90.69 665 SER A O 1
ATOM 4973 N N . ALA A 1 666 ? 10.289 -0.394 -0.388 1.00 84.81 666 ALA A N 1
ATOM 4974 C CA . ALA A 1 666 ? 10.713 -0.569 1.008 1.00 84.81 666 ALA A CA 1
ATOM 4975 C C . ALA A 1 666 ? 11.663 -1.768 1.212 1.00 84.81 666 ALA A C 1
ATOM 4977 O O . ALA 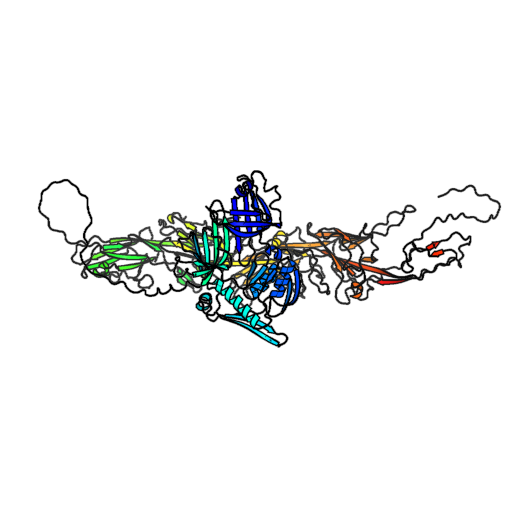A 1 666 ? 12.469 -1.774 2.137 1.00 84.81 666 ALA A O 1
ATOM 4978 N N . GLU A 1 667 ? 11.601 -2.758 0.320 1.00 86.62 667 GLU A N 1
ATOM 4979 C CA . GLU A 1 667 ? 12.551 -3.865 0.255 1.00 86.62 667 GLU A CA 1
ATOM 4980 C C . GLU A 1 667 ? 13.876 -3.445 -0.405 1.00 86.62 667 GLU A C 1
ATOM 4982 O O . GLU A 1 667 ? 14.950 -3.641 0.173 1.00 86.62 667 GLU A O 1
ATOM 4987 N N . ASN A 1 668 ? 13.827 -2.828 -1.591 1.00 91.00 668 ASN A N 1
ATOM 4988 C CA . ASN A 1 668 ? 15.034 -2.509 -2.356 1.00 91.00 668 ASN A CA 1
ATOM 4989 C C . ASN A 1 668 ? 15.863 -1.379 -1.737 1.00 91.00 668 ASN A C 1
ATOM 4991 O O . ASN A 1 668 ? 17.088 -1.425 -1.858 1.00 91.00 668 ASN A O 1
ATOM 4995 N N . LYS A 1 669 ? 15.259 -0.433 -0.999 1.00 90.94 669 LYS A N 1
ATOM 4996 C CA . LYS A 1 669 ? 15.997 0.630 -0.282 1.00 90.94 669 LYS A CA 1
ATOM 4997 C C . LYS A 1 669 ? 16.963 0.107 0.795 1.00 90.94 669 LYS A C 1
ATOM 4999 O O . LYS A 1 669 ? 17.867 0.834 1.202 1.00 90.94 669 LYS A O 1
ATOM 5004 N N . VAL A 1 670 ? 16.803 -1.156 1.211 1.00 89.81 670 VAL A N 1
ATOM 5005 C CA . VAL A 1 670 ? 17.713 -1.867 2.126 1.00 89.81 670 VAL A CA 1
ATOM 5006 C C . VAL A 1 670 ? 18.458 -3.003 1.412 1.00 89.81 670 VAL A C 1
ATOM 5008 O O . VAL A 1 670 ? 19.680 -3.087 1.511 1.00 89.81 670 VAL A O 1
ATOM 5011 N N . LYS A 1 671 ? 17.770 -3.874 0.656 1.00 89.56 671 LYS A N 1
ATOM 5012 C CA . LYS A 1 671 ? 18.411 -5.039 0.011 1.00 89.56 671 LYS A CA 1
ATOM 5013 C C . LYS A 1 671 ? 19.364 -4.663 -1.121 1.00 89.56 671 LYS A C 1
ATOM 5015 O O . LYS A 1 671 ? 20.441 -5.249 -1.226 1.00 89.56 671 LYS A O 1
ATOM 5020 N N . VAL A 1 672 ? 18.990 -3.703 -1.964 1.00 91.06 672 VAL A N 1
ATOM 5021 C CA . VAL A 1 672 ? 19.833 -3.208 -3.066 1.00 91.06 672 VAL A CA 1
ATOM 5022 C C . VAL A 1 672 ? 20.617 -1.984 -2.596 1.00 91.06 672 VAL A C 1
ATOM 5024 O O . VAL A 1 672 ? 21.838 -1.947 -2.732 1.00 91.06 672 VAL A O 1
ATOM 5027 N N . GLY A 1 673 ? 19.921 -1.042 -1.955 1.00 93.12 673 GLY A N 1
ATOM 5028 C CA . GLY A 1 673 ? 20.436 0.280 -1.618 1.00 93.12 673 GLY A CA 1
ATOM 5029 C C . GLY A 1 673 ? 20.601 1.173 -2.852 1.00 93.12 673 GLY A C 1
ATOM 5030 O O . GLY A 1 673 ? 20.522 0.716 -3.993 1.00 93.12 673 GLY A O 1
ATOM 5031 N N . ARG A 1 674 ? 20.833 2.467 -2.631 1.00 95.69 674 ARG A N 1
ATOM 5032 C CA . ARG A 1 674 ? 21.062 3.433 -3.714 1.00 95.69 674 ARG A CA 1
ATOM 5033 C C . ARG A 1 674 ? 22.549 3.568 -4.015 1.00 95.69 674 ARG A C 1
ATOM 5035 O O . ARG A 1 674 ? 23.342 3.876 -3.126 1.00 95.69 674 ARG A O 1
ATOM 5042 N N . PHE A 1 675 ? 22.925 3.395 -5.276 1.00 96.50 675 PHE A N 1
ATOM 5043 C CA . PHE A 1 675 ? 24.257 3.761 -5.749 1.00 96.50 675 PHE A CA 1
ATOM 5044 C C . PHE A 1 675 ? 24.318 5.267 -6.038 1.00 96.50 675 PHE A C 1
ATOM 5046 O O . PHE A 1 675 ? 23.406 5.826 -6.653 1.00 96.50 675 PHE A O 1
ATOM 5053 N N . VAL A 1 676 ? 25.398 5.915 -5.603 1.00 96.44 676 VAL A N 1
ATOM 5054 C CA . VAL A 1 676 ? 25.797 7.281 -5.984 1.00 96.44 676 VAL A CA 1
ATOM 5055 C C . VAL A 1 676 ? 27.271 7.250 -6.377 1.00 96.44 676 VAL A C 1
ATOM 5057 O O . VAL A 1 676 ? 28.034 6.485 -5.793 1.00 96.44 676 VAL A O 1
ATOM 5060 N N . HIS A 1 677 ? 27.702 8.039 -7.359 1.00 96.12 677 HIS A N 1
ATOM 5061 C CA . HIS A 1 677 ? 29.128 8.106 -7.693 1.00 96.12 677 HIS A CA 1
ATOM 5062 C C . HIS A 1 677 ? 29.861 9.064 -6.740 1.00 96.12 677 HIS A C 1
ATOM 5064 O O . HIS A 1 677 ? 29.265 10.014 -6.229 1.00 96.12 677 HIS A O 1
ATOM 5070 N N . GLU A 1 678 ? 31.153 8.834 -6.509 1.00 95.75 678 GLU A N 1
ATOM 5071 C CA . GLU A 1 678 ? 32.041 9.843 -5.924 1.00 95.75 678 GLU A CA 1
ATOM 5072 C C . GLU A 1 678 ? 32.087 11.073 -6.849 1.00 95.75 678 GLU A C 1
ATOM 5074 O O . GLU A 1 678 ? 32.391 10.943 -8.035 1.00 95.75 678 GLU A O 1
ATOM 5079 N N . GLN A 1 679 ? 31.728 12.252 -6.335 1.00 92.88 679 GLN A N 1
ATOM 5080 C CA . GLN A 1 679 ? 31.575 13.457 -7.150 1.00 92.88 679 GLN A CA 1
ATOM 5081 C C . GLN A 1 679 ? 32.936 13.977 -7.639 1.00 92.88 679 GLN A C 1
ATOM 5083 O O . GLN A 1 679 ? 33.857 14.176 -6.846 1.00 92.88 679 GLN A O 1
ATOM 5088 N N . ASP A 1 680 ? 33.053 14.240 -8.941 1.00 91.62 680 ASP A N 1
ATOM 5089 C CA . ASP A 1 680 ? 34.273 14.771 -9.544 1.00 91.62 680 ASP A CA 1
ATOM 5090 C C . ASP A 1 680 ? 34.368 16.304 -9.402 1.00 91.62 680 ASP A C 1
ATOM 5092 O O . ASP A 1 680 ? 33.414 17.000 -9.030 1.00 91.62 680 ASP A O 1
ATOM 5096 N N . THR A 1 681 ? 35.534 16.861 -9.731 1.00 89.44 681 THR A N 1
ATOM 5097 C CA . THR A 1 681 ? 35.812 18.296 -9.568 1.00 89.44 681 THR A CA 1
ATOM 5098 C C . THR A 1 681 ? 34.934 19.201 -10.439 1.00 89.44 681 THR A C 1
ATOM 5100 O O . THR A 1 681 ? 34.644 20.322 -10.015 1.00 89.44 681 THR A O 1
ATOM 5103 N N . ALA A 1 682 ? 34.457 18.727 -11.596 1.00 89.56 682 ALA A N 1
ATOM 5104 C CA . ALA A 1 682 ? 33.528 19.451 -12.469 1.00 89.56 682 ALA A CA 1
ATOM 5105 C C . ALA A 1 682 ? 32.044 19.105 -12.213 1.00 89.56 682 ALA A C 1
ATOM 5107 O O . ALA A 1 682 ? 31.158 19.768 -12.749 1.00 89.56 682 ALA A O 1
ATOM 5108 N N . SER A 1 683 ? 31.762 18.154 -11.315 1.00 89.19 683 SER A N 1
ATOM 5109 C CA . SER A 1 683 ? 30.418 17.813 -10.828 1.00 89.19 683 SER A CA 1
ATOM 5110 C C . SER A 1 683 ? 29.468 17.286 -11.921 1.00 89.19 683 SER A C 1
ATOM 5112 O O . SER A 1 683 ? 28.343 17.770 -12.097 1.00 89.19 683 SER A O 1
ATOM 5114 N N . HIS A 1 684 ? 29.929 16.275 -12.658 1.00 90.00 684 HIS A N 1
ATOM 5115 C CA . HIS A 1 684 ? 29.197 15.545 -13.695 1.00 90.00 684 HIS A CA 1
ATOM 5116 C C . HIS A 1 684 ? 28.138 14.587 -13.127 1.00 90.00 684 HIS A C 1
ATOM 5118 O O . HIS A 1 684 ? 27.112 14.362 -13.772 1.00 90.00 684 HIS A O 1
ATOM 5124 N N . HIS A 1 685 ? 28.335 14.041 -11.924 1.00 89.88 685 HIS A N 1
ATOM 5125 C CA . HIS A 1 685 ? 27.460 13.003 -11.371 1.00 89.88 685 HIS A CA 1
ATOM 5126 C C . HIS A 1 685 ? 26.208 13.576 -10.696 1.00 89.88 685 HIS A C 1
ATOM 5128 O O . HIS A 1 685 ? 26.223 14.677 -10.133 1.00 89.88 685 HIS A O 1
ATOM 5134 N N . GLY A 1 686 ? 25.108 12.823 -10.759 1.00 86.31 686 GLY A N 1
ATOM 5135 C CA . GLY A 1 686 ? 23.847 13.174 -10.115 1.00 86.31 686 GLY A CA 1
ATOM 5136 C C . GLY A 1 686 ? 23.876 12.949 -8.607 1.00 86.31 686 GLY A C 1
ATOM 5137 O O . GLY A 1 686 ? 24.614 12.105 -8.093 1.00 86.31 686 GLY A O 1
ATOM 5138 N N . ARG A 1 687 ? 23.029 13.695 -7.898 1.00 92.94 687 ARG A N 1
ATOM 5139 C CA . ARG A 1 687 ? 22.690 13.424 -6.499 1.00 92.94 687 ARG A CA 1
ATOM 5140 C C . ARG A 1 687 ? 21.427 12.558 -6.454 1.00 92.94 687 ARG A C 1
ATOM 5142 O O . ARG A 1 687 ? 20.544 12.725 -7.289 1.00 92.94 687 ARG A O 1
ATOM 5149 N N . ALA A 1 688 ? 21.303 11.656 -5.483 1.00 94.62 688 ALA A N 1
ATOM 5150 C CA . ALA A 1 688 ? 20.085 10.859 -5.305 1.00 94.62 688 ALA A CA 1
ATOM 5151 C C . ALA A 1 688 ? 19.090 11.566 -4.371 1.00 94.62 688 ALA A C 1
ATOM 5153 O O . ALA A 1 688 ? 19.475 12.010 -3.290 1.00 94.62 688 ALA A O 1
ATOM 5154 N N . LEU A 1 689 ? 17.812 11.647 -4.754 1.00 96.06 689 LEU A N 1
ATOM 5155 C CA . LEU A 1 689 ? 16.776 12.252 -3.913 1.00 96.06 689 LEU A CA 1
ATOM 5156 C C . LEU A 1 689 ? 16.464 11.362 -2.699 1.00 96.06 689 LEU A C 1
ATOM 5158 O O . LEU A 1 689 ? 16.078 10.204 -2.848 1.00 96.06 689 LEU A O 1
ATOM 5162 N N . LEU A 1 690 ? 16.591 11.935 -1.506 1.00 97.62 690 LEU A N 1
ATOM 5163 C CA . LEU A 1 690 ? 16.140 11.419 -0.218 1.00 97.62 690 LEU A CA 1
ATOM 5164 C C . LEU A 1 690 ? 14.919 12.238 0.226 1.00 97.62 690 LEU A C 1
ATOM 5166 O O . LEU A 1 690 ? 14.955 13.469 0.193 1.00 97.62 690 LEU A O 1
ATOM 5170 N N . VAL A 1 691 ? 13.846 11.580 0.663 1.00 97.50 691 VAL A N 1
ATOM 5171 C CA . VAL A 1 691 ? 12.616 12.245 1.114 1.00 97.50 691 VAL A CA 1
ATOM 5172 C C . VAL A 1 691 ? 12.221 11.753 2.500 1.00 97.50 691 VAL A C 1
ATOM 5174 O O . VAL A 1 691 ? 11.869 10.587 2.683 1.00 97.50 691 VAL A O 1
ATOM 5177 N N . VAL A 1 692 ? 12.213 12.667 3.470 1.00 96.06 692 VAL A N 1
ATOM 5178 C CA . VAL A 1 692 ? 11.489 12.478 4.732 1.00 96.06 692 VAL A CA 1
ATOM 5179 C C . VAL A 1 692 ? 10.032 12.824 4.445 1.00 96.06 692 VAL A C 1
ATOM 5181 O O . VAL A 1 692 ? 9.713 13.987 4.188 1.00 96.06 692 VAL A O 1
ATOM 5184 N N . ARG A 1 693 ? 9.153 11.820 4.412 1.00 95.50 693 ARG A N 1
ATOM 5185 C CA . ARG A 1 693 ? 7.731 12.022 4.095 1.00 95.50 693 ARG A CA 1
ATOM 5186 C C . ARG A 1 693 ? 7.012 12.765 5.216 1.00 95.50 693 ARG A C 1
ATOM 5188 O O . ARG A 1 693 ? 7.405 12.660 6.380 1.00 95.50 693 ARG A O 1
ATOM 5195 N N . LYS A 1 694 ? 5.915 13.452 4.878 1.00 94.81 694 LYS A N 1
ATOM 5196 C CA . LYS A 1 694 ? 5.029 14.060 5.879 1.00 94.81 694 LYS A CA 1
ATOM 5197 C C . LYS A 1 694 ? 4.586 13.028 6.926 1.00 94.81 694 LYS A C 1
ATOM 5199 O O . LYS A 1 694 ? 4.159 11.916 6.602 1.00 94.81 694 LYS A O 1
ATOM 5204 N N . VAL A 1 695 ? 4.692 13.417 8.190 1.00 94.81 695 VAL A N 1
ATOM 5205 C CA . VAL A 1 695 ? 4.374 12.593 9.358 1.00 94.81 695 VAL A CA 1
ATOM 5206 C C . VAL A 1 695 ? 2.857 12.450 9.485 1.00 94.81 695 VAL A C 1
ATOM 5208 O O . VAL A 1 695 ? 2.112 13.370 9.139 1.00 94.81 695 VAL A O 1
ATOM 5211 N N . LYS A 1 696 ? 2.372 11.320 10.009 1.00 94.62 696 LYS A N 1
ATOM 5212 C CA . LYS A 1 696 ? 0.970 11.184 10.454 1.00 94.62 696 LYS A CA 1
ATOM 5213 C C . LYS A 1 696 ? 0.919 11.025 11.979 1.00 94.62 696 LYS A C 1
ATOM 5215 O O . LYS A 1 696 ? 1.777 10.303 12.485 1.00 94.62 696 LYS A O 1
ATOM 5220 N N . PRO A 1 697 ? -0.051 11.618 12.706 1.00 95.06 697 PRO A N 1
ATOM 5221 C CA . PRO A 1 697 ? -1.166 12.451 12.226 1.00 95.06 697 PRO A CA 1
ATOM 5222 C C . PRO A 1 697 ? -0.689 13.721 11.510 1.00 95.06 697 PRO A C 1
ATOM 5224 O O . PRO A 1 697 ? 0.408 14.199 11.770 1.00 95.06 697 PRO A O 1
ATOM 5227 N N . GLU A 1 698 ? -1.492 14.300 10.610 1.00 91.44 698 GLU A N 1
ATOM 5228 C CA . GLU A 1 698 ? -1.062 15.510 9.876 1.00 91.44 698 GLU A CA 1
ATOM 5229 C C . GLU A 1 698 ? -0.816 16.705 10.815 1.00 91.44 698 GLU A C 1
ATOM 5231 O O . GLU A 1 698 ? 0.032 17.554 10.548 1.00 91.44 698 GLU A O 1
ATOM 5236 N N . LYS A 1 699 ? -1.489 16.706 11.971 1.00 91.56 699 LYS A N 1
ATOM 5237 C CA . LYS A 1 699 ? -1.295 17.636 13.091 1.00 91.56 699 LYS A CA 1
ATOM 5238 C C . LYS A 1 699 ? -0.137 17.247 14.029 1.00 91.56 699 LYS A C 1
ATOM 5240 O O . LYS A 1 699 ? -0.101 17.721 15.163 1.00 91.56 699 LYS A O 1
ATOM 5245 N N . PHE A 1 700 ? 0.776 16.369 13.607 1.00 93.88 700 PHE A N 1
ATOM 5246 C CA . PHE A 1 700 ? 1.915 15.960 14.426 1.00 93.88 700 PHE A CA 1
ATOM 5247 C C . PHE A 1 700 ? 2.723 17.175 14.900 1.00 93.88 700 PHE A C 1
ATOM 5249 O O . PHE A 1 700 ? 3.090 18.040 14.103 1.00 93.88 700 PHE A O 1
ATOM 5256 N N . LYS A 1 701 ? 3.006 17.214 16.205 1.00 93.44 701 LYS A N 1
ATOM 5257 C CA . LYS A 1 701 ? 3.910 18.182 16.825 1.00 93.44 701 LYS A CA 1
ATOM 5258 C C . LYS A 1 701 ? 5.043 17.449 17.537 1.00 93.44 701 LYS A C 1
ATOM 5260 O O . LYS A 1 701 ? 4.790 16.627 18.416 1.00 93.44 701 LYS A O 1
ATOM 5265 N N . GLY A 1 702 ? 6.276 17.791 17.179 1.00 92.44 702 GLY A N 1
ATOM 5266 C CA . GLY A 1 702 ? 7.501 17.178 17.690 1.00 92.44 702 GLY A CA 1
ATOM 5267 C C . GLY A 1 702 ? 8.642 17.284 16.680 1.00 92.44 702 GLY A C 1
ATOM 5268 O O . GLY A 1 702 ? 8.479 17.860 15.606 1.00 92.44 702 GLY A O 1
ATOM 5269 N N . THR A 1 703 ? 9.793 16.706 17.010 1.00 93.38 703 THR A N 1
ATOM 5270 C CA . THR A 1 703 ? 11.001 16.762 16.172 1.00 93.38 703 THR A CA 1
ATOM 5271 C C . THR A 1 703 ? 11.370 15.363 15.683 1.00 93.38 703 THR A C 1
ATOM 5273 O O . THR A 1 703 ? 11.423 14.421 16.481 1.00 93.38 703 THR A O 1
ATOM 5276 N N . LEU A 1 704 ? 11.657 15.224 14.387 1.00 93.50 704 LEU A N 1
ATOM 5277 C CA . LEU A 1 704 ? 12.377 14.071 13.844 1.00 93.50 704 LEU A CA 1
ATOM 5278 C C . LEU A 1 704 ? 13.871 14.377 13.744 1.00 93.50 704 LEU A C 1
ATOM 5280 O O . LEU A 1 704 ? 14.269 15.519 13.533 1.00 93.50 704 LEU A O 1
ATOM 5284 N N . VAL A 1 705 ? 14.697 13.343 13.851 1.00 92.81 705 VAL A N 1
ATOM 5285 C CA . VAL A 1 705 ? 16.148 13.426 13.681 1.00 92.81 705 VAL A CA 1
ATOM 5286 C C . VAL A 1 705 ? 16.563 12.471 12.568 1.00 92.81 705 VAL A C 1
ATOM 5288 O O . VAL A 1 705 ? 16.400 11.257 12.696 1.00 92.81 705 VAL A O 1
ATOM 5291 N N . LEU A 1 706 ? 17.098 13.022 11.477 1.00 94.50 706 LEU A N 1
ATOM 5292 C CA . LEU A 1 706 ? 17.771 12.272 10.417 1.00 94.50 706 LEU A CA 1
ATOM 5293 C C . LEU A 1 706 ? 19.218 12.022 10.850 1.00 94.50 706 LEU A C 1
ATOM 5295 O O . LEU A 1 706 ? 19.962 12.962 11.128 1.00 94.50 706 LEU A O 1
ATOM 5299 N N . LYS A 1 707 ? 19.620 10.755 10.913 1.00 92.56 707 LYS A N 1
ATOM 5300 C CA . LYS A 1 707 ? 20.913 10.283 11.429 1.00 92.56 707 LYS A CA 1
ATOM 5301 C C . LYS A 1 707 ? 21.485 9.216 10.490 1.00 92.56 707 LYS A C 1
ATOM 5303 O O . LYS A 1 707 ? 20.794 8.768 9.581 1.00 92.56 707 LYS A O 1
ATOM 5308 N N . GLY A 1 708 ? 22.743 8.823 10.672 1.00 92.62 708 GLY A N 1
ATOM 5309 C CA . GLY A 1 708 ? 23.368 7.809 9.826 1.00 92.62 708 GLY A CA 1
ATOM 5310 C C . GLY A 1 708 ? 24.672 7.237 10.367 1.00 92.62 708 GLY A C 1
ATOM 5311 O O . GLY A 1 708 ? 25.262 7.791 11.295 1.00 92.62 708 GLY A O 1
ATOM 5312 N N . ASN A 1 709 ? 25.138 6.161 9.728 1.00 93.69 709 ASN A N 1
ATOM 5313 C CA . ASN A 1 709 ? 26.461 5.562 9.920 1.00 93.69 709 ASN A CA 1
ATOM 5314 C C . ASN A 1 709 ? 27.298 5.725 8.644 1.00 93.69 709 ASN A C 1
ATOM 5316 O O . ASN A 1 709 ? 26.761 5.725 7.536 1.00 93.69 709 ASN A O 1
ATOM 5320 N N . ASN A 1 710 ? 28.621 5.854 8.801 1.00 95.50 710 ASN A N 1
ATOM 5321 C CA . ASN A 1 710 ? 29.576 6.108 7.709 1.00 95.50 710 ASN A CA 1
ATOM 5322 C C . ASN A 1 710 ? 29.241 7.345 6.846 1.00 95.50 710 ASN A C 1
ATOM 5324 O O . ASN A 1 710 ? 29.694 7.466 5.708 1.00 95.50 710 ASN A O 1
ATOM 5328 N N . THR A 1 711 ? 28.499 8.304 7.410 1.00 95.12 711 THR A N 1
ATOM 5329 C CA . THR A 1 711 ? 28.011 9.516 6.729 1.00 95.12 711 THR A CA 1
ATOM 5330 C C . THR A 1 711 ? 29.122 10.384 6.149 1.00 95.12 711 THR A C 1
ATOM 5332 O O . THR A 1 711 ? 28.879 11.072 5.172 1.00 95.12 711 THR A O 1
ATOM 5335 N N . ALA A 1 712 ? 30.355 10.298 6.657 1.00 96.06 712 ALA A N 1
ATOM 5336 C CA . ALA A 1 712 ? 31.523 10.973 6.083 1.00 96.06 712 ALA A CA 1
ATOM 5337 C C . ALA A 1 712 ? 31.827 10.587 4.615 1.00 96.06 712 ALA A C 1
ATOM 5339 O O . ALA A 1 712 ? 32.549 11.318 3.939 1.00 96.06 712 ALA A O 1
ATOM 5340 N N . ARG A 1 713 ? 31.276 9.471 4.107 1.00 97.50 713 ARG A N 1
ATOM 5341 C CA . ARG A 1 713 ? 31.350 9.087 2.685 1.00 97.50 713 ARG A CA 1
ATOM 5342 C C . ARG A 1 713 ? 30.400 9.865 1.775 1.00 97.50 713 ARG A C 1
ATOM 5344 O O . ARG A 1 713 ? 30.581 9.817 0.561 1.00 97.50 713 ARG A O 1
ATOM 5351 N N . ILE A 1 714 ? 29.395 10.547 2.324 1.00 97.62 714 ILE A N 1
ATOM 5352 C CA . ILE A 1 714 ? 28.347 11.250 1.575 1.00 97.62 714 ILE A CA 1
ATOM 5353 C C . ILE A 1 714 ? 28.184 12.695 2.056 1.00 97.62 714 ILE A C 1
ATOM 5355 O O . ILE A 1 714 ? 28.669 13.086 3.113 1.00 97.62 714 ILE A O 1
ATOM 5359 N N . GLU A 1 715 ? 27.460 13.489 1.279 1.00 96.50 715 GLU A N 1
ATOM 5360 C CA . GLU A 1 715 ? 26.997 14.823 1.663 1.00 96.50 715 GLU A CA 1
ATOM 5361 C C . GLU A 1 715 ? 25.520 14.963 1.292 1.00 96.50 715 GLU A C 1
ATOM 5363 O O . GLU A 1 715 ? 25.083 14.438 0.268 1.00 96.50 715 GLU A O 1
ATOM 5368 N N . LEU A 1 716 ? 24.744 15.655 2.126 1.00 97.12 716 LEU A N 1
ATOM 5369 C CA . LEU A 1 716 ? 23.349 15.991 1.840 1.00 97.12 716 LEU A CA 1
ATOM 5370 C C . LEU A 1 716 ? 23.262 17.448 1.392 1.00 97.12 716 LEU A C 1
ATOM 5372 O O . LEU A 1 716 ? 23.905 18.304 1.989 1.00 97.12 716 LEU A O 1
ATOM 5376 N N . PHE A 1 717 ? 22.446 17.739 0.385 1.00 95.44 717 PHE A N 1
ATOM 5377 C CA . PHE A 1 717 ? 22.249 19.093 -0.139 1.00 95.44 717 PHE A CA 1
ATOM 5378 C C . PHE A 1 717 ? 20.762 19.431 -0.325 1.00 95.44 717 PHE A C 1
ATOM 5380 O O . PHE A 1 717 ? 19.956 18.521 -0.523 1.00 95.44 717 PHE A O 1
ATOM 5387 N N . PRO A 1 718 ? 20.370 20.717 -0.298 1.00 92.50 718 PRO A N 1
ATOM 5388 C CA . PRO A 1 718 ? 18.994 21.121 -0.585 1.00 92.50 718 PRO A CA 1
ATOM 5389 C C . PRO A 1 718 ? 18.623 21.010 -2.076 1.00 92.50 718 PRO A C 1
ATOM 5391 O O . PRO A 1 718 ? 17.455 20.767 -2.379 1.00 92.50 718 PRO A O 1
ATOM 5394 N N . ASN A 1 719 ? 19.577 21.145 -3.010 1.00 90.06 719 ASN A N 1
ATOM 5395 C CA . ASN A 1 719 ? 19.310 21.077 -4.454 1.00 90.06 719 ASN A CA 1
ATOM 5396 C C . ASN A 1 719 ? 19.848 19.792 -5.101 1.00 90.06 719 ASN A C 1
ATOM 5398 O O . ASN A 1 719 ? 20.822 19.197 -4.643 1.00 90.06 719 ASN A O 1
ATOM 5402 N N . GLU A 1 720 ? 19.260 19.408 -6.233 1.00 86.88 720 GLU A N 1
ATOM 5403 C CA . GLU A 1 720 ? 19.735 18.304 -7.077 1.00 86.88 720 GLU A CA 1
ATOM 5404 C C . GLU A 1 720 ? 21.096 18.605 -7.714 1.00 86.88 720 GLU A C 1
ATOM 5406 O O . GLU A 1 720 ? 22.021 17.794 -7.667 1.00 86.88 720 GLU A O 1
ATOM 5411 N N . LEU A 1 721 ? 21.207 19.794 -8.306 1.00 81.25 721 LEU A N 1
ATOM 5412 C CA . LEU A 1 721 ? 22.403 20.280 -8.975 1.00 81.25 721 LEU A CA 1
ATOM 5413 C C . LEU A 1 721 ? 23.104 21.300 -8.079 1.00 81.25 721 LEU A C 1
ATOM 5415 O O . LEU A 1 721 ? 22.462 22.119 -7.422 1.00 81.25 721 LEU A O 1
ATOM 5419 N N . LYS A 1 722 ? 24.435 21.251 -8.085 1.00 81.12 722 LYS A N 1
ATOM 5420 C CA . LYS A 1 722 ? 25.312 22.131 -7.309 1.00 81.12 722 LYS A CA 1
ATOM 5421 C C . LYS A 1 722 ? 25.070 23.599 -7.666 1.00 81.12 722 LYS A C 1
ATOM 5423 O O . LYS A 1 722 ? 25.348 24.016 -8.790 1.00 81.12 722 LYS A O 1
ATOM 5428 N N . THR A 1 723 ? 24.597 24.384 -6.702 1.00 81.88 723 THR A N 1
ATOM 5429 C CA . THR A 1 723 ? 24.425 25.839 -6.846 1.00 81.88 723 THR A CA 1
ATOM 5430 C C . THR A 1 723 ? 25.620 26.605 -6.263 1.00 81.88 723 THR A C 1
ATOM 5432 O O . THR A 1 723 ? 26.406 26.081 -5.469 1.00 81.88 723 THR A O 1
ATOM 5435 N N . GLY A 1 724 ? 25.821 27.851 -6.704 1.00 80.00 724 GLY A N 1
ATOM 5436 C CA . GLY A 1 724 ? 26.937 28.682 -6.245 1.00 80.00 724 GLY A CA 1
ATOM 5437 C C . GLY A 1 724 ? 26.803 29.040 -4.763 1.00 80.00 724 GLY A C 1
ATOM 5438 O O . GLY A 1 724 ? 25.822 29.665 -4.375 1.00 80.00 724 GLY A O 1
ATOM 5439 N N . GLY A 1 725 ? 27.786 28.656 -3.944 1.00 79.62 725 GLY A N 1
ATOM 5440 C CA . GLY A 1 725 ? 27.765 28.883 -2.491 1.00 79.62 725 GLY A CA 1
ATOM 5441 C C . GLY A 1 725 ? 26.928 27.877 -1.687 1.00 79.62 725 GLY A C 1
ATOM 5442 O O . GLY A 1 725 ? 26.701 28.097 -0.501 1.00 79.62 725 GLY A O 1
ATOM 5443 N N . GLU A 1 726 ? 26.473 26.781 -2.300 1.00 89.81 726 GLU A N 1
ATOM 5444 C CA . GLU A 1 726 ? 25.686 25.750 -1.619 1.00 89.81 726 GLU A CA 1
ATOM 5445 C C . GLU A 1 726 ? 26.485 25.031 -0.515 1.00 89.81 726 GLU A C 1
ATOM 5447 O O . GLU A 1 726 ? 27.565 24.489 -0.762 1.00 89.81 726 GLU A O 1
ATOM 5452 N N . ALA A 1 727 ? 25.928 24.982 0.698 1.00 90.56 727 ALA A N 1
ATOM 5453 C CA . ALA A 1 727 ? 26.487 24.249 1.832 1.00 90.56 727 ALA A CA 1
ATOM 5454 C C . ALA A 1 727 ? 25.778 22.900 2.038 1.00 90.56 727 ALA A C 1
ATOM 5456 O O . ALA A 1 727 ? 24.573 22.777 1.808 1.00 90.56 727 ALA A O 1
ATOM 5457 N N . ALA A 1 728 ? 26.521 21.898 2.511 1.00 93.25 728 ALA A N 1
ATOM 5458 C CA . ALA A 1 728 ? 25.963 20.593 2.846 1.00 93.25 728 ALA A CA 1
ATOM 5459 C C . ALA A 1 728 ? 25.171 20.634 4.167 1.00 93.25 728 ALA A C 1
ATOM 5461 O O . ALA A 1 728 ? 25.603 21.237 5.153 1.00 93.25 728 ALA A O 1
ATOM 5462 N N . THR A 1 729 ? 24.030 19.948 4.213 1.00 95.38 729 THR A N 1
ATOM 5463 C CA . THR A 1 729 ? 23.255 19.712 5.434 1.00 95.38 729 THR A CA 1
ATOM 5464 C C . THR A 1 729 ? 24.021 18.755 6.349 1.00 95.38 729 THR A C 1
ATOM 5466 O O . THR A 1 729 ? 24.338 17.629 5.962 1.00 95.38 729 THR A O 1
ATOM 5469 N N . ALA A 1 730 ? 24.317 19.194 7.574 1.00 94.75 730 ALA A N 1
ATOM 5470 C CA . ALA A 1 730 ? 24.974 18.362 8.579 1.00 94.75 730 ALA A CA 1
ATOM 5471 C C . ALA A 1 730 ? 24.092 17.171 8.992 1.00 94.75 730 ALA A C 1
ATOM 5473 O O . ALA A 1 730 ? 22.876 17.310 9.095 1.00 94.75 730 ALA A O 1
ATOM 5474 N N . VAL A 1 731 ? 24.709 16.018 9.274 1.00 93.56 731 VAL A N 1
ATOM 5475 C CA . VAL A 1 731 ? 24.042 14.829 9.831 1.00 93.56 731 VAL A CA 1
ATOM 5476 C C . VAL A 1 731 ? 24.707 14.499 11.177 1.00 93.56 731 VAL A C 1
ATOM 5478 O O . VAL A 1 731 ? 25.925 14.316 11.192 1.00 93.56 731 VAL A O 1
ATOM 5481 N N . PRO A 1 732 ? 23.966 14.401 12.300 1.00 93.94 732 PRO A N 1
ATOM 5482 C CA . PRO A 1 732 ? 22.506 14.410 12.400 1.00 93.94 732 PRO A CA 1
ATOM 5483 C C . PRO A 1 732 ? 21.853 15.770 12.101 1.00 93.94 732 PRO A C 1
ATOM 5485 O O . PRO A 1 732 ? 22.419 16.820 12.395 1.00 93.94 732 PRO A O 1
ATOM 5488 N N . HIS A 1 733 ? 20.645 15.721 11.539 1.00 95.69 733 HIS A N 1
ATOM 5489 C CA . HIS A 1 733 ? 19.812 16.877 11.205 1.00 95.69 733 HIS A CA 1
ATOM 5490 C C . HIS A 1 733 ? 18.478 16.793 11.952 1.00 95.69 733 HIS A C 1
ATOM 5492 O O . HIS A 1 733 ? 17.824 15.751 11.916 1.00 95.69 733 HIS A O 1
ATOM 5498 N N . GLU A 1 734 ? 18.060 17.876 12.605 1.00 95.56 734 GLU A N 1
ATOM 5499 C CA . GLU A 1 734 ? 16.758 17.959 13.273 1.00 95.56 734 GLU A CA 1
ATOM 5500 C C . GLU A 1 734 ? 15.716 18.617 12.360 1.00 95.56 734 GLU A C 1
ATOM 5502 O O . GLU A 1 734 ? 15.979 19.642 11.734 1.00 95.56 734 GLU A O 1
ATOM 5507 N N . ILE A 1 735 ? 14.528 18.018 12.298 1.00 95.25 735 ILE A N 1
ATOM 5508 C CA . ILE A 1 735 ? 13.392 18.448 11.483 1.00 95.25 735 ILE A CA 1
ATOM 5509 C C . ILE A 1 735 ? 12.205 18.643 12.427 1.00 95.25 735 ILE A C 1
ATOM 5511 O O . ILE A 1 735 ? 11.587 17.674 12.876 1.00 95.25 735 ILE A O 1
ATOM 5515 N N . ASP A 1 736 ? 11.907 19.898 12.755 1.00 95.75 736 ASP A N 1
ATOM 5516 C CA . ASP A 1 736 ? 10.786 20.245 13.626 1.00 95.75 736 ASP A CA 1
ATOM 5517 C C . ASP A 1 736 ? 9.452 20.288 12.873 1.00 95.75 736 ASP A C 1
ATOM 5519 O O . ASP A 1 736 ? 9.353 20.818 11.764 1.00 95.75 736 ASP A O 1
ATOM 5523 N N . PHE A 1 737 ? 8.402 19.839 13.559 1.00 94.81 737 PHE A N 1
ATOM 5524 C CA . PHE A 1 737 ? 7.012 19.932 13.136 1.00 94.81 737 PHE A CA 1
ATOM 5525 C C . PHE A 1 737 ? 6.187 20.634 14.222 1.00 94.81 737 PHE A C 1
ATOM 5527 O O . PHE A 1 737 ? 6.156 20.198 15.376 1.00 94.81 737 PHE A O 1
ATOM 5534 N N . ASP A 1 738 ? 5.495 21.716 13.862 1.00 93.81 738 ASP A N 1
ATOM 5535 C CA . ASP A 1 738 ? 4.472 22.349 14.702 1.00 93.81 738 ASP A CA 1
ATOM 5536 C C . ASP A 1 738 ? 3.357 22.915 13.804 1.00 93.81 738 ASP A C 1
ATOM 5538 O O . ASP A 1 738 ? 3.610 23.855 13.050 1.00 93.81 738 ASP A O 1
ATOM 5542 N N . PRO A 1 739 ? 2.109 22.413 13.892 1.00 88.94 739 PRO A N 1
ATOM 5543 C CA . PRO A 1 739 ? 0.986 22.912 13.094 1.00 88.94 739 PRO A CA 1
ATOM 5544 C C . PRO A 1 739 ? 0.648 24.399 13.295 1.00 88.94 739 PRO A C 1
ATOM 5546 O O . PRO A 1 739 ? -0.177 24.933 12.555 1.00 88.94 739 PRO A O 1
ATOM 5549 N N . LYS A 1 740 ? 1.232 25.066 14.302 1.00 90.56 740 LYS A N 1
ATOM 5550 C CA . LYS A 1 740 ? 1.067 26.506 14.560 1.00 90.56 740 LYS A CA 1
ATOM 5551 C C . LYS A 1 740 ? 2.176 27.380 13.963 1.00 90.56 740 LYS A C 1
ATOM 5553 O O . LYS A 1 740 ? 2.022 28.598 13.961 1.00 90.56 740 LYS A O 1
ATOM 5558 N N . ASP A 1 741 ? 3.268 26.796 13.473 1.00 91.12 741 ASP A N 1
ATOM 5559 C CA . ASP A 1 741 ? 4.420 27.520 12.929 1.00 91.12 741 ASP A CA 1
ATOM 5560 C C . ASP A 1 741 ? 4.520 27.291 11.412 1.00 91.12 741 ASP A C 1
ATOM 5562 O O . ASP A 1 741 ? 4.759 26.184 10.930 1.00 91.12 741 ASP A O 1
ATOM 5566 N N . ALA A 1 742 ? 4.357 28.367 10.638 1.00 88.19 742 ALA A N 1
ATOM 5567 C CA . ALA A 1 742 ? 4.377 28.322 9.177 1.00 88.19 742 ALA A CA 1
ATOM 5568 C C . ALA A 1 742 ? 5.744 27.933 8.572 1.00 88.19 742 ALA A C 1
ATOM 5570 O O . ALA A 1 742 ? 5.804 27.640 7.375 1.00 88.19 742 ALA A O 1
ATOM 5571 N N . THR A 1 743 ? 6.818 27.909 9.371 1.00 89.06 743 THR A N 1
ATOM 5572 C CA . THR A 1 743 ? 8.145 27.401 8.982 1.00 89.06 743 THR A CA 1
ATOM 5573 C C . THR A 1 743 ? 8.316 25.904 9.278 1.00 89.06 743 THR A C 1
ATOM 5575 O O . THR A 1 743 ? 9.096 25.231 8.606 1.00 89.06 743 THR A O 1
ATOM 5578 N N . LYS A 1 744 ? 7.528 25.346 10.210 1.00 92.94 744 LYS A N 1
ATOM 5579 C CA . LYS A 1 744 ? 7.606 23.952 10.700 1.00 92.94 744 LYS A CA 1
ATOM 5580 C C . LYS A 1 744 ? 6.465 23.088 10.157 1.00 92.94 744 LYS A C 1
ATOM 5582 O O . LYS A 1 744 ? 5.885 22.255 10.855 1.00 92.94 744 LYS A O 1
ATOM 5587 N N . LYS A 1 745 ? 6.123 23.317 8.885 1.00 91.75 745 LYS A N 1
ATOM 5588 C CA . LYS A 1 745 ? 5.049 22.617 8.170 1.00 91.75 745 LYS A CA 1
ATOM 5589 C C . LYS A 1 745 ? 5.326 21.125 8.033 1.00 91.75 745 LYS A C 1
ATOM 5591 O O . LYS A 1 745 ? 6.430 20.719 7.662 1.00 91.75 745 LYS A O 1
ATOM 5596 N N . ASN A 1 746 ? 4.271 20.340 8.228 1.00 94.38 746 ASN A N 1
ATOM 5597 C CA . ASN A 1 746 ? 4.251 18.906 7.985 1.00 94.38 746 ASN A CA 1
ATOM 5598 C C . ASN A 1 746 ? 4.035 18.594 6.494 1.00 94.38 746 ASN A C 1
ATOM 5600 O O . ASN A 1 746 ? 2.922 18.352 6.028 1.00 94.38 746 ASN A O 1
ATOM 5604 N N . GLU A 1 747 ? 5.133 18.653 5.748 1.00 94.44 747 GLU A N 1
ATOM 5605 C CA . GLU A 1 747 ? 5.229 18.402 4.310 1.00 94.44 747 GLU A CA 1
ATOM 5606 C C . GLU A 1 747 ? 6.487 17.562 4.022 1.00 94.44 747 GLU A C 1
ATOM 5608 O O . GLU A 1 747 ? 7.386 17.490 4.865 1.00 94.44 747 GLU A O 1
ATOM 5613 N N . ASP A 1 748 ? 6.566 16.941 2.845 1.00 95.56 748 ASP A N 1
ATOM 5614 C CA . ASP A 1 748 ? 7.725 16.138 2.437 1.00 95.56 748 ASP A CA 1
ATOM 5615 C C . ASP A 1 748 ? 9.005 16.997 2.379 1.00 95.56 748 ASP A C 1
ATOM 5617 O O . ASP A 1 748 ? 9.097 17.946 1.596 1.00 95.56 748 ASP A O 1
ATOM 5621 N N . LYS A 1 749 ? 10.018 16.651 3.184 1.00 95.06 749 LYS A N 1
ATOM 5622 C CA . LYS A 1 749 ? 11.317 17.342 3.212 1.00 95.06 749 LYS A CA 1
ATOM 5623 C C . LYS A 1 749 ? 12.313 16.596 2.326 1.00 95.06 749 LYS A C 1
ATOM 5625 O O . LYS A 1 749 ? 12.602 15.420 2.558 1.00 95.06 749 LYS A O 1
ATOM 5630 N N . LYS A 1 750 ? 12.820 17.286 1.303 1.00 95.69 750 LYS A N 1
ATOM 5631 C CA . LYS A 1 750 ? 13.745 16.747 0.297 1.00 95.69 750 LYS A CA 1
ATOM 5632 C C . LYS A 1 750 ? 15.197 17.080 0.642 1.00 95.69 750 LYS A C 1
ATOM 5634 O O . LYS A 1 750 ? 15.506 18.224 0.961 1.00 95.69 750 LYS A O 1
ATOM 5639 N N . PHE A 1 751 ? 16.076 16.095 0.493 1.00 96.62 751 PHE A N 1
ATOM 5640 C CA . PHE A 1 751 ? 17.531 16.233 0.563 1.00 96.62 751 PHE A CA 1
ATOM 5641 C C . PHE A 1 751 ? 18.155 15.466 -0.608 1.00 96.62 751 PHE A C 1
ATOM 5643 O O . PHE A 1 751 ? 17.593 14.483 -1.078 1.00 96.62 751 PHE A O 1
ATOM 5650 N N . TRP A 1 752 ? 19.327 15.878 -1.070 1.00 95.75 752 TRP A N 1
ATOM 5651 C CA . TRP A 1 752 ? 19.990 15.293 -2.233 1.00 95.75 752 TRP A CA 1
ATOM 5652 C C . TRP A 1 752 ? 21.353 14.727 -1.841 1.00 95.75 752 TRP A C 1
ATOM 5654 O O . TRP A 1 752 ? 22.256 15.466 -1.451 1.00 95.75 752 TRP A O 1
ATOM 5664 N N . VAL A 1 753 ? 21.484 13.402 -1.924 1.00 97.00 753 VAL A N 1
ATOM 5665 C CA . VAL A 1 753 ? 22.663 12.636 -1.507 1.00 97.00 753 VAL A CA 1
ATOM 5666 C C . VAL A 1 753 ? 23.732 12.671 -2.596 1.00 97.00 753 VAL A C 1
ATOM 5668 O O . VAL A 1 753 ? 23.527 12.152 -3.692 1.00 97.00 753 VAL A O 1
ATOM 5671 N N . GLN A 1 754 ? 24.892 13.229 -2.274 1.00 96.25 754 GLN A N 1
ATOM 5672 C CA . GLN A 1 754 ? 26.096 13.232 -3.101 1.00 96.25 754 GLN A CA 1
ATOM 5673 C C . GLN A 1 754 ? 27.125 12.238 -2.542 1.00 96.25 754 GLN A C 1
ATOM 5675 O O . GLN A 1 754 ? 27.308 12.163 -1.327 1.00 96.25 754 GLN A O 1
ATOM 5680 N N . GLY A 1 755 ? 27.828 11.500 -3.404 1.00 96.19 755 GLY A N 1
ATOM 5681 C CA . GLY A 1 755 ? 28.985 10.703 -2.992 1.00 96.19 755 GLY A CA 1
ATOM 5682 C C . GLY A 1 755 ? 30.235 11.570 -2.821 1.00 96.19 755 GLY A C 1
ATOM 5683 O O . GLY A 1 755 ? 30.554 12.375 -3.693 1.00 96.19 755 GLY A O 1
ATOM 5684 N N . LYS A 1 756 ? 30.955 11.396 -1.708 1.00 95.88 756 LYS A N 1
ATOM 5685 C CA . LYS A 1 756 ? 32.175 12.145 -1.346 1.00 95.88 756 LYS A CA 1
ATOM 5686 C C . LYS A 1 756 ? 33.420 11.263 -1.254 1.00 95.88 756 LYS A C 1
ATOM 5688 O O . LYS A 1 756 ? 34.525 11.729 -1.518 1.00 95.88 756 LYS A O 1
ATOM 5693 N N . THR A 1 757 ? 33.271 10.010 -0.832 1.00 96.88 757 THR A N 1
ATOM 5694 C CA . THR A 1 757 ? 34.385 9.058 -0.727 1.00 96.88 757 THR A CA 1
ATOM 5695 C C . THR A 1 757 ? 33.881 7.641 -0.956 1.00 96.88 757 THR A C 1
ATOM 5697 O O . THR A 1 757 ? 32.929 7.230 -0.292 1.00 96.88 757 THR A O 1
ATOM 5700 N N . VAL A 1 758 ? 34.526 6.895 -1.860 1.00 97.12 758 VAL A N 1
ATOM 5701 C CA . VAL A 1 758 ? 34.158 5.510 -2.224 1.00 97.12 758 VAL A CA 1
ATOM 5702 C C . VAL A 1 758 ? 33.864 4.628 -0.999 1.00 97.12 758 VAL A C 1
ATOM 5704 O O . VAL A 1 758 ? 34.564 4.680 0.018 1.00 97.12 758 VAL A O 1
ATOM 5707 N N . SER A 1 759 ? 32.823 3.802 -1.099 1.00 98.12 759 SER A N 1
ATOM 5708 C CA . SER A 1 759 ? 32.454 2.779 -0.118 1.00 98.12 759 SER A CA 1
ATOM 5709 C C . SER A 1 759 ? 33.489 1.658 -0.031 1.00 98.12 759 SER A C 1
ATOM 5711 O O . SER A 1 759 ? 34.075 1.269 -1.039 1.00 98.12 759 SER A O 1
ATOM 5713 N N . VAL A 1 760 ? 33.680 1.082 1.163 1.00 96.44 760 VAL A N 1
ATOM 5714 C CA . VAL A 1 760 ? 34.548 -0.108 1.329 1.00 96.44 760 VAL A CA 1
ATOM 5715 C C . VAL A 1 760 ? 33.812 -1.415 1.031 1.00 96.44 760 VAL A C 1
ATOM 5717 O O . VAL A 1 760 ? 34.443 -2.419 0.713 1.00 96.44 760 VAL A O 1
ATOM 5720 N N . ALA A 1 761 ? 32.481 -1.402 1.104 1.00 96.56 761 ALA A N 1
ATOM 5721 C CA . ALA A 1 761 ? 31.614 -2.524 0.766 1.00 96.56 761 ALA A CA 1
ATOM 5722 C C . ALA A 1 761 ? 30.268 -2.021 0.221 1.00 96.56 761 ALA A C 1
ATOM 5724 O O . ALA A 1 761 ? 29.882 -0.874 0.436 1.00 96.56 761 ALA A O 1
ATOM 5725 N N . LEU A 1 762 ? 29.534 -2.890 -0.474 1.00 96.94 762 LEU A N 1
ATOM 5726 C CA . LEU A 1 762 ? 28.174 -2.597 -0.930 1.00 96.94 762 LEU A CA 1
ATOM 5727 C C . LEU A 1 762 ? 27.251 -2.346 0.274 1.00 96.94 762 LEU A C 1
ATOM 5729 O O . LEU A 1 762 ? 27.141 -3.224 1.131 1.00 96.94 762 LEU A O 1
ATOM 5733 N N . ARG A 1 763 ? 26.520 -1.223 0.269 1.00 95.75 763 ARG A N 1
ATOM 5734 C CA . ARG A 1 763 ? 25.563 -0.795 1.312 1.00 95.75 763 ARG A CA 1
ATOM 5735 C C . ARG A 1 763 ? 26.210 -0.470 2.672 1.00 95.75 763 ARG A C 1
ATOM 5737 O O . ARG A 1 763 ? 25.596 -0.697 3.711 1.00 95.75 763 ARG A O 1
ATOM 5744 N N . ASP A 1 764 ? 27.442 0.051 2.680 1.00 96.31 764 ASP A N 1
ATOM 5745 C CA . ASP A 1 764 ? 28.161 0.399 3.918 1.00 96.31 764 ASP A CA 1
ATOM 5746 C C . ASP A 1 764 ? 27.744 1.742 4.555 1.00 96.31 764 ASP A C 1
ATOM 5748 O O . ASP A 1 764 ? 28.046 1.968 5.728 1.00 96.31 764 ASP A O 1
ATOM 5752 N N . VAL A 1 765 ? 27.038 2.618 3.832 1.00 97.12 765 VAL A N 1
ATOM 5753 C CA . VAL A 1 765 ? 26.453 3.859 4.367 1.00 97.12 765 VAL A CA 1
ATOM 5754 C C . VAL A 1 765 ? 24.980 3.627 4.689 1.00 97.12 765 VAL A C 1
ATOM 5756 O O . VAL A 1 765 ? 24.246 3.083 3.863 1.00 97.12 765 VAL A O 1
ATOM 5759 N N . SER A 1 766 ? 24.521 4.086 5.855 1.00 94.25 766 SER A N 1
ATOM 5760 C CA . SER A 1 766 ? 23.098 4.074 6.216 1.00 94.25 766 SER A CA 1
ATOM 5761 C C . SER A 1 766 ? 22.610 5.444 6.677 1.00 94.25 766 SER A C 1
ATOM 5763 O O . SER A 1 766 ? 23.346 6.188 7.326 1.00 94.25 766 SER A O 1
ATOM 5765 N N . LEU A 1 767 ? 21.352 5.757 6.361 1.00 94.94 767 LEU A N 1
ATOM 5766 C CA . LEU A 1 767 ? 20.608 6.906 6.883 1.00 94.94 767 LEU A CA 1
ATOM 5767 C C . LEU A 1 767 ? 19.266 6.425 7.443 1.00 94.94 767 LEU A C 1
ATOM 5769 O O . LEU A 1 767 ? 18.637 5.557 6.841 1.00 94.94 767 LEU A O 1
ATOM 5773 N N . TRP A 1 768 ? 18.819 6.990 8.565 1.00 91.88 768 TRP A N 1
ATOM 5774 C CA . TRP A 1 768 ? 17.539 6.663 9.200 1.00 91.88 768 TRP A CA 1
ATOM 5775 C C . TRP A 1 768 ? 16.911 7.869 9.911 1.00 91.88 768 TRP A C 1
ATOM 5777 O O . TRP A 1 768 ? 17.621 8.796 10.304 1.00 91.88 768 TRP A O 1
ATOM 5787 N N . ILE A 1 769 ? 15.587 7.852 10.108 1.00 91.88 769 ILE A N 1
ATOM 5788 C CA . ILE A 1 769 ? 14.851 8.893 10.855 1.00 91.88 769 ILE A CA 1
ATOM 5789 C C . ILE A 1 769 ? 14.225 8.351 12.139 1.00 91.88 769 ILE A C 1
ATOM 5791 O O . ILE A 1 769 ? 13.548 7.331 12.108 1.00 91.88 769 ILE A O 1
ATOM 5795 N N . HIS A 1 770 ? 14.391 9.053 13.260 1.00 88.50 770 HIS A N 1
ATOM 5796 C CA . HIS A 1 770 ? 13.744 8.717 14.537 1.00 88.50 770 HIS A CA 1
ATOM 5797 C C . HIS A 1 770 ? 13.089 9.942 15.194 1.00 88.50 770 HIS A C 1
ATOM 5799 O O . HIS A 1 770 ? 13.324 11.072 14.775 1.00 88.50 770 HIS A O 1
ATOM 5805 N N . LEU A 1 771 ? 12.267 9.734 16.227 1.00 88.25 771 LEU A N 1
ATOM 5806 C CA . LEU A 1 771 ? 11.728 10.821 17.053 1.00 88.25 771 LEU A CA 1
ATOM 5807 C C . LEU A 1 771 ? 12.825 11.354 17.989 1.00 88.25 771 LEU A C 1
ATOM 5809 O O . LEU A 1 771 ? 13.661 10.595 18.478 1.00 88.25 771 LEU A O 1
ATOM 5813 N N . LYS A 1 772 ? 12.836 12.655 18.285 1.00 86.81 772 LYS A N 1
ATOM 5814 C CA . LYS A 1 772 ? 13.837 13.232 19.200 1.00 86.81 772 LYS A CA 1
ATOM 5815 C C . LYS A 1 772 ? 13.690 12.717 20.637 1.00 86.81 772 LYS A C 1
ATOM 5817 O O . LYS A 1 772 ? 14.683 12.355 21.259 1.00 86.81 772 LYS A O 1
ATOM 5822 N N . ASP A 1 773 ? 12.452 12.610 21.118 1.00 77.25 773 ASP A N 1
ATOM 5823 C CA . ASP A 1 773 ? 12.119 12.108 22.463 1.00 77.25 773 ASP A CA 1
ATOM 5824 C C . ASP A 1 773 ? 12.099 10.569 22.561 1.00 77.25 773 ASP A C 1
ATOM 5826 O O . ASP A 1 773 ? 11.858 10.011 23.633 1.00 77.25 773 ASP A O 1
ATOM 5830 N N . ASP A 1 774 ? 12.325 9.877 21.439 1.00 71.00 774 ASP A N 1
ATOM 5831 C CA . ASP A 1 774 ? 12.325 8.420 21.344 1.00 71.00 774 ASP A CA 1
ATOM 5832 C C . ASP A 1 774 ? 13.301 7.982 20.243 1.00 71.00 774 ASP A C 1
ATOM 5834 O O . ASP A 1 774 ? 12.967 7.946 19.058 1.00 71.00 774 ASP A O 1
ATOM 5838 N N . ASN A 1 775 ? 14.539 7.695 20.654 1.00 65.81 775 ASN A N 1
ATOM 5839 C CA . ASN A 1 775 ? 15.649 7.222 19.820 1.00 65.81 775 ASN A CA 1
ATOM 5840 C C . ASN A 1 775 ? 15.772 5.688 19.983 1.00 65.81 775 ASN A C 1
ATOM 5842 O O . ASN A 1 775 ? 16.630 5.238 20.749 1.00 65.81 775 ASN A O 1
ATOM 5846 N N . PRO A 1 776 ? 14.909 4.875 19.334 1.00 60.09 776 PRO A N 1
ATOM 5847 C CA . PRO A 1 776 ? 15.058 3.426 19.311 1.00 60.09 776 PRO A CA 1
ATOM 5848 C C . PRO A 1 776 ? 16.311 3.032 18.527 1.00 60.09 776 PRO A C 1
ATOM 5850 O O . PRO A 1 776 ? 16.828 3.791 17.703 1.00 60.09 776 PRO A O 1
ATOM 5853 N N . THR A 1 777 ? 16.790 1.813 18.761 1.00 52.59 777 THR A N 1
ATOM 5854 C CA . THR A 1 777 ? 18.036 1.323 18.151 1.00 52.59 777 THR A CA 1
ATOM 5855 C C . THR A 1 777 ? 17.936 1.140 16.629 1.00 52.59 777 THR A C 1
ATOM 5857 O O . THR A 1 777 ? 18.960 1.171 15.952 1.00 52.59 777 THR A O 1
ATOM 5860 N N . ASN A 1 778 ? 16.724 0.979 16.084 1.00 54.81 778 ASN A N 1
ATOM 5861 C CA . ASN A 1 778 ? 16.448 0.910 14.646 1.00 54.81 778 ASN A CA 1
ATOM 5862 C C . ASN A 1 778 ? 15.235 1.783 14.298 1.00 54.81 778 ASN A C 1
ATOM 5864 O O . ASN A 1 778 ? 14.278 1.866 15.068 1.00 54.81 778 ASN A O 1
ATOM 5868 N N . ALA A 1 779 ? 15.275 2.409 13.125 1.00 69.69 779 ALA A N 1
ATOM 5869 C CA . ALA A 1 779 ? 14.235 3.299 12.617 1.00 69.69 779 ALA A CA 1
ATOM 5870 C C . ALA A 1 779 ? 14.123 3.154 11.084 1.00 69.69 779 ALA A C 1
ATOM 5872 O O . ALA A 1 779 ? 14.858 2.347 10.511 1.00 69.69 779 ALA A O 1
ATOM 5873 N N . ASP A 1 780 ? 13.224 3.876 10.400 1.00 86.00 780 ASP A N 1
ATOM 5874 C CA . ASP A 1 780 ? 13.068 3.667 8.948 1.00 86.00 780 ASP A CA 1
ATOM 5875 C C . ASP A 1 780 ? 14.353 4.079 8.215 1.00 86.00 780 ASP A C 1
ATOM 5877 O O . ASP A 1 780 ? 14.816 5.213 8.357 1.00 86.00 780 ASP A O 1
ATOM 5881 N N . THR A 1 781 ? 14.949 3.123 7.499 1.00 89.50 781 THR A N 1
ATOM 5882 C CA . THR A 1 781 ? 16.360 3.133 7.091 1.00 89.50 781 THR A CA 1
ATOM 5883 C C . THR A 1 781 ? 16.503 2.968 5.582 1.00 89.50 781 THR A C 1
ATOM 5885 O O . THR A 1 781 ? 15.818 2.159 4.955 1.00 89.50 781 THR A O 1
ATOM 5888 N N . VAL A 1 782 ? 17.466 3.687 5.009 1.00 94.19 782 VAL A N 1
ATOM 5889 C CA . VAL A 1 782 ? 17.948 3.502 3.635 1.00 94.19 782 VAL A CA 1
ATOM 5890 C C . VAL A 1 782 ? 19.443 3.199 3.645 1.00 94.19 782 VAL A C 1
ATOM 5892 O O . VAL A 1 782 ? 20.190 3.763 4.449 1.00 94.19 782 VAL A O 1
ATOM 5895 N N . LEU A 1 783 ? 19.884 2.316 2.747 1.00 95.94 783 LEU A N 1
ATOM 5896 C CA . LEU A 1 783 ? 21.300 1.998 2.557 1.00 95.94 783 LEU A CA 1
ATOM 5897 C C . LEU A 1 783 ? 21.823 2.581 1.242 1.00 95.94 783 LEU A C 1
ATOM 5899 O O . LEU A 1 783 ? 21.121 2.612 0.230 1.00 95.94 783 LEU A O 1
ATOM 5903 N N . ILE A 1 784 ? 23.070 3.044 1.259 1.00 97.75 784 ILE A N 1
ATOM 5904 C CA . ILE A 1 784 ? 23.731 3.742 0.153 1.00 97.75 784 ILE A CA 1
ATOM 5905 C C . ILE A 1 784 ? 25.103 3.102 -0.103 1.00 97.75 784 ILE A C 1
ATOM 5907 O O . ILE A 1 784 ? 25.772 2.636 0.820 1.00 97.75 784 ILE A O 1
ATOM 5911 N N . THR A 1 785 ? 25.527 3.088 -1.368 1.00 98.19 785 THR A N 1
ATOM 5912 C CA . THR A 1 785 ? 26.898 2.742 -1.775 1.00 98.19 785 THR A CA 1
ATOM 5913 C C . THR A 1 785 ? 27.474 3.883 -2.605 1.00 98.19 785 THR A C 1
ATOM 5915 O O . THR A 1 785 ? 26.883 4.266 -3.616 1.00 98.19 785 THR A O 1
ATOM 5918 N N . VAL A 1 786 ? 28.638 4.398 -2.215 1.00 98.38 786 VAL A N 1
ATOM 5919 C CA . VAL A 1 786 ? 29.409 5.357 -3.010 1.00 98.38 786 VAL A CA 1
ATOM 5920 C C . VAL A 1 786 ? 30.347 4.580 -3.927 1.00 98.38 786 VAL A C 1
ATOM 5922 O O . VAL A 1 786 ? 31.194 3.828 -3.446 1.00 98.38 786 VAL A O 1
ATOM 5925 N N . VAL A 1 787 ? 30.190 4.739 -5.238 1.00 97.62 787 VAL A N 1
ATOM 5926 C CA . VAL A 1 787 ? 30.936 3.979 -6.249 1.00 97.62 787 VAL A CA 1
ATOM 5927 C C . VAL A 1 787 ? 31.928 4.846 -7.017 1.00 97.62 787 VAL A C 1
ATOM 5929 O O . VAL A 1 787 ? 31.762 6.062 -7.109 1.00 97.62 787 VAL A O 1
ATOM 5932 N N . LYS A 1 788 ? 32.946 4.210 -7.601 1.00 96.19 788 LYS A N 1
ATOM 5933 C CA . LYS A 1 788 ? 33.918 4.861 -8.484 1.00 96.19 788 LYS A CA 1
ATOM 5934 C C . LYS A 1 788 ? 34.328 3.953 -9.636 1.00 96.19 788 LYS A C 1
ATOM 5936 O O . LYS A 1 788 ? 34.928 2.903 -9.413 1.00 96.19 788 LYS A O 1
ATOM 5941 N N . PHE A 1 789 ? 34.029 4.366 -10.863 1.00 96.44 789 PHE A N 1
ATOM 5942 C CA . PHE A 1 789 ? 34.540 3.722 -12.073 1.00 96.44 789 PHE A CA 1
ATOM 5943 C C . PHE A 1 789 ? 36.017 4.059 -12.328 1.00 96.44 789 PHE A C 1
ATOM 5945 O O . PHE A 1 789 ? 36.493 5.136 -11.968 1.00 96.44 789 PHE A O 1
ATOM 5952 N N . LYS A 1 790 ? 36.744 3.145 -12.981 1.00 95.44 790 LYS A N 1
ATOM 5953 C CA . LYS A 1 790 ? 38.127 3.333 -13.446 1.00 95.44 790 LYS A CA 1
ATOM 5954 C C . LYS A 1 790 ? 38.500 2.352 -14.565 1.00 95.44 790 LYS A C 1
ATOM 5956 O O . LYS A 1 790 ? 37.809 1.359 -14.786 1.00 95.44 790 LYS A O 1
ATOM 5961 N N . LYS A 1 791 ? 39.632 2.592 -15.234 1.00 95.06 791 LYS A N 1
ATOM 5962 C CA . LYS A 1 791 ? 40.256 1.701 -16.234 1.00 95.06 791 LYS A CA 1
ATOM 5963 C C . LYS A 1 791 ? 39.335 1.294 -17.401 1.00 95.06 791 LYS A C 1
ATOM 5965 O O . LYS A 1 791 ? 39.404 0.153 -17.864 1.00 95.06 791 LYS A O 1
ATOM 5970 N N . LEU A 1 792 ? 38.479 2.201 -17.882 1.00 96.75 792 LEU A N 1
ATOM 5971 C CA . LEU A 1 792 ? 37.640 1.939 -19.055 1.00 96.75 792 LEU A CA 1
ATOM 5972 C C . LEU A 1 792 ? 38.538 1.778 -20.297 1.00 96.75 792 LEU A C 1
ATOM 5974 O O . LEU A 1 792 ? 39.249 2.697 -20.700 1.00 96.75 792 LEU A O 1
ATOM 5978 N N . THR A 1 793 ? 38.526 0.577 -20.873 1.00 97.06 793 THR A N 1
ATOM 5979 C CA . THR A 1 793 ? 39.420 0.133 -21.946 1.00 97.06 793 THR A CA 1
ATOM 5980 C C . THR A 1 793 ? 38.617 -0.384 -23.140 1.00 97.06 793 THR A C 1
ATOM 5982 O O . THR A 1 793 ? 37.649 -1.126 -22.966 1.00 97.06 793 THR A O 1
ATOM 5985 N N . ALA A 1 794 ? 39.061 -0.045 -24.351 1.00 97.31 794 ALA A N 1
ATOM 5986 C CA . ALA A 1 794 ? 38.606 -0.626 -25.608 1.00 97.31 794 ALA A CA 1
ATOM 5987 C C . ALA A 1 794 ? 39.794 -1.292 -26.328 1.00 97.31 794 ALA A C 1
ATOM 5989 O O . ALA A 1 794 ? 40.716 -0.626 -26.793 1.00 97.31 794 ALA A O 1
ATOM 5990 N N . ASP A 1 795 ? 39.772 -2.622 -26.400 1.00 96.12 795 ASP A N 1
ATOM 5991 C CA . ASP A 1 795 ? 40.728 -3.472 -27.117 1.00 96.12 795 ASP A CA 1
ATOM 5992 C C . ASP A 1 795 ? 40.233 -3.684 -28.562 1.00 96.12 795 ASP A C 1
ATOM 5994 O O . ASP A 1 795 ? 39.389 -4.548 -28.838 1.00 96.12 795 ASP A O 1
ATOM 5998 N N . ILE A 1 796 ? 40.729 -2.850 -29.480 1.00 94.69 796 ILE A N 1
ATOM 5999 C CA . ILE A 1 796 ? 40.301 -2.738 -30.882 1.00 94.69 796 ILE A CA 1
ATOM 6000 C C . ILE A 1 796 ? 41.120 -3.708 -31.758 1.00 94.69 796 ILE A C 1
ATOM 6002 O O . ILE A 1 796 ? 42.354 -3.670 -31.703 1.00 94.69 796 ILE A O 1
ATOM 6006 N N . PRO A 1 797 ? 40.494 -4.569 -32.585 1.00 89.25 797 PRO A N 1
ATOM 6007 C CA . PRO A 1 797 ? 41.226 -5.428 -33.514 1.00 89.25 797 PRO A CA 1
ATOM 6008 C C . PRO A 1 797 ? 41.979 -4.603 -34.565 1.00 89.25 797 PRO A C 1
ATOM 6010 O O . PRO A 1 797 ? 41.561 -3.512 -34.947 1.00 89.25 797 PRO A O 1
ATOM 6013 N N . SER A 1 798 ? 43.064 -5.162 -35.091 1.00 78.12 798 SER A N 1
ATOM 6014 C CA . SER A 1 798 ? 43.729 -4.642 -36.289 1.00 78.12 798 SER A CA 1
ATOM 6015 C C . SER A 1 798 ? 43.324 -5.465 -37.506 1.00 78.12 798 SER A C 1
ATOM 6017 O O . SER A 1 798 ? 43.196 -6.685 -37.404 1.00 78.12 798 SER A O 1
ATOM 6019 N N . THR A 1 799 ? 43.155 -4.819 -38.661 1.00 67.69 799 THR A N 1
ATOM 6020 C CA . THR A 1 799 ? 42.792 -5.487 -39.919 1.00 67.69 799 THR A CA 1
ATOM 6021 C C . THR A 1 799 ? 43.819 -6.574 -40.272 1.00 67.69 799 THR A C 1
ATOM 6023 O O . THR A 1 799 ? 44.982 -6.245 -40.525 1.00 67.69 799 THR A O 1
ATOM 6026 N N . PRO A 1 800 ? 43.443 -7.866 -40.289 1.00 59.88 800 PRO A N 1
ATOM 6027 C CA . PRO A 1 800 ? 44.384 -8.944 -40.566 1.00 59.88 800 PRO A CA 1
ATOM 6028 C C . PRO A 1 800 ? 44.684 -9.049 -42.066 1.00 59.88 800 PRO A C 1
ATOM 6030 O O . PRO A 1 800 ? 43.835 -8.767 -42.911 1.00 59.88 800 PRO A O 1
ATOM 6033 N N . ALA A 1 801 ? 45.880 -9.531 -42.410 1.00 58.34 801 ALA A N 1
ATOM 6034 C CA . ALA A 1 801 ? 46.211 -9.862 -43.792 1.00 58.34 801 ALA A CA 1
ATOM 6035 C C . ALA A 1 801 ? 45.348 -11.036 -44.299 1.00 58.34 801 ALA A C 1
ATOM 6037 O O . ALA A 1 801 ? 45.262 -12.076 -43.648 1.00 58.34 801 ALA A O 1
ATOM 6038 N N . ILE A 1 802 ? 44.760 -10.885 -45.491 1.00 51.94 802 ILE A N 1
ATOM 6039 C CA . ILE A 1 802 ? 43.815 -11.846 -46.105 1.00 51.94 802 ILE A CA 1
ATOM 6040 C C . ILE A 1 802 ? 44.439 -13.238 -46.305 1.00 51.94 802 ILE A C 1
ATOM 6042 O O . ILE A 1 802 ? 43.764 -14.257 -46.194 1.00 51.94 802 ILE A O 1
ATOM 6046 N N . THR A 1 803 ? 45.745 -13.287 -46.570 1.00 53.84 803 THR A N 1
ATOM 6047 C CA . THR A 1 803 ? 46.544 -14.518 -46.562 1.00 53.84 803 THR A CA 1
ATOM 6048 C C . THR A 1 803 ? 47.825 -14.248 -45.793 1.00 53.84 803 THR A C 1
ATOM 6050 O O . THR A 1 803 ? 48.483 -13.243 -46.076 1.00 53.84 803 THR A O 1
ATOM 6053 N N . ASN A 1 804 ? 48.206 -15.128 -44.865 1.00 54.88 804 ASN A N 1
ATOM 6054 C CA . ASN A 1 804 ? 49.471 -14.970 -44.156 1.00 54.88 804 ASN A CA 1
ATOM 6055 C C . ASN A 1 804 ? 50.637 -15.330 -45.096 1.00 54.88 804 ASN A C 1
ATOM 6057 O O . ASN A 1 804 ? 50.737 -16.464 -45.564 1.00 54.88 804 ASN A O 1
ATOM 6061 N N . ARG A 1 805 ? 51.484 -14.346 -45.417 1.00 53.44 805 ARG A N 1
ATOM 6062 C CA . ARG A 1 805 ? 52.624 -14.470 -46.338 1.00 53.44 805 ARG A CA 1
ATOM 6063 C C . ARG A 1 805 ? 53.901 -13.996 -45.646 1.00 53.44 805 ARG A C 1
ATOM 6065 O O . ARG A 1 805 ? 53.848 -13.136 -44.773 1.00 53.44 805 ARG A O 1
ATOM 6072 N N . ALA A 1 806 ? 55.036 -14.557 -46.062 1.00 54.50 806 ALA A N 1
ATOM 6073 C CA . ALA A 1 806 ? 56.389 -14.161 -45.647 1.00 54.50 806 ALA A CA 1
ATOM 6074 C C . ALA A 1 806 ? 56.686 -14.158 -44.125 1.00 54.50 806 ALA A C 1
ATOM 6076 O O . ALA A 1 806 ? 57.697 -13.604 -43.709 1.00 54.50 806 ALA A O 1
ATOM 6077 N N . GLY A 1 807 ? 55.858 -14.809 -43.298 1.00 54.97 807 GLY A N 1
ATOM 6078 C CA . GLY A 1 807 ? 56.081 -14.891 -41.849 1.00 54.97 807 GLY A CA 1
ATOM 6079 C C . GLY A 1 807 ? 55.616 -13.664 -41.060 1.00 54.97 807 GLY A C 1
ATOM 6080 O O . GLY A 1 807 ? 56.052 -13.479 -39.927 1.00 54.97 807 GLY A O 1
ATOM 6081 N N . ASN A 1 808 ? 54.728 -12.841 -41.625 1.00 59.59 808 ASN A N 1
ATOM 6082 C CA . ASN A 1 808 ? 54.129 -11.717 -40.908 1.00 59.59 808 ASN A CA 1
ATOM 6083 C C . ASN A 1 808 ? 53.372 -12.204 -39.655 1.00 59.59 808 ASN A C 1
ATOM 6085 O O . ASN A 1 808 ? 52.383 -12.938 -39.748 1.00 59.59 808 ASN A O 1
ATOM 6089 N N . SER A 1 809 ? 53.817 -11.764 -38.477 1.00 57.31 809 SER A N 1
ATOM 6090 C CA . SER A 1 809 ? 53.085 -11.960 -37.221 1.00 57.31 809 SER A CA 1
ATOM 6091 C C . SER A 1 809 ? 51.701 -11.294 -37.276 1.00 57.31 809 SER A C 1
ATOM 6093 O O . SER A 1 809 ? 51.544 -10.276 -37.958 1.00 57.31 809 SER A O 1
ATOM 6095 N N . PRO A 1 810 ? 50.698 -11.803 -36.534 1.00 63.97 810 PRO A N 1
ATOM 6096 C CA . PRO A 1 810 ? 49.439 -11.091 -36.337 1.00 63.97 810 PRO A CA 1
ATOM 6097 C C . PRO A 1 810 ? 49.694 -9.673 -35.813 1.00 63.97 810 PRO A C 1
ATOM 6099 O O . PRO A 1 810 ? 50.497 -9.484 -34.899 1.00 63.97 810 PRO A O 1
ATOM 6102 N N . VAL A 1 811 ? 49.017 -8.678 -36.388 1.00 72.94 811 VAL A N 1
ATOM 6103 C CA . VAL A 1 811 ? 49.136 -7.290 -35.925 1.00 72.94 811 VAL A CA 1
ATOM 6104 C C . VAL A 1 811 ? 48.500 -7.182 -34.538 1.00 72.94 811 VAL A C 1
ATOM 6106 O O . VAL A 1 811 ? 47.352 -7.587 -34.342 1.00 72.94 811 VAL A O 1
ATOM 6109 N N . ASN A 1 812 ? 49.258 -6.662 -33.572 1.00 80.81 812 ASN A N 1
ATOM 6110 C CA . ASN A 1 812 ? 48.787 -6.492 -32.200 1.00 80.81 812 ASN A CA 1
ATOM 6111 C C . ASN A 1 812 ? 47.613 -5.509 -32.144 1.00 80.81 812 ASN A C 1
ATOM 6113 O O . ASN A 1 812 ? 47.688 -4.411 -32.692 1.00 80.81 812 ASN A O 1
ATOM 6117 N N . ARG A 1 813 ? 46.565 -5.901 -31.416 1.00 88.50 813 ARG A N 1
ATOM 6118 C CA . ARG A 1 813 ? 45.367 -5.090 -31.171 1.00 88.50 813 ARG A CA 1
ATOM 6119 C C . ARG A 1 813 ? 45.712 -3.764 -30.488 1.00 88.50 813 ARG A C 1
ATOM 6121 O O . ARG A 1 813 ? 46.643 -3.693 -29.683 1.00 88.50 813 ARG A O 1
ATOM 6128 N N . HIS A 1 814 ? 44.933 -2.724 -30.774 1.00 90.50 814 HIS A N 1
ATOM 6129 C CA . HIS A 1 814 ? 45.119 -1.403 -30.182 1.00 90.50 814 HIS A CA 1
ATOM 6130 C C . HIS A 1 814 ? 44.247 -1.241 -28.931 1.00 90.50 814 HIS A C 1
ATOM 6132 O O . HIS A 1 814 ? 43.022 -1.190 -29.026 1.00 90.50 814 HIS A O 1
ATOM 6138 N N . ALA A 1 815 ? 44.876 -1.139 -27.760 1.00 92.31 815 ALA A N 1
ATOM 6139 C CA . ALA A 1 815 ? 44.188 -0.921 -26.490 1.00 92.31 815 ALA A CA 1
ATOM 6140 C C . ALA A 1 815 ? 44.079 0.579 -26.167 1.00 92.31 815 ALA A C 1
ATOM 6142 O O . ALA A 1 815 ? 44.996 1.164 -25.587 1.00 92.31 815 ALA A O 1
ATOM 6143 N N . TRP A 1 816 ? 42.943 1.188 -26.510 1.00 94.00 816 TRP A N 1
ATOM 6144 C CA . TRP A 1 816 ? 42.594 2.539 -26.066 1.00 94.00 816 TRP A CA 1
ATOM 6145 C C . TRP A 1 816 ? 42.129 2.500 -24.606 1.00 94.00 816 TRP A C 1
ATOM 6147 O O . TRP A 1 816 ? 41.362 1.615 -24.220 1.00 94.00 816 TRP A O 1
ATOM 6157 N N . LYS A 1 817 ? 42.585 3.445 -23.780 1.00 93.69 817 LYS A N 1
ATOM 6158 C CA . LYS A 1 817 ? 42.356 3.455 -22.328 1.00 93.69 817 LYS A CA 1
ATOM 6159 C C . LYS A 1 817 ? 42.037 4.854 -21.821 1.00 93.69 817 LYS A C 1
ATOM 6161 O O . LYS A 1 817 ? 42.744 5.795 -22.169 1.00 93.69 817 LYS A O 1
ATOM 6166 N N . ILE A 1 818 ? 41.067 4.948 -20.916 1.00 92.06 818 ILE A N 1
ATOM 6167 C CA . ILE A 1 818 ? 40.818 6.130 -20.083 1.00 92.06 818 ILE A CA 1
ATOM 6168 C C . ILE A 1 818 ? 40.707 5.720 -18.604 1.00 92.06 818 ILE A C 1
ATOM 6170 O O . ILE A 1 818 ? 40.516 4.540 -18.286 1.00 92.06 818 ILE A O 1
ATOM 6174 N N . ALA A 1 819 ? 40.854 6.678 -17.685 1.00 86.62 819 ALA A N 1
ATOM 6175 C CA . ALA A 1 819 ? 40.802 6.448 -16.238 1.00 86.62 819 ALA A CA 1
ATOM 6176 C C . ALA A 1 819 ? 41.747 5.352 -15.680 1.00 86.62 819 ALA A C 1
ATOM 6178 O O . ALA A 1 819 ? 41.421 4.708 -14.679 1.00 86.62 819 ALA A O 1
ATOM 6179 N N . ASP A 1 820 ? 42.898 5.091 -16.312 1.00 86.06 820 ASP A N 1
ATOM 6180 C CA . ASP A 1 820 ? 43.888 4.098 -15.861 1.00 86.06 820 ASP A CA 1
ATOM 6181 C C . ASP A 1 820 ? 45.103 4.799 -15.211 1.00 86.06 820 ASP A C 1
ATOM 6183 O O . ASP A 1 820 ? 45.844 5.473 -15.924 1.00 86.06 820 ASP A O 1
ATOM 6187 N N . PRO A 1 821 ? 45.343 4.679 -13.884 1.00 75.12 821 PRO A N 1
ATOM 6188 C CA . PRO A 1 821 ? 44.618 3.870 -12.896 1.00 75.12 821 PRO A CA 1
ATOM 6189 C C . PRO A 1 821 ? 43.409 4.562 -12.238 1.00 75.12 821 PRO A C 1
ATOM 6191 O O . PRO A 1 821 ? 42.658 3.881 -11.538 1.00 75.12 821 PRO A O 1
ATOM 6194 N N . THR A 1 822 ? 43.246 5.876 -12.424 1.00 84.44 822 THR A N 1
ATOM 6195 C CA . THR A 1 822 ? 42.270 6.732 -11.723 1.00 84.44 822 THR A CA 1
ATOM 6196 C C . THR A 1 822 ? 41.555 7.638 -12.732 1.00 84.44 822 THR A C 1
ATOM 6198 O O . THR A 1 822 ? 42.239 8.169 -13.606 1.00 84.44 822 THR A O 1
ATOM 6201 N N . PRO A 1 823 ? 40.229 7.860 -12.626 1.00 91.19 823 PRO A N 1
ATOM 6202 C CA . PRO A 1 823 ? 39.512 8.787 -13.501 1.00 91.19 823 PRO A CA 1
ATOM 6203 C C . PRO A 1 823 ? 39.857 10.257 -13.239 1.00 91.19 823 PRO A C 1
ATOM 6205 O O . PRO A 1 823 ? 40.042 10.672 -12.090 1.00 91.19 823 PRO A O 1
ATOM 6208 N N . ALA A 1 824 ? 39.857 11.048 -14.308 1.00 92.31 824 ALA A N 1
ATOM 6209 C CA . ALA A 1 824 ? 39.836 12.507 -14.292 1.00 92.31 824 ALA A CA 1
ATOM 6210 C C . ALA A 1 824 ? 38.439 13.036 -14.669 1.00 92.31 824 ALA A C 1
ATOM 6212 O O . ALA A 1 824 ? 37.638 12.322 -15.265 1.00 92.31 824 ALA A O 1
ATOM 6213 N N . ALA A 1 825 ? 38.157 14.313 -14.386 1.00 92.56 825 ALA A N 1
ATOM 6214 C CA . ALA A 1 825 ? 36.879 14.952 -14.740 1.00 92.56 825 ALA A CA 1
ATOM 6215 C C . ALA A 1 825 ? 36.535 14.842 -16.244 1.00 92.56 825 ALA A C 1
ATOM 6217 O O . ALA A 1 825 ? 35.367 14.754 -16.611 1.00 92.56 825 ALA A O 1
ATOM 6218 N N . ASN A 1 826 ? 37.548 14.797 -17.117 1.00 94.69 826 ASN A N 1
ATOM 6219 C CA . ASN A 1 826 ? 37.365 14.638 -18.560 1.00 94.69 826 ASN A CA 1
ATOM 6220 C C . ASN A 1 826 ? 36.773 13.268 -18.944 1.00 94.69 826 ASN A C 1
ATOM 6222 O O . ASN A 1 826 ? 36.046 13.201 -19.928 1.00 94.69 826 ASN A O 1
ATOM 6226 N N . ASP A 1 827 ? 37.017 12.202 -18.170 1.00 94.38 827 ASP A N 1
ATOM 6227 C CA . ASP A 1 827 ? 36.546 10.836 -18.475 1.00 94.38 827 ASP A CA 1
ATOM 6228 C C . ASP A 1 827 ? 35.016 10.668 -18.285 1.00 94.38 827 ASP A C 1
ATOM 6230 O O . ASP A 1 827 ? 34.440 9.620 -18.586 1.00 94.38 827 ASP A O 1
ATOM 6234 N N . PHE A 1 828 ? 34.348 11.711 -17.782 1.00 92.94 828 PHE A N 1
ATOM 6235 C CA . PHE A 1 828 ? 32.897 11.796 -17.591 1.00 92.94 828 PHE A CA 1
ATOM 6236 C C . PHE A 1 828 ? 32.225 12.812 -18.529 1.00 92.94 828 PHE A C 1
ATOM 6238 O O . PHE A 1 828 ? 31.010 12.995 -18.459 1.00 92.94 828 PHE A O 1
ATOM 6245 N N . ASN A 1 829 ? 33.001 13.487 -19.384 1.00 93.75 829 ASN A N 1
ATOM 6246 C CA . ASN A 1 829 ? 32.530 14.602 -20.196 1.00 93.75 829 ASN A CA 1
ATOM 6247 C C . ASN A 1 829 ? 32.142 14.147 -21.616 1.00 93.75 829 ASN A C 1
ATOM 6249 O O . ASN A 1 829 ? 32.874 13.407 -22.272 1.00 93.75 829 ASN A O 1
ATOM 6253 N N . GLU A 1 830 ? 30.997 14.628 -22.097 1.00 92.56 830 GLU A N 1
ATOM 6254 C CA . GLU A 1 830 ? 30.460 14.356 -23.437 1.00 92.56 830 GLU A CA 1
ATOM 6255 C C . GLU A 1 830 ? 31.070 15.252 -24.525 1.00 92.56 830 GLU A C 1
ATOM 6257 O O . GLU A 1 830 ? 30.899 14.989 -25.713 1.00 92.56 830 GLU A O 1
ATOM 6262 N N . ASP A 1 831 ? 31.748 16.344 -24.173 1.00 93.44 831 ASP A N 1
ATOM 6263 C CA . ASP A 1 831 ? 32.407 17.208 -25.149 1.00 93.44 831 ASP A CA 1
ATOM 6264 C C . ASP A 1 831 ? 33.592 16.482 -25.812 1.00 93.44 831 ASP A C 1
ATOM 6266 O O . ASP A 1 831 ? 34.584 16.141 -25.167 1.00 93.44 831 ASP A O 1
ATOM 6270 N N . TYR A 1 832 ? 33.506 16.297 -27.130 1.00 94.06 832 TYR A N 1
ATOM 6271 C CA . TYR A 1 832 ? 34.519 15.663 -27.978 1.00 94.06 832 TYR A CA 1
ATOM 6272 C C . TYR A 1 832 ? 35.817 16.495 -28.071 1.00 94.06 832 TYR A C 1
ATOM 6274 O O . TYR A 1 832 ? 36.870 15.981 -28.469 1.00 94.06 832 TYR A O 1
ATOM 6282 N N . ALA A 1 833 ? 35.781 17.774 -27.678 1.00 92.00 833 ALA A N 1
ATOM 6283 C CA . ALA A 1 833 ? 36.967 18.598 -27.485 1.00 92.00 833 ALA A CA 1
ATOM 6284 C C . ALA A 1 833 ? 37.690 18.298 -26.157 1.00 92.00 833 ALA A C 1
ATOM 6286 O O . ALA A 1 833 ? 38.920 18.402 -26.127 1.00 92.00 833 ALA A O 1
ATOM 6287 N N . VAL A 1 834 ? 36.980 17.876 -25.104 1.00 94.12 834 VAL A N 1
ATOM 6288 C CA . VAL A 1 834 ? 37.532 17.584 -23.764 1.00 94.12 834 VAL A CA 1
ATOM 6289 C C . VAL A 1 834 ? 37.882 16.100 -23.603 1.00 94.12 834 VAL A C 1
ATOM 6291 O O . VAL A 1 834 ? 39.000 15.766 -23.206 1.00 94.12 834 VAL A O 1
ATOM 6294 N N . ASN A 1 835 ? 36.947 15.217 -23.953 1.00 94.12 835 ASN A N 1
ATOM 6295 C CA . ASN A 1 835 ? 37.078 13.762 -23.967 1.00 94.12 835 ASN A CA 1
ATOM 6296 C C . ASN A 1 835 ? 37.273 13.312 -25.423 1.00 94.12 835 ASN A C 1
ATOM 6298 O O . ASN A 1 835 ? 36.329 13.282 -26.219 1.00 94.12 835 ASN A O 1
ATOM 6302 N N . LYS A 1 836 ? 38.528 13.059 -25.815 1.00 93.19 836 LYS A N 1
ATOM 6303 C CA . LYS A 1 836 ? 38.875 12.820 -27.223 1.00 93.19 836 LYS A CA 1
ATOM 6304 C C . LYS A 1 836 ? 38.303 11.480 -27.709 1.00 93.19 836 LYS A C 1
ATOM 6306 O O . LYS A 1 836 ? 38.544 10.465 -27.059 1.00 93.19 836 LYS A O 1
ATOM 6311 N N . PRO A 1 837 ? 37.592 11.450 -28.851 1.00 95.50 837 PRO A N 1
ATOM 6312 C CA . PRO A 1 837 ? 36.972 10.226 -29.331 1.00 95.50 837 PRO A CA 1
ATOM 6313 C C . PRO A 1 837 ? 37.980 9.233 -29.910 1.00 95.50 837 PRO A C 1
ATOM 6315 O O . PRO A 1 837 ? 38.947 9.620 -30.571 1.00 95.50 837 PRO A O 1
ATOM 6318 N N . ILE A 1 838 ? 37.654 7.946 -29.792 1.00 95.31 838 ILE A N 1
ATOM 6319 C CA . ILE A 1 838 ? 38.071 6.956 -30.789 1.00 95.31 838 ILE A CA 1
ATOM 6320 C C . ILE A 1 838 ? 37.385 7.318 -32.113 1.00 95.31 838 ILE A C 1
ATOM 6322 O O . ILE A 1 838 ? 36.177 7.548 -32.132 1.00 95.31 838 ILE A O 1
ATOM 6326 N N . VAL A 1 839 ? 38.120 7.314 -33.226 1.00 94.94 839 VAL A N 1
ATOM 6327 C CA . VAL A 1 839 ? 37.535 7.416 -34.572 1.00 94.94 839 VAL A CA 1
ATOM 6328 C C . VAL A 1 839 ? 37.810 6.124 -35.335 1.00 94.94 839 VAL A C 1
ATOM 6330 O O . VAL A 1 839 ? 38.961 5.698 -35.425 1.00 94.94 839 VAL A O 1
ATOM 6333 N N . LEU A 1 840 ? 36.763 5.506 -35.882 1.00 93.31 840 LEU A N 1
ATOM 6334 C CA . LEU A 1 840 ? 36.849 4.311 -36.729 1.00 93.31 840 LEU A CA 1
ATOM 6335 C C . LEU A 1 840 ? 35.995 4.488 -37.989 1.00 93.31 840 LEU A C 1
ATOM 6337 O O . LEU A 1 840 ? 35.090 5.322 -38.034 1.00 93.31 840 LEU A O 1
ATOM 6341 N N . LEU A 1 841 ? 36.264 3.668 -39.005 1.00 90.25 841 LEU A N 1
ATOM 6342 C CA . LEU A 1 841 ? 35.365 3.537 -40.149 1.00 90.25 841 LEU A CA 1
ATOM 6343 C C . LEU A 1 841 ? 34.235 2.554 -39.821 1.00 90.25 841 LEU A C 1
ATOM 6345 O O . LEU A 1 841 ? 34.464 1.518 -39.187 1.00 90.25 841 LEU A O 1
ATOM 6349 N N . GLU A 1 842 ? 33.033 2.859 -40.290 1.00 90.00 842 GLU A N 1
ATOM 6350 C CA . GLU A 1 842 ? 31.890 1.950 -40.260 1.00 90.00 842 GLU A CA 1
ATOM 6351 C C . GLU A 1 842 ? 32.242 0.607 -40.936 1.00 90.00 842 GLU A C 1
ATOM 6353 O O . GLU A 1 842 ? 32.946 0.568 -41.947 1.00 90.00 842 GLU A O 1
ATOM 6358 N N . ASN A 1 843 ? 31.776 -0.506 -40.364 1.00 84.75 843 ASN A N 1
ATOM 6359 C CA . ASN A 1 843 ? 31.983 -1.882 -40.833 1.00 84.75 843 ASN A CA 1
ATOM 6360 C C . ASN A 1 843 ? 33.459 -2.316 -41.007 1.00 84.75 843 ASN A C 1
ATOM 6362 O O . ASN A 1 843 ? 33.732 -3.381 -41.560 1.00 84.75 843 ASN A O 1
ATOM 6366 N N . SER A 1 844 ? 34.423 -1.559 -40.465 1.00 83.56 844 SER A N 1
ATOM 6367 C CA . SER A 1 844 ? 35.847 -1.947 -40.425 1.00 83.56 844 SER A CA 1
ATOM 6368 C C . SER A 1 844 ? 36.159 -3.108 -39.468 1.00 83.56 844 SER A C 1
ATOM 6370 O O . SER A 1 844 ? 37.238 -3.699 -39.531 1.00 83.56 844 SER A O 1
ATOM 6372 N N . ILE A 1 845 ? 35.214 -3.447 -38.588 1.00 86.00 845 ILE A N 1
ATOM 6373 C CA . ILE A 1 845 ? 35.336 -4.468 -37.548 1.00 86.00 845 ILE A CA 1
ATOM 6374 C C . ILE A 1 845 ? 34.520 -5.698 -37.954 1.00 86.00 845 ILE A C 1
ATOM 6376 O O . ILE A 1 845 ? 33.314 -5.603 -38.164 1.00 86.00 845 ILE A O 1
ATOM 6380 N N . LEU A 1 846 ? 35.162 -6.867 -38.028 1.00 84.12 846 LEU A N 1
ATOM 6381 C CA . LEU A 1 846 ? 34.472 -8.128 -38.311 1.00 84.12 846 LEU A CA 1
ATOM 6382 C C . LEU A 1 846 ? 33.711 -8.624 -37.074 1.00 84.12 846 LEU A C 1
ATOM 6384 O O . LEU A 1 846 ? 34.272 -8.675 -35.983 1.00 84.12 846 LEU A O 1
ATOM 6388 N N . ASP A 1 847 ? 32.480 -9.103 -37.263 1.00 85.12 847 ASP A N 1
ATOM 6389 C CA . ASP A 1 847 ? 31.617 -9.614 -36.184 1.00 85.12 847 ASP A CA 1
ATOM 6390 C C . ASP A 1 847 ? 32.273 -10.732 -35.346 1.00 85.12 847 ASP A C 1
ATOM 6392 O O . ASP A 1 847 ? 32.225 -10.730 -34.117 1.00 85.12 847 ASP A O 1
ATOM 6396 N N . LYS A 1 848 ? 33.020 -11.630 -36.000 1.00 85.44 848 LYS A N 1
ATOM 6397 C CA . LYS A 1 848 ? 33.795 -12.693 -35.332 1.00 85.44 848 LYS A CA 1
ATOM 6398 C C . LYS A 1 848 ? 34.969 -12.199 -34.465 1.00 85.44 848 LYS A C 1
ATOM 6400 O O . LYS A 1 848 ? 35.667 -13.027 -33.886 1.00 85.44 848 LYS A O 1
ATOM 6405 N N . ASP A 1 849 ? 35.272 -10.900 -34.468 1.00 88.62 849 ASP A N 1
ATOM 6406 C CA . ASP A 1 849 ? 36.394 -10.304 -33.738 1.00 88.62 849 ASP A CA 1
ATOM 6407 C C . ASP A 1 849 ? 36.104 -8.854 -33.295 1.00 88.62 849 ASP A C 1
ATOM 6409 O O . ASP A 1 849 ? 36.907 -7.945 -33.506 1.00 88.62 849 ASP A O 1
ATOM 6413 N N . ARG A 1 850 ? 34.925 -8.635 -32.692 1.00 94.81 850 ARG A N 1
ATOM 6414 C CA . ARG A 1 850 ? 34.472 -7.335 -32.161 1.00 94.81 850 ARG A CA 1
ATOM 6415 C C . ARG A 1 850 ? 35.515 -6.626 -31.277 1.00 94.81 850 ARG A C 1
ATOM 6417 O O . ARG A 1 850 ? 36.413 -7.238 -30.683 1.00 94.81 850 ARG A O 1
ATOM 6424 N N . ILE A 1 851 ? 35.351 -5.309 -31.133 1.00 96.69 851 ILE A N 1
ATOM 6425 C CA . ILE A 1 851 ? 36.072 -4.514 -30.128 1.00 96.69 851 ILE A CA 1
ATOM 6426 C C . ILE A 1 851 ? 35.703 -5.075 -28.753 1.00 96.69 851 ILE A C 1
ATOM 6428 O O . ILE A 1 851 ? 34.519 -5.269 -28.474 1.00 96.69 851 ILE A O 1
ATOM 6432 N N . LYS A 1 852 ? 36.686 -5.342 -27.890 1.00 97.44 852 LYS A N 1
ATOM 6433 C CA . LYS A 1 852 ? 36.427 -5.836 -26.529 1.00 97.44 852 LYS A CA 1
ATOM 6434 C C . LYS A 1 852 ? 36.461 -4.664 -25.563 1.00 97.44 852 LYS A C 1
ATOM 6436 O O . LYS A 1 852 ? 37.436 -3.920 -25.530 1.00 97.44 852 LYS A O 1
ATOM 6441 N N . LEU A 1 853 ? 35.397 -4.504 -24.791 1.00 98.25 853 LEU A N 1
ATOM 6442 C CA . LEU A 1 853 ? 35.251 -3.442 -23.807 1.00 98.25 853 LEU A CA 1
ATOM 6443 C C . LEU A 1 853 ? 35.463 -4.017 -22.407 1.00 98.25 853 LEU A C 1
ATOM 6445 O O . LEU A 1 853 ? 34.969 -5.106 -22.102 1.00 98.25 853 LEU A O 1
ATOM 6449 N N . SER A 1 854 ? 36.170 -3.290 -21.547 1.00 97.56 854 SER A N 1
ATOM 6450 C CA . SER A 1 854 ? 36.304 -3.631 -20.129 1.00 97.56 854 SER A CA 1
ATOM 6451 C C . SER A 1 854 ? 36.363 -2.388 -19.247 1.00 97.56 854 SER A C 1
ATOM 6453 O O . SER A 1 854 ? 36.758 -1.310 -19.689 1.00 97.56 854 SER A O 1
ATOM 6455 N N . VAL A 1 855 ? 35.938 -2.528 -17.994 1.00 97.69 855 VAL A N 1
ATOM 6456 C CA . VAL A 1 855 ? 35.962 -1.464 -16.985 1.00 97.69 855 VAL A CA 1
ATOM 6457 C C . VAL A 1 855 ? 36.191 -2.069 -15.599 1.00 97.69 855 VAL A C 1
ATOM 6459 O O . VAL A 1 855 ? 35.891 -3.238 -15.365 1.00 97.69 855 VAL A O 1
ATOM 6462 N N . ALA A 1 856 ? 36.703 -1.282 -14.659 1.00 96.88 856 ALA A N 1
ATOM 6463 C CA . ALA A 1 856 ? 36.741 -1.629 -13.245 1.00 96.88 856 ALA A CA 1
ATOM 6464 C C . ALA A 1 856 ? 35.889 -0.646 -12.428 1.00 96.88 856 ALA A C 1
ATOM 6466 O O . ALA A 1 856 ? 35.691 0.506 -12.814 1.00 96.88 856 ALA A O 1
ATOM 6467 N N . ILE A 1 857 ? 35.392 -1.101 -11.281 1.00 96.50 857 ILE A N 1
ATOM 6468 C CA . ILE A 1 857 ? 34.589 -0.299 -10.358 1.00 96.50 857 ILE A CA 1
ATOM 6469 C C . ILE A 1 857 ? 34.944 -0.651 -8.914 1.00 96.50 857 ILE A C 1
ATOM 6471 O O . ILE A 1 857 ? 35.305 -1.792 -8.617 1.00 96.50 857 ILE A O 1
ATOM 6475 N N . GLU A 1 858 ? 34.852 0.334 -8.028 1.00 96.25 858 GLU A N 1
ATOM 6476 C CA . GLU A 1 858 ? 34.962 0.165 -6.580 1.00 96.25 858 GLU A CA 1
ATOM 6477 C C . GLU A 1 858 ? 33.676 0.638 -5.882 1.00 96.25 858 GLU A C 1
ATOM 6479 O O . GLU A 1 858 ? 33.091 1.624 -6.337 1.00 96.25 858 GLU A O 1
ATOM 6484 N N . PRO A 1 859 ? 33.239 -0.019 -4.788 1.00 96.88 859 PRO A N 1
ATOM 6485 C CA . PRO A 1 859 ? 33.721 -1.315 -4.290 1.00 96.88 859 PRO A CA 1
ATOM 6486 C C . PRO A 1 859 ? 33.422 -2.473 -5.264 1.00 96.88 859 PRO A C 1
ATOM 6488 O O . PRO A 1 859 ? 32.708 -2.316 -6.253 1.00 96.88 859 PRO A O 1
ATOM 6491 N N . ALA A 1 860 ? 33.978 -3.656 -4.998 1.00 93.75 860 ALA A N 1
ATOM 6492 C CA . ALA A 1 860 ? 33.712 -4.842 -5.812 1.00 93.75 860 ALA A CA 1
ATOM 6493 C C . ALA A 1 860 ? 32.250 -5.322 -5.678 1.00 93.75 860 ALA A C 1
ATOM 6495 O O . ALA A 1 860 ? 31.626 -5.181 -4.626 1.00 93.75 860 ALA A O 1
ATOM 6496 N N . GLY A 1 861 ? 31.718 -5.935 -6.742 1.00 93.62 861 GLY A N 1
ATOM 6497 C CA . GLY A 1 861 ? 30.365 -6.512 -6.767 1.00 93.62 861 GLY A CA 1
ATOM 6498 C C . GLY A 1 861 ? 29.231 -5.537 -7.113 1.00 93.62 861 GLY A C 1
ATOM 6499 O O . GLY A 1 861 ? 28.066 -5.907 -6.987 1.00 93.62 861 GLY A O 1
ATOM 6500 N N . VAL A 1 862 ? 29.539 -4.311 -7.549 1.00 96.31 862 VAL A N 1
ATOM 6501 C CA . VAL A 1 862 ? 28.538 -3.372 -8.084 1.00 96.31 862 VAL A CA 1
ATOM 6502 C C . VAL A 1 862 ? 28.012 -3.884 -9.444 1.00 96.31 862 VAL A C 1
ATOM 6504 O O . VAL A 1 862 ? 28.830 -4.251 -10.292 1.00 96.31 862 VAL A O 1
ATOM 6507 N N . PRO A 1 863 ? 26.684 -3.906 -9.688 1.00 93.94 863 PRO A N 1
ATOM 6508 C CA . PRO A 1 863 ? 26.105 -4.380 -10.947 1.00 93.94 863 PRO A CA 1
ATOM 6509 C C . PRO A 1 863 ? 26.293 -3.351 -12.073 1.00 93.94 863 PRO A C 1
ATOM 6511 O O . PRO A 1 863 ? 25.525 -2.399 -12.214 1.00 93.94 863 PRO A O 1
ATOM 6514 N N . VAL A 1 864 ? 27.337 -3.541 -12.882 1.00 95.81 864 VAL A N 1
ATOM 6515 C CA . VAL A 1 864 ? 27.622 -2.705 -14.058 1.00 95.81 864 VAL A CA 1
ATOM 6516 C C . VAL A 1 864 ? 26.877 -3.233 -15.283 1.00 95.81 864 VAL A C 1
ATOM 6518 O O . VAL A 1 864 ? 26.954 -4.419 -15.605 1.00 95.81 864 VAL A O 1
ATOM 6521 N N . ARG A 1 865 ? 26.199 -2.332 -15.993 1.00 95.25 865 ARG A N 1
ATOM 6522 C CA . ARG A 1 865 ? 25.592 -2.533 -17.316 1.00 95.25 865 ARG A CA 1
ATOM 6523 C C . ARG A 1 865 ? 26.317 -1.675 -18.350 1.00 95.25 865 ARG A C 1
ATOM 6525 O O . ARG A 1 865 ? 27.082 -0.785 -17.991 1.00 95.25 865 ARG A O 1
ATOM 6532 N N . TRP A 1 866 ? 26.075 -1.935 -19.632 1.00 95.62 866 TRP A N 1
ATOM 6533 C CA . TRP A 1 866 ? 26.654 -1.174 -20.741 1.00 95.62 866 TRP A CA 1
ATOM 6534 C C . TRP A 1 866 ? 25.553 -0.595 -21.621 1.00 95.62 866 TRP A C 1
ATOM 6536 O O . TRP A 1 866 ? 24.589 -1.284 -21.948 1.00 95.62 866 TRP A O 1
ATOM 6546 N N . ALA A 1 867 ? 25.728 0.656 -22.028 1.00 94.69 867 ALA A N 1
ATOM 6547 C CA . ALA A 1 867 ? 24.928 1.322 -23.042 1.00 94.69 867 ALA A CA 1
ATOM 6548 C C . ALA A 1 867 ? 25.853 2.000 -24.061 1.00 94.69 867 ALA A C 1
ATOM 6550 O O . ALA A 1 867 ? 26.990 2.356 -23.744 1.00 94.69 867 ALA A O 1
ATOM 6551 N N . VAL A 1 868 ? 25.352 2.210 -25.277 1.00 95.50 868 VAL A N 1
ATOM 6552 C CA . VAL A 1 868 ? 25.961 3.133 -26.237 1.00 95.50 868 VAL A CA 1
ATOM 6553 C C . VAL A 1 868 ? 24.901 4.152 -26.625 1.00 95.50 868 VAL A C 1
ATOM 6555 O O . VAL A 1 868 ? 23.836 3.784 -27.117 1.00 95.50 868 VAL A O 1
ATOM 6558 N N . ILE A 1 869 ? 25.174 5.424 -26.350 1.00 93.88 869 ILE A N 1
ATOM 6559 C CA . ILE A 1 869 ? 24.222 6.523 -26.526 1.00 93.88 869 ILE A CA 1
ATOM 6560 C C . ILE A 1 869 ? 24.690 7.392 -27.687 1.00 93.88 869 ILE A C 1
ATOM 6562 O O . ILE A 1 869 ? 25.800 7.917 -27.647 1.00 93.88 869 ILE A O 1
ATOM 6566 N N . ARG A 1 870 ? 23.853 7.563 -28.714 1.00 95.38 870 ARG A N 1
ATOM 6567 C CA . ARG A 1 870 ? 24.094 8.548 -29.774 1.00 95.38 870 ARG A CA 1
ATOM 6568 C C . ARG A 1 870 ? 24.024 9.959 -29.198 1.00 95.38 870 ARG A C 1
ATOM 6570 O O . ARG A 1 870 ? 23.096 10.272 -28.454 1.00 95.38 870 ARG A O 1
ATOM 6577 N N . ASP A 1 871 ? 24.972 10.810 -29.572 1.00 95.12 871 ASP A N 1
ATOM 6578 C CA . ASP A 1 871 ? 24.975 12.210 -29.160 1.00 95.12 871 ASP A CA 1
ATOM 6579 C C . ASP A 1 871 ? 23.826 12.965 -29.841 1.00 95.12 871 ASP A C 1
ATOM 6581 O O . ASP A 1 871 ? 23.879 13.289 -31.029 1.00 95.12 871 ASP A O 1
ATOM 6585 N N . ARG A 1 872 ? 22.756 13.211 -29.085 1.00 93.25 872 ARG A N 1
ATOM 6586 C CA . ARG A 1 872 ? 21.544 13.897 -29.552 1.00 93.25 872 ARG A CA 1
ATOM 6587 C C . ARG A 1 872 ? 21.406 15.306 -28.977 1.00 93.25 872 ARG A C 1
ATOM 6589 O O . ARG A 1 872 ? 20.336 15.894 -29.102 1.00 93.25 872 ARG A O 1
ATOM 6596 N N . ARG A 1 873 ? 22.451 15.849 -28.335 1.00 92.94 873 ARG A N 1
ATOM 6597 C CA . ARG A 1 873 ? 22.415 17.197 -27.746 1.00 92.94 873 ARG A CA 1
ATOM 6598 C C . ARG A 1 873 ? 22.024 18.253 -28.797 1.00 92.94 873 ARG A C 1
ATOM 6600 O O . ARG A 1 873 ? 22.376 18.099 -29.967 1.00 92.94 873 ARG A O 1
ATOM 6607 N N . PRO A 1 874 ? 21.329 19.339 -28.410 1.00 90.12 874 PRO A N 1
ATOM 6608 C CA . PRO A 1 874 ? 21.032 20.441 -29.322 1.00 90.12 874 PRO A CA 1
ATOM 6609 C C . PRO A 1 874 ? 22.280 20.990 -30.030 1.00 90.12 874 PRO A C 1
ATOM 6611 O O . PRO A 1 874 ? 23.392 20.916 -29.509 1.00 90.12 874 PRO A O 1
ATOM 6614 N N . ALA A 1 875 ? 22.089 21.571 -31.216 1.00 85.62 875 ALA A N 1
ATOM 6615 C CA . ALA A 1 875 ? 23.166 22.194 -31.982 1.00 85.62 875 ALA A CA 1
ATOM 6616 C C . ALA A 1 875 ? 23.927 23.241 -31.132 1.00 85.62 875 ALA A C 1
ATOM 6618 O O . ALA A 1 875 ? 23.274 24.056 -30.474 1.00 85.62 875 ALA A O 1
ATOM 6619 N N . PRO A 1 876 ? 25.275 23.270 -31.163 1.00 90.38 876 PRO A N 1
ATOM 6620 C CA . PRO A 1 876 ? 26.165 22.581 -32.107 1.00 90.38 876 PRO A CA 1
ATOM 6621 C C . PRO A 1 876 ? 26.652 21.185 -31.664 1.00 90.38 876 PRO A C 1
ATOM 6623 O O . PRO A 1 876 ? 27.497 20.600 -32.346 1.00 90.38 876 PRO A O 1
ATOM 6626 N N . ASP A 1 877 ? 26.167 20.660 -30.538 1.00 91.62 877 ASP A N 1
ATOM 6627 C CA . ASP A 1 877 ? 26.841 19.569 -29.828 1.00 91.62 877 ASP A CA 1
ATOM 6628 C C . ASP A 1 877 ? 26.528 18.168 -30.378 1.00 91.62 877 ASP A C 1
ATOM 6630 O O . ASP A 1 877 ? 27.444 17.356 -30.484 1.00 91.62 877 ASP A O 1
ATOM 6634 N N . GLY A 1 878 ? 25.280 17.867 -30.745 1.00 93.62 878 GLY A N 1
ATOM 6635 C CA . GLY A 1 878 ? 24.871 16.532 -31.209 1.00 93.62 878 GLY A CA 1
ATOM 6636 C C . GLY A 1 878 ? 25.132 16.235 -32.690 1.00 93.62 878 GLY A C 1
ATOM 6637 O O . GLY A 1 878 ? 25.640 17.065 -33.445 1.00 93.62 878 GLY A O 1
ATOM 6638 N N . ASP A 1 879 ? 24.755 15.029 -33.122 1.00 96.12 879 ASP A N 1
ATOM 6639 C CA . ASP A 1 879 ? 24.673 14.646 -34.536 1.00 96.12 879 ASP A CA 1
ATOM 6640 C C . ASP A 1 879 ? 23.568 15.424 -35.266 1.00 96.12 879 ASP A C 1
ATOM 6642 O O . ASP A 1 879 ? 22.434 15.525 -34.792 1.00 96.12 879 ASP A O 1
ATOM 6646 N N . HIS A 1 880 ? 23.854 15.895 -36.484 1.00 95.12 880 HIS A N 1
ATOM 6647 C CA . HIS A 1 880 ? 22.819 16.482 -37.328 1.00 95.12 880 HIS A CA 1
ATOM 6648 C C . HIS A 1 880 ? 21.732 15.455 -37.671 1.00 95.12 880 HIS A C 1
ATOM 6650 O O . HIS A 1 880 ? 22.034 14.313 -38.020 1.00 95.12 880 HIS A O 1
ATOM 6656 N N . LYS A 1 881 ? 20.464 15.885 -37.687 1.00 93.69 881 LYS A N 1
ATOM 6657 C CA . LYS A 1 881 ? 19.299 15.054 -38.056 1.00 93.69 881 LYS A CA 1
ATOM 6658 C C . LYS A 1 881 ? 19.488 14.215 -39.331 1.00 93.69 881 LYS A C 1
ATOM 6660 O O . LYS A 1 881 ? 18.989 13.097 -39.389 1.00 93.69 881 LYS A O 1
ATOM 6665 N N . ASP A 1 882 ? 20.234 14.717 -40.314 1.00 94.44 882 ASP A N 1
ATOM 6666 C CA . ASP A 1 882 ? 20.456 14.030 -41.592 1.00 94.44 882 ASP A CA 1
ATOM 6667 C C . ASP A 1 882 ? 21.549 12.941 -41.504 1.00 94.44 882 ASP A C 1
ATOM 6669 O O . ASP A 1 882 ? 21.500 11.976 -42.260 1.00 94.44 882 ASP A O 1
ATOM 6673 N N . VAL A 1 883 ? 22.476 13.029 -40.535 1.00 94.25 883 VAL A N 1
ATOM 6674 C CA . VAL A 1 883 ? 23.402 11.935 -40.164 1.00 94.25 883 VAL A CA 1
ATOM 6675 C C . VAL A 1 883 ? 22.625 10.813 -39.468 1.00 94.25 883 VAL A C 1
ATOM 6677 O O . VAL A 1 883 ? 22.804 9.633 -39.772 1.00 94.25 883 VAL A O 1
ATOM 6680 N N . ILE A 1 884 ? 21.700 11.179 -38.575 1.00 94.19 884 ILE A N 1
ATOM 6681 C CA . ILE A 1 884 ? 20.808 10.230 -37.890 1.00 94.19 884 ILE A CA 1
ATOM 6682 C C . ILE A 1 884 ? 19.879 9.526 -38.897 1.00 94.19 884 ILE A C 1
ATOM 6684 O O . ILE A 1 884 ? 19.622 8.335 -38.764 1.00 94.19 884 ILE A O 1
ATOM 6688 N N . ALA A 1 885 ? 19.404 10.243 -39.920 1.00 94.50 885 ALA A N 1
ATOM 6689 C CA . ALA A 1 885 ? 18.500 9.730 -40.952 1.00 94.50 885 ALA A CA 1
ATOM 6690 C C . ALA A 1 885 ? 19.199 9.029 -42.141 1.00 94.50 885 ALA A C 1
ATOM 6692 O O . ALA A 1 885 ? 18.541 8.738 -43.144 1.00 94.50 885 ALA A O 1
ATOM 6693 N N . LEU A 1 886 ? 20.507 8.750 -42.060 1.00 92.31 886 LEU A N 1
ATOM 6694 C CA . LEU A 1 886 ? 21.216 7.984 -43.091 1.00 92.31 886 LEU A CA 1
ATOM 6695 C C . LEU A 1 886 ? 20.571 6.605 -43.304 1.00 92.31 886 LEU A C 1
ATOM 6697 O O . LEU A 1 886 ? 20.243 5.893 -42.354 1.00 92.31 886 LEU A O 1
ATOM 6701 N N . LYS A 1 887 ? 20.439 6.197 -44.572 1.00 88.00 887 LYS A N 1
ATOM 6702 C CA . LYS A 1 887 ? 19.958 4.857 -44.941 1.00 88.00 887 LYS A CA 1
ATOM 6703 C C . LYS A 1 887 ? 20.842 3.791 -44.284 1.00 88.00 887 LYS A C 1
ATOM 6705 O O . LYS A 1 887 ? 22.062 3.925 -44.294 1.00 88.00 887 LYS A O 1
ATOM 6710 N N . ASP A 1 888 ? 20.237 2.732 -43.753 1.00 89.06 888 ASP A N 1
ATOM 6711 C CA . ASP A 1 888 ? 20.942 1.615 -43.111 1.00 89.06 888 ASP A CA 1
ATOM 6712 C C . ASP A 1 888 ? 21.898 2.065 -41.973 1.00 89.06 888 ASP A C 1
ATOM 6714 O O . ASP A 1 888 ? 22.982 1.514 -41.821 1.00 89.06 888 ASP A O 1
ATOM 6718 N N . ASN A 1 889 ? 21.533 3.100 -41.202 1.00 94.62 889 ASN A N 1
ATOM 6719 C CA . ASN A 1 889 ? 22.251 3.542 -39.997 1.00 94.62 889 ASN A CA 1
ATOM 6720 C C . ASN A 1 889 ? 21.422 3.189 -38.740 1.00 94.62 889 ASN A C 1
ATOM 6722 O O . ASN A 1 889 ? 20.343 3.762 -38.559 1.00 94.62 889 ASN A O 1
ATOM 6726 N N . PRO A 1 890 ? 21.852 2.249 -37.876 1.00 95.12 890 PRO A N 1
ATOM 6727 C CA . PRO A 1 890 ? 21.152 1.955 -36.627 1.00 95.12 890 PRO A CA 1
ATOM 6728 C C . PRO A 1 890 ? 21.274 3.099 -35.603 1.00 95.12 890 PRO A C 1
ATOM 6730 O O . PRO A 1 890 ? 22.129 3.982 -35.691 1.00 95.12 890 PRO A O 1
ATOM 6733 N N . GLU A 1 891 ? 20.405 3.088 -34.586 1.00 92.69 891 GLU A N 1
ATOM 6734 C CA . GLU A 1 891 ? 20.376 4.130 -33.545 1.00 92.69 891 GLU A CA 1
ATOM 6735 C C . GLU A 1 891 ? 21.727 4.266 -32.822 1.00 92.69 891 GLU A C 1
ATOM 6737 O O . GLU A 1 891 ? 22.167 5.386 -32.580 1.00 92.69 891 GLU A O 1
ATOM 6742 N N . ALA A 1 892 ? 22.396 3.147 -32.535 1.00 94.44 892 ALA A N 1
ATOM 6743 C CA . ALA A 1 892 ? 23.726 3.069 -31.936 1.00 94.44 892 ALA A CA 1
ATOM 6744 C C . ALA A 1 892 ? 24.445 1.785 -32.408 1.00 94.44 892 ALA A C 1
ATOM 6746 O O . ALA A 1 892 ? 23.757 0.829 -32.777 1.00 94.44 892 ALA A O 1
ATOM 6747 N N . PRO A 1 893 ? 25.792 1.737 -32.393 1.00 96.38 893 PRO A N 1
ATOM 6748 C CA . PRO A 1 893 ? 26.546 0.537 -32.752 1.00 96.38 893 PRO A CA 1
ATOM 6749 C C . PRO A 1 893 ? 26.327 -0.623 -31.762 1.00 96.38 893 PRO A C 1
ATOM 6751 O O . PRO A 1 893 ? 26.137 -0.422 -30.558 1.00 96.38 893 PRO A O 1
ATOM 6754 N N . THR A 1 894 ? 26.340 -1.852 -32.277 1.00 96.44 894 THR A N 1
ATOM 6755 C CA . THR A 1 894 ? 25.763 -3.032 -31.618 1.00 96.44 894 THR A CA 1
ATOM 6756 C C . THR A 1 894 ? 26.671 -3.620 -30.534 1.00 96.44 894 THR A C 1
ATOM 6758 O O . THR A 1 894 ? 27.729 -4.201 -30.811 1.00 96.44 894 THR A O 1
ATOM 6761 N N . LEU A 1 895 ? 26.209 -3.555 -29.280 1.00 96.44 895 LEU A N 1
ATOM 6762 C CA . LEU A 1 895 ? 26.795 -4.289 -28.152 1.00 96.44 895 LEU A CA 1
ATOM 6763 C C . LEU A 1 895 ? 26.571 -5.806 -28.278 1.00 96.44 895 LEU A C 1
ATOM 6765 O O . LEU A 1 895 ? 25.576 -6.260 -28.839 1.00 96.44 895 LEU A O 1
ATOM 6769 N N . GLY A 1 896 ? 27.492 -6.603 -27.736 1.00 94.25 896 GLY A N 1
ATOM 6770 C CA . GLY A 1 896 ? 27.421 -8.069 -27.772 1.00 94.25 896 GLY A CA 1
ATOM 6771 C C . GLY A 1 896 ? 26.547 -8.717 -26.690 1.00 94.25 896 GLY A C 1
ATOM 6772 O O . GLY A 1 896 ? 26.312 -9.920 -26.760 1.00 94.25 896 GLY A O 1
ATOM 6773 N N . SER A 1 897 ? 26.092 -7.967 -25.679 1.00 90.31 897 SER A N 1
ATOM 6774 C CA . SER A 1 897 ? 25.249 -8.475 -24.583 1.00 90.31 897 SER A CA 1
ATOM 6775 C C . SER A 1 897 ? 24.502 -7.354 -23.845 1.00 90.31 897 SER A C 1
ATOM 6777 O O . SER A 1 897 ? 25.056 -6.266 -23.676 1.00 90.31 897 SER A O 1
ATOM 6779 N N . ASP A 1 898 ? 23.284 -7.637 -23.357 1.00 87.69 898 ASP A N 1
ATOM 6780 C CA . ASP A 1 898 ? 22.508 -6.790 -22.426 1.00 87.69 898 ASP A CA 1
ATOM 6781 C C . ASP A 1 898 ? 22.690 -7.183 -20.942 1.00 87.69 898 ASP A C 1
ATOM 6783 O O . ASP A 1 898 ? 22.045 -6.615 -20.051 1.00 87.69 898 ASP A O 1
ATOM 6787 N N . ALA A 1 899 ? 23.531 -8.183 -20.665 1.00 90.50 899 ALA A N 1
ATOM 6788 C CA . ALA A 1 899 ? 23.779 -8.690 -19.321 1.00 90.50 899 ALA A CA 1
ATOM 6789 C C . ALA A 1 899 ? 24.623 -7.726 -18.465 1.00 90.50 899 ALA A C 1
ATOM 6791 O O . ALA A 1 899 ? 25.311 -6.835 -18.965 1.00 90.50 899 ALA A O 1
ATOM 6792 N N . GLU A 1 900 ? 24.583 -7.933 -17.149 1.00 92.56 900 GLU A N 1
ATOM 6793 C CA . GLU A 1 900 ? 25.494 -7.271 -16.213 1.00 92.56 900 GLU A CA 1
ATOM 6794 C C . GLU A 1 900 ? 26.895 -7.886 -16.288 1.00 92.56 900 GLU A C 1
ATOM 6796 O O . GLU A 1 900 ? 27.052 -9.108 -16.338 1.00 92.56 900 GLU A O 1
ATOM 6801 N N . GLY A 1 901 ? 27.922 -7.037 -16.284 1.00 94.94 901 GLY A N 1
ATOM 6802 C CA . GLY A 1 901 ? 29.309 -7.469 -16.392 1.00 94.94 901 GLY A CA 1
ATOM 6803 C C . GLY A 1 901 ? 30.304 -6.318 -16.513 1.00 94.94 901 GLY A C 1
ATOM 6804 O O . GLY A 1 901 ? 30.021 -5.262 -17.075 1.00 94.94 901 GLY A O 1
ATOM 6805 N N . LEU A 1 902 ? 31.524 -6.555 -16.030 1.00 97.38 902 LEU A N 1
ATOM 6806 C CA . LEU A 1 902 ? 32.660 -5.633 -16.166 1.00 97.38 902 LEU A CA 1
ATOM 6807 C C . LEU A 1 902 ? 33.286 -5.640 -17.575 1.00 97.38 902 LEU A C 1
ATOM 6809 O O . LEU A 1 902 ? 34.269 -4.941 -17.822 1.00 97.38 902 LEU A O 1
ATOM 6813 N N . THR A 1 903 ? 32.732 -6.427 -18.498 1.00 97.88 903 THR A N 1
ATOM 6814 C CA . THR A 1 903 ? 33.171 -6.552 -19.889 1.00 97.88 903 THR A CA 1
ATOM 6815 C C . THR A 1 903 ? 31.977 -6.628 -20.838 1.00 97.88 903 THR A C 1
ATOM 6817 O O . THR A 1 903 ? 30.902 -7.097 -20.468 1.00 97.88 903 THR A O 1
ATOM 6820 N N . ASN A 1 904 ? 32.174 -6.183 -22.078 1.00 97.81 904 ASN A N 1
ATOM 6821 C CA . ASN A 1 904 ? 31.235 -6.374 -23.187 1.00 97.81 904 ASN A CA 1
ATOM 6822 C C . ASN A 1 904 ? 32.022 -6.408 -24.514 1.00 97.81 904 ASN A C 1
ATOM 6824 O O . ASN A 1 904 ? 33.253 -6.354 -24.519 1.00 97.81 904 ASN A O 1
ATOM 6828 N N . THR A 1 905 ? 31.339 -6.483 -25.653 1.00 97.88 905 THR A N 1
ATOM 6829 C CA . THR A 1 905 ? 31.950 -6.272 -26.974 1.00 97.88 905 THR A CA 1
ATOM 6830 C C . THR A 1 905 ? 31.116 -5.310 -27.811 1.00 97.88 905 THR A C 1
ATOM 6832 O O . THR A 1 905 ? 29.931 -5.136 -27.540 1.00 97.88 905 THR A O 1
ATOM 6835 N N . LEU A 1 906 ? 31.731 -4.680 -28.812 1.00 97.75 906 LEU A N 1
ATOM 6836 C CA . LEU A 1 906 ? 31.106 -3.677 -29.674 1.00 97.75 906 LEU A CA 1
ATOM 6837 C C . LEU A 1 906 ? 31.452 -3.933 -31.148 1.00 97.75 906 LEU A C 1
ATOM 6839 O O . LEU A 1 906 ? 32.616 -4.163 -31.492 1.00 97.75 906 LEU A O 1
ATOM 6843 N N . LEU A 1 907 ? 30.435 -3.893 -32.008 1.00 96.12 907 LEU A N 1
ATOM 6844 C CA . LEU A 1 907 ? 30.579 -3.849 -33.463 1.00 96.12 907 LEU A CA 1
ATOM 6845 C C . LEU A 1 907 ? 30.588 -2.384 -33.941 1.00 96.12 907 LEU A C 1
ATOM 6847 O O . LEU A 1 907 ? 30.057 -1.517 -33.260 1.00 96.12 907 LEU A O 1
ATOM 6851 N N . ALA A 1 908 ? 31.221 -2.085 -35.077 1.00 94.50 908 ALA A N 1
ATOM 6852 C CA . ALA A 1 908 ? 31.316 -0.722 -35.621 1.00 94.50 908 ALA A CA 1
ATOM 6853 C C . ALA A 1 908 ? 30.309 -0.491 -36.765 1.00 94.50 908 ALA A C 1
ATOM 6855 O O . ALA A 1 908 ? 30.675 -0.036 -37.843 1.00 94.50 908 ALA A O 1
ATOM 6856 N N . ASP A 1 909 ? 29.052 -0.863 -36.550 1.00 94.31 909 ASP A N 1
ATOM 6857 C CA . ASP A 1 909 ? 27.980 -0.994 -37.548 1.00 94.31 909 ASP A CA 1
ATOM 6858 C C . ASP A 1 909 ? 27.025 0.217 -37.619 1.00 94.31 909 ASP A C 1
ATOM 6860 O O . ASP A 1 909 ? 25.877 0.080 -38.029 1.00 94.31 909 ASP A O 1
ATOM 6864 N N . ALA A 1 910 ? 27.488 1.405 -37.217 1.00 96.25 910 ALA A N 1
ATOM 6865 C CA . ALA A 1 910 ? 26.711 2.647 -37.235 1.00 96.25 910 ALA A CA 1
ATOM 6866 C C . ALA A 1 910 ? 27.532 3.840 -37.754 1.00 96.25 910 ALA A C 1
ATOM 6868 O O . ALA A 1 910 ? 28.746 3.744 -37.916 1.00 96.25 910 ALA A O 1
ATOM 6869 N N . VAL A 1 911 ? 26.879 4.990 -37.949 1.00 96.69 911 VAL A N 1
ATOM 6870 C CA . VAL A 1 911 ? 27.496 6.257 -38.390 1.00 96.69 911 VAL A CA 1
ATOM 6871 C C . VAL A 1 911 ? 27.060 7.400 -37.484 1.00 96.69 911 VAL A C 1
ATOM 6873 O O . VAL A 1 911 ? 25.861 7.542 -37.227 1.00 96.69 911 VAL A O 1
ATOM 6876 N N . GLY A 1 912 ? 28.003 8.232 -37.039 1.00 97.19 912 GLY A N 1
ATOM 6877 C CA . GLY A 1 912 ? 27.742 9.403 -36.196 1.00 97.19 912 GLY A CA 1
ATOM 6878 C C . GLY A 1 912 ? 28.627 9.476 -34.949 1.00 97.19 912 GLY A C 1
ATOM 6879 O O . GLY A 1 912 ? 29.707 8.879 -34.908 1.00 97.19 912 GLY A O 1
ATOM 6880 N N . SER A 1 913 ? 28.167 10.218 -33.940 1.00 97.88 913 SER A N 1
ATOM 6881 C CA . SER A 1 913 ? 28.841 10.409 -32.647 1.00 97.88 913 SER A CA 1
ATOM 6882 C C . SER A 1 913 ? 28.149 9.605 -31.544 1.00 97.88 913 SER A C 1
ATOM 6884 O O . SER A 1 913 ? 26.925 9.655 -31.405 1.00 97.88 913 SER A O 1
ATOM 6886 N N . PHE A 1 914 ? 28.925 8.899 -30.724 1.00 97.56 914 PHE A N 1
ATOM 6887 C CA . PHE A 1 914 ? 28.414 8.002 -29.690 1.00 97.56 914 PHE A CA 1
ATOM 6888 C C . PHE A 1 914 ? 29.237 8.061 -28.399 1.00 97.56 914 PHE A C 1
ATOM 6890 O O . PHE A 1 914 ? 30.454 8.228 -28.419 1.00 97.56 914 PHE A O 1
ATOM 6897 N N . HIS A 1 915 ? 28.577 7.813 -27.273 1.00 96.56 915 HIS A N 1
ATOM 6898 C CA . HIS A 1 915 ? 29.188 7.655 -25.957 1.00 96.56 915 HIS A CA 1
ATOM 6899 C C . HIS A 1 915 ? 29.065 6.190 -25.528 1.00 96.56 915 HIS A C 1
ATOM 6901 O O . HIS A 1 915 ? 27.953 5.678 -25.385 1.00 96.56 915 HIS A O 1
ATOM 6907 N N . ILE A 1 916 ? 30.196 5.505 -25.343 1.00 97.19 916 ILE A N 1
ATOM 6908 C CA . ILE A 1 916 ? 30.254 4.151 -24.779 1.00 97.19 916 ILE A CA 1
ATOM 6909 C C . ILE A 1 916 ? 30.240 4.291 -23.255 1.00 97.19 916 ILE A C 1
ATOM 6911 O O . ILE A 1 916 ? 31.227 4.740 -22.669 1.00 97.19 916 ILE A O 1
ATOM 6915 N N . CYS A 1 917 ? 29.135 3.897 -22.624 1.00 95.56 917 CYS A N 1
ATOM 6916 C CA . CYS A 1 917 ? 28.860 4.149 -21.211 1.00 95.56 917 CYS A CA 1
ATOM 6917 C C . CYS A 1 917 ? 28.641 2.835 -20.441 1.00 95.56 917 CYS A C 1
ATOM 6919 O O . CYS A 1 917 ? 27.524 2.306 -20.438 1.00 95.56 917 CYS A O 1
ATOM 6921 N N . PRO A 1 918 ? 29.659 2.288 -19.754 1.00 96.31 918 PRO A N 1
ATOM 6922 C CA . PRO A 1 918 ? 29.417 1.460 -18.580 1.00 96.31 918 PRO A CA 1
ATOM 6923 C C . PRO A 1 918 ? 28.764 2.301 -17.468 1.00 96.31 918 PRO A C 1
ATOM 6925 O O . PRO A 1 918 ? 29.231 3.393 -17.136 1.00 96.31 918 PRO A O 1
ATOM 6928 N N . PHE A 1 919 ? 27.681 1.787 -16.888 1.00 95.56 919 PHE A N 1
ATOM 6929 C CA . PHE A 1 919 ? 26.858 2.491 -15.903 1.00 95.56 919 PHE A CA 1
ATOM 6930 C C . PHE A 1 919 ? 26.339 1.550 -14.809 1.00 95.56 919 PHE A C 1
ATOM 6932 O O . PHE A 1 919 ? 26.285 0.332 -14.988 1.00 95.56 919 PHE A O 1
ATOM 6939 N N . VAL A 1 920 ? 25.956 2.116 -13.665 1.00 95.00 920 VAL A N 1
ATOM 6940 C CA . VAL A 1 920 ? 25.249 1.409 -12.591 1.00 95.00 920 VAL A CA 1
ATOM 6941 C C . VAL A 1 920 ? 23.787 1.822 -12.645 1.00 95.00 920 VAL A C 1
ATOM 6943 O O . VAL A 1 920 ? 23.431 2.928 -12.243 1.00 95.00 920 VAL A O 1
ATOM 6946 N N . ASN A 1 921 ? 22.944 0.921 -13.139 1.00 90.12 921 ASN A N 1
ATOM 6947 C CA . ASN A 1 921 ? 21.501 1.120 -13.187 1.00 90.12 921 ASN A CA 1
ATOM 6948 C C . ASN A 1 921 ? 20.951 1.331 -11.765 1.00 90.12 921 ASN A C 1
ATOM 6950 O O . ASN A 1 921 ? 21.096 0.468 -10.897 1.00 90.12 921 ASN A O 1
ATOM 6954 N N . CYS A 1 922 ? 20.328 2.482 -11.532 1.00 90.88 922 CYS A N 1
ATOM 6955 C CA . CYS A 1 922 ? 19.720 2.879 -10.263 1.00 90.88 922 CYS A CA 1
ATOM 6956 C C . CYS A 1 922 ? 18.184 2.814 -10.308 1.00 90.88 922 CYS A C 1
ATOM 6958 O O . CYS A 1 922 ? 17.513 3.268 -9.378 1.00 90.88 922 CYS A O 1
ATOM 6960 N N . ASN A 1 923 ? 17.632 2.252 -11.384 1.00 84.94 923 ASN A N 1
ATOM 6961 C CA . ASN A 1 923 ? 16.217 1.989 -11.591 1.00 84.94 923 ASN A CA 1
ATOM 6962 C C . ASN A 1 923 ? 15.909 0.491 -11.474 1.00 84.94 923 ASN A C 1
ATOM 6964 O O . ASN A 1 923 ? 16.742 -0.364 -11.758 1.00 84.94 923 ASN A O 1
ATOM 6968 N N . GLU A 1 924 ? 14.651 0.156 -11.187 1.00 69.75 924 GLU A N 1
ATOM 6969 C CA . GLU A 1 924 ? 14.148 -1.230 -11.256 1.00 69.75 924 GLU A CA 1
ATOM 6970 C C . GLU A 1 924 ? 13.926 -1.720 -12.718 1.00 69.75 924 GLU A C 1
ATOM 6972 O O . GLU A 1 924 ? 13.295 -2.748 -12.951 1.00 69.75 924 GLU A O 1
ATOM 6977 N N . GLY A 1 925 ? 14.435 -0.977 -13.714 1.00 66.94 925 GLY A N 1
ATOM 6978 C CA . GLY A 1 925 ? 14.401 -1.302 -15.147 1.00 66.94 925 GLY A CA 1
ATOM 6979 C C . GLY A 1 925 ? 15.692 -1.960 -15.662 1.00 66.94 925 GLY A C 1
ATOM 6980 O O . GLY A 1 925 ? 16.404 -2.629 -14.918 1.00 66.94 925 GLY A O 1
ATOM 6981 N N . LYS A 1 926 ? 16.010 -1.756 -16.950 1.00 71.81 926 LYS A N 1
ATOM 6982 C CA . LYS A 1 926 ? 17.267 -2.208 -17.599 1.00 71.81 926 LYS A CA 1
ATOM 6983 C C . LYS A 1 926 ? 18.017 -1.106 -18.371 1.00 71.81 926 LYS A C 1
ATOM 6985 O O . LYS A 1 926 ? 19.126 -1.353 -18.843 1.00 71.81 926 LYS A O 1
ATOM 6990 N N . THR A 1 927 ? 17.398 0.056 -18.560 1.00 80.12 927 THR A N 1
ATOM 6991 C CA . THR A 1 927 ? 17.806 1.120 -19.488 1.00 80.12 927 THR A CA 1
ATOM 6992 C C . THR A 1 927 ? 18.603 2.227 -18.797 1.00 80.12 927 THR A C 1
ATOM 6994 O O . THR A 1 927 ? 18.386 2.516 -17.625 1.00 80.12 927 THR A O 1
ATOM 6997 N N . PHE A 1 928 ? 19.531 2.844 -19.534 1.00 88.12 928 PHE A N 1
ATOM 6998 C CA . PHE A 1 928 ? 20.320 3.991 -19.075 1.00 88.12 928 PHE A CA 1
ATOM 6999 C C . PHE A 1 928 ? 19.560 5.285 -19.393 1.00 88.12 928 PHE A C 1
ATOM 7001 O O . PHE A 1 928 ? 19.604 5.775 -20.524 1.00 88.12 928 PHE A O 1
ATOM 7008 N N . GLU A 1 929 ? 18.837 5.827 -18.412 1.00 86.62 929 GLU A N 1
ATOM 7009 C CA . GLU A 1 929 ? 17.970 7.010 -18.568 1.00 86.62 929 GLU A CA 1
ATOM 7010 C C . GLU A 1 929 ? 18.779 8.324 -18.572 1.00 86.62 929 GLU A C 1
ATOM 7012 O O . GLU A 1 929 ? 18.609 9.215 -17.741 1.00 86.62 929 GLU A O 1
ATOM 7017 N N . PHE A 1 930 ? 19.714 8.431 -19.517 1.00 87.62 930 PHE A N 1
ATOM 7018 C CA . PHE A 1 930 ? 20.664 9.539 -19.631 1.00 87.62 930 PHE A CA 1
ATOM 7019 C C . PHE A 1 930 ? 20.117 10.693 -20.482 1.00 87.62 930 PHE A C 1
ATOM 7021 O O . PHE A 1 930 ? 20.125 11.849 -20.061 1.00 87.62 930 PHE A O 1
ATOM 7028 N N . MET A 1 931 ? 19.608 10.399 -21.681 1.00 89.00 931 MET A N 1
ATOM 7029 C CA . MET A 1 931 ? 19.190 11.411 -22.656 1.00 89.00 931 MET A CA 1
ATOM 7030 C C . MET A 1 931 ? 17.961 10.942 -23.441 1.00 89.00 931 MET A C 1
ATOM 7032 O O . MET A 1 931 ? 17.904 9.804 -23.905 1.00 89.00 931 MET A O 1
ATOM 7036 N N . ALA A 1 932 ? 16.981 11.828 -23.603 1.00 87.00 932 ALA A N 1
ATOM 7037 C CA . ALA A 1 932 ? 15.805 11.595 -24.430 1.00 87.00 932 ALA A CA 1
ATOM 7038 C C . ALA A 1 932 ? 16.141 11.689 -25.931 1.00 87.00 932 ALA A C 1
ATOM 7040 O O . ALA A 1 932 ? 17.139 12.286 -26.334 1.00 87.00 932 ALA A O 1
ATOM 7041 N N . LYS A 1 933 ? 15.272 11.139 -26.792 1.00 85.81 933 LYS A N 1
ATOM 7042 C CA . LYS A 1 933 ? 15.476 11.151 -28.257 1.00 85.81 933 LYS A CA 1
ATOM 7043 C C . LYS A 1 933 ? 15.483 12.553 -28.889 1.00 85.81 933 LYS A C 1
ATOM 7045 O O . LYS A 1 933 ? 15.964 12.692 -30.014 1.00 85.81 933 LYS A O 1
ATOM 7050 N N . ASP A 1 934 ? 14.974 13.554 -28.173 1.00 86.88 934 ASP A N 1
ATOM 7051 C CA . ASP A 1 934 ? 14.982 14.980 -28.528 1.00 86.88 934 ASP A CA 1
ATOM 7052 C C . ASP A 1 934 ? 16.233 15.742 -28.035 1.00 86.88 934 ASP A C 1
ATOM 7054 O O . ASP A 1 934 ? 16.339 16.945 -28.260 1.00 86.88 934 ASP A O 1
ATOM 7058 N N . GLY A 1 935 ? 17.176 15.058 -27.374 1.00 86.25 935 GLY A N 1
ATOM 7059 C CA . GLY A 1 935 ? 18.399 15.647 -26.820 1.00 86.25 935 GLY A CA 1
ATOM 7060 C C . GLY A 1 935 ? 18.296 16.115 -25.368 1.00 86.25 935 GLY A C 1
ATOM 7061 O O . GLY A 1 935 ? 19.305 16.507 -24.778 1.00 86.25 935 GLY A O 1
ATOM 7062 N N . THR A 1 936 ? 17.110 16.063 -24.755 1.00 89.25 936 THR A N 1
ATOM 7063 C CA . THR A 1 936 ? 16.912 16.516 -23.371 1.00 89.25 936 THR A CA 1
ATOM 7064 C C . THR A 1 936 ? 17.630 15.596 -22.382 1.00 89.25 936 THR A C 1
ATOM 7066 O O . THR A 1 936 ? 17.443 14.378 -22.398 1.00 89.25 936 THR A O 1
ATOM 7069 N N . ARG A 1 937 ? 18.422 16.172 -21.468 1.00 87.06 937 ARG A N 1
ATOM 7070 C CA . ARG A 1 937 ? 19.023 15.449 -20.334 1.00 87.06 937 ARG A CA 1
ATOM 7071 C C . ARG A 1 937 ? 17.928 14.886 -19.428 1.00 87.06 937 ARG A C 1
ATOM 7073 O O . ARG A 1 937 ? 17.084 15.648 -18.963 1.00 87.06 937 ARG A O 1
ATOM 7080 N N . ILE A 1 938 ? 17.963 13.584 -19.153 1.00 88.56 938 ILE A N 1
ATOM 7081 C CA . ILE A 1 938 ? 17.036 12.944 -18.215 1.00 88.56 938 ILE A CA 1
ATOM 7082 C C . ILE A 1 938 ? 17.680 12.903 -16.825 1.00 88.56 938 ILE A C 1
ATOM 7084 O O . ILE A 1 938 ? 17.288 13.698 -15.972 1.00 88.56 938 ILE A O 1
ATOM 7088 N N . ASP A 1 939 ? 18.679 12.044 -16.610 1.00 84.31 939 ASP A N 1
ATOM 7089 C CA . ASP A 1 939 ? 19.365 11.886 -15.322 1.00 84.31 939 ASP A CA 1
ATOM 7090 C C . ASP A 1 939 ? 20.887 11.664 -15.469 1.00 84.31 939 ASP A C 1
ATOM 7092 O O . ASP A 1 939 ? 21.445 11.633 -16.569 1.00 84.31 939 ASP A O 1
ATOM 7096 N N . ARG A 1 940 ? 21.571 11.547 -14.328 1.00 81.38 940 ARG A N 1
ATOM 7097 C CA . ARG A 1 940 ? 23.010 11.331 -14.159 1.00 81.38 940 ARG A CA 1
ATOM 7098 C C . ARG A 1 940 ? 23.256 10.184 -13.166 1.00 81.38 940 ARG A C 1
ATOM 7100 O O . ARG A 1 940 ? 23.784 10.396 -12.071 1.00 81.38 940 ARG A O 1
ATOM 7107 N N . GLU A 1 941 ? 22.864 8.968 -13.552 1.00 89.06 941 GLU A N 1
ATOM 7108 C CA . GLU A 1 941 ? 23.269 7.727 -12.867 1.00 89.06 941 GLU A CA 1
ATOM 7109 C C . GLU A 1 941 ? 24.807 7.633 -12.721 1.00 89.06 941 GLU A C 1
ATOM 7111 O O . GLU A 1 941 ? 25.540 8.354 -13.399 1.00 89.06 941 GLU A O 1
ATOM 7116 N N . PRO A 1 942 ? 25.357 6.760 -11.858 1.00 94.88 942 PRO A N 1
ATOM 7117 C CA . PRO A 1 942 ? 26.791 6.492 -11.858 1.00 94.88 942 PRO A CA 1
ATOM 7118 C C . PRO A 1 942 ? 27.222 5.900 -13.212 1.00 94.88 942 PRO A C 1
ATOM 7120 O O . PRO A 1 942 ? 26.803 4.800 -13.564 1.00 94.88 942 PRO A O 1
ATOM 7123 N N . PHE A 1 943 ? 28.081 6.603 -13.951 1.00 94.75 943 PHE A N 1
ATOM 7124 C CA . PHE A 1 943 ? 28.678 6.157 -15.218 1.00 94.75 943 PHE A CA 1
ATOM 7125 C C . PHE A 1 943 ? 30.138 6.623 -15.326 1.00 94.75 943 PHE A C 1
ATOM 7127 O O . PHE A 1 943 ? 30.571 7.513 -14.595 1.00 94.75 943 PHE A O 1
ATOM 7134 N N . ILE A 1 944 ? 30.865 6.060 -16.289 1.00 95.62 944 ILE A N 1
ATOM 7135 C CA . ILE A 1 944 ? 32.043 6.669 -16.932 1.00 95.62 944 ILE A CA 1
ATOM 7136 C C . ILE A 1 944 ? 31.873 6.523 -18.450 1.00 95.62 944 ILE A C 1
ATOM 7138 O O . ILE A 1 944 ? 31.128 5.636 -18.869 1.00 95.62 944 ILE A O 1
ATOM 7142 N N . MET A 1 945 ? 32.486 7.374 -19.283 1.00 95.19 945 MET A N 1
ATOM 7143 C CA . MET A 1 945 ? 32.215 7.332 -20.726 1.00 95.19 945 MET A CA 1
ATOM 7144 C C . MET A 1 945 ? 33.426 7.526 -21.635 1.00 95.19 945 MET A C 1
ATOM 7146 O O . MET A 1 945 ? 34.286 8.377 -21.420 1.00 95.19 945 MET A O 1
ATOM 7150 N N . MET A 1 946 ? 33.440 6.756 -22.721 1.00 96.44 946 MET A N 1
ATOM 7151 C CA . MET A 1 946 ? 34.411 6.876 -23.801 1.00 96.44 946 MET A CA 1
ATOM 7152 C C . MET A 1 946 ? 33.707 7.371 -25.065 1.00 96.44 946 MET A C 1
ATOM 7154 O O . MET A 1 946 ? 32.772 6.732 -25.551 1.00 96.44 946 MET A O 1
ATOM 7158 N N . ASN A 1 947 ? 34.168 8.497 -25.605 1.00 97.19 947 ASN A N 1
ATOM 7159 C CA . ASN A 1 947 ? 33.627 9.051 -26.841 1.00 97.19 947 ASN A CA 1
ATOM 7160 C C . ASN A 1 947 ? 34.074 8.220 -28.058 1.00 97.19 947 ASN A C 1
ATOM 7162 O O . ASN A 1 947 ? 35.216 7.762 -28.147 1.00 97.19 947 ASN A O 1
ATOM 7166 N N . LEU A 1 948 ? 33.167 8.048 -29.015 1.00 97.69 948 LEU A N 1
ATOM 7167 C CA . LEU A 1 948 ? 33.345 7.294 -30.251 1.00 97.69 948 LEU A CA 1
ATOM 7168 C C . LEU A 1 948 ? 32.756 8.094 -31.416 1.00 97.69 948 LEU A C 1
ATOM 7170 O O . LEU A 1 948 ? 31.681 8.677 -31.306 1.00 97.69 948 LEU A O 1
ATOM 7174 N N . VAL A 1 949 ? 33.436 8.082 -32.555 1.00 98.00 949 VAL A N 1
ATOM 7175 C CA . VAL A 1 949 ? 32.899 8.555 -33.830 1.00 98.00 949 VAL A CA 1
ATOM 7176 C C . VAL A 1 949 ? 33.079 7.446 -34.856 1.00 98.00 949 VAL A C 1
ATOM 7178 O O . VAL A 1 949 ? 34.189 6.940 -35.038 1.00 98.00 949 VAL A O 1
ATOM 7181 N N . LEU A 1 950 ? 31.992 7.075 -35.531 1.00 97.12 950 LEU A N 1
ATOM 7182 C CA . LEU A 1 950 ? 32.031 6.137 -36.648 1.00 97.12 950 LEU A CA 1
ATOM 7183 C C . LEU A 1 950 ? 31.758 6.882 -37.953 1.00 97.12 950 LEU A C 1
ATOM 7185 O O . LEU A 1 950 ? 30.758 7.594 -38.074 1.00 97.12 950 LEU A O 1
ATOM 7189 N N . VAL A 1 951 ? 32.669 6.722 -38.913 1.00 95.31 951 VAL A N 1
ATOM 7190 C CA . VAL A 1 951 ? 32.650 7.417 -40.204 1.00 95.31 951 VAL A CA 1
ATOM 7191 C C . VAL A 1 951 ? 32.281 6.447 -41.323 1.00 95.31 951 VAL A C 1
ATOM 7193 O O . VAL A 1 951 ? 32.962 5.441 -41.528 1.00 95.31 951 VAL A O 1
ATOM 7196 N N . ARG A 1 952 ? 31.249 6.780 -42.100 1.00 91.69 952 ARG A N 1
ATOM 7197 C CA . ARG A 1 952 ? 30.905 6.080 -43.343 1.00 91.69 952 ARG A CA 1
ATOM 7198 C C . ARG A 1 952 ? 31.746 6.614 -44.498 1.00 91.69 952 ARG A C 1
ATOM 7200 O O . ARG A 1 952 ? 31.899 7.825 -44.648 1.00 91.69 952 ARG A O 1
ATOM 7207 N N . VAL A 1 953 ? 32.228 5.708 -45.346 1.00 85.50 953 VAL A N 1
ATOM 7208 C CA . VAL A 1 953 ? 32.792 6.026 -46.666 1.00 85.50 953 VAL A CA 1
ATOM 7209 C C . VAL A 1 953 ? 31.912 5.351 -47.711 1.00 85.50 953 VAL A C 1
ATOM 7211 O O . VAL A 1 953 ? 31.893 4.125 -47.807 1.00 85.50 953 VAL A O 1
ATOM 7214 N N . GLN A 1 954 ? 31.155 6.140 -48.469 1.00 80.69 954 GLN A N 1
ATOM 7215 C CA . GLN A 1 954 ? 30.184 5.651 -49.445 1.00 80.69 954 GLN A CA 1
ATOM 7216 C C . GLN A 1 954 ? 30.649 5.959 -50.872 1.00 80.69 954 GLN A C 1
ATOM 7218 O O . GLN A 1 954 ? 30.982 7.097 -51.192 1.00 80.69 954 GLN A O 1
ATOM 7223 N N . GLY A 1 955 ? 30.651 4.949 -51.745 1.00 72.50 955 GLY A N 1
ATOM 7224 C CA . GLY A 1 955 ? 30.914 5.136 -53.174 1.00 72.50 955 GLY A CA 1
ATOM 7225 C C . GLY A 1 955 ? 29.779 5.891 -53.870 1.00 72.50 955 GLY A C 1
ATOM 7226 O O . GLY A 1 955 ? 28.609 5.559 -53.681 1.00 72.50 955 GLY A O 1
ATOM 7227 N N . VAL A 1 956 ? 30.132 6.887 -54.686 1.00 74.69 956 VAL A N 1
ATOM 7228 C CA . VAL A 1 956 ? 29.200 7.685 -55.505 1.00 74.69 956 VAL A CA 1
ATOM 7229 C C . VAL A 1 956 ? 29.451 7.441 -56.994 1.00 74.69 956 VAL A C 1
ATOM 7231 O O . VAL A 1 956 ? 28.510 7.211 -57.749 1.00 74.69 956 VAL A O 1
ATOM 7234 N N . SER A 1 957 ? 30.719 7.439 -57.413 1.00 72.75 957 SER A N 1
ATOM 7235 C CA . SER A 1 957 ? 31.152 6.980 -58.738 1.00 72.75 957 SER A CA 1
ATOM 7236 C C . SER A 1 957 ? 32.530 6.323 -58.660 1.00 72.75 957 SER A C 1
ATOM 7238 O O . SER A 1 957 ? 33.310 6.606 -57.752 1.00 72.75 957 SER A O 1
ATOM 7240 N N . ASN A 1 958 ? 32.835 5.450 -59.620 1.00 66.69 958 ASN A N 1
ATOM 7241 C CA . ASN A 1 958 ? 34.180 4.928 -59.844 1.00 66.69 958 ASN A CA 1
ATOM 7242 C C . ASN A 1 958 ? 34.536 5.158 -61.317 1.00 66.69 958 ASN A C 1
ATOM 7244 O O . ASN A 1 958 ? 34.081 4.437 -62.203 1.00 66.69 958 ASN A O 1
ATOM 7248 N N . ASP A 1 959 ? 35.326 6.198 -61.561 1.00 70.44 959 ASP A N 1
ATOM 7249 C CA . ASP A 1 959 ? 35.717 6.691 -62.883 1.00 70.44 959 ASP A CA 1
ATOM 7250 C C . ASP A 1 959 ? 37.118 6.199 -63.301 1.00 70.44 959 ASP A C 1
ATOM 7252 O O . ASP A 1 959 ? 37.672 6.646 -64.317 1.00 70.44 959 ASP A O 1
ATOM 7256 N N . SER A 1 960 ? 37.673 5.260 -62.521 1.00 64.56 960 SER A N 1
ATOM 7257 C CA . SER A 1 960 ? 39.019 4.703 -62.655 1.00 64.56 960 SER A CA 1
ATOM 7258 C C . SER A 1 960 ? 39.266 4.065 -64.022 1.00 64.56 960 SER A C 1
ATOM 7260 O O . SER A 1 960 ? 38.484 3.247 -64.511 1.00 64.56 960 SER A O 1
ATOM 7262 N N . LYS A 1 961 ? 40.411 4.390 -64.631 1.00 62.44 961 LYS A N 1
ATOM 7263 C CA . LYS A 1 961 ? 40.783 3.975 -65.993 1.00 62.44 961 LYS A CA 1
ATOM 7264 C C . LYS A 1 961 ? 42.165 3.324 -66.013 1.00 62.44 961 LYS A C 1
ATOM 7266 O O . LYS A 1 961 ? 43.164 3.931 -65.624 1.00 62.44 961 LYS A O 1
ATOM 7271 N N . GLY A 1 962 ? 42.217 2.092 -66.516 1.00 57.38 962 GLY A N 1
ATOM 7272 C CA . GLY A 1 962 ? 43.461 1.402 -66.861 1.00 57.38 962 GLY A CA 1
ATOM 7273 C C . GLY A 1 962 ? 43.867 1.658 -68.315 1.00 57.38 962 GLY A C 1
ATOM 7274 O O . GLY A 1 962 ? 43.010 1.743 -69.198 1.00 57.38 962 GLY A O 1
ATOM 7275 N N . GLN A 1 963 ? 45.174 1.739 -68.577 1.00 58.16 963 GLN A N 1
ATOM 7276 C CA . GLN A 1 963 ? 45.707 1.662 -69.938 1.00 58.16 963 GLN A CA 1
ATOM 7277 C C . GLN A 1 963 ? 45.441 0.266 -70.527 1.00 58.16 963 GLN A C 1
ATOM 7279 O O . GLN A 1 963 ? 45.962 -0.738 -70.035 1.00 58.16 963 GLN A O 1
ATOM 7284 N N . LYS A 1 964 ? 44.640 0.211 -71.604 1.00 54.53 964 LYS A N 1
ATOM 7285 C CA . LYS A 1 964 ? 44.046 -1.023 -72.166 1.00 54.53 964 LYS A CA 1
ATOM 7286 C C . LYS A 1 964 ? 45.040 -2.112 -72.606 1.00 54.53 964 LYS A C 1
ATOM 7288 O O . LYS A 1 964 ? 44.607 -3.222 -72.885 1.00 54.53 964 LYS A O 1
ATOM 7293 N N . ALA A 1 965 ? 46.334 -1.808 -72.704 1.00 55.25 965 ALA A N 1
ATOM 7294 C CA . ALA A 1 965 ? 47.355 -2.750 -73.163 1.00 55.25 965 ALA A CA 1
ATOM 7295 C C . ALA A 1 965 ? 47.720 -3.829 -72.123 1.00 55.25 965 ALA A C 1
ATOM 7297 O O . ALA A 1 965 ? 47.899 -4.986 -72.494 1.00 55.25 965 ALA A O 1
ATOM 7298 N N . ASN A 1 966 ? 47.822 -3.454 -70.839 1.00 53.72 966 ASN A N 1
ATOM 7299 C CA . ASN A 1 966 ? 48.434 -4.298 -69.797 1.00 53.72 966 ASN A CA 1
ATOM 7300 C C . ASN A 1 966 ? 47.508 -4.586 -68.599 1.00 53.72 966 ASN A C 1
ATOM 7302 O O . ASN A 1 966 ? 47.713 -5.572 -67.887 1.00 53.72 966 ASN A O 1
ATOM 7306 N N . CYS A 1 967 ? 46.503 -3.736 -68.358 1.00 52.97 967 CYS A N 1
ATOM 7307 C CA . CYS A 1 967 ? 45.577 -3.849 -67.230 1.00 52.97 967 CYS A CA 1
ATOM 7308 C C . CYS A 1 967 ? 44.143 -3.597 -67.707 1.00 52.97 967 CYS A C 1
ATOM 7310 O O . CYS A 1 967 ? 43.817 -2.488 -68.131 1.00 52.97 967 CYS A O 1
ATOM 7312 N N . SER A 1 968 ? 43.275 -4.603 -67.590 1.00 54.81 968 SER A N 1
ATOM 7313 C CA . SER A 1 968 ? 41.849 -4.479 -67.908 1.00 54.81 968 SER A CA 1
ATOM 7314 C C . SER A 1 968 ? 40.991 -4.567 -66.641 1.00 54.81 968 SER A C 1
ATOM 7316 O O . SER A 1 968 ? 41.234 -5.447 -65.809 1.00 54.81 968 SER A O 1
ATOM 7318 N N . PRO A 1 969 ? 39.970 -3.706 -66.472 1.00 51.84 969 PRO A N 1
ATOM 7319 C CA . PRO A 1 969 ? 38.935 -3.934 -65.473 1.00 51.84 969 PRO A CA 1
ATOM 7320 C C . PRO A 1 969 ? 38.159 -5.209 -65.831 1.00 51.84 969 PRO A C 1
ATOM 7322 O O . PRO A 1 969 ? 37.653 -5.331 -66.944 1.00 51.84 969 PRO A O 1
ATOM 7325 N N . SER A 1 970 ? 38.060 -6.150 -64.891 1.00 52.78 970 SER A N 1
ATOM 7326 C CA . SER A 1 970 ? 37.282 -7.381 -65.051 1.00 52.78 970 SER A CA 1
ATOM 7327 C C . SER A 1 970 ? 36.344 -7.529 -63.850 1.00 52.78 970 SER A C 1
ATOM 7329 O O . SER A 1 970 ? 36.827 -7.764 -62.740 1.00 52.78 970 SER A O 1
ATOM 7331 N N . PRO A 1 971 ? 35.024 -7.323 -64.018 1.00 48.88 971 PRO A N 1
ATOM 7332 C CA . PRO A 1 971 ? 34.087 -7.402 -62.907 1.00 48.88 971 PRO A CA 1
ATOM 7333 C C . PRO A 1 971 ? 33.945 -8.851 -62.440 1.00 48.88 971 PRO A C 1
ATOM 7335 O O . PRO A 1 971 ? 33.714 -9.760 -63.240 1.00 48.88 971 PRO A O 1
ATOM 7338 N N . ALA A 1 972 ? 34.032 -9.067 -61.127 1.00 47.78 972 ALA A N 1
ATOM 7339 C CA . ALA A 1 972 ? 33.651 -10.346 -60.541 1.00 47.78 972 ALA A CA 1
ATOM 7340 C C . ALA A 1 972 ? 32.152 -10.611 -60.774 1.00 47.78 972 ALA A C 1
ATOM 7342 O O . ALA A 1 972 ? 31.348 -9.676 -60.835 1.00 47.78 972 ALA A O 1
ATOM 7343 N N . VAL A 1 973 ? 31.765 -11.887 -60.882 1.00 41.34 973 VAL A N 1
ATOM 7344 C CA . VAL A 1 973 ? 30.371 -12.292 -61.127 1.00 41.34 973 VAL A CA 1
ATOM 7345 C C . VAL A 1 973 ? 29.455 -11.686 -60.056 1.00 41.34 973 VAL A C 1
ATOM 7347 O O . VAL A 1 973 ? 29.587 -11.995 -58.875 1.00 41.34 973 VAL A O 1
ATOM 7350 N N . GLY A 1 974 ? 28.538 -10.810 -60.480 1.00 45.94 974 GLY A N 1
ATOM 7351 C CA . GLY A 1 974 ? 27.606 -10.085 -59.607 1.00 45.94 974 GLY A CA 1
ATOM 7352 C C . GLY A 1 974 ? 27.949 -8.612 -59.330 1.00 45.94 974 GLY A C 1
ATOM 7353 O O . GLY A 1 974 ? 27.125 -7.923 -58.734 1.00 45.94 974 GLY A O 1
ATOM 7354 N N . GLN A 1 975 ? 29.103 -8.091 -59.766 1.00 46.78 975 GLN A N 1
ATOM 7355 C CA . GLN A 1 975 ? 29.429 -6.661 -59.627 1.00 46.78 975 GLN A CA 1
ATOM 7356 C C . GLN A 1 975 ? 28.873 -5.808 -60.777 1.00 46.78 975 GLN A C 1
ATOM 7358 O O . GLN A 1 975 ? 28.936 -6.183 -61.947 1.00 46.78 975 GLN A O 1
ATOM 7363 N N . THR A 1 976 ? 28.378 -4.616 -60.436 1.00 47.44 976 THR A N 1
ATOM 7364 C CA . THR A 1 976 ? 28.018 -3.546 -61.381 1.00 47.44 976 THR A CA 1
ATOM 7365 C C . THR A 1 976 ? 29.102 -2.464 -61.398 1.00 47.44 976 THR A C 1
ATOM 7367 O O . THR A 1 976 ? 29.937 -2.401 -60.496 1.00 47.44 976 THR A O 1
ATOM 7370 N N . ALA A 1 977 ? 29.079 -1.572 -62.394 1.00 43.47 977 ALA A N 1
ATOM 7371 C CA . ALA A 1 977 ? 30.078 -0.504 -62.544 1.00 43.47 977 ALA A CA 1
ATOM 7372 C C . ALA A 1 977 ? 30.192 0.441 -61.324 1.00 43.47 977 ALA A C 1
ATOM 7374 O O . ALA A 1 977 ? 31.260 0.996 -61.088 1.00 43.47 977 ALA A O 1
ATOM 7375 N N . ALA A 1 978 ? 29.128 0.588 -60.526 1.00 40.53 978 ALA A N 1
ATOM 7376 C CA . ALA A 1 978 ? 29.140 1.386 -59.297 1.00 40.53 978 ALA A CA 1
ATOM 7377 C C . ALA A 1 978 ? 29.913 0.725 -58.134 1.00 40.53 978 ALA A C 1
ATOM 7379 O O . ALA A 1 978 ? 30.493 1.427 -57.312 1.00 40.53 978 ALA A O 1
ATOM 7380 N N . ASN A 1 979 ? 29.963 -0.613 -58.086 1.00 44.56 979 ASN A N 1
ATOM 7381 C CA . ASN A 1 979 ? 30.509 -1.396 -56.965 1.00 44.56 979 ASN A CA 1
ATOM 7382 C C . ASN A 1 979 ? 31.747 -2.212 -57.392 1.00 44.56 979 ASN A C 1
ATOM 7384 O O . ASN A 1 979 ? 31.924 -3.368 -57.003 1.00 44.56 979 ASN A O 1
ATOM 7388 N N . PHE A 1 980 ? 32.570 -1.625 -58.259 1.00 49.59 980 PHE A N 1
ATOM 7389 C CA . PHE A 1 980 ? 33.674 -2.296 -58.941 1.00 49.59 980 PHE A CA 1
ATOM 7390 C C . PHE A 1 980 ? 34.940 -2.393 -58.068 1.00 49.59 980 PHE A C 1
ATOM 7392 O O . PHE A 1 980 ? 35.454 -1.362 -57.630 1.00 49.59 980 PHE A O 1
ATOM 7399 N N . ALA A 1 981 ? 35.467 -3.609 -57.840 1.00 47.75 981 ALA A N 1
ATOM 7400 C CA . ALA A 1 981 ? 36.487 -3.852 -56.803 1.00 47.75 981 ALA A CA 1
ATOM 7401 C C . ALA A 1 981 ? 37.782 -4.586 -57.235 1.00 47.75 981 ALA A C 1
ATOM 7403 O O . ALA A 1 981 ? 38.565 -4.970 -56.364 1.00 47.75 981 ALA A O 1
ATOM 7404 N N . GLY A 1 982 ? 38.048 -4.809 -58.530 1.00 47.41 982 GLY A N 1
ATOM 7405 C CA . GLY A 1 982 ? 39.261 -5.532 -58.945 1.00 47.41 982 GLY A CA 1
ATOM 7406 C C . GLY A 1 982 ? 39.647 -5.391 -60.419 1.00 47.41 982 GLY A C 1
ATOM 7407 O O . GLY A 1 982 ? 38.797 -5.352 -61.300 1.00 47.41 982 GLY A O 1
ATOM 7408 N N . PHE A 1 983 ? 40.952 -5.350 -60.696 1.00 49.75 983 PHE A N 1
ATOM 7409 C CA . PHE A 1 983 ? 41.509 -5.271 -62.049 1.00 49.75 983 PHE A CA 1
ATOM 7410 C C . PHE A 1 983 ? 42.334 -6.524 -62.359 1.00 49.75 983 PHE A C 1
ATOM 7412 O O . PHE A 1 983 ? 43.068 -7.019 -61.504 1.00 49.75 983 PHE A O 1
ATOM 7419 N N . THR A 1 984 ? 42.252 -7.015 -63.595 1.00 50.75 984 THR A N 1
ATOM 7420 C CA . THR A 1 984 ? 43.106 -8.100 -64.099 1.00 50.75 984 THR A CA 1
ATOM 7421 C C . THR A 1 984 ? 44.287 -7.528 -64.872 1.00 50.75 984 THR A C 1
ATOM 7423 O O . THR A 1 984 ? 44.099 -6.790 -65.843 1.00 50.75 984 THR A O 1
ATOM 7426 N N . THR A 1 985 ? 45.502 -7.899 -64.476 1.00 50.75 985 THR A N 1
ATOM 7427 C CA . THR A 1 985 ? 46.712 -7.665 -65.269 1.00 50.75 985 THR A CA 1
ATOM 7428 C C . THR A 1 985 ? 46.853 -8.768 -66.323 1.00 50.75 985 THR A C 1
ATOM 7430 O O . THR A 1 985 ? 46.586 -9.939 -66.051 1.00 50.75 985 THR A O 1
ATOM 7433 N N . SER A 1 986 ? 47.250 -8.406 -67.543 1.00 51.00 986 SER A N 1
ATOM 7434 C CA . SER A 1 986 ? 47.407 -9.336 -68.666 1.00 51.00 986 SER A CA 1
ATOM 7435 C C . SER A 1 986 ? 48.870 -9.421 -69.094 1.00 51.00 986 SER A C 1
ATOM 7437 O O . SER A 1 986 ? 49.373 -8.553 -69.801 1.00 51.00 986 SER A O 1
ATOM 7439 N N . SER A 1 987 ? 49.553 -10.499 -68.705 1.00 50.50 987 SER A N 1
ATOM 7440 C CA . SER A 1 987 ? 50.944 -10.795 -69.092 1.00 50.50 987 SER A CA 1
ATOM 7441 C C . SER A 1 987 ? 51.102 -11.318 -70.531 1.00 50.50 987 SER A C 1
ATOM 7443 O O . SER A 1 987 ? 52.202 -11.674 -70.945 1.00 50.50 987 SER A O 1
ATOM 7445 N N . SER A 1 988 ? 50.016 -11.370 -71.307 1.00 46.84 988 SER A N 1
ATOM 7446 C CA . SER A 1 988 ? 49.950 -11.951 -72.655 1.00 46.84 988 SER A CA 1
ATOM 7447 C C . SER A 1 988 ? 50.534 -11.075 -73.773 1.00 46.84 988 SER A C 1
ATOM 7449 O O . SER A 1 988 ? 50.554 -11.505 -74.924 1.00 46.84 988 SER A O 1
ATOM 7451 N N . GLY A 1 989 ? 51.004 -9.863 -73.465 1.00 47.59 989 GLY A N 1
ATOM 7452 C CA . GLY A 1 989 ? 51.737 -8.997 -74.390 1.00 47.59 989 GLY A CA 1
ATOM 7453 C C . GLY A 1 989 ? 53.174 -8.789 -73.917 1.00 47.59 989 GLY A C 1
ATOM 7454 O O . GLY A 1 989 ? 53.391 -8.264 -72.830 1.00 47.59 989 GLY A O 1
ATOM 7455 N N . GLY A 1 990 ? 54.163 -9.154 -74.738 1.00 47.16 990 GLY A N 1
ATOM 7456 C CA . GLY A 1 990 ? 55.599 -9.036 -74.426 1.00 47.16 990 GLY A CA 1
ATOM 7457 C C . GLY A 1 990 ? 56.164 -7.606 -74.433 1.00 47.16 990 GLY A C 1
ATOM 7458 O O . GLY A 1 990 ? 57.315 -7.408 -74.813 1.00 47.16 990 GLY A O 1
ATOM 7459 N N . GLY A 1 991 ? 55.360 -6.602 -74.075 1.00 51.25 991 GLY A N 1
ATOM 7460 C CA . GLY A 1 991 ? 55.783 -5.208 -73.972 1.00 51.25 991 GLY A CA 1
ATOM 7461 C C . GLY A 1 991 ? 56.388 -4.905 -72.602 1.00 51.25 991 GLY A C 1
ATOM 7462 O O . GLY A 1 991 ? 55.804 -5.235 -71.572 1.00 51.25 991 GLY A O 1
ATOM 7463 N N . ALA A 1 992 ? 57.543 -4.241 -72.573 1.00 51.88 992 ALA A N 1
ATOM 7464 C CA . ALA A 1 992 ? 58.115 -3.748 -71.324 1.00 51.88 992 ALA A CA 1
ATOM 7465 C C . ALA A 1 992 ? 57.207 -2.685 -70.672 1.00 51.88 992 ALA A C 1
ATOM 7467 O O . ALA A 1 992 ? 56.561 -1.893 -71.364 1.00 51.88 992 ALA A O 1
ATOM 7468 N N . TRP A 1 993 ? 57.207 -2.628 -69.337 1.00 53.22 993 TRP A N 1
ATOM 7469 C CA . TRP A 1 993 ? 56.526 -1.591 -68.553 1.00 53.22 993 TRP A CA 1
ATOM 7470 C C . TRP A 1 993 ? 57.244 -0.238 -68.715 1.00 53.22 993 TRP A C 1
ATOM 7472 O O . TRP A 1 993 ? 58.068 0.159 -67.895 1.00 53.22 993 TRP A O 1
ATOM 7482 N N . THR A 1 994 ? 56.969 0.463 -69.817 1.00 53.41 994 THR A N 1
ATOM 7483 C CA . THR A 1 994 ? 57.469 1.823 -70.075 1.00 53.41 994 THR A CA 1
ATOM 7484 C C . THR A 1 994 ? 56.591 2.865 -69.383 1.00 53.41 994 THR A C 1
ATOM 7486 O O . THR A 1 994 ? 55.396 2.641 -69.181 1.00 53.41 994 THR A O 1
ATOM 7489 N N . GLY A 1 995 ? 57.144 4.039 -69.057 1.00 51.94 995 GLY A N 1
ATOM 7490 C CA . GLY A 1 995 ? 56.394 5.107 -68.375 1.00 51.94 995 GLY A CA 1
ATOM 7491 C C . GLY A 1 995 ? 55.119 5.557 -69.107 1.00 51.94 995 GLY A C 1
ATOM 7492 O O . GLY A 1 995 ? 54.142 5.912 -68.459 1.00 51.94 995 GLY A O 1
ATOM 7493 N N . ALA A 1 996 ? 55.088 5.459 -70.441 1.00 52.12 996 ALA A N 1
ATOM 7494 C CA . ALA A 1 996 ? 53.906 5.764 -71.253 1.00 52.12 996 ALA A CA 1
ATOM 7495 C C . ALA A 1 996 ? 52.795 4.695 -71.157 1.00 52.12 996 ALA A C 1
ATOM 7497 O O . ALA A 1 996 ? 51.613 5.026 -71.226 1.00 52.12 996 ALA A O 1
ATOM 7498 N N . ASN A 1 997 ? 53.163 3.423 -70.962 1.00 51.06 997 ASN A N 1
ATOM 7499 C CA . ASN A 1 997 ? 52.242 2.279 -71.037 1.00 51.06 997 ASN A CA 1
ATOM 7500 C C . ASN A 1 997 ? 51.860 1.709 -69.654 1.00 51.06 997 ASN A C 1
ATOM 7502 O O . ASN A 1 997 ? 51.096 0.749 -69.575 1.00 51.06 997 ASN A O 1
ATOM 7506 N N . SER A 1 998 ? 52.389 2.286 -68.570 1.00 51.62 998 SER A N 1
ATOM 7507 C CA . SER A 1 998 ? 52.260 1.773 -67.191 1.00 51.62 998 SER A CA 1
ATOM 7508 C C . SER A 1 998 ? 51.304 2.588 -66.307 1.00 51.62 998 SER A C 1
ATOM 7510 O O . SER A 1 998 ? 51.245 2.380 -65.096 1.00 51.62 998 SER A O 1
ATOM 7512 N N . GLY A 1 999 ? 50.574 3.543 -66.891 1.00 55.59 999 GLY A N 1
ATOM 7513 C CA . GLY A 1 999 ? 49.670 4.437 -66.167 1.00 55.59 999 GLY A CA 1
ATOM 7514 C C . GLY A 1 999 ? 48.347 3.781 -65.756 1.00 55.59 999 GLY A C 1
ATOM 7515 O O . GLY A 1 999 ? 47.678 3.131 -66.563 1.00 55.59 999 GLY A O 1
ATOM 7516 N N . TRP A 1 1000 ? 47.938 4.024 -64.511 1.00 60.56 1000 TRP A N 1
ATOM 7517 C CA . TRP A 1 1000 ? 46.604 3.738 -63.987 1.00 60.56 1000 TRP A CA 1
ATOM 7518 C C . TRP A 1 1000 ? 46.059 5.008 -63.332 1.00 60.56 1000 TRP A C 1
ATOM 7520 O O . TRP A 1 1000 ? 46.738 5.624 -62.513 1.00 60.56 1000 TRP A O 1
ATOM 7530 N N . HIS A 1 1001 ? 44.844 5.411 -63.701 1.00 60.59 1001 HIS A N 1
ATOM 7531 C CA . HIS A 1 1001 ? 44.125 6.476 -63.009 1.00 60.59 1001 HIS A CA 1
ATOM 7532 C C . HIS A 1 1001 ? 43.126 5.828 -62.058 1.00 60.59 1001 HIS A C 1
ATOM 7534 O O . HIS A 1 1001 ? 42.121 5.275 -62.501 1.00 60.59 1001 HIS A O 1
ATOM 7540 N N . ALA A 1 1002 ? 43.429 5.881 -60.762 1.00 63.03 1002 ALA A N 1
ATOM 7541 C CA . ALA A 1 1002 ? 42.459 5.635 -59.708 1.00 63.03 1002 ALA A CA 1
ATOM 7542 C C . ALA A 1 1002 ? 41.653 6.923 -59.504 1.00 63.03 1002 ALA A C 1
ATOM 7544 O O . ALA A 1 1002 ? 42.202 7.924 -59.049 1.00 63.03 1002 ALA A O 1
ATOM 7545 N N . ASP A 1 1003 ? 40.383 6.903 -59.893 1.00 67.88 1003 ASP A N 1
ATOM 7546 C CA . ASP A 1 1003 ? 39.468 8.038 -59.790 1.00 67.88 1003 ASP A CA 1
ATOM 7547 C C . ASP A 1 1003 ? 38.106 7.530 -59.310 1.00 67.88 1003 ASP A C 1
ATOM 7549 O O . ASP A 1 1003 ? 37.570 6.551 -59.838 1.00 67.88 1003 ASP A O 1
ATOM 7553 N N . ALA A 1 1004 ? 37.577 8.147 -58.263 1.00 68.94 1004 ALA A N 1
ATOM 7554 C CA . ALA A 1 1004 ? 36.299 7.791 -57.672 1.00 68.94 1004 ALA A CA 1
ATOM 7555 C C . ALA A 1 1004 ? 35.785 8.932 -56.804 1.00 68.94 1004 ALA A C 1
ATOM 7557 O O . ALA A 1 1004 ? 36.497 9.453 -55.941 1.00 68.94 1004 ALA A O 1
ATOM 7558 N N . LYS A 1 1005 ? 34.506 9.259 -56.973 1.00 75.19 1005 LYS A N 1
ATOM 7559 C CA . LYS A 1 1005 ? 33.804 10.131 -56.044 1.00 75.19 1005 LYS A CA 1
ATOM 7560 C C . LYS A 1 1005 ? 33.299 9.297 -54.870 1.00 75.19 1005 LYS A C 1
ATOM 7562 O O . LYS A 1 1005 ? 32.556 8.333 -55.064 1.00 75.19 1005 LYS A O 1
ATOM 7567 N N . VAL A 1 1006 ? 33.676 9.694 -53.659 1.00 79.75 1006 VAL A N 1
ATOM 7568 C CA . VAL A 1 1006 ? 33.179 9.117 -52.405 1.00 79.75 1006 VAL A CA 1
ATOM 7569 C C . VAL A 1 1006 ? 32.607 10.211 -51.513 1.00 79.75 1006 VAL A C 1
ATOM 7571 O O . VAL A 1 1006 ? 33.187 11.292 -51.411 1.00 79.75 1006 VAL A O 1
ATOM 7574 N N . ASP A 1 1007 ? 31.497 9.913 -50.847 1.00 85.50 1007 ASP A N 1
ATOM 7575 C CA . ASP A 1 1007 ? 30.983 10.726 -49.749 1.00 85.50 1007 ASP A CA 1
ATOM 7576 C C . ASP A 1 1007 ? 31.564 10.174 -48.439 1.00 85.50 1007 ASP A C 1
ATOM 7578 O O . ASP A 1 1007 ? 31.504 8.969 -48.175 1.00 85.50 1007 ASP A O 1
ATOM 7582 N N . VAL A 1 1008 ? 32.152 11.049 -47.621 1.00 90.00 1008 VAL A N 1
ATOM 7583 C CA . VAL A 1 1008 ? 32.744 10.692 -46.324 1.00 90.00 1008 VAL A CA 1
ATOM 7584 C C . VAL A 1 1008 ? 31.967 11.418 -45.232 1.00 90.00 1008 VAL A C 1
ATOM 7586 O O . VAL A 1 1008 ? 31.952 12.648 -45.201 1.00 90.00 1008 VAL A O 1
ATOM 7589 N N . ILE A 1 1009 ? 31.290 10.661 -44.367 1.00 93.94 1009 ILE A N 1
ATOM 7590 C CA . ILE A 1 1009 ? 30.276 11.185 -43.444 1.00 93.94 1009 ILE A CA 1
ATOM 7591 C C . ILE A 1 1009 ? 30.594 10.713 -42.025 1.00 93.94 1009 ILE A C 1
ATOM 7593 O O . ILE A 1 1009 ? 30.518 9.521 -41.730 1.00 93.94 1009 ILE A O 1
ATOM 7597 N N . GLY A 1 1010 ? 30.978 11.652 -41.163 1.00 94.56 1010 GLY A N 1
ATOM 7598 C CA . GLY A 1 1010 ? 31.197 11.442 -39.734 1.00 94.56 1010 GLY A CA 1
ATOM 7599 C C . GLY A 1 1010 ? 30.003 11.902 -38.897 1.00 94.56 1010 GLY A C 1
ATOM 7600 O O . GLY A 1 1010 ? 28.857 11.880 -39.346 1.00 94.56 1010 GLY A O 1
ATOM 7601 N N . GLY A 1 1011 ? 30.279 12.319 -37.662 1.00 94.50 1011 GLY A N 1
ATOM 7602 C CA . GLY A 1 1011 ? 29.261 12.796 -36.719 1.00 94.50 1011 GLY A CA 1
ATOM 7603 C C . GLY A 1 1011 ? 29.151 14.319 -36.606 1.00 94.50 1011 GLY A C 1
ATOM 7604 O O . GLY A 1 1011 ? 29.805 15.077 -37.327 1.00 94.50 1011 GLY A O 1
ATOM 7605 N N . GLY A 1 1012 ? 28.366 14.761 -35.626 1.00 94.88 1012 GLY A N 1
ATOM 7606 C CA . GLY A 1 1012 ? 28.212 16.160 -35.234 1.00 94.88 1012 GLY A CA 1
ATOM 7607 C C . GLY A 1 1012 ? 27.246 16.959 -36.113 1.00 94.88 1012 G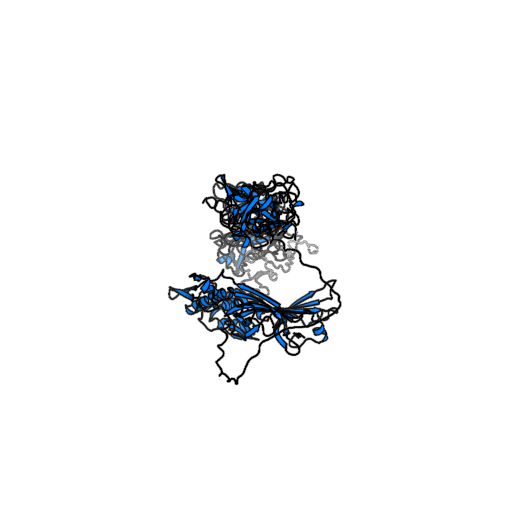LY A C 1
ATOM 7608 O O . GLY A 1 1012 ? 26.693 16.457 -37.096 1.00 94.88 1012 GLY A O 1
ATOM 7609 N N . GLN A 1 1013 ? 27.068 18.233 -35.758 1.00 94.06 1013 GLN A N 1
ATOM 7610 C CA . GLN A 1 1013 ? 26.085 19.152 -36.345 1.00 94.06 1013 GLN A CA 1
ATOM 7611 C C . GLN A 1 1013 ? 26.270 19.425 -37.854 1.00 94.06 1013 GLN A C 1
ATOM 7613 O O . GLN A 1 1013 ? 25.354 19.932 -38.500 1.00 94.06 1013 GLN A O 1
ATOM 7618 N N . ASP A 1 1014 ? 27.423 19.086 -38.435 1.00 92.62 1014 ASP A N 1
ATOM 7619 C CA . ASP A 1 1014 ? 27.722 19.264 -39.861 1.00 92.62 1014 ASP A CA 1
ATOM 7620 C C . ASP A 1 1014 ? 28.226 17.989 -40.568 1.00 92.62 1014 ASP A C 1
ATOM 7622 O O . ASP A 1 1014 ? 28.661 18.067 -41.721 1.00 92.62 1014 ASP A O 1
ATOM 7626 N N . GLY A 1 1015 ? 28.199 16.838 -39.882 1.00 93.00 1015 GLY A N 1
ATOM 7627 C CA . GLY A 1 1015 ? 28.693 15.552 -40.384 1.00 93.00 1015 GLY A CA 1
ATOM 7628 C C . GLY A 1 1015 ? 30.217 15.443 -40.546 1.00 93.00 1015 GLY A C 1
ATOM 7629 O O . GLY A 1 1015 ? 30.676 14.471 -41.146 1.00 93.00 1015 GLY A O 1
ATOM 7630 N N . LYS A 1 1016 ? 31.019 16.406 -40.058 1.00 94.69 1016 LYS A N 1
ATOM 7631 C CA . LYS A 1 1016 ? 32.488 16.409 -40.236 1.00 94.69 1016 LYS A CA 1
ATOM 7632 C C . LYS A 1 1016 ? 33.291 16.001 -38.998 1.00 94.69 1016 LYS A C 1
ATOM 7634 O O . LYS A 1 1016 ? 34.521 15.936 -39.071 1.00 94.69 1016 LYS A O 1
ATOM 7639 N N . ARG A 1 1017 ? 32.647 15.704 -37.863 1.00 95.19 1017 ARG A N 1
ATOM 7640 C CA . ARG A 1 1017 ? 33.347 15.254 -36.647 1.00 95.19 1017 ARG A CA 1
ATOM 7641 C C . ARG A 1 1017 ? 34.138 13.978 -36.951 1.00 95.19 1017 ARG A C 1
ATOM 7643 O O . ARG A 1 1017 ? 33.593 13.043 -37.532 1.00 95.19 1017 ARG A O 1
ATOM 7650 N N . GLY A 1 1018 ? 35.415 13.952 -36.567 1.00 93.31 1018 GLY A N 1
ATOM 7651 C CA . GLY A 1 1018 ? 36.327 12.820 -36.763 1.00 93.31 1018 GLY A CA 1
ATOM 7652 C C . GLY A 1 1018 ? 36.955 12.701 -38.157 1.00 93.31 1018 GLY A C 1
ATOM 7653 O O . GLY A 1 1018 ? 37.879 11.907 -38.326 1.00 93.31 1018 GLY A O 1
ATOM 7654 N N . LEU A 1 1019 ? 36.534 13.487 -39.158 1.00 92.44 1019 LEU A N 1
ATOM 7655 C CA . LEU A 1 1019 ? 37.129 13.408 -40.504 1.00 92.44 1019 LEU A CA 1
ATOM 7656 C C . LEU A 1 1019 ? 38.601 13.859 -40.528 1.00 92.44 1019 LEU A C 1
ATOM 7658 O O . LEU A 1 1019 ? 39.380 13.393 -41.353 1.00 92.44 1019 LEU A O 1
ATOM 7662 N N . ASP A 1 1020 ? 39.019 14.656 -39.545 1.00 89.44 1020 ASP A N 1
ATOM 7663 C CA . ASP A 1 1020 ? 40.407 15.036 -39.248 1.00 89.44 1020 ASP A CA 1
ATOM 7664 C C . ASP A 1 1020 ? 41.290 13.877 -38.721 1.00 89.44 1020 ASP A C 1
ATOM 7666 O O . ASP A 1 1020 ? 42.449 14.080 -38.338 1.00 89.44 1020 ASP A O 1
ATOM 7670 N N . LYS A 1 1021 ? 40.735 12.661 -38.650 1.00 87.50 1021 LYS A N 1
ATOM 7671 C CA . LYS A 1 1021 ? 41.428 11.404 -38.326 1.00 87.50 1021 LYS A CA 1
ATOM 7672 C C . LYS A 1 1021 ? 41.325 10.362 -39.447 1.00 87.50 1021 LYS A C 1
ATOM 7674 O O . LYS A 1 1021 ? 41.924 9.294 -39.330 1.00 87.50 1021 LYS A O 1
ATOM 7679 N N . VAL A 1 1022 ? 40.608 10.659 -40.533 1.00 81.62 1022 VAL A N 1
ATOM 7680 C CA . VAL A 1 1022 ? 40.421 9.747 -41.669 1.00 81.62 1022 VAL A CA 1
ATOM 7681 C C . VAL A 1 1022 ? 41.449 10.055 -42.753 1.00 81.62 1022 VAL A C 1
ATOM 7683 O O . VAL A 1 1022 ? 41.347 11.040 -43.480 1.00 81.62 1022 VAL A O 1
ATOM 7686 N N . PHE A 1 1023 ? 42.450 9.186 -42.874 1.00 68.62 1023 PHE A N 1
ATOM 7687 C CA . PHE A 1 1023 ? 43.487 9.295 -43.897 1.00 68.62 1023 PHE A CA 1
ATOM 7688 C C . PHE A 1 1023 ? 43.084 8.514 -45.151 1.00 68.62 1023 PHE A C 1
ATOM 7690 O O . PHE A 1 1023 ? 42.895 7.299 -45.104 1.00 68.62 1023 PHE A O 1
ATOM 7697 N N . GLY A 1 1024 ? 42.962 9.210 -46.283 1.00 53.94 1024 GLY A N 1
ATOM 7698 C CA . GLY A 1 1024 ? 42.666 8.585 -47.570 1.00 53.94 1024 GLY A CA 1
ATOM 7699 C C . GLY A 1 1024 ? 43.848 7.761 -48.086 1.00 53.94 1024 GLY A C 1
ATOM 7700 O O . GLY A 1 1024 ? 44.907 8.312 -48.377 1.00 53.94 1024 GLY A O 1
ATOM 7701 N N . GLY A 1 1025 ? 43.659 6.449 -48.236 1.00 52.28 1025 GLY A N 1
ATOM 7702 C CA . GLY A 1 1025 ? 44.649 5.542 -48.815 1.00 52.28 1025 GLY A CA 1
ATOM 7703 C C . GLY A 1 1025 ? 43.980 4.375 -49.535 1.00 52.28 1025 GLY A C 1
ATOM 7704 O O . GLY A 1 1025 ? 43.283 3.575 -48.918 1.00 52.28 1025 GLY A O 1
ATOM 7705 N N . TRP A 1 1026 ? 44.187 4.271 -50.849 1.00 48.00 1026 TRP A N 1
ATOM 7706 C CA . TRP A 1 1026 ? 43.652 3.183 -51.671 1.00 48.00 1026 TRP A CA 1
ATOM 7707 C C . TRP A 1 1026 ? 44.681 2.061 -51.833 1.00 48.00 1026 TRP A C 1
ATOM 7709 O O . TRP A 1 1026 ? 45.600 2.155 -52.645 1.00 48.00 1026 TRP A O 1
ATOM 7719 N N . ILE A 1 1027 ? 44.494 0.968 -51.091 1.00 48.03 1027 ILE A N 1
ATOM 7720 C CA . ILE A 1 1027 ? 45.197 -0.300 -51.323 1.00 48.03 1027 ILE A CA 1
ATOM 7721 C C . ILE A 1 1027 ? 44.235 -1.229 -52.065 1.00 48.03 1027 ILE A C 1
ATOM 7723 O O . ILE A 1 1027 ? 43.233 -1.670 -51.507 1.00 48.03 1027 ILE A O 1
ATOM 7727 N N . GLN A 1 1028 ? 44.525 -1.523 -53.333 1.00 46.34 1028 GLN A N 1
ATOM 7728 C CA . GLN A 1 1028 ? 43.715 -2.461 -54.112 1.00 46.34 1028 GLN A CA 1
ATOM 7729 C C . GLN A 1 1028 ? 43.925 -3.909 -53.644 1.00 46.34 1028 GLN A C 1
ATOM 7731 O O . GLN A 1 1028 ? 45.035 -4.309 -53.287 1.00 46.34 1028 GLN A O 1
ATOM 7736 N N . HIS A 1 1029 ? 42.881 -4.737 -53.753 1.00 39.16 1029 HIS A N 1
ATOM 7737 C CA . HIS A 1 1029 ? 43.030 -6.194 -53.763 1.00 39.16 1029 HIS A CA 1
ATOM 7738 C C . HIS A 1 1029 ? 43.715 -6.621 -55.073 1.00 39.16 1029 HIS A C 1
ATOM 7740 O O . HIS A 1 1029 ? 43.057 -6.980 -56.049 1.00 39.16 1029 HIS A O 1
ATOM 7746 N N . ILE A 1 1030 ? 45.050 -6.561 -55.119 1.00 44.44 1030 ILE A N 1
ATOM 7747 C CA . ILE A 1 1030 ? 45.818 -6.994 -56.292 1.00 44.44 1030 ILE A CA 1
ATOM 7748 C C . ILE A 1 1030 ? 45.805 -8.528 -56.359 1.00 44.44 1030 ILE A C 1
ATOM 7750 O O . ILE A 1 1030 ? 46.620 -9.211 -55.732 1.00 44.44 1030 ILE A O 1
ATOM 7754 N N . PHE A 1 1031 ? 44.879 -9.076 -57.147 1.00 39.44 1031 PHE A N 1
ATOM 7755 C CA . PHE A 1 1031 ? 44.809 -10.500 -57.471 1.00 39.44 1031 PHE A CA 1
ATOM 7756 C C . PHE A 1 1031 ? 45.953 -10.900 -58.421 1.00 39.44 1031 PHE A C 1
ATOM 7758 O O . PHE A 1 1031 ? 45.785 -11.020 -59.633 1.00 39.44 1031 PHE A O 1
ATOM 7765 N N . LEU A 1 1032 ? 47.145 -11.104 -57.851 1.00 42.28 1032 LEU A N 1
ATOM 7766 C CA . LEU A 1 1032 ? 48.318 -11.621 -58.558 1.00 42.28 1032 LEU A CA 1
ATOM 7767 C C . LEU A 1 1032 ? 48.126 -13.090 -58.967 1.00 42.28 1032 LEU A C 1
ATOM 7769 O O . LEU A 1 1032 ? 48.518 -14.007 -58.243 1.00 42.28 1032 LEU A O 1
ATOM 7773 N N . ASN A 1 1033 ? 47.600 -13.305 -60.172 1.00 42.88 1033 ASN A N 1
ATOM 7774 C CA . ASN A 1 1033 ? 47.765 -14.565 -60.893 1.00 42.88 1033 ASN A CA 1
ATOM 7775 C C . ASN A 1 1033 ? 49.234 -14.696 -61.339 1.00 42.88 1033 ASN A C 1
ATOM 7777 O O . ASN A 1 1033 ? 49.628 -14.102 -62.338 1.00 42.88 1033 ASN A O 1
ATOM 7781 N N . ASN A 1 1034 ? 50.034 -15.436 -60.560 1.00 38.91 1034 ASN A N 1
ATOM 7782 C CA . ASN A 1 1034 ? 51.410 -15.894 -60.824 1.00 38.91 1034 ASN A CA 1
ATOM 7783 C C . ASN A 1 1034 ? 52.199 -15.147 -61.923 1.00 38.91 1034 ASN A C 1
ATOM 7785 O O . ASN A 1 1034 ? 52.313 -15.621 -63.055 1.00 38.91 1034 ASN A O 1
ATOM 7789 N N . ILE A 1 1035 ? 52.859 -14.041 -61.563 1.00 38.00 1035 ILE A N 1
ATOM 7790 C CA . ILE A 1 1035 ? 53.901 -13.448 -62.414 1.00 38.00 1035 ILE A CA 1
ATOM 7791 C C . ILE A 1 1035 ? 55.174 -14.301 -62.300 1.00 38.00 1035 ILE A C 1
ATOM 7793 O O . ILE A 1 1035 ? 56.020 -14.070 -61.440 1.00 38.00 1035 ILE A O 1
ATOM 7797 N N . SER A 1 1036 ? 55.331 -15.288 -63.183 1.00 37.56 1036 SER A N 1
ATOM 7798 C CA . SER A 1 1036 ? 56.597 -16.009 -63.356 1.00 37.56 1036 SER A CA 1
ATOM 7799 C C . SER A 1 1036 ? 57.542 -15.221 -64.273 1.00 37.56 1036 SER A C 1
ATOM 7801 O O . SER A 1 1036 ? 57.732 -15.566 -65.442 1.00 37.56 1036 SER A O 1
ATOM 7803 N N . SER A 1 1037 ? 58.124 -14.133 -63.764 1.00 35.12 1037 SER A N 1
ATOM 7804 C CA . SER A 1 1037 ? 59.094 -13.318 -64.504 1.00 35.12 1037 SER A CA 1
ATOM 7805 C C . SER A 1 1037 ? 60.458 -14.012 -64.590 1.00 35.12 1037 SER A C 1
ATOM 7807 O O . SER A 1 1037 ? 61.327 -13.816 -63.739 1.00 35.12 1037 SER A O 1
ATOM 7809 N N . ALA A 1 1038 ? 60.667 -14.811 -65.636 1.00 32.44 1038 ALA A N 1
ATOM 7810 C CA . ALA A 1 1038 ? 62.006 -15.241 -66.021 1.00 32.44 1038 ALA A CA 1
ATOM 7811 C C . ALA A 1 1038 ? 62.775 -14.049 -66.620 1.00 32.44 1038 ALA A C 1
ATOM 7813 O O . ALA A 1 1038 ? 62.353 -13.480 -67.627 1.00 32.44 1038 ALA A O 1
ATOM 7814 N N . TYR A 1 1039 ? 63.909 -13.681 -66.018 1.00 28.19 1039 TYR A N 1
ATOM 7815 C CA . TYR A 1 1039 ? 64.818 -12.672 -66.570 1.00 28.19 1039 TYR A CA 1
ATOM 7816 C C . TYR A 1 1039 ? 65.540 -13.220 -67.811 1.00 28.19 1039 TYR A C 1
ATOM 7818 O O . TYR A 1 1039 ? 66.660 -13.724 -67.728 1.00 28.19 1039 TYR A O 1
ATOM 7826 N N . ASN A 1 1040 ? 64.919 -13.076 -68.981 1.00 34.16 1040 ASN A N 1
ATOM 7827 C CA . ASN A 1 1040 ? 65.625 -13.173 -70.257 1.00 34.16 1040 ASN A CA 1
ATOM 7828 C C . ASN A 1 1040 ? 66.408 -11.872 -70.494 1.00 34.16 1040 ASN A C 1
ATOM 7830 O O . ASN A 1 1040 ? 65.980 -10.998 -71.247 1.00 34.16 1040 ASN A O 1
ATOM 7834 N N . LEU A 1 1041 ? 67.565 -11.745 -69.840 1.00 34.38 1041 LEU A N 1
ATOM 7835 C CA . LEU A 1 1041 ? 68.585 -10.796 -70.282 1.00 34.38 1041 LEU A CA 1
ATOM 7836 C C . LEU A 1 1041 ? 69.074 -11.223 -71.680 1.00 34.38 1041 LEU A C 1
ATOM 7838 O O . LEU A 1 1041 ? 69.373 -12.406 -71.867 1.00 34.38 1041 LEU A O 1
ATOM 7842 N N . PRO A 1 1042 ? 69.182 -10.311 -72.663 1.00 35.84 1042 PRO A N 1
ATOM 7843 C CA . PRO A 1 1042 ? 69.866 -10.626 -73.911 1.00 35.84 1042 PRO A CA 1
ATOM 7844 C C . PRO A 1 1042 ? 71.354 -10.908 -73.620 1.00 35.84 1042 PRO A C 1
ATOM 7846 O O . PRO A 1 1042 ? 71.942 -10.243 -72.762 1.00 35.84 1042 PRO A O 1
ATOM 7849 N N . PRO A 1 1043 ? 71.986 -11.880 -74.302 1.00 34.66 1043 PRO A N 1
ATOM 7850 C CA . PRO A 1 1043 ? 73.345 -12.304 -73.981 1.00 34.66 1043 PRO A CA 1
ATOM 7851 C C . PRO A 1 1043 ? 74.387 -11.255 -74.394 1.00 34.66 1043 PRO A C 1
ATOM 7853 O O . PRO A 1 1043 ? 74.851 -11.225 -75.533 1.00 34.66 1043 PRO A O 1
ATOM 7856 N N . VAL A 1 1044 ? 74.814 -10.430 -73.438 1.00 41.97 1044 VAL A N 1
ATOM 7857 C CA . VAL A 1 1044 ? 76.016 -9.596 -73.567 1.00 41.97 1044 VAL A CA 1
ATOM 7858 C C . VAL A 1 1044 ? 77.222 -10.406 -73.082 1.00 41.97 1044 VAL A C 1
ATOM 7860 O O . VAL A 1 1044 ? 77.545 -10.408 -71.900 1.00 41.97 1044 VAL A O 1
ATOM 7863 N N . GLY A 1 1045 ? 77.884 -11.106 -74.007 1.00 42.94 1045 GLY A N 1
ATOM 7864 C CA . GLY A 1 1045 ? 79.216 -11.683 -73.782 1.00 42.94 1045 GLY A CA 1
ATOM 7865 C C . GLY A 1 1045 ? 79.286 -13.027 -73.038 1.00 42.94 1045 GLY A C 1
ATOM 7866 O O . GLY A 1 1045 ? 79.712 -13.090 -71.893 1.00 42.94 1045 GLY A O 1
ATOM 7867 N N . GLY A 1 1046 ? 79.011 -14.127 -73.744 1.00 43.81 1046 GLY A N 1
ATOM 7868 C CA . GLY A 1 1046 ? 79.848 -15.339 -73.657 1.00 43.81 1046 GLY A CA 1
ATOM 7869 C C . GLY A 1 1046 ? 79.878 -16.187 -72.373 1.00 43.81 1046 GLY A C 1
ATOM 7870 O O . GLY A 1 1046 ? 80.706 -17.092 -72.311 1.00 43.81 1046 GLY A O 1
ATOM 7871 N N . VAL A 1 1047 ? 79.014 -15.971 -71.374 1.00 39.62 1047 VAL A N 1
ATOM 7872 C CA . VAL A 1 1047 ? 78.971 -16.798 -70.146 1.00 39.62 1047 VAL A CA 1
ATOM 7873 C C . VAL A 1 1047 ? 77.616 -17.493 -69.995 1.00 39.62 1047 VAL A C 1
ATOM 7875 O O . VAL A 1 1047 ? 76.573 -16.846 -70.033 1.00 39.62 1047 VAL A O 1
ATOM 7878 N N . THR A 1 1048 ? 77.629 -18.816 -69.796 1.00 37.66 1048 THR A N 1
ATOM 7879 C CA . THR A 1 1048 ? 76.418 -19.630 -69.569 1.00 37.66 1048 THR A CA 1
ATOM 7880 C C . THR A 1 1048 ? 76.125 -19.743 -68.066 1.00 37.66 1048 THR A C 1
ATOM 7882 O O . THR A 1 1048 ? 76.955 -20.306 -67.350 1.00 37.66 1048 THR A O 1
ATOM 7885 N N . PRO A 1 1049 ? 74.975 -19.261 -67.554 1.00 35.19 1049 PRO A N 1
ATOM 7886 C CA . PRO A 1 1049 ? 74.600 -19.459 -66.154 1.00 35.19 1049 PRO A CA 1
ATOM 7887 C C . PRO A 1 1049 ? 74.167 -20.914 -65.876 1.00 35.19 1049 PRO A C 1
ATOM 7889 O O . PRO A 1 1049 ? 73.493 -21.513 -66.717 1.00 35.19 1049 PRO A O 1
ATOM 7892 N N . PRO A 1 1050 ? 74.499 -21.492 -64.704 1.00 35.38 1050 PRO A N 1
ATOM 7893 C CA . PRO A 1 1050 ? 74.032 -22.820 -64.304 1.00 35.38 1050 PRO A CA 1
ATOM 7894 C C . PRO A 1 1050 ? 72.535 -22.843 -63.926 1.00 35.38 1050 PRO A C 1
ATOM 7896 O O . PRO A 1 1050 ? 71.845 -21.824 -63.923 1.00 35.38 1050 PRO A O 1
ATOM 7899 N N . ALA A 1 1051 ? 72.022 -24.045 -63.649 1.00 32.06 1051 ALA A N 1
ATOM 7900 C CA . ALA A 1 1051 ? 70.592 -24.355 -63.618 1.00 32.06 1051 ALA A CA 1
ATOM 7901 C C . ALA A 1 1051 ? 69.742 -23.586 -62.581 1.00 32.06 1051 ALA A C 1
ATOM 7903 O O . ALA A 1 1051 ? 70.198 -23.199 -61.505 1.00 32.06 1051 ALA A O 1
ATOM 7904 N N . ARG A 1 1052 ? 68.449 -23.448 -62.912 1.00 35.97 1052 ARG A N 1
ATOM 7905 C CA . ARG A 1 1052 ? 67.392 -22.883 -62.054 1.00 35.97 1052 ARG A CA 1
ATOM 7906 C C . ARG A 1 1052 ? 67.295 -23.603 -60.705 1.00 35.97 1052 ARG A C 1
ATOM 7908 O O . ARG A 1 1052 ? 67.361 -24.826 -60.655 1.00 35.97 1052 ARG A O 1
ATOM 7915 N N . ASN A 1 1053 ? 66.914 -22.858 -59.670 1.00 27.91 1053 ASN A N 1
ATOM 7916 C CA . ASN A 1 1053 ? 66.135 -23.382 -58.548 1.00 27.91 1053 ASN A CA 1
ATOM 7917 C C . ASN A 1 1053 ? 64.997 -22.406 -58.218 1.00 27.91 1053 ASN A C 1
ATOM 7919 O O . ASN A 1 1053 ? 65.190 -21.193 -58.271 1.00 27.91 1053 ASN A O 1
ATOM 7923 N N . HIS A 1 1054 ? 63.813 -22.936 -57.909 1.00 30.89 1054 HIS A N 1
ATOM 7924 C CA . HIS A 1 1054 ? 62.647 -22.145 -57.505 1.00 30.89 1054 HIS A CA 1
ATOM 7925 C C . HIS A 1 1054 ? 62.634 -21.918 -55.989 1.00 30.89 1054 HIS A C 1
ATOM 7927 O O . HIS A 1 1054 ? 62.817 -22.877 -55.239 1.00 30.89 1054 HIS A O 1
ATOM 7933 N N . LYS A 1 1055 ? 62.302 -20.695 -55.565 1.00 28.62 1055 LYS A N 1
ATOM 7934 C CA . LYS A 1 1055 ? 61.547 -20.370 -54.344 1.00 28.62 1055 LYS A CA 1
ATOM 7935 C C . LYS A 1 1055 ? 60.739 -19.097 -54.586 1.00 28.62 1055 LYS A C 1
ATOM 7937 O O . LYS A 1 1055 ? 61.211 -18.280 -55.405 1.00 28.62 1055 LYS A O 1
#

Secondary structure (DSSP, 8-state):
-EEEEEEETTEEPPHHHHTTEEEEEEEEESSS--EEEEEEE-TT-TTTS-STT-TT-EEEEEEEETTEEEEEEEEEEEEEEEEEETTEEEEEEEEEE-GGGGGGSSEEEEEEEEE-HHHHHHHHHHHTT-EEE------EEEEEEEEEHHHHHHHHHHHHT-EEEEETTEEEEESPP---EEEE-TTTTEEEEEEEE--TT--SEEEEEEEETTTTEEEEEEEE---SGGGHHHHHH-TT-EEEE---SS--SSHHHHHHHHHHHHHHHHTTSEEEEEEEE--TT--TT-EEEE-SS-TTT-EEEEEEEEEEEEETTEEEEEEEEEEEEPPPPPP----PPPPPPPP----------------------PPPPPPPPEE-EEEESSEEEEEBPPEEE-TT--EEE---PPPEEEEEEESS---TTEEEEEEESSSSEEEESSSSS--BPP-SSSTTEEEHHHHTT-EEEEEEE-S--SSTT-EEEEEEEEESSSEE-PPEEEEEEEEBP-EEEB---SSTTSPPPBPPTTHHHHT-EEEEBPPTT--SPPEEEEEPPPBSTT----EEEEEESSEEEESSSS--TT----PSEEES-GGGS-TT-B---EEEESS--SSTT-EEEEEEETTTEEEEEEEEEEEEB--EEEB---SSTTSPPPBPPTTHHHHT-EEEEBPPTT--SPPEEEEEPPPBSTT--EEEEEEEESGGGEEEESSSS--TTPPPBPSSEEEEE-TT-TTS--SPEEEEEEE-S--SSTT-EEEEEEETTB--S--EEEEEEEEEEEEEEEEEPP---SS--TTPPPPPPEEEEESSSS--GGGG---TTTSPPEEEETT-S-GGGPEEEEEEEESTT--EEEEEEE--PTTTTS--HHHHT-TT--SS--BS--S--SEEEE-----EEEEEEEEE--SSSSS--SB-TTS-B----SB--EEEEEEEEEEEEE--EE-TTTEEE-PPTT--GGG---EEE-TTS-----TTT--EE--EEEEEE-BSTTS-BTGGG-----------------------SS---------

Foldseek 3Di:
DKDKWKAWLNHTDDPVFSVQWFKKKWKFFQADWIKIKTKGQCLPCCVVPDDRQPFFIWMWMWIDDDPDTDTQDTWHFHDWDFDDDPPGGTMIITMTTHPCCVLQPFQDWDKDAQAFLQVLQQVSLVVSVAGEGEDGDGGDIDTSHRGGSSVVNSVSLLLLLWTWDDDPRYTYTGRQDPDDEAEDEPVQFWDDKDKDFDLPQAAQKEWAWAAAPVVRDIQIEIDGQPPAALNVSNVPRNVHGYHYDYDPPDHDNHRVSRNSNRNSVNSVSSQVRMKMKTKGADDSQDHASYWYQYPDPDQVNGAIWGWRMWMWMDRPVHIMIITITGGPHHDDDDPDDPDDDDDDDDDDDDDDDDDDDDDDDDDDDDDDDDDDDDDFAEKEKDKPPQEAEAFAFDWAAAPVRDIDTDDDFFWDKIKIAMPAQFDQQKKKFKDKPDDQKWKAQDRPDPHTQDSPVPSRMGGSNDRHVIRIMTIHGHHFDQDAQRIWMWIDMDGTDGHYDDIDTGTYGHKYKDKWKFFADPDPPDDGHTDDSHCQQRVFAEFEAADPVQFDFFIWMFIAQMPVLQFFFKKWKAKFPQKFKFQDRGDDDPGDTCPRPMDRTSNPADNRTDGRITMHGNDFGLEAQRIWMAMARPPRGRHSDIGTYGHKYKAKFWFFAFQFPPDDGHTDPLVCLQPVFFEWEAAAPVGLFWWIKMKTAFMPPQQDFAKKWKAKDPCVQKFKFQDGGDDPPTDTDDPRDIQGAHPVDPVNHRGIRIITIHGNHFDQDRQRMKIFMDTPSHDDPDHSMGTYGHKFKAWKKKFAADDADPDDPDPDDGDGTDIDTARVVHHHPLQSDLACVSQPADEDAAQSADPVGFTKIFIDMPPPPQFKFKDKAAQQAPPQRGFAPVLCVDPQADRGWDWQDLGTDRMTGTHRHHAAKIKTKTFRRRDPDSDDSQADNNNDGGRRGGIGIHIYKYKYKAFDAWPKDAQVPFKAQDADPPDDRRRGADIDGDPPDPDDCDPVRPDIDGDTDIDMAMYGNVRCPCVVVDDDDDDGPHPDPDPPDDPPDPDDDDDDDDDDDDD